Protein 1XEB (pdb70)

Structure (mmCIF, N/CA/C/O backbone):
data_1XEB
#
_entry.id   1XEB
#
_cell.length_a   138.397
_cell.length_b   138.397
_cell.length_c   136.486
_cell.angle_alpha   90.00
_cell.angle_beta   90.00
_cell.angle_gamma   120.00
#
_symmetry.space_group_name_H-M   'P 32 2 1'
#
loop_
_entity.id
_entity.type
_entity.pdbx_description
1 polymer 'hypothetical protein PA0115'
2 water water
#
loop_
_atom_site.group_PDB
_atom_site.id
_atom_site.type_symbol
_atom_site.label_atom_id
_atom_site.label_alt_id
_atom_site.label_comp_id
_atom_site.label_asym_id
_atom_site.label_entity_id
_atom_site.label_seq_id
_atom_site.pdbx_PDB_ins_code
_atom_site.Cartn_x
_atom_site.Cartn_y
_atom_site.Cartn_z
_atom_site.occupancy
_atom_site.B_iso_or_equiv
_atom_site.auth_seq_id
_atom_site.auth_comp_id
_atom_site.auth_asym_id
_atom_site.auth_atom_id
_atom_site.pdbx_PDB_model_num
ATOM 1 N N . SER A 1 2 ? 18.156 99.551 42.979 1.00 46.13 2 SER A N 1
ATOM 2 C CA . SER A 1 2 ? 18.622 98.443 43.876 1.00 48.00 2 SER A CA 1
ATOM 3 C C . SER A 1 2 ? 19.368 97.372 43.081 1.00 47.47 2 SER A C 1
ATOM 4 O O . SER A 1 2 ? 18.814 96.792 42.148 1.00 48.95 2 SER A O 1
ATOM 7 N N . LEU A 1 3 ? 20.612 97.094 43.471 1.00 46.69 3 LEU A N 1
ATOM 8 C CA . LEU A 1 3 ? 21.442 96.109 42.776 1.00 44.08 3 LEU A CA 1
ATOM 9 C C . LEU A 1 3 ? 22.304 95.285 43.729 1.00 43.39 3 LEU A C 1
ATOM 10 O O . LEU A 1 3 ? 22.488 95.643 44.890 1.00 41.93 3 LEU A O 1
ATOM 15 N N . ASP A 1 4 ? 22.844 94.184 43.218 1.00 42.68 4 ASP A N 1
ATOM 16 C CA . ASP A 1 4 ? 23.730 93.337 43.997 1.00 43.42 4 ASP A CA 1
ATOM 17 C C . ASP A 1 4 ? 25.145 93.543 43.482 1.00 42.35 4 ASP A C 1
ATOM 18 O O . ASP A 1 4 ? 25.494 93.099 42.382 1.00 42.78 4 ASP A O 1
ATOM 23 N N . TRP A 1 5 ? 25.954 94.225 44.283 1.00 40.06 5 TRP A N 1
ATOM 24 C CA . TRP A 1 5 ? 27.327 94.499 43.913 1.00 39.23 5 TRP A CA 1
ATOM 25 C C . TRP A 1 5 ? 28.302 93.410 44.322 1.00 39.32 5 TRP A C 1
ATOM 26 O O . TRP A 1 5 ? 28.166 92.779 45.372 1.00 38.05 5 TRP A O 1
ATOM 37 N N . THR A 1 6 ? 29.302 93.202 43.477 1.00 39.44 6 THR A N 1
ATOM 38 C CA . THR A 1 6 ? 30.317 92.199 43.750 1.00 40.20 6 THR A CA 1
ATOM 39 C C . THR A 1 6 ? 31.677 92.606 43.178 1.00 39.08 6 THR A C 1
ATOM 40 O O . THR A 1 6 ? 31.772 93.145 42.070 1.00 39.29 6 THR A O 1
ATOM 44 N N . CYS A 1 7 ? 32.729 92.382 43.955 1.00 37.73 7 CYS A N 1
ATOM 45 C CA . CYS A 1 7 ? 34.079 92.708 43.505 1.00 35.15 7 CYS A CA 1
ATOM 46 C C . CYS A 1 7 ? 34.930 91.475 43.696 1.00 33.90 7 CYS A C 1
ATOM 47 O O . CYS A 1 7 ? 35.366 91.179 44.804 1.00 33.06 7 CYS A O 1
ATOM 50 N N . LYS A 1 8 ? 35.180 90.770 42.605 1.00 32.34 8 LYS A N 1
ATOM 51 C CA . LYS A 1 8 ? 35.932 89.543 42.682 1.00 32.43 8 LYS A CA 1
ATOM 52 C C . LYS A 1 8 ? 37.294 89.555 42.019 1.00 31.60 8 LYS A C 1
ATOM 53 O O . LYS A 1 8 ? 37.548 90.285 41.054 1.00 32.21 8 LYS A O 1
ATOM 59 N N . HIS A 1 9 ? 38.165 88.717 42.559 1.00 30.61 9 HIS A N 1
ATOM 60 C CA . HIS A 1 9 ? 39.500 88.518 42.030 1.00 29.94 9 HIS A CA 1
ATOM 61 C C . HIS A 1 9 ? 39.210 87.686 40.779 1.00 31.09 9 HIS A C 1
ATOM 62 O O . HIS A 1 9 ? 38.268 86.885 40.771 1.00 30.68 9 HIS A O 1
ATOM 69 N N . HIS A 1 10 ? 39.999 87.861 39.727 1.00 31.00 10 HIS A N 1
ATOM 70 C CA . HIS A 1 10 ? 39.756 87.112 38.505 1.00 32.17 10 HIS A CA 1
ATOM 71 C C . HIS A 1 10 ? 39.800 85.594 38.680 1.00 33.25 10 HIS A C 1
ATOM 72 O O . HIS A 1 10 ? 39.107 84.871 37.970 1.00 33.97 10 HIS A O 1
ATOM 79 N N . ALA A 1 11 ? 40.614 85.112 39.613 1.00 33.14 11 ALA A N 1
ATOM 80 C CA . ALA A 1 11 ? 40.738 83.678 39.831 1.00 33.84 11 ALA A CA 1
ATOM 81 C C . ALA A 1 11 ? 39.468 83.054 40.393 1.00 34.88 11 ALA A C 1
ATOM 82 O O . ALA A 1 11 ? 39.340 81.835 40.420 1.00 34.75 11 ALA A O 1
ATOM 84 N N . ASP A 1 12 ? 38.538 83.901 40.831 1.00 35.97 12 ASP A N 1
ATOM 85 C CA . ASP A 1 12 ? 37.275 83.460 41.403 1.00 35.41 12 ASP A CA 1
ATOM 86 C C . ASP A 1 12 ? 36.070 83.677 40.486 1.00 35.19 12 ASP A C 1
ATOM 87 O O . ASP A 1 12 ? 34.928 83.423 40.875 1.00 35.53 12 ASP A O 1
ATOM 92 N N . LEU A 1 13 ? 36.308 84.146 39.269 1.00 32.83 13 LEU A N 1
ATOM 93 C CA . LEU A 1 13 ? 35.201 84.343 38.344 1.00 31.67 13 LEU A CA 1
ATOM 94 C C . LEU A 1 13 ? 34.589 82.993 37.937 1.00 31.70 13 LEU A C 1
ATOM 95 O O . LEU A 1 13 ? 35.270 81.964 37.927 1.00 31.22 13 LEU A O 1
ATOM 100 N N . THR A 1 14 ? 33.300 83.005 37.616 1.00 30.77 14 THR A N 1
ATOM 101 C CA . THR A 1 14 ? 32.624 81.809 37.133 1.00 30.98 14 THR A CA 1
ATOM 102 C C . THR A 1 14 ? 32.545 82.007 35.616 1.00 31.26 14 THR A C 1
ATOM 103 O O . THR A 1 14 ? 32.587 83.154 35.142 1.00 31.03 14 THR A O 1
ATOM 107 N N . LEU A 1 15 ? 32.433 80.916 34.856 1.00 28.58 15 LEU A N 1
ATOM 108 C CA . LEU A 1 15 ? 32.331 81.033 33.402 1.00 28.64 15 LEU A CA 1
ATOM 109 C C . LEU A 1 15 ? 31.212 82.008 33.012 1.00 28.64 15 LEU A C 1
ATOM 110 O O . LEU A 1 15 ? 31.373 82.812 32.097 1.00 28.68 15 LEU A O 1
ATOM 115 N N . LYS A 1 16 ? 30.083 81.943 33.712 1.00 27.95 16 LYS A N 1
ATOM 116 C CA . LYS A 1 16 ? 28.959 82.832 33.404 1.00 31.32 16 LYS A CA 1
ATOM 117 C C . LYS A 1 16 ? 29.340 84.312 33.508 1.00 30.06 16 LYS A C 1
ATOM 118 O O . LYS A 1 16 ? 29.081 85.088 32.592 1.00 28.82 16 LYS A O 1
ATOM 124 N N . GLU A 1 17 ? 29.948 84.681 34.636 1.00 29.49 17 GLU A N 1
ATOM 125 C CA . GLU A 1 17 ? 30.392 86.046 34.923 1.00 29.04 17 GLU A CA 1
ATOM 126 C C . GLU A 1 17 ? 31.384 86.608 33.893 1.00 29.31 17 GLU A C 1
ATOM 127 O O . GLU A 1 17 ? 31.187 87.708 33.367 1.00 28.90 17 GLU A O 1
ATOM 133 N N . LEU A 1 18 ? 32.443 85.849 33.611 1.00 27.38 18 LEU A N 1
ATOM 134 C CA . LEU A 1 18 ? 33.474 86.258 32.652 1.00 27.02 18 LEU A CA 1
ATOM 135 C C . LEU A 1 18 ? 32.800 86.554 31.319 1.00 27.66 18 LEU A C 1
ATOM 136 O O . LEU A 1 18 ? 33.042 87.576 30.660 1.00 27.21 18 LEU A O 1
ATOM 141 N N . TYR A 1 19 ? 31.940 85.630 30.924 1.00 28.94 19 TYR A N 1
ATOM 142 C CA . TYR A 1 19 ? 31.221 85.764 29.681 1.00 27.55 19 TYR A CA 1
ATOM 143 C C . TYR A 1 19 ? 30.395 87.045 29.752 1.00 28.31 19 TYR A C 1
ATOM 144 O O . TYR A 1 19 ? 30.471 87.899 28.867 1.00 30.10 19 TYR A O 1
ATOM 153 N N . ALA A 1 20 ? 29.637 87.201 30.833 1.00 27.98 20 ALA A N 1
ATOM 154 C CA . ALA A 1 20 ? 28.779 88.375 31.007 1.00 26.37 20 ALA A CA 1
ATOM 155 C C . ALA A 1 20 ? 29.522 89.693 30.918 1.00 25.33 20 ALA A C 1
ATOM 156 O O . ALA A 1 20 ? 29.117 90.586 30.176 1.00 25.72 20 ALA A O 1
ATOM 158 N N . LEU A 1 21 ? 30.613 89.816 31.666 1.00 24.42 21 LEU A N 1
ATOM 159 C CA . LEU A 1 21 ? 31.369 91.059 31.657 1.00 23.77 21 LEU A CA 1
ATOM 160 C C . LEU A 1 21 ? 32.030 91.325 30.292 1.00 25.22 21 LEU A C 1
ATOM 161 O O . LEU A 1 21 ? 32.179 92.474 29.892 1.00 25.11 21 LEU A O 1
ATOM 166 N N . LEU A 1 22 ? 32.420 90.282 29.565 1.00 25.84 22 LEU A N 1
ATOM 167 C CA . LEU A 1 22 ? 33.026 90.528 28.264 1.00 25.15 22 LEU A CA 1
ATOM 168 C C . LEU A 1 22 ? 31.925 90.893 27.276 1.00 26.79 22 LEU A C 1
ATOM 169 O O . LEU A 1 22 ? 32.120 91.675 26.336 1.00 26.14 22 LEU A O 1
ATOM 174 N N . GLN A 1 23 ? 30.747 90.337 27.498 1.00 27.29 23 GLN A N 1
ATOM 175 C CA . GLN A 1 23 ? 29.646 90.629 26.606 1.00 26.75 23 GLN A CA 1
ATOM 176 C C . GLN A 1 23 ? 29.149 92.066 26.767 1.00 26.73 23 GLN A C 1
ATOM 177 O O . GLN A 1 23 ? 28.747 92.706 25.788 1.00 26.09 23 GLN A O 1
ATOM 183 N N . LEU A 1 24 ? 29.172 92.575 27.999 1.00 25.61 24 LEU A N 1
ATOM 184 C CA . LEU A 1 24 ? 28.719 93.945 28.245 1.00 24.84 24 LEU A CA 1
ATOM 185 C C . LEU A 1 24 ? 29.743 94.919 27.663 1.00 24.64 24 LEU A C 1
ATOM 186 O O . LEU A 1 24 ? 29.399 95.915 27.009 1.00 24.17 24 LEU A O 1
ATOM 191 N N . ARG A 1 25 ? 31.013 94.602 27.885 1.00 24.21 25 ARG A N 1
ATOM 192 C CA . ARG A 1 25 ? 32.108 95.437 27.404 1.00 21.14 25 ARG A CA 1
ATOM 193 C C . ARG A 1 25 ? 32.124 95.541 25.885 1.00 19.63 25 ARG A C 1
ATOM 194 O O . ARG A 1 25 ? 32.364 96.622 25.320 1.00 18.56 25 ARG A O 1
ATOM 202 N N . THR A 1 26 ? 31.845 94.423 25.227 1.00 18.15 26 THR A N 1
ATOM 203 C CA . THR A 1 26 ? 31.836 94.386 23.776 1.00 19.96 26 THR A CA 1
ATOM 204 C C . THR A 1 26 ? 30.649 95.171 23.249 1.00 21.37 26 THR A C 1
ATOM 205 O O . THR A 1 26 ? 30.756 95.932 22.271 1.00 21.63 26 THR A O 1
ATOM 209 N N . GLU A 1 27 ? 29.510 94.983 23.905 1.00 22.42 27 GLU A N 1
ATOM 210 C CA . GLU A 1 27 ? 28.296 95.662 23.490 1.00 22.39 27 GLU A CA 1
ATOM 211 C C . GLU A 1 27 ? 28.472 97.172 23.485 1.00 22.73 27 GLU A C 1
ATOM 212 O O . GLU A 1 27 ? 28.027 97.844 22.564 1.00 22.62 27 GLU A O 1
ATOM 218 N N . VAL A 1 28 ? 29.132 97.704 24.512 1.00 24.05 28 VAL A N 1
ATOM 219 C CA . VAL A 1 28 ? 29.341 99.141 24.597 1.00 23.03 28 VAL A CA 1
ATOM 220 C C . VAL A 1 28 ? 30.582 99.676 23.884 1.00 23.60 28 VAL A C 1
ATOM 221 O O . VAL A 1 28 ? 30.459 100.550 23.042 1.00 26.15 28 VAL A O 1
ATOM 225 N N . PHE A 1 29 ? 31.766 99.164 24.206 1.00 22.83 29 PHE A N 1
ATOM 226 C CA . PHE A 1 29 ? 32.998 99.650 23.573 1.00 21.46 29 PHE A CA 1
ATOM 227 C C . PHE A 1 29 ? 33.180 99.225 22.122 1.00 20.48 29 PHE A C 1
ATOM 228 O O . PHE A 1 29 ? 33.766 99.968 21.339 1.00 21.85 29 PHE A O 1
ATOM 236 N N . VAL A 1 30 ? 32.689 98.047 21.751 1.00 19.16 30 VAL A N 1
ATOM 237 C CA . VAL A 1 30 ? 32.819 97.615 20.366 1.00 20.39 30 VAL A CA 1
ATOM 238 C C . VAL A 1 30 ? 31.608 97.992 19.515 1.00 21.96 30 VAL A C 1
ATOM 239 O O . VAL A 1 30 ? 31.725 98.742 18.554 1.00 22.48 30 VAL A O 1
ATOM 243 N N . VAL A 1 31 ? 30.433 97.496 19.878 1.00 24.58 31 VAL A N 1
ATOM 244 C CA . VAL A 1 31 ? 29.247 97.765 19.075 1.00 25.51 31 VAL A CA 1
ATOM 245 C C . VAL A 1 31 ? 28.646 99.160 19.090 1.00 28.08 31 VAL A C 1
ATOM 246 O O . VAL A 1 31 ? 28.693 99.871 18.088 1.00 28.97 31 VAL A O 1
ATOM 250 N N . GLU A 1 32 ? 28.067 99.571 20.207 1.00 30.74 32 GLU A N 1
ATOM 251 C CA . GLU A 1 32 ? 27.453 100.884 20.204 1.00 32.56 32 GLU A CA 1
ATOM 252 C C . GLU A 1 32 ? 28.437 102.011 19.927 1.00 33.19 32 GLU A C 1
ATOM 253 O O . GLU A 1 32 ? 28.050 103.062 19.412 1.00 35.08 32 GLU A O 1
ATOM 259 N N . GLN A 1 33 ? 29.714 101.793 20.225 1.00 32.77 33 GLN A N 1
ATOM 260 C CA . GLN A 1 33 ? 30.715 102.821 19.970 1.00 32.61 33 GLN A CA 1
ATOM 261 C C . GLN A 1 33 ? 31.457 102.595 18.647 1.00 32.72 33 GLN A C 1
ATOM 262 O O . GLN A 1 33 ? 32.413 103.300 18.326 1.00 32.17 33 GLN A O 1
ATOM 268 N N . LYS A 1 34 ? 30.994 101.607 17.888 1.00 32.29 34 LYS A N 1
ATOM 269 C CA . LYS A 1 34 ? 31.544 101.270 16.576 1.00 32.39 34 LYS A CA 1
ATOM 270 C C . LYS A 1 34 ? 33.060 101.295 16.536 1.0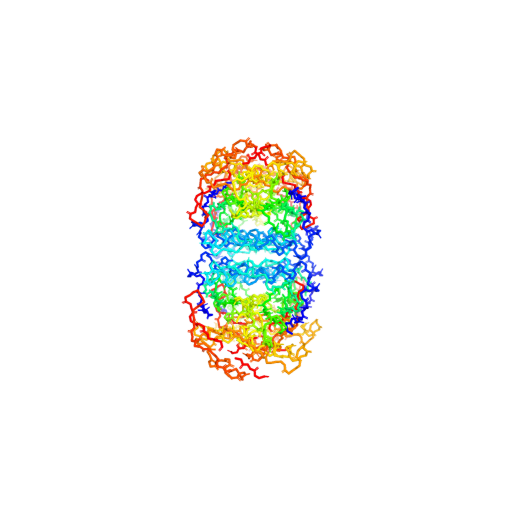0 31.42 34 LYS A C 1
ATOM 271 O O . LYS A 1 34 ? 33.677 101.989 15.717 1.00 31.26 34 LYS A O 1
ATOM 277 N N . CYS A 1 35 ? 33.650 100.500 17.412 1.00 29.77 35 CYS A N 1
ATOM 278 C CA . CYS A 1 35 ? 35.089 100.432 17.539 1.00 29.11 35 CYS A CA 1
ATOM 279 C C . CYS A 1 35 ? 35.556 98.978 17.476 1.00 26.97 35 CYS A C 1
ATOM 280 O O . CYS A 1 35 ? 35.497 98.255 18.457 1.00 26.19 35 CYS A O 1
ATOM 283 N N . PRO A 1 36 ? 36.023 98.535 16.303 1.00 26.70 36 PRO A N 1
ATOM 284 C CA . PRO A 1 36 ? 36.486 97.158 16.149 1.00 25.38 36 PRO A CA 1
ATOM 285 C C . PRO A 1 36 ? 37.895 96.975 16.672 1.00 26.28 36 PRO A C 1
ATOM 286 O O . PRO A 1 36 ? 38.840 96.771 15.890 1.00 25.60 36 PRO A O 1
ATOM 290 N N . TYR A 1 37 ? 38.024 97.053 17.997 1.00 24.71 37 TYR A N 1
ATOM 291 C CA . TYR A 1 37 ? 39.309 96.902 18.653 1.00 22.58 37 TYR A CA 1
ATOM 292 C C . TYR A 1 37 ? 39.282 95.616 19.474 1.00 23.90 37 TYR A C 1
ATOM 293 O O . TYR A 1 37 ? 38.235 94.988 19.613 1.00 20.76 37 TYR A O 1
ATOM 302 N N . GLN A 1 38 ? 40.439 95.238 20.010 1.00 23.89 38 GLN A N 1
ATOM 303 C CA . GLN A 1 38 ? 40.585 94.005 20.774 1.00 24.60 38 GLN A CA 1
ATOM 304 C C . GLN A 1 38 ? 40.161 94.124 22.219 1.00 25.09 38 GLN A C 1
ATOM 305 O O . GLN A 1 38 ? 40.983 94.339 23.104 1.00 26.02 38 GLN A O 1
ATOM 311 N N . GLU A 1 39 ? 38.866 93.951 22.447 1.00 25.69 39 GLU A N 1
ATOM 312 C CA . GLU A 1 39 ? 38.281 94.035 23.772 1.00 23.87 39 GLU A CA 1
ATOM 313 C C . GLU A 1 39 ? 38.889 93.032 24.748 1.00 23.99 39 GLU A C 1
ATOM 314 O O . GLU A 1 39 ? 39.101 93.354 25.915 1.00 24.80 39 GLU A O 1
ATOM 320 N N . VAL A 1 40 ? 39.146 91.813 24.284 1.00 22.32 40 VAL A N 1
ATOM 321 C CA . VAL A 1 40 ? 39.715 90.763 25.134 1.00 21.29 40 VAL A CA 1
ATOM 322 C C . VAL A 1 40 ? 41.218 90.976 25.083 1.00 21.96 40 VAL A C 1
ATOM 323 O O . VAL A 1 40 ? 41.939 90.260 24.390 1.00 18.86 40 VAL A O 1
ATOM 327 N N . ASP A 1 41 ? 41.676 91.964 25.844 1.00 22.50 41 ASP A N 1
ATOM 328 C CA . ASP A 1 41 ? 43.070 92.377 25.836 1.00 22.92 41 ASP A CA 1
ATOM 329 C C . ASP A 1 41 ? 44.107 91.652 26.679 1.00 23.18 41 ASP A C 1
ATOM 330 O O . ASP A 1 41 ? 45.221 92.146 26.815 1.00 25.29 41 ASP A O 1
ATOM 335 N N . GLY A 1 42 ? 43.769 90.505 27.253 1.00 23.98 42 GLY A N 1
ATOM 336 C CA . GLY A 1 42 ? 44.753 89.784 28.051 1.00 21.73 42 GLY A CA 1
ATOM 337 C C . GLY A 1 42 ? 45.060 90.274 29.465 1.00 22.14 42 GLY A C 1
ATOM 338 O O . GLY A 1 42 ? 45.854 89.648 30.174 1.00 22.49 42 GLY A O 1
ATOM 339 N N . LEU A 1 43 ? 44.456 91.373 29.908 1.00 21.40 43 LEU A N 1
ATOM 340 C CA . LEU A 1 43 ? 44.744 91.858 31.263 1.00 20.29 43 LEU A CA 1
ATOM 341 C C . LEU A 1 43 ? 43.671 91.429 32.254 1.00 20.56 43 LEU A C 1
ATOM 342 O O . LEU A 1 43 ? 43.724 91.784 33.446 1.00 19.27 43 LEU A O 1
ATOM 347 N N . ASP A 1 44 ? 42.718 90.641 31.767 1.00 20.78 44 ASP A N 1
ATOM 348 C CA . ASP A 1 44 ? 41.605 90.185 32.584 1.00 21.60 44 ASP A CA 1
ATOM 349 C C . ASP A 1 44 ? 41.874 89.047 33.542 1.00 22.68 44 ASP A C 1
ATOM 350 O O . ASP A 1 44 ? 41.324 89.038 34.638 1.00 23.72 44 ASP A O 1
ATOM 355 N N . LEU A 1 45 ? 42.709 88.089 33.153 1.00 23.85 45 LEU A N 1
ATOM 356 C CA . LEU A 1 45 ? 42.994 86.947 34.034 1.00 24.72 45 LEU A CA 1
ATOM 357 C C . LEU A 1 45 ? 44.462 86.837 34.459 1.00 24.47 45 LEU A C 1
ATOM 358 O O . LEU A 1 45 ? 45.059 85.769 34.355 1.00 26.57 45 LEU A O 1
ATOM 363 N N . VAL A 1 46 ? 45.044 87.931 34.929 1.00 25.15 46 VAL A N 1
ATOM 364 C CA . VAL A 1 46 ? 46.440 87.905 35.361 1.00 24.53 46 VAL A CA 1
ATOM 365 C C . VAL A 1 46 ? 46.616 88.650 36.669 1.00 25.31 46 VAL A C 1
ATOM 366 O O . VAL A 1 46 ? 45.773 89.473 37.026 1.00 24.83 46 VAL A O 1
ATOM 370 N N . GLY A 1 47 ? 47.724 88.363 37.358 1.00 26.10 47 GLY A N 1
ATOM 371 C CA . GLY A 1 47 ? 48.032 88.994 38.630 1.00 25.52 47 GLY A CA 1
ATOM 372 C C . GLY A 1 47 ? 46.832 89.046 39.556 1.00 27.06 47 GLY A C 1
ATOM 373 O O . GLY A 1 47 ? 46.226 88.012 39.864 1.00 27.14 47 GLY A O 1
ATOM 374 N N . ASP A 1 48 ? 46.485 90.249 40.005 1.00 26.14 48 ASP A N 1
ATOM 375 C CA . ASP A 1 48 ? 45.348 90.413 40.890 1.00 27.62 48 ASP A CA 1
ATOM 376 C C . ASP A 1 48 ? 44.244 91.288 40.281 1.00 27.49 48 ASP A C 1
ATOM 377 O O . ASP A 1 48 ? 43.509 91.977 40.995 1.00 27.92 48 ASP A O 1
ATOM 382 N N . THR A 1 49 ? 44.113 91.264 38.965 1.00 24.29 49 THR A N 1
ATOM 383 C CA . THR A 1 49 ? 43.065 92.057 38.359 1.00 25.76 49 THR A CA 1
ATOM 384 C C . THR A 1 49 ? 41.711 91.739 39.010 1.00 26.89 49 THR A C 1
ATOM 385 O O . THR A 1 49 ? 41.316 90.565 39.118 1.00 26.43 49 THR A O 1
ATOM 389 N N . HIS A 1 50 ? 41.001 92.769 39.460 1.00 24.68 50 HIS A N 1
ATOM 390 C CA . HIS A 1 50 ? 39.688 92.528 40.044 1.00 24.64 50 HIS A CA 1
ATOM 391 C C . HIS A 1 50 ? 38.589 92.964 39.089 1.00 24.38 50 HIS A C 1
ATOM 392 O O . HIS A 1 50 ? 38.843 93.693 38.128 1.00 24.35 50 HIS A O 1
ATOM 399 N N . HIS A 1 51 ? 37.372 92.493 39.349 1.00 23.67 51 HIS A N 1
ATOM 400 C CA . HIS A 1 51 ? 36.232 92.828 38.515 1.00 23.23 51 HIS A CA 1
ATOM 401 C C . HIS A 1 51 ? 35.032 93.246 39.373 1.00 25.22 51 HIS A C 1
ATOM 402 O O . HIS A 1 51 ? 34.476 92.441 40.134 1.00 27.16 51 HIS A O 1
ATOM 409 N N . LEU A 1 52 ? 34.649 94.516 39.254 1.00 23.84 52 LEU A N 1
ATOM 410 C CA . LEU A 1 52 ? 33.524 95.055 39.995 1.00 24.70 52 LEU A CA 1
ATOM 411 C C . LEU A 1 52 ? 32.285 94.907 39.130 1.00 25.80 52 LEU A C 1
ATOM 412 O O . LEU A 1 52 ? 32.259 95.341 37.982 1.00 25.85 52 LEU A O 1
ATOM 425 N N . ALA A 1 54 ? 27.782 94.928 39.035 1.00 28.78 54 ALA A N 1
ATOM 426 C CA . ALA A 1 54 ? 26.500 95.271 39.632 1.00 30.47 54 ALA A CA 1
ATOM 427 C C . ALA A 1 54 ? 25.466 94.492 38.820 1.00 31.15 54 ALA A C 1
ATOM 428 O O . ALA A 1 54 ? 25.348 94.671 37.603 1.00 28.98 54 ALA A O 1
ATOM 430 N N . TRP A 1 55 ? 24.743 93.608 39.506 1.00 33.60 55 TRP A N 1
ATOM 431 C CA . TRP A 1 55 ? 23.722 92.767 38.882 1.00 36.84 55 TRP A CA 1
ATOM 432 C C . TRP A 1 55 ? 22.276 93.084 39.289 1.00 39.76 55 TRP A C 1
ATOM 433 O O . TRP A 1 55 ? 22.023 93.612 40.372 1.00 40.88 55 TRP A O 1
ATOM 444 N N . ARG A 1 56 ? 21.335 92.745 38.409 1.00 43.04 56 ARG A N 1
ATOM 445 C CA . ARG A 1 56 ? 19.909 92.930 38.667 1.00 44.90 56 ARG A CA 1
ATOM 446 C C . ARG A 1 56 ? 19.122 91.958 37.795 1.00 46.49 56 ARG A C 1
ATOM 447 O O . ARG A 1 56 ? 19.126 92.066 36.563 1.00 46.26 56 ARG A O 1
ATOM 455 N N . ASP A 1 57 ? 18.465 90.998 38.442 1.00 47.04 57 ASP A N 1
ATOM 456 C CA . ASP A 1 57 ? 17.644 90.007 37.751 1.00 47.55 57 ASP A CA 1
ATOM 457 C C . ASP A 1 57 ? 18.371 89.274 36.621 1.00 45.67 57 ASP A C 1
ATOM 458 O O . ASP A 1 57 ? 17.898 89.255 35.487 1.00 45.69 57 ASP A O 1
ATOM 463 N N . GLY A 1 58 ? 19.517 88.678 36.932 1.00 43.31 58 GLY A N 1
ATOM 464 C CA . GLY A 1 58 ? 20.259 87.943 35.919 1.00 42.08 58 GLY A CA 1
ATOM 465 C C . GLY A 1 58 ? 21.025 88.767 34.890 1.00 39.62 58 GLY A C 1
ATOM 466 O O . GLY A 1 58 ? 21.783 88.216 34.091 1.00 39.35 58 GLY A O 1
ATOM 467 N N . GLN A 1 59 ? 20.842 90.085 34.910 1.00 37.90 59 GLN A N 1
ATOM 468 C CA . GLN A 1 59 ? 21.532 90.975 33.966 1.00 36.27 59 GLN A CA 1
ATOM 469 C C . GLN A 1 59 ? 22.668 91.777 34.627 1.00 35.22 59 GLN A C 1
ATOM 470 O O . GLN A 1 59 ? 22.518 92.279 35.747 1.00 33.78 59 GLN A O 1
ATOM 476 N N . LEU A 1 60 ? 23.793 91.895 33.920 1.00 34.29 60 LEU A N 1
ATOM 477 C CA . LEU A 1 60 ? 24.933 92.675 34.404 1.00 32.75 60 LEU A CA 1
ATOM 478 C C . LEU A 1 60 ? 24.677 94.092 33.880 1.00 31.17 60 LEU A C 1
ATOM 479 O O . LEU A 1 60 ? 24.696 94.323 32.673 1.00 30.94 60 LEU A O 1
ATOM 484 N N . LEU A 1 61 ? 24.432 95.041 34.773 1.00 30.29 61 LEU A N 1
ATOM 485 C CA . LEU A 1 61 ? 24.134 96.398 34.327 1.00 30.02 61 LEU A CA 1
ATOM 486 C C . LEU A 1 61 ? 25.296 97.386 34.380 1.00 30.75 61 LEU A C 1
ATOM 487 O O . LEU A 1 61 ? 25.298 98.395 33.669 1.00 31.26 61 LEU A O 1
ATOM 492 N N . ALA A 1 62 ? 26.285 97.102 35.220 1.00 29.39 62 ALA A N 1
ATOM 493 C CA . ALA A 1 62 ? 27.429 97.988 35.334 1.00 28.56 62 ALA A CA 1
ATOM 494 C C . ALA A 1 62 ? 28.654 97.175 35.668 1.00 27.96 62 ALA A C 1
ATOM 495 O O . ALA A 1 62 ? 28.568 96.168 36.391 1.00 27.13 62 ALA A O 1
ATOM 497 N N . TYR A 1 63 ? 29.792 97.638 35.155 1.00 25.20 63 TYR A N 1
ATOM 498 C CA . TYR A 1 63 ? 31.059 96.969 35.361 1.00 23.91 63 TYR A CA 1
ATOM 499 C C . TYR A 1 63 ? 32.247 97.911 35.266 1.00 22.89 63 TYR A C 1
ATOM 500 O O . TYR A 1 63 ? 32.182 98.962 34.634 1.00 20.48 63 TYR A O 1
ATOM 509 N N . LEU A 1 64 ? 33.322 97.532 35.939 1.00 21.76 64 LEU A N 1
ATOM 510 C CA . LEU A 1 64 ? 34.580 98.247 35.854 1.00 24.06 64 LEU A CA 1
ATOM 511 C C . LEU A 1 64 ? 35.677 97.276 36.307 1.00 24.74 64 LEU A C 1
ATOM 512 O O . LEU A 1 64 ? 35.457 96.382 37.139 1.00 23.27 64 LEU A O 1
ATOM 517 N N . ARG A 1 65 ? 36.851 97.446 35.719 1.00 24.22 65 ARG A N 1
ATOM 518 C CA . ARG A 1 65 ? 37.987 96.596 36.008 1.00 23.10 65 ARG A CA 1
ATOM 519 C C . ARG A 1 65 ? 39.099 97.325 36.765 1.00 22.31 65 ARG A C 1
ATOM 520 O O . ARG A 1 65 ? 39.394 98.499 36.505 1.00 19.32 65 ARG A O 1
ATOM 528 N N . LEU A 1 66 ? 39.707 96.602 37.699 1.00 21.57 66 LEU A N 1
ATOM 529 C CA . LEU A 1 66 ? 40.806 97.111 38.492 1.00 23.61 66 LEU A CA 1
ATOM 530 C C . LEU A 1 66 ? 42.084 96.292 38.221 1.00 24.12 66 LEU A C 1
ATOM 531 O O . LEU A 1 66 ? 42.123 95.086 38.468 1.00 24.93 66 LEU A O 1
ATOM 536 N N . LEU A 1 67 ? 43.123 96.943 37.702 1.00 24.72 67 LEU A N 1
ATOM 537 C CA . LEU A 1 67 ? 44.397 96.263 37.451 1.00 25.40 67 LEU A CA 1
ATOM 538 C C . LEU A 1 67 ? 45.319 96.509 38.659 1.00 25.78 67 LEU A C 1
ATOM 539 O O . LEU A 1 67 ? 45.421 97.647 39.133 1.00 26.44 67 LEU A O 1
ATOM 544 N N . ASP A 1 68 ? 45.979 95.462 39.160 1.00 25.19 68 ASP A N 1
ATOM 545 C CA . ASP A 1 68 ? 46.859 95.605 40.326 1.00 24.90 68 ASP A CA 1
ATOM 546 C C . ASP A 1 68 ? 48.118 96.423 40.061 1.00 26.55 68 ASP A C 1
ATOM 547 O O . ASP A 1 68 ? 48.661 96.427 38.952 1.00 25.02 68 ASP A O 1
ATOM 552 N N . PRO A 1 69 ? 48.611 97.110 41.102 1.00 27.21 69 PRO A N 1
ATOM 553 C CA . PRO A 1 69 ? 49.794 97.965 41.057 1.00 27.89 69 PRO A CA 1
ATOM 554 C C . PRO A 1 69 ? 51.161 97.362 40.739 1.00 28.45 69 PRO A C 1
ATOM 555 O O . PRO A 1 69 ? 51.945 98.004 40.033 1.00 27.81 69 PRO A O 1
ATOM 559 N N . VAL A 1 70 ? 51.480 96.159 41.222 1.00 28.50 70 VAL A N 1
ATOM 560 C CA . VAL A 1 70 ? 52.804 95.630 40.891 1.00 26.56 70 VAL A CA 1
ATOM 561 C C . VAL A 1 70 ? 52.931 95.408 39.380 1.00 26.90 70 VAL A C 1
ATOM 562 O O . VAL A 1 70 ? 54.008 95.565 38.817 1.00 23.77 70 VAL A O 1
ATOM 566 N N . ARG A 1 71 ? 51.824 95.065 38.718 1.00 26.70 71 ARG A N 1
ATOM 567 C CA . ARG A 1 71 ? 51.851 94.861 37.272 1.00 25.58 71 ARG A CA 1
ATOM 568 C C . ARG A 1 71 ? 51.709 96.167 36.495 1.00 25.43 71 ARG A C 1
ATOM 569 O O . ARG A 1 71 ? 51.812 96.186 35.267 1.00 24.87 71 ARG A O 1
ATOM 577 N N . HIS A 1 72 ? 51.501 97.269 37.214 1.00 25.26 72 HIS A N 1
ATOM 578 C CA . HIS A 1 72 ? 51.352 98.565 36.570 1.00 24.69 72 HIS A CA 1
ATOM 579 C C . HIS A 1 72 ? 52.130 99.709 37.227 1.00 25.03 72 HIS A C 1
ATOM 580 O O . HIS A 1 72 ? 51.568 100.693 37.715 1.00 24.16 72 HIS A O 1
ATOM 587 N N . GLU A 1 73 ? 53.447 99.548 37.237 1.00 25.48 73 GLU A N 1
ATOM 588 C CA . GLU A 1 73 ? 54.364 100.543 37.768 1.00 24.20 73 GLU A CA 1
ATOM 589 C C . GLU A 1 73 ? 53.916 101.346 39.000 1.00 25.18 73 GLU A C 1
ATOM 590 O O . GLU A 1 73 ? 54.106 102.565 39.047 1.00 20.10 73 GLU A O 1
ATOM 596 N N . GLY A 1 74 ? 53.328 100.666 39.985 1.00 26.06 74 GLY A N 1
ATOM 597 C CA . GLY A 1 74 ? 52.909 101.332 41.212 1.00 26.93 74 GLY A CA 1
ATOM 598 C C . GLY A 1 74 ? 51.651 102.181 41.246 1.00 26.73 74 GLY A C 1
ATOM 599 O O . GLY A 1 74 ? 51.546 103.096 42.066 1.00 28.11 74 GLY A O 1
ATOM 600 N N . GLN A 1 75 ? 50.695 101.890 40.372 1.00 26.43 75 GLN A N 1
ATOM 601 C CA . GLN A 1 75 ? 49.436 102.626 40.340 1.00 24.20 75 GLN A CA 1
ATOM 602 C C . GLN A 1 75 ? 48.312 101.593 40.139 1.00 24.79 75 GLN A C 1
ATOM 603 O O . GLN A 1 75 ? 48.501 100.631 39.389 1.00 24.84 75 GLN A O 1
ATOM 609 N N . VAL A 1 76 ? 47.174 101.745 40.821 1.00 20.98 76 VAL A N 1
ATOM 610 C CA . VAL A 1 76 ? 46.085 100.807 40.578 1.00 21.80 76 VAL A CA 1
ATOM 611 C C . VAL A 1 76 ? 45.414 101.416 39.351 1.00 20.58 76 VAL A C 1
ATOM 612 O O . VAL A 1 76 ? 45.172 102.615 39.320 1.00 20.07 76 VAL A O 1
ATOM 616 N N . VAL A 1 77 ? 45.154 100.611 38.328 1.00 20.88 77 VAL A N 1
ATOM 617 C CA . VAL A 1 77 ? 44.538 101.131 37.116 1.00 20.81 77 VAL A CA 1
ATOM 618 C C . VAL A 1 77 ? 43.071 100.758 37.006 1.00 22.20 77 VAL A C 1
ATOM 619 O O . VAL A 1 77 ? 42.708 99.581 37.060 1.00 22.92 77 VAL A O 1
ATOM 623 N N . ILE A 1 78 ? 42.234 101.781 36.860 1.00 22.01 78 ILE A N 1
ATOM 624 C CA . ILE A 1 78 ? 40.786 101.616 36.721 1.00 21.22 78 ILE A CA 1
ATOM 625 C C . ILE A 1 78 ? 40.474 101.764 35.233 1.00 20.21 78 ILE A C 1
ATOM 626 O O . ILE A 1 78 ? 40.923 102.706 34.607 1.00 23.35 78 ILE A O 1
ATOM 631 N N . GLY A 1 79 ? 39.711 100.837 34.668 1.00 19.85 79 GLY A N 1
ATOM 632 C CA . GLY A 1 79 ? 39.389 100.920 33.259 1.00 19.34 79 GLY A CA 1
ATOM 633 C C . GLY A 1 79 ? 38.140 100.134 32.913 1.00 20.71 79 GLY A C 1
ATOM 634 O O . GLY A 1 79 ? 37.497 99.561 33.797 1.00 21.59 79 GLY A O 1
ATOM 635 N N . ARG A 1 80 ? 37.811 100.098 31.623 1.00 19.89 80 ARG A N 1
ATOM 636 C CA . ARG A 1 80 ? 36.633 99.401 31.123 1.00 20.86 80 ARG A CA 1
ATOM 637 C C . ARG A 1 80 ? 35.375 99.779 31.920 1.00 21.50 80 ARG A C 1
ATOM 638 O O . ARG A 1 80 ? 34.535 98.927 32.232 1.00 19.11 80 ARG A O 1
ATOM 646 N N . VAL A 1 81 ? 35.268 101.064 32.257 1.00 21.94 81 VAL A N 1
ATOM 647 C CA . VAL A 1 81 ? 34.130 101.576 33.014 1.00 24.38 81 VAL A CA 1
ATOM 648 C C . VAL A 1 81 ? 32.938 101.596 32.067 1.00 24.69 81 VAL A C 1
ATOM 649 O O . VAL A 1 81 ? 32.961 102.274 31.035 1.00 24.83 81 VAL A O 1
ATOM 653 N N . VAL A 1 82 ? 31.901 100.841 32.418 1.00 24.37 82 VAL A N 1
ATOM 654 C CA . VAL A 1 82 ? 30.737 100.728 31.549 1.00 25.84 82 VAL A CA 1
ATOM 655 C C . VAL A 1 82 ? 29.434 100.496 32.308 1.00 27.07 82 VAL A C 1
ATOM 656 O O . VAL A 1 82 ? 29.410 99.937 33.403 1.00 25.91 82 VAL A O 1
ATOM 660 N N . SER A 1 83 ? 28.342 100.929 31.706 1.00 27.48 83 SER A N 1
ATOM 661 C CA . SER A 1 83 ? 27.041 100.744 32.308 1.00 28.15 83 SER A CA 1
ATOM 662 C C . SER A 1 83 ? 26.121 100.458 31.139 1.00 27.92 83 SER A C 1
ATOM 663 O O . SER A 1 83 ? 26.254 101.075 30.088 1.00 26.44 83 SER A O 1
ATOM 666 N N . SER A 1 84 ? 25.202 99.513 31.311 1.00 30.43 84 SER A N 1
ATOM 667 C CA . SER A 1 84 ? 24.266 99.164 30.240 1.00 32.77 84 SER A CA 1
ATOM 668 C C . SER A 1 84 ? 23.429 100.368 29.800 1.00 32.45 84 SER A C 1
ATOM 669 O O . SER A 1 84 ? 22.926 101.137 30.628 1.00 32.22 84 SER A O 1
ATOM 672 N N . SER A 1 85 ? 23.272 100.526 28.493 1.00 33.74 85 SER A N 1
ATOM 673 C CA . SER A 1 85 ? 22.513 101.664 27.969 1.00 35.64 85 SER A CA 1
ATOM 674 C C . SER A 1 85 ? 21.117 101.800 28.568 1.00 35.23 85 SER A C 1
ATOM 675 O O . SER A 1 85 ? 20.625 102.904 28.735 1.00 36.86 85 SER A O 1
ATOM 678 N N . ALA A 1 86 ? 20.490 100.680 28.896 1.00 36.13 86 ALA A N 1
ATOM 679 C CA . ALA A 1 86 ? 19.141 100.697 29.446 1.00 38.31 86 ALA A CA 1
ATOM 680 C C . ALA A 1 86 ? 19.063 101.218 30.876 1.00 39.28 86 ALA A C 1
ATOM 681 O O . ALA A 1 86 ? 18.011 101.696 31.315 1.00 39.72 86 ALA A O 1
ATOM 683 N N . ALA A 1 87 ? 20.177 101.124 31.596 1.00 38.19 87 ALA A N 1
ATOM 684 C CA . ALA A 1 87 ? 20.229 101.572 32.978 1.00 36.66 87 ALA A CA 1
ATOM 685 C C . ALA A 1 87 ? 21.029 102.864 33.150 1.00 36.64 87 ALA A C 1
ATOM 686 O O . ALA A 1 87 ? 21.597 103.114 34.208 1.00 38.06 87 ALA A O 1
ATOM 688 N N . ARG A 1 88 ? 21.065 103.698 32.122 1.00 36.36 88 ARG A N 1
ATOM 689 C CA . ARG A 1 88 ? 21.836 104.931 32.201 1.00 37.81 88 ARG A CA 1
ATOM 690 C C . ARG A 1 88 ? 21.078 106.171 32.633 1.00 38.07 88 ARG A C 1
ATOM 691 O O . ARG A 1 88 ? 19.852 106.224 32.572 1.00 37.24 88 ARG A O 1
ATOM 699 N N . GLY A 1 89 ? 21.837 107.179 33.054 1.00 38.32 89 GLY A N 1
ATOM 700 C CA . GLY A 1 89 ? 21.243 108.419 33.503 1.00 38.23 89 GLY A CA 1
ATOM 701 C C . GLY A 1 89 ? 20.741 108.340 34.932 1.00 38.89 89 GLY A C 1
ATOM 702 O O . GLY A 1 89 ? 20.204 109.319 35.451 1.00 40.83 89 GLY A O 1
ATOM 703 N N . GLN A 1 90 ? 20.920 107.189 35.575 1.00 38.26 90 GLN A N 1
ATOM 704 C CA . GLN A 1 90 ? 20.470 107.008 36.948 1.00 38.08 90 GLN A CA 1
ATOM 705 C C . GLN A 1 90 ? 21.601 107.065 37.974 1.00 37.00 90 GLN A C 1
ATOM 706 O O . GLN A 1 90 ? 21.435 106.628 39.125 1.00 33.65 90 GLN A O 1
ATOM 712 N N . GLY A 1 91 ? 22.745 107.601 37.552 1.00 35.66 91 GLY A N 1
ATOM 713 C CA . GLY A 1 91 ? 23.891 107.710 38.438 1.00 34.41 91 GLY A CA 1
ATOM 714 C C . GLY A 1 91 ? 24.682 106.439 38.724 1.00 33.79 91 GLY A C 1
ATOM 715 O O . GLY A 1 91 ? 25.286 106.326 39.794 1.00 35.52 91 GLY A O 1
ATOM 716 N N . LEU A 1 92 ? 24.688 105.473 37.809 1.00 31.81 92 LEU A N 1
ATOM 717 C CA . LEU A 1 92 ? 25.468 104.261 38.047 1.00 29.92 92 LEU A CA 1
ATOM 718 C C . LEU A 1 92 ? 26.940 104.639 38.029 1.00 28.55 92 LEU A C 1
ATOM 719 O O . LEU A 1 92 ? 27.756 104.051 38.745 1.00 27.84 92 LEU A O 1
ATOM 724 N N . GLY A 1 93 ? 27.272 105.632 37.208 1.00 27.79 93 GLY A N 1
ATOM 725 C CA . GLY A 1 93 ? 28.643 106.095 37.124 1.00 27.74 93 GLY A CA 1
ATOM 726 C C . GLY A 1 93 ? 29.206 106.464 38.490 1.00 29.76 93 GLY A C 1
ATOM 727 O O . GLY A 1 93 ? 30.330 106.069 38.840 1.00 30.24 93 GLY A O 1
ATOM 728 N N . HIS A 1 94 ? 28.440 107.222 39.272 1.00 27.28 94 HIS A N 1
ATOM 729 C CA . HIS A 1 94 ? 28.890 107.622 40.602 1.00 27.92 94 HIS A CA 1
ATOM 730 C C . HIS A 1 94 ? 29.001 106.420 41.557 1.00 28.95 94 HIS A C 1
ATOM 731 O O . HIS A 1 94 ? 29.887 106.376 42.426 1.00 28.69 94 HIS A O 1
ATOM 738 N N . GLN A 1 95 ? 28.113 105.442 41.403 1.00 29.06 95 GLN A N 1
ATOM 739 C CA . GLN A 1 95 ? 28.161 104.258 42.265 1.00 30.68 95 GLN A CA 1
ATOM 740 C C . GLN A 1 95 ? 29.388 103.399 41.939 1.00 30.64 95 GLN A C 1
ATOM 741 O O . GLN A 1 95 ? 30.004 102.800 42.833 1.00 31.73 95 GLN A O 1
ATOM 747 N N . LEU A 1 96 ? 29.748 103.358 40.657 1.00 29.18 96 LEU A N 1
ATOM 748 C CA . LEU A 1 96 ? 30.903 102.595 40.208 1.00 29.42 96 LEU A CA 1
ATOM 749 C C . LEU A 1 96 ? 32.163 103.233 40.779 1.00 30.08 96 LEU A C 1
ATOM 750 O O . LEU A 1 96 ? 32.941 102.587 41.486 1.00 29.87 96 LEU A O 1
ATOM 763 N N . GLU A 1 98 ? 32.531 105.245 43.199 1.00 31.20 98 GLU A N 1
ATOM 764 C CA . GLU A 1 98 ? 32.583 105.181 44.647 1.00 30.44 98 GLU A CA 1
ATOM 765 C C . GLU A 1 98 ? 33.075 103.821 45.119 1.00 30.25 98 GLU A C 1
ATOM 766 O O . GLU A 1 98 ? 33.944 103.739 45.982 1.00 31.07 98 GLU A O 1
ATOM 772 N N . ARG A 1 99 ? 32.516 102.750 44.568 1.00 31.09 99 ARG A N 1
ATOM 773 C CA . ARG A 1 99 ? 32.932 101.414 44.986 1.00 30.20 99 ARG A CA 1
ATOM 774 C C . ARG A 1 99 ? 34.322 101.065 44.493 1.00 29.05 99 ARG A C 1
ATOM 775 O O . ARG A 1 99 ? 35.043 100.322 45.150 1.00 27.74 99 ARG A O 1
ATOM 783 N N . ALA A 1 100 ? 34.703 101.610 43.344 1.00 28.41 100 ALA A N 1
ATOM 784 C CA . ALA A 1 100 ? 36.026 101.337 42.797 1.00 28.92 100 ALA A CA 1
ATOM 785 C C . ALA A 1 100 ? 37.080 101.921 43.727 1.00 29.09 100 ALA A C 1
ATOM 786 O O . ALA A 1 100 ? 38.049 101.256 44.082 1.00 26.86 100 ALA A O 1
ATOM 788 N N . LEU A 1 101 ? 36.884 103.177 44.115 1.00 30.76 101 LEU A N 1
ATOM 789 C CA . LEU A 1 101 ? 37.824 103.842 45.005 1.00 31.90 101 LEU A CA 1
ATOM 790 C C . LEU A 1 101 ? 37.929 103.089 46.330 1.00 32.59 101 LEU A C 1
ATOM 791 O O . LEU A 1 101 ? 39.018 102.951 46.898 1.00 31.01 101 LEU A O 1
ATOM 796 N N . GLN A 1 102 ? 36.793 102.587 46.804 1.00 32.81 102 GLN A N 1
ATOM 797 C CA . GLN A 1 102 ? 36.749 101.841 48.053 1.00 32.48 102 GLN A CA 1
ATOM 798 C C . GLN A 1 102 ? 37.452 100.503 47.922 1.00 31.27 102 GLN A C 1
ATOM 799 O O . GLN A 1 102 ? 38.079 100.024 48.866 1.00 32.51 102 GLN A O 1
ATOM 805 N N . ALA A 1 103 ? 37.329 99.893 46.750 1.00 31.27 103 ALA A N 1
ATOM 806 C CA . ALA A 1 103 ? 37.953 98.596 46.491 1.00 30.07 103 ALA A CA 1
ATOM 807 C C . ALA A 1 103 ? 39.481 98.754 46.425 1.00 29.70 103 ALA A C 1
ATOM 808 O O . ALA A 1 103 ? 40.231 97.957 47.002 1.00 29.05 103 ALA A O 1
ATOM 810 N N . ALA A 1 104 ? 39.925 99.793 45.718 1.00 26.46 104 ALA A N 1
ATOM 811 C CA . ALA A 1 104 ? 41.345 100.093 45.574 1.00 27.56 104 ALA A CA 1
ATOM 812 C C . ALA A 1 104 ? 41.966 100.314 46.959 1.00 28.49 104 ALA A C 1
ATOM 813 O O . ALA A 1 104 ? 43.060 99.823 47.258 1.00 26.70 104 ALA A O 1
ATOM 815 N N . GLU A 1 105 ? 41.240 101.058 47.789 1.00 28.85 105 GLU A N 1
ATOM 816 C CA . GLU A 1 105 ? 41.650 101.380 49.142 1.00 32.62 105 GLU A CA 1
ATOM 817 C C . GLU A 1 105 ? 41.791 100.096 49.966 1.00 32.47 105 GLU A C 1
ATOM 818 O O . GLU A 1 105 ? 42.783 99.889 50.661 1.00 31.47 105 GLU A O 1
ATOM 824 N N . ARG A 1 106 ? 40.786 99.236 49.862 1.00 32.92 106 ARG A N 1
ATOM 825 C CA . ARG A 1 106 ? 40.762 97.967 50.575 1.00 32.40 106 ARG A CA 1
ATOM 826 C C . ARG A 1 106 ? 41.887 97.045 50.111 1.00 31.71 106 ARG A C 1
ATOM 827 O O . ARG A 1 106 ? 42.609 96.485 50.928 1.00 32.34 106 ARG A O 1
ATOM 835 N N . LEU A 1 107 ? 42.045 96.909 48.796 1.00 31.00 107 LEU A N 1
ATOM 836 C CA . LEU A 1 107 ? 43.062 96.018 48.216 1.00 29.26 107 LEU A CA 1
ATOM 837 C C . LEU A 1 107 ? 44.496 96.539 48.196 1.00 29.28 107 LEU A C 1
ATOM 838 O O . LEU A 1 107 ? 45.432 95.818 48.523 1.00 28.59 107 LEU A O 1
ATOM 843 N N . TRP A 1 108 ? 44.671 97.796 47.822 1.00 29.60 108 TRP A N 1
ATOM 844 C CA . TRP A 1 108 ? 46.003 98.363 47.724 1.00 29.92 108 TRP A CA 1
ATOM 845 C C . TRP A 1 108 ? 46.107 99.693 48.466 1.00 31.75 108 TRP A C 1
ATOM 846 O O . TRP A 1 108 ? 46.529 100.711 47.903 1.00 30.51 108 TRP A O 1
ATOM 857 N N . LEU A 1 109 ? 45.715 99.665 49.737 1.00 34.48 109 LEU A N 1
ATOM 858 C CA . LEU A 1 109 ? 45.732 100.843 50.589 1.00 36.38 109 LEU A CA 1
ATOM 859 C C . LEU A 1 109 ? 46.868 101.803 50.257 1.00 37.27 109 LEU A C 1
ATOM 860 O O . LEU A 1 109 ? 48.011 101.388 50.044 1.00 37.19 109 LEU A O 1
ATOM 865 N N . ASP A 1 110 ? 46.533 103.089 50.194 1.00 36.88 110 ASP A N 1
ATOM 866 C CA . ASP A 1 110 ? 47.500 104.142 49.906 1.00 36.79 110 ASP A CA 1
ATOM 867 C C . ASP A 1 110 ? 48.220 104.056 48.570 1.00 36.08 110 ASP A C 1
ATOM 868 O O . ASP A 1 110 ? 49.286 104.654 48.405 1.00 37.04 110 ASP A O 1
ATOM 873 N N . THR A 1 111 ? 47.662 103.311 47.621 1.00 33.30 111 THR A N 1
ATOM 874 C CA . THR A 1 111 ? 48.271 103.228 46.299 1.00 30.26 111 THR A CA 1
ATOM 875 C C . THR A 1 111 ? 47.465 104.163 45.410 1.00 29.56 111 THR A C 1
ATOM 876 O O . THR A 1 111 ? 46.241 104.045 45.330 1.00 29.72 111 THR A O 1
ATOM 880 N N . PRO A 1 112 ? 48.131 105.121 44.746 1.00 27.91 112 PRO A N 1
ATOM 881 C CA . PRO A 1 112 ? 47.393 106.040 43.882 1.00 26.85 112 PRO A CA 1
ATOM 882 C C . PRO A 1 112 ? 46.678 105.313 42.751 1.00 26.09 112 PRO A C 1
ATOM 883 O O . PRO A 1 112 ? 47.146 104.286 42.276 1.00 24.79 112 PRO A O 1
ATOM 887 N N . VAL A 1 113 ? 45.540 105.869 42.336 1.00 25.08 113 VAL A N 1
ATOM 888 C CA . VAL A 1 113 ? 44.717 105.295 41.280 1.00 22.20 113 VAL A CA 1
ATOM 889 C C . VAL A 1 113 ? 44.866 106.039 39.949 1.00 21.74 113 VAL A C 1
ATOM 890 O O . VAL A 1 113 ? 44.866 107.279 39.906 1.00 19.83 113 VAL A O 1
ATOM 894 N N . TYR A 1 114 ? 44.980 105.279 38.862 1.00 20.54 114 TYR A N 1
ATOM 895 C CA . TYR A 1 114 ? 45.141 105.877 37.544 1.00 20.63 114 TYR A CA 1
ATOM 896 C C . TYR A 1 114 ? 44.084 105.410 36.551 1.00 21.41 114 TYR A C 1
ATOM 897 O O . TYR A 1 114 ? 43.666 104.256 36.560 1.00 20.74 114 TYR A O 1
ATOM 906 N N . LEU A 1 115 ? 43.646 106.330 35.699 1.00 22.70 115 LEU A N 1
ATOM 907 C CA . LEU A 1 115 ? 42.668 105.993 34.678 1.00 23.87 115 LEU A CA 1
ATOM 908 C C . LEU A 1 115 ? 42.914 106.848 33.461 1.00 23.83 115 LEU A C 1
ATOM 909 O O . LEU A 1 115 ? 43.524 107.922 33.545 1.00 23.51 115 LEU A O 1
ATOM 914 N N . SER A 1 116 ? 42.454 106.332 32.328 1.00 24.33 116 SER A N 1
ATOM 915 C CA . SER A 1 116 ? 42.565 106.989 31.042 1.00 24.89 116 SER A CA 1
ATOM 916 C C . SER A 1 116 ? 41.163 107.502 30.783 1.00 26.51 116 SER A C 1
ATOM 917 O O . SER A 1 116 ? 40.257 106.730 30.452 1.00 27.86 116 SER A O 1
ATOM 920 N N . ALA A 1 117 ? 40.993 108.809 30.952 1.00 27.19 117 ALA A N 1
ATOM 921 C CA . ALA A 1 117 ? 39.697 109.466 30.792 1.00 27.68 117 ALA A CA 1
ATOM 922 C C . ALA A 1 117 ? 39.508 110.132 29.445 1.00 27.64 117 ALA A C 1
ATOM 923 O O . ALA A 1 117 ? 40.461 110.622 28.849 1.00 25.96 117 ALA A O 1
ATOM 925 N N . GLN A 1 118 ? 38.271 110.162 28.965 1.00 29.57 118 GLN A N 1
ATOM 926 C CA . GLN A 1 118 ? 38.019 110.835 27.709 1.00 32.87 118 GLN A CA 1
ATOM 927 C C . GLN A 1 118 ? 38.333 112.321 27.931 1.00 33.76 118 GLN A C 1
ATOM 928 O O . GLN A 1 118 ? 37.925 112.924 28.922 1.00 32.25 118 GLN A O 1
ATOM 934 N N . ALA A 1 119 ? 39.090 112.893 27.009 1.00 36.77 119 ALA A N 1
ATOM 935 C CA . ALA A 1 119 ? 39.495 114.285 27.080 1.00 39.29 119 ALA A CA 1
ATOM 936 C C . ALA A 1 119 ? 38.457 115.219 27.689 1.00 41.99 119 ALA A C 1
ATOM 937 O O . ALA A 1 119 ? 38.791 116.015 28.568 1.00 42.54 119 ALA A O 1
ATOM 939 N N . HIS A 1 120 ? 37.204 115.118 27.245 1.00 43.78 120 HIS A N 1
ATOM 940 C CA . HIS A 1 120 ? 36.165 116.011 27.749 1.00 45.90 120 HIS A CA 1
ATOM 941 C C . HIS A 1 120 ? 35.687 115.813 29.194 1.00 46.88 120 HIS A C 1
ATOM 942 O O . HIS A 1 120 ? 35.670 116.776 29.967 1.00 49.70 120 HIS A O 1
ATOM 949 N N . LEU A 1 121 ? 35.296 114.605 29.584 1.00 45.77 121 LEU A N 1
ATOM 950 C CA . LEU A 1 121 ? 34.837 114.431 30.960 1.00 45.25 121 LEU A CA 1
ATOM 951 C C . LEU A 1 121 ? 35.999 114.492 31.938 1.00 43.23 121 LEU A C 1
ATOM 952 O O . LEU A 1 121 ? 36.080 113.716 32.889 1.00 42.92 121 LEU A O 1
ATOM 957 N N . GLN A 1 122 ? 36.887 115.452 31.699 1.00 41.00 122 GLN A N 1
ATOM 958 C CA . GLN A 1 122 ? 38.075 115.650 32.523 1.00 39.70 122 GLN A CA 1
ATOM 959 C C . GLN A 1 122 ? 37.730 116.307 33.870 1.00 39.23 122 GLN A C 1
ATOM 960 O O . GLN A 1 122 ? 38.383 116.036 34.880 1.00 38.80 122 GLN A O 1
ATOM 966 N N . ALA A 1 123 ? 36.695 117.148 33.891 1.00 37.61 123 ALA A N 1
ATOM 967 C CA . ALA A 1 123 ? 36.280 117.807 35.130 1.00 36.95 123 ALA A CA 1
ATOM 968 C C . ALA A 1 123 ? 35.568 116.805 36.032 1.00 36.18 123 ALA A C 1
ATOM 969 O O . ALA A 1 123 ? 35.739 116.807 37.253 1.00 37.86 123 ALA A O 1
ATOM 971 N N . TYR A 1 124 ? 34.765 115.952 35.415 1.00 33.18 124 TYR A N 1
ATOM 972 C CA . TYR A 1 124 ? 34.013 114.932 36.127 1.00 33.77 124 TYR A CA 1
ATOM 973 C C . TYR A 1 124 ? 34.883 114.136 37.096 1.00 33.84 124 TYR A C 1
ATOM 974 O O . TYR A 1 124 ? 34.480 113.853 38.217 1.00 33.04 124 TYR A O 1
ATOM 983 N N . TYR A 1 125 ? 36.079 113.772 36.651 1.00 34.87 125 TYR A N 1
ATOM 984 C CA . TYR A 1 125 ? 37.002 113.003 37.479 1.00 33.01 125 TYR A CA 1
ATOM 985 C C . TYR A 1 125 ? 37.761 113.907 38.433 1.00 32.49 125 TYR A C 1
ATOM 986 O O . TYR A 1 125 ? 38.100 113.505 39.540 1.00 34.34 125 TYR A O 1
ATOM 995 N N . GLY A 1 126 ? 38.033 115.129 37.996 1.00 31.47 126 GLY A N 1
ATOM 996 C CA . GLY A 1 126 ? 38.750 116.051 38.848 1.00 30.90 126 GLY A CA 1
ATOM 997 C C . GLY A 1 126 ? 38.020 116.207 40.163 1.00 33.03 126 GLY A C 1
ATOM 998 O O . GLY A 1 126 ? 38.631 116.505 41.188 1.00 32.33 126 GLY A O 1
ATOM 999 N N . ARG A 1 127 ? 36.705 116.003 40.136 1.00 33.47 127 ARG A N 1
ATOM 1000 C CA . ARG A 1 127 ? 35.900 116.119 41.348 1.00 34.12 127 ARG A CA 1
ATOM 1001 C C . ARG A 1 127 ? 36.099 114.913 42.247 1.00 32.83 127 ARG A C 1
ATOM 1002 O O . ARG A 1 127 ? 35.757 114.941 43.431 1.00 31.95 127 ARG A O 1
ATOM 1010 N N . TYR A 1 128 ? 36.648 113.847 41.683 1.00 30.32 128 TYR A N 1
ATOM 1011 C CA . TYR A 1 128 ? 36.914 112.655 42.475 1.00 29.44 128 TYR A CA 1
ATOM 1012 C C . TYR A 1 128 ? 38.362 112.734 42.924 1.00 27.75 128 TYR A C 1
ATOM 1013 O O . TYR A 1 128 ? 38.913 111.799 43.495 1.00 25.49 128 TYR A O 1
ATOM 1022 N N . GLY A 1 129 ? 38.976 113.873 42.646 1.00 27.33 129 GLY A N 1
ATOM 1023 C CA . GLY A 1 129 ? 40.347 114.066 43.053 1.00 29.82 129 GLY A CA 1
ATOM 1024 C C . GLY A 1 129 ? 41.391 113.698 42.031 1.00 30.19 129 GLY A C 1
ATOM 1025 O O . GLY A 1 129 ? 42.582 113.691 42.344 1.00 31.58 129 GLY A O 1
ATOM 1026 N N . PHE A 1 130 ? 40.970 113.387 40.814 1.00 30.51 130 PHE A N 1
ATOM 1027 C CA . PHE A 1 130 ? 41.937 113.039 39.781 1.00 31.49 130 PHE A CA 1
ATOM 1028 C C . PHE A 1 130 ? 42.503 114.310 39.152 1.00 31.01 130 PHE A C 1
ATOM 1029 O O . PHE A 1 130 ? 41.802 115.308 39.031 1.00 29.15 130 PHE A O 1
ATOM 1037 N N . VAL A 1 131 ? 43.781 114.271 38.773 1.00 31.46 131 VAL A N 1
ATOM 1038 C CA . VAL A 1 131 ? 44.437 115.408 38.131 1.00 30.43 131 VAL A CA 1
ATOM 1039 C C . VAL A 1 131 ? 45.136 114.909 36.872 1.00 29.49 131 VAL A C 1
ATOM 1040 O O . VAL A 1 131 ? 45.621 113.782 36.836 1.00 29.86 131 VAL A O 1
ATOM 1044 N N . ALA A 1 132 ? 45.188 115.748 35.845 1.00 27.94 132 ALA A N 1
ATOM 1045 C CA . ALA A 1 132 ? 45.823 115.381 34.577 1.00 28.56 132 ALA A CA 1
ATOM 1046 C C . ALA A 1 132 ? 47.307 115.036 34.718 1.00 28.89 132 ALA A C 1
ATOM 1047 O O . ALA A 1 132 ? 48.050 115.748 35.401 1.00 29.51 132 ALA A O 1
ATOM 1049 N N . VAL A 1 133 ? 47.742 113.947 34.085 1.00 28.64 133 VAL A N 1
ATOM 1050 C CA . VAL A 1 133 ? 49.162 113.565 34.152 1.00 28.76 133 VAL A CA 1
ATOM 1051 C C . VAL A 1 133 ? 49.822 113.302 32.802 1.00 27.59 133 VAL A C 1
ATOM 1052 O O . VAL A 1 133 ? 50.990 112.952 32.745 1.00 28.23 133 VAL A O 1
ATOM 1056 N N . THR A 1 134 ? 49.076 113.456 31.718 1.00 28.04 134 THR A N 1
ATOM 1057 C CA . THR A 1 134 ? 49.635 113.250 30.389 1.00 28.72 134 THR A CA 1
ATOM 1058 C C . THR A 1 134 ? 49.069 114.316 29.470 1.00 31.68 134 THR A C 1
ATOM 1059 O O . THR A 1 134 ? 48.171 115.055 29.854 1.00 30.79 134 THR A O 1
ATOM 1063 N N . GLU A 1 135 ? 49.614 114.411 28.264 1.00 34.78 135 GLU A N 1
ATOM 1064 C CA . GLU A 1 135 ? 49.106 115.367 27.292 1.00 37.53 135 GLU A CA 1
ATOM 1065 C C . GLU A 1 135 ? 47.960 114.567 26.666 1.00 38.12 135 GLU A C 1
ATOM 1066 O O . GLU A 1 135 ? 47.872 113.354 26.895 1.00 37.94 135 GLU A O 1
ATOM 1072 N N . VAL A 1 136 ? 47.073 115.206 25.906 1.00 36.80 136 VAL A N 1
ATOM 1073 C CA . VAL A 1 136 ? 45.975 114.443 25.318 1.00 37.09 136 VAL A CA 1
ATOM 1074 C C . VAL A 1 136 ? 46.492 113.539 24.201 1.00 35.88 136 VAL A C 1
ATOM 1075 O O . VAL A 1 136 ? 47.396 113.910 23.457 1.00 37.23 136 VAL A O 1
ATOM 1079 N N . TYR A 1 137 ? 45.942 112.331 24.128 1.00 34.22 137 TYR A N 1
ATOM 1080 C CA . TYR A 1 137 ? 46.324 111.350 23.117 1.00 33.66 137 TYR A CA 1
ATOM 1081 C C . TYR A 1 137 ? 45.073 110.712 22.531 1.00 34.23 137 TYR A C 1
ATOM 1082 O O . TYR A 1 137 ? 43.982 110.882 23.063 1.00 33.99 137 TYR A O 1
ATOM 1091 N N . LEU A 1 138 ? 45.222 109.978 21.438 1.00 36.39 138 LEU A N 1
ATOM 1092 C CA . LEU A 1 138 ? 44.059 109.365 20.808 1.00 39.74 138 LEU A CA 1
ATOM 1093 C C . LEU A 1 138 ? 43.808 107.896 21.113 1.00 40.61 138 LEU A C 1
ATOM 1094 O O . LEU A 1 138 ? 44.728 107.102 21.277 1.00 39.02 138 LEU A O 1
ATOM 1099 N N . GLU A 1 139 ? 42.525 107.567 21.183 1.00 43.05 139 GLU A N 1
ATOM 1100 C CA . GLU A 1 139 ? 42.026 106.215 21.413 1.00 45.07 139 GLU A CA 1
ATOM 1101 C C . GLU A 1 139 ? 40.825 106.147 20.456 1.00 45.94 139 GLU A C 1
ATOM 1102 O O . GLU A 1 139 ? 39.858 106.884 20.629 1.00 46.43 139 GLU A O 1
ATOM 1108 N N . ASP A 1 140 ? 40.899 105.287 19.441 1.00 47.74 140 ASP A N 1
ATOM 1109 C CA . ASP A 1 140 ? 39.831 105.173 18.442 1.00 48.25 140 ASP A CA 1
ATOM 1110 C C . ASP A 1 140 ? 39.498 106.584 17.978 1.00 49.07 140 ASP A C 1
ATOM 1111 O O . ASP A 1 140 ? 38.334 106.947 17.818 1.00 50.69 140 ASP A O 1
ATOM 1116 N N . ASP A 1 141 ? 40.535 107.385 17.781 1.00 48.92 141 ASP A N 1
ATOM 1117 C CA . ASP A 1 141 ? 40.362 108.760 17.337 1.00 49.66 141 ASP A CA 1
ATOM 1118 C C . ASP A 1 141 ? 39.561 109.623 18.318 1.00 48.63 141 ASP A C 1
ATOM 1119 O O . ASP A 1 141 ? 39.073 110.696 17.949 1.00 49.90 141 ASP A O 1
ATOM 1124 N N . ILE A 1 142 ? 39.423 109.158 19.558 1.00 44.99 142 ILE A N 1
ATOM 1125 C CA . ILE A 1 142 ? 38.714 109.919 20.581 1.00 41.45 142 ILE A CA 1
ATOM 1126 C C . ILE A 1 142 ? 39.760 110.459 21.544 1.00 39.06 142 ILE A C 1
ATOM 1127 O O . ILE A 1 142 ? 40.562 109.704 22.089 1.00 36.90 142 ILE A O 1
ATOM 1132 N N . PRO A 1 143 ? 39.766 111.776 21.773 1.00 38.07 143 PRO A N 1
ATOM 1133 C CA . PRO A 1 143 ? 40.770 112.309 22.700 1.00 36.35 143 PRO A CA 1
ATOM 1134 C C . PRO A 1 143 ? 40.600 111.868 24.151 1.00 35.68 143 PRO A C 1
ATOM 1135 O O . PRO A 1 143 ? 39.517 111.957 24.723 1.00 34.24 143 PRO A O 1
ATOM 1139 N N . HIS A 1 144 ? 41.699 111.380 24.723 1.00 34.12 144 HIS A N 1
ATOM 1140 C CA . HIS A 1 144 ? 41.756 110.895 26.095 1.00 32.37 144 HIS A CA 1
ATOM 1141 C C . HIS A 1 144 ? 42.901 111.590 26.802 1.00 30.83 144 HIS A C 1
ATOM 1142 O O . HIS A 1 144 ? 43.738 112.222 26.173 1.00 31.19 144 HIS A O 1
ATOM 1149 N N . ILE A 1 145 ? 42.949 111.441 28.114 1.00 28.29 145 ILE A N 1
ATOM 1150 C CA . ILE A 1 145 ? 43.981 112.071 28.900 1.00 26.04 145 ILE A CA 1
ATOM 1151 C C . ILE A 1 145 ? 44.130 111.249 30.171 1.00 24.88 145 ILE A C 1
ATOM 1152 O O . ILE A 1 145 ? 43.153 110.903 30.810 1.00 23.88 145 ILE A O 1
ATOM 1157 N N . GLY A 1 146 ? 45.360 110.909 30.518 1.00 24.10 146 GLY A N 1
ATOM 1158 C CA . GLY A 1 146 ? 45.573 110.123 31.710 1.00 23.67 146 GLY A CA 1
ATOM 1159 C C . GLY A 1 146 ? 45.518 110.983 32.949 1.00 23.92 146 GLY A C 1
ATOM 1160 O O . GLY A 1 146 ? 46.121 112.052 33.006 1.00 24.18 146 GLY A O 1
ATOM 1169 N N . ARG A 1 148 ? 45.513 110.806 37.434 1.00 28.17 148 ARG A N 1
ATOM 1170 C CA . ARG A 1 148 ? 45.764 109.991 38.612 1.00 30.22 148 ARG A CA 1
ATOM 1171 C C . ARG A 1 148 ? 45.257 110.706 39.849 1.00 30.86 148 ARG A C 1
ATOM 1172 O O . ARG A 1 148 ? 45.243 111.932 39.915 1.00 30.52 148 ARG A O 1
ATOM 1180 N N . ARG A 1 149 ? 44.841 109.914 40.827 1.00 32.15 149 ARG A N 1
ATOM 1181 C CA . ARG A 1 149 ? 44.299 110.426 42.060 1.00 34.34 149 ARG A CA 1
ATOM 1182 C C . ARG A 1 149 ? 45.186 110.121 43.254 1.00 36.94 149 ARG A C 1
ATOM 1183 O O . ARG A 1 149 ? 45.535 108.970 43.490 1.00 37.08 149 ARG A O 1
ATOM 1191 N N . ALA A 1 150 ? 45.534 111.175 43.994 1.00 41.34 150 ALA A N 1
ATOM 1192 C CA . ALA A 1 150 ? 46.348 111.108 45.212 1.00 44.31 150 ALA A CA 1
ATOM 1193 C C . ALA A 1 150 ? 47.526 110.146 45.154 1.00 47.28 150 ALA A C 1
ATOM 1194 O O . ALA A 1 150 ? 47.500 109.155 45.928 1.00 47.30 150 ALA A O 1
ATOM 1197 N N . SER B 1 2 ? 51.928 83.098 -0.809 1.00 52.73 2 SER B N 1
ATOM 1198 C CA . SER B 1 2 ? 51.495 82.630 0.543 1.00 52.84 2 SER B CA 1
ATOM 1199 C C . SER B 1 2 ? 52.248 83.413 1.613 1.00 52.22 2 SER B C 1
ATOM 1200 O O . SER B 1 2 ? 51.648 84.113 2.436 1.00 52.90 2 SER B O 1
ATOM 1203 N N . LEU B 1 3 ? 53.573 83.296 1.573 1.00 50.23 3 LEU B N 1
ATOM 1204 C CA . LEU B 1 3 ? 54.459 83.952 2.526 1.00 46.92 3 LEU B CA 1
ATOM 1205 C C . LEU B 1 3 ? 55.409 84.904 1.779 1.00 45.10 3 LEU B C 1
ATOM 1206 O O . LEU B 1 3 ? 55.762 84.654 0.631 1.00 44.05 3 LEU B O 1
ATOM 1211 N N . ASP B 1 4 ? 55.811 86.002 2.413 1.00 43.67 4 ASP B N 1
ATOM 1212 C CA . ASP B 1 4 ? 56.716 86.956 1.753 1.00 43.36 4 ASP B CA 1
ATOM 1213 C C . ASP B 1 4 ? 58.200 86.726 2.090 1.00 40.85 4 ASP B C 1
ATOM 1214 O O . ASP B 1 4 ? 58.627 86.913 3.234 1.00 40.35 4 ASP B O 1
ATOM 1219 N N . TRP B 1 5 ? 58.982 86.341 1.084 1.00 37.96 5 TRP B N 1
ATOM 1220 C CA . TRP B 1 5 ? 60.400 86.061 1.281 1.00 34.85 5 TRP B CA 1
ATOM 1221 C C . TRP B 1 5 ? 61.299 87.155 0.752 1.00 34.26 5 TRP B C 1
ATOM 1222 O O . TRP B 1 5 ? 61.024 87.766 -0.275 1.00 32.86 5 TRP B O 1
ATOM 1233 N N . THR B 1 6 ? 62.400 87.372 1.463 1.00 33.77 6 THR B N 1
ATOM 1234 C CA . THR B 1 6 ? 63.372 88.381 1.093 1.00 33.77 6 THR B CA 1
ATOM 1235 C C . THR B 1 6 ? 64.719 87.956 1.695 1.00 32.84 6 THR B C 1
ATOM 1236 O O . THR B 1 6 ? 64.762 87.480 2.825 1.00 33.47 6 THR B O 1
ATOM 1240 N N . CYS B 1 7 ? 65.807 88.095 0.935 1.00 31.72 7 CYS B N 1
ATOM 1241 C CA . CYS B 1 7 ? 67.149 87.729 1.414 1.00 29.84 7 CYS B CA 1
ATOM 1242 C C . CYS B 1 7 ? 68.012 88.982 1.375 1.00 29.66 7 CYS B C 1
ATOM 1243 O O . CYS B 1 7 ? 68.382 89.463 0.303 1.00 31.02 7 CYS B O 1
ATOM 1246 N N . LYS B 1 8 ? 68.353 89.506 2.541 1.00 28.12 8 LYS B N 1
ATOM 1247 C CA . LYS B 1 8 ? 69.117 90.742 2.593 1.00 28.61 8 LYS B CA 1
ATOM 1248 C C . LYS B 1 8 ? 70.543 90.676 3.107 1.00 29.22 8 LYS B C 1
ATOM 1249 O O . LYS B 1 8 ? 70.848 89.972 4.076 1.00 30.23 8 LYS B O 1
ATOM 1255 N N . HIS B 1 9 ? 71.416 91.432 2.451 1.00 28.40 9 HIS B N 1
ATOM 1256 C CA . HIS B 1 9 ? 72.802 91.538 2.882 1.00 25.88 9 HIS B CA 1
ATOM 1257 C C . HIS B 1 9 ? 72.604 92.374 4.156 1.00 25.49 9 HIS B C 1
ATOM 1258 O O . HIS B 1 9 ? 71.754 93.273 4.169 1.00 26.12 9 HIS B O 1
ATOM 1265 N N . HIS B 1 10 ? 73.347 92.066 5.218 1.00 22.61 10 HIS B N 1
ATOM 1266 C CA . HIS B 1 10 ? 73.198 92.759 6.491 1.00 20.26 10 HIS B CA 1
ATOM 1267 C C . HIS B 1 10 ? 73.211 94.271 6.389 1.00 22.08 10 HIS B C 1
ATOM 1268 O O . HIS B 1 10 ? 72.534 94.953 7.153 1.00 20.80 10 HIS B O 1
ATOM 1275 N N . ALA B 1 11 ? 73.967 94.795 5.432 1.00 23.23 11 ALA B N 1
ATOM 1276 C CA . ALA B 1 11 ? 74.057 96.241 5.230 1.00 26.84 11 ALA B CA 1
ATOM 1277 C C . ALA B 1 11 ? 72.725 96.881 4.814 1.00 27.77 11 ALA B C 1
ATOM 1278 O O . ALA B 1 11 ? 72.502 98.068 5.026 1.00 29.96 11 ALA B O 1
ATOM 1280 N N . ASP B 1 12 ? 71.832 96.097 4.231 1.00 28.18 12 ASP B N 1
ATOM 1281 C CA . ASP B 1 12 ? 70.544 96.626 3.799 1.00 28.68 12 ASP B CA 1
ATOM 1282 C C . ASP B 1 12 ? 69.372 96.426 4.776 1.00 28.79 12 ASP B C 1
ATOM 1283 O O . ASP B 1 12 ? 68.216 96.719 4.432 1.00 29.90 12 ASP B O 1
ATOM 1288 N N . LEU B 1 13 ? 69.655 95.933 5.981 1.00 26.38 13 LEU B N 1
ATOM 1289 C CA . LEU B 1 13 ? 68.599 95.694 6.965 1.00 25.89 13 LEU B CA 1
ATOM 1290 C C . LEU B 1 13 ? 68.071 97.006 7.547 1.00 26.51 13 LEU B C 1
ATOM 1291 O O . LEU B 1 13 ? 68.822 97.969 7.674 1.00 26.36 13 LEU B O 1
ATOM 1296 N N . THR B 1 14 ? 66.782 97.054 7.884 1.00 26.14 14 THR B N 1
ATOM 1297 C CA . THR B 1 14 ? 66.232 98.248 8.535 1.00 26.48 14 THR B CA 1
ATOM 1298 C C . THR B 1 14 ? 66.295 97.891 10.009 1.00 25.84 14 THR B C 1
ATOM 1299 O O . THR B 1 14 ? 66.552 96.737 10.353 1.00 24.46 14 THR B O 1
ATOM 1303 N N . LEU B 1 15 ? 66.062 98.869 10.877 1.00 26.31 15 LEU B N 1
ATOM 1304 C CA . LEU B 1 15 ? 66.073 98.606 12.306 1.00 25.44 15 LEU B CA 1
ATOM 1305 C C . LEU B 1 15 ? 65.011 97.550 12.619 1.00 25.57 15 LEU B C 1
ATOM 1306 O O . LEU B 1 15 ? 65.297 96.531 13.266 1.00 24.78 15 LEU B O 1
ATOM 1311 N N . LYS B 1 16 ? 63.790 97.798 12.147 1.00 25.65 16 LYS B N 1
ATOM 1312 C CA . LYS B 1 16 ? 62.669 96.886 12.379 1.00 27.83 16 LYS B CA 1
ATOM 1313 C C . LYS B 1 16 ? 62.997 95.438 12.028 1.00 25.16 16 LYS B C 1
ATOM 1314 O O . LYS B 1 16 ? 62.676 94.536 12.786 1.00 25.94 16 LYS B O 1
ATOM 1320 N N . GLU B 1 17 ? 63.632 95.214 10.882 1.00 25.05 17 GLU B N 1
ATOM 1321 C CA . GLU B 1 17 ? 64.005 93.850 10.478 1.00 25.10 17 GLU B CA 1
ATOM 1322 C C . GLU B 1 17 ? 65.043 93.247 11.425 1.00 23.62 17 GLU B C 1
ATOM 1323 O O . GLU B 1 17 ? 64.917 92.096 11.831 1.00 25.01 17 GLU B O 1
ATOM 1329 N N . LEU B 1 18 ? 66.068 94.021 11.769 1.00 22.47 18 LEU B N 1
ATOM 1330 C CA . LEU B 1 18 ? 67.117 93.546 12.666 1.00 22.06 18 LEU B CA 1
ATOM 1331 C C . LEU B 1 18 ? 66.443 93.105 13.948 1.00 22.08 18 LEU B C 1
ATOM 1332 O O . LEU B 1 18 ? 66.639 91.987 14.444 1.00 22.53 18 LEU B O 1
ATOM 1337 N N . TYR B 1 19 ? 65.633 94.016 14.467 1.00 20.92 19 TYR B N 1
ATOM 1338 C CA . TYR B 1 19 ? 64.901 93.804 15.693 1.00 20.25 19 TYR B CA 1
ATOM 1339 C C . TYR B 1 19 ? 64.009 92.588 15.559 1.00 20.18 19 TYR B C 1
ATOM 1340 O O . TYR B 1 19 ? 64.039 91.696 16.400 1.00 22.39 19 TYR B O 1
ATOM 1349 N N . ALA B 1 20 ? 63.231 92.535 14.486 1.00 18.32 20 ALA B N 1
ATOM 1350 C CA . ALA B 1 20 ? 62.328 91.414 14.289 1.00 19.22 20 ALA B CA 1
ATOM 1351 C C . ALA B 1 20 ? 63.063 90.075 14.303 1.00 17.77 20 ALA B C 1
ATOM 1352 O O . ALA B 1 20 ? 62.694 89.167 15.038 1.00 19.05 20 ALA B O 1
ATOM 1354 N N . LEU B 1 21 ? 64.127 89.957 13.520 1.00 19.43 21 LEU B N 1
ATOM 1355 C CA . LEU B 1 21 ? 64.868 88.705 13.483 1.00 18.28 21 LEU B CA 1
ATOM 1356 C C . LEU B 1 21 ? 65.569 88.415 14.829 1.00 18.46 21 LEU B C 1
ATOM 1357 O O . LEU B 1 21 ? 65.680 87.256 15.234 1.00 18.53 21 LEU B O 1
ATOM 1362 N N . LEU B 1 22 ? 66.025 89.441 15.544 1.00 16.52 22 LEU B N 1
ATOM 1363 C CA . LEU B 1 22 ? 66.648 89.142 16.824 1.00 18.40 22 LEU B CA 1
ATOM 1364 C C . LEU B 1 22 ? 65.548 88.771 17.834 1.00 19.60 22 LEU B C 1
ATOM 1365 O O . LEU B 1 22 ? 65.764 88.020 18.792 1.00 20.09 22 LEU B O 1
ATOM 1370 N N . GLN B 1 23 ? 64.354 89.285 17.593 1.00 23.19 23 GLN B N 1
ATOM 1371 C CA . GLN B 1 23 ? 63.215 89.011 18.465 1.00 24.87 23 GLN B CA 1
ATOM 1372 C C . GLN B 1 23 ? 62.777 87.558 18.287 1.00 24.03 23 GLN B C 1
ATOM 1373 O O . GLN B 1 23 ? 62.611 86.830 19.256 1.00 23.73 23 GLN B O 1
ATOM 1379 N N . LEU B 1 24 ? 62.599 87.140 17.044 1.00 24.36 24 LEU B N 1
ATOM 1380 C CA . LEU B 1 24 ? 62.194 85.773 16.771 1.00 24.18 24 LEU B CA 1
ATOM 1381 C C . LEU B 1 24 ? 63.228 84.751 17.243 1.00 23.75 24 LEU B C 1
ATOM 1382 O O . LEU B 1 24 ? 62.873 83.718 17.796 1.00 22.49 24 LEU B O 1
ATOM 1387 N N . ARG B 1 25 ? 64.508 85.031 17.012 1.00 24.01 25 ARG B N 1
ATOM 1388 C CA . ARG B 1 25 ? 65.572 84.107 17.427 1.00 22.78 25 ARG B CA 1
ATOM 1389 C C . ARG B 1 25 ? 65.635 83.963 18.952 1.00 22.12 25 ARG B C 1
ATOM 1390 O O . ARG B 1 25 ? 65.811 82.872 19.478 1.00 23.27 25 ARG B O 1
ATOM 1398 N N . THR B 1 26 ? 65.479 85.063 19.666 1.00 21.10 26 THR B N 1
ATOM 1399 C CA . THR B 1 26 ? 65.521 84.999 21.120 1.00 22.93 26 THR B CA 1
ATOM 1400 C C . THR B 1 26 ? 64.308 84.257 21.667 1.00 25.02 26 THR B C 1
ATOM 1401 O O . THR B 1 26 ? 64.411 83.479 22.636 1.00 25.31 26 THR B O 1
ATOM 1405 N N . GLU B 1 27 ? 63.165 84.503 21.035 1.00 23.81 27 GLU B N 1
ATOM 1406 C CA . GLU B 1 27 ? 61.915 83.875 21.418 1.00 25.47 27 GLU B CA 1
ATOM 1407 C C . GLU B 1 27 ? 62.037 82.357 21.368 1.00 26.73 27 GLU B C 1
ATOM 1408 O O . GLU B 1 27 ? 61.590 81.662 22.281 1.00 26.12 27 GLU B O 1
ATOM 1414 N N . VAL B 1 28 ? 62.661 81.843 20.309 1.00 27.59 28 VAL B N 1
ATOM 1415 C CA . VAL B 1 28 ? 62.810 80.402 20.176 1.00 27.83 28 VAL B CA 1
ATOM 1416 C C . VAL B 1 28 ? 64.075 79.845 20.800 1.00 28.71 28 VAL B C 1
ATOM 1417 O O . VAL B 1 28 ? 64.004 79.020 21.705 1.00 31.13 28 VAL B O 1
ATOM 1421 N N . PHE B 1 29 ? 65.227 80.298 20.323 1.00 28.45 29 PHE B N 1
ATOM 1422 C CA . PHE B 1 29 ? 66.508 79.813 20.825 1.00 27.39 29 PHE B CA 1
ATOM 1423 C C . PHE B 1 29 ? 66.802 80.047 22.291 1.00 27.55 29 PHE B C 1
ATOM 1424 O O . PHE B 1 29 ? 67.484 79.234 22.917 1.00 30.98 29 PHE B O 1
ATOM 1432 N N . VAL B 1 30 ? 66.292 81.137 22.851 1.00 27.47 30 VAL B N 1
ATOM 1433 C CA . VAL B 1 30 ? 66.517 81.440 24.263 1.00 25.19 30 VAL B CA 1
ATOM 1434 C C . VAL B 1 30 ? 65.323 81.096 25.159 1.00 27.39 30 VAL B C 1
ATOM 1435 O O . VAL B 1 30 ? 65.461 80.365 26.138 1.00 28.99 30 VAL B O 1
ATOM 1439 N N . VAL B 1 31 ? 64.149 81.617 24.837 1.00 27.36 31 VAL B N 1
ATOM 1440 C CA . VAL B 1 31 ? 63.016 81.363 25.705 1.00 29.63 31 VAL B CA 1
ATOM 1441 C C . VAL B 1 31 ? 62.401 79.980 25.632 1.00 31.19 31 VAL B C 1
ATOM 1442 O O . VAL B 1 31 ? 62.475 79.237 26.600 1.00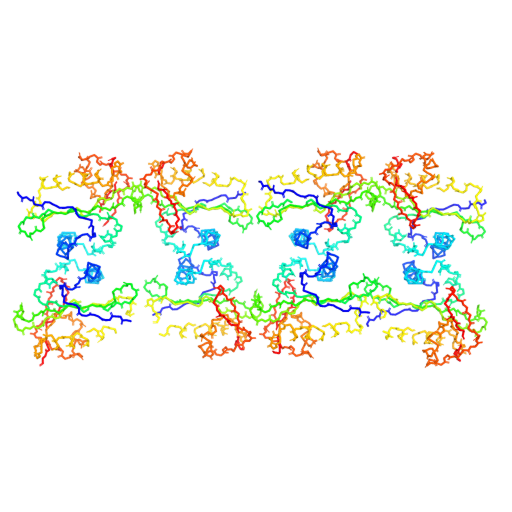 29.71 31 VAL B O 1
ATOM 1446 N N . GLU B 1 32 ? 61.797 79.613 24.507 1.00 32.88 32 GLU B N 1
ATOM 1447 C CA . GLU B 1 32 ? 61.188 78.295 24.486 1.00 35.08 32 GLU B CA 1
ATOM 1448 C C . GLU B 1 32 ? 62.184 77.153 24.646 1.00 34.01 32 GLU B C 1
ATOM 1449 O O . GLU B 1 32 ? 61.837 76.109 25.178 1.00 35.04 32 GLU B O 1
ATOM 1455 N N . GLN B 1 33 ? 63.427 77.331 24.218 1.00 34.16 33 GLN B N 1
ATOM 1456 C CA . GLN B 1 33 ? 64.385 76.245 24.394 1.00 33.03 33 GLN B CA 1
ATOM 1457 C C . GLN B 1 33 ? 65.118 76.388 25.731 1.00 32.20 33 GLN B C 1
ATOM 1458 O O . GLN B 1 33 ? 65.988 75.590 26.064 1.00 32.31 33 GLN B O 1
ATOM 1464 N N . LYS B 1 34 ? 64.730 77.398 26.506 1.00 33.15 34 LYS B N 1
ATOM 1465 C CA . LYS B 1 34 ? 65.330 77.661 27.816 1.00 33.08 34 LYS B CA 1
ATOM 1466 C C . LYS B 1 34 ? 66.845 77.542 27.755 1.00 31.80 34 LYS B C 1
ATOM 1467 O O . LYS B 1 34 ? 67.440 76.692 28.411 1.00 31.15 34 LYS B O 1
ATOM 1473 N N . CYS B 1 35 ? 67.469 78.394 26.957 1.00 31.94 35 CYS B N 1
ATOM 1474 C CA . CYS B 1 35 ? 68.918 78.364 26.818 1.00 30.87 35 CYS B CA 1
ATOM 1475 C C . CYS B 1 35 ? 69.480 79.782 26.882 1.00 28.07 35 CYS B C 1
ATOM 1476 O O . CYS B 1 35 ? 69.498 80.510 25.884 1.00 25.95 35 CYS B O 1
ATOM 1479 N N . PRO B 1 36 ? 69.934 80.194 28.073 1.00 28.06 36 PRO B N 1
ATOM 1480 C CA . PRO B 1 36 ? 70.507 81.530 28.309 1.00 27.11 36 PRO B CA 1
ATOM 1481 C C . PRO B 1 36 ? 71.907 81.703 27.730 1.00 26.17 36 PRO B C 1
ATOM 1482 O O . PRO B 1 36 ? 72.875 81.858 28.474 1.00 28.07 36 PRO B O 1
ATOM 1486 N N . TYR B 1 37 ? 72.006 81.678 26.404 1.00 24.03 37 TYR B N 1
ATOM 1487 C CA . TYR B 1 37 ? 73.289 81.835 25.732 1.00 24.04 37 TYR B CA 1
ATOM 1488 C C . TYR B 1 37 ? 73.264 83.147 24.963 1.00 25.01 37 TYR B C 1
ATOM 1489 O O . TYR B 1 37 ? 72.218 83.790 24.864 1.00 24.11 37 TYR B O 1
ATOM 1498 N N . GLN B 1 38 ? 74.416 83.533 24.425 1.00 22.60 38 GLN B N 1
ATOM 1499 C CA . GLN B 1 38 ? 74.550 84.771 23.678 1.00 24.29 38 GLN B CA 1
ATOM 1500 C C . GLN B 1 38 ? 73.990 84.706 22.248 1.00 24.05 38 GLN B C 1
ATOM 1501 O O . GLN B 1 38 ? 74.730 84.514 21.281 1.00 24.84 38 GLN B O 1
ATOM 1507 N N . GLU B 1 39 ? 72.680 84.876 22.125 1.00 22.07 39 GLU B N 1
ATOM 1508 C CA . GLU B 1 39 ? 72.022 84.848 20.826 1.00 20.99 39 GLU B CA 1
ATOM 1509 C C . GLU B 1 39 ? 72.596 85.891 19.879 1.00 19.45 39 GLU B C 1
ATOM 1510 O O . GLU B 1 39 ? 72.648 85.678 18.671 1.00 18.25 39 GLU B O 1
ATOM 1516 N N . VAL B 1 40 ? 72.999 87.034 20.425 1.00 17.52 40 VAL B N 1
ATOM 1517 C CA . VAL B 1 40 ? 73.555 88.100 19.611 1.00 17.55 40 VAL B CA 1
ATOM 1518 C C . VAL B 1 40 ? 75.044 87.819 19.594 1.00 19.71 40 VAL B C 1
ATOM 1519 O O . VAL B 1 40 ? 75.817 88.425 20.343 1.00 20.35 40 VAL B O 1
ATOM 1523 N N . ASP B 1 41 ? 75.430 86.893 18.719 1.00 20.42 41 ASP B N 1
ATOM 1524 C CA . ASP B 1 41 ? 76.805 86.420 18.616 1.00 21.02 41 ASP B CA 1
ATOM 1525 C C . ASP B 1 41 ? 77.833 87.266 17.848 1.00 21.33 41 ASP B C 1
ATOM 1526 O O . ASP B 1 41 ? 78.997 86.868 17.742 1.00 21.71 41 ASP B O 1
ATOM 1531 N N . GLY B 1 42 ? 77.414 88.415 17.325 1.00 20.04 42 GLY B N 1
ATOM 1532 C CA . GLY B 1 42 ? 78.333 89.277 16.603 1.00 21.20 42 GLY B CA 1
ATOM 1533 C C . GLY B 1 42 ? 78.660 88.871 15.169 1.00 24.57 42 GLY B C 1
ATOM 1534 O O . GLY B 1 42 ? 79.495 89.505 14.523 1.00 23.14 42 GLY B O 1
ATOM 1535 N N . LEU B 1 43 ? 78.019 87.824 14.660 1.00 23.00 43 LEU B N 1
ATOM 1536 C CA . LEU B 1 43 ? 78.285 87.386 13.295 1.00 23.24 43 LEU B CA 1
ATOM 1537 C C . LEU B 1 43 ? 77.205 87.923 12.360 1.00 24.09 43 LEU B C 1
ATOM 1538 O O . LEU B 1 43 ? 77.233 87.690 11.155 1.00 25.07 43 LEU B O 1
ATOM 1543 N N . ASP B 1 44 ? 76.270 88.676 12.924 1.00 22.96 44 ASP B N 1
ATOM 1544 C CA . ASP B 1 44 ? 75.146 89.189 12.159 1.00 21.29 44 ASP B CA 1
ATOM 1545 C C . ASP B 1 44 ? 75.382 90.335 11.220 1.00 20.56 44 ASP B C 1
ATOM 1546 O O . ASP B 1 44 ? 74.802 90.382 10.137 1.00 20.48 44 ASP B O 1
ATOM 1551 N N . LEU B 1 45 ? 76.225 91.267 11.627 1.00 21.26 45 LEU B N 1
ATOM 1552 C CA . LEU B 1 45 ? 76.479 92.437 10.803 1.00 22.45 45 LEU B CA 1
ATOM 1553 C C . LEU B 1 45 ? 77.906 92.539 10.331 1.00 21.03 45 LEU B C 1
ATOM 1554 O O . LEU B 1 45 ? 78.472 93.620 10.375 1.00 21.50 45 LEU B O 1
ATOM 1559 N N . VAL B 1 46 ? 78.502 91.436 9.897 1.00 22.62 46 VAL B N 1
ATOM 1560 C CA . VAL B 1 46 ? 79.888 91.490 9.407 1.00 22.52 46 VAL B CA 1
ATOM 1561 C C . VAL B 1 46 ? 80.035 90.906 8.003 1.00 22.35 46 VAL B C 1
ATOM 1562 O O . VAL B 1 46 ? 79.190 90.131 7.562 1.00 18.01 46 VAL B O 1
ATOM 1566 N N . GLY B 1 47 ? 81.110 91.303 7.312 1.00 23.02 47 GLY B N 1
ATOM 1567 C CA . GLY B 1 47 ? 81.398 90.815 5.973 1.00 21.00 47 GLY B CA 1
ATOM 1568 C C . GLY B 1 47 ? 80.194 90.817 5.067 1.00 22.29 47 GLY B C 1
ATOM 1569 O O . GLY B 1 47 ? 79.607 91.870 4.806 1.00 21.42 47 GLY B O 1
ATOM 1570 N N . ASP B 1 48 ? 79.815 89.635 4.590 1.00 23.87 48 ASP B N 1
ATOM 1571 C CA . ASP B 1 48 ? 78.662 89.527 3.716 1.00 26.19 48 ASP B CA 1
ATOM 1572 C C . ASP B 1 48 ? 77.612 88.562 4.240 1.00 27.84 48 ASP B C 1
ATOM 1573 O O . ASP B 1 48 ? 76.987 87.847 3.444 1.00 30.75 48 ASP B O 1
ATOM 1578 N N . THR B 1 49 ? 77.393 88.498 5.547 1.00 26.17 49 THR B N 1
ATOM 1579 C CA . THR B 1 49 ? 76.368 87.559 5.978 1.00 27.35 49 THR B CA 1
ATOM 1580 C C . THR B 1 49 ? 75.014 88.084 5.488 1.00 25.43 49 THR B C 1
ATOM 1581 O O . THR B 1 49 ? 74.763 89.288 5.507 1.00 24.85 49 THR B O 1
ATOM 1585 N N . HIS B 1 50 ? 74.172 87.187 4.985 1.00 23.69 50 HIS B N 1
ATOM 1586 C CA . HIS B 1 50 ? 72.834 87.573 4.527 1.00 22.61 50 HIS B CA 1
ATOM 1587 C C . HIS B 1 50 ? 71.809 86.984 5.482 1.00 20.65 50 HIS B C 1
ATOM 1588 O O . HIS B 1 50 ? 72.106 86.009 6.179 1.00 19.55 50 HIS B O 1
ATOM 1595 N N . HIS B 1 51 ? 70.616 87.580 5.497 1.00 18.88 51 HIS B N 1
ATOM 1596 C CA . HIS B 1 51 ? 69.522 87.163 6.355 1.00 20.09 51 HIS B CA 1
ATOM 1597 C C . HIS B 1 51 ? 68.289 86.852 5.497 1.00 22.28 51 HIS B C 1
ATOM 1598 O O . HIS B 1 51 ? 67.792 87.710 4.769 1.00 19.57 51 HIS B O 1
ATOM 1605 N N . LEU B 1 52 ? 67.806 85.615 5.597 1.00 24.46 52 LEU B N 1
ATOM 1606 C CA . LEU B 1 52 ? 66.635 85.146 4.844 1.00 25.17 52 LEU B CA 1
ATOM 1607 C C . LEU B 1 52 ? 65.396 85.218 5.744 1.00 26.83 52 LEU B C 1
ATOM 1608 O O . LEU B 1 52 ? 65.355 84.589 6.800 1.00 26.21 52 LEU B O 1
ATOM 1621 N N . ALA B 1 54 ? 60.911 85.328 6.126 1.00 27.31 54 ALA B N 1
ATOM 1622 C CA . ALA B 1 54 ? 59.590 85.016 5.596 1.00 27.73 54 ALA B CA 1
ATOM 1623 C C . ALA B 1 54 ? 58.557 85.791 6.405 1.00 29.43 54 ALA B C 1
ATOM 1624 O O . ALA B 1 54 ? 58.323 85.474 7.578 1.00 27.31 54 ALA B O 1
ATOM 1626 N N . TRP B 1 55 ? 57.943 86.795 5.771 1.00 30.37 55 TRP B N 1
ATOM 1627 C CA . TRP B 1 55 ? 56.945 87.655 6.422 1.00 34.18 55 TRP B CA 1
ATOM 1628 C C . TRP B 1 55 ? 55.464 87.469 6.026 1.00 35.86 55 TRP B C 1
ATOM 1629 O O . TRP B 1 55 ? 55.143 87.202 4.865 1.00 36.90 55 TRP B O 1
ATOM 1640 N N . ARG B 1 56 ? 54.578 87.630 7.010 1.00 38.30 56 ARG B N 1
ATOM 1641 C CA . ARG B 1 56 ? 53.125 87.554 6.822 1.00 39.52 56 ARG B CA 1
ATOM 1642 C C . ARG B 1 56 ? 52.426 88.535 7.761 1.00 41.48 56 ARG B C 1
ATOM 1643 O O . ARG B 1 56 ? 52.742 88.604 8.947 1.00 40.22 56 ARG B O 1
ATOM 1651 N N . ASP B 1 57 ? 51.457 89.274 7.231 1.00 43.50 57 ASP B N 1
ATOM 1652 C CA . ASP B 1 57 ? 50.709 90.237 8.025 1.00 44.98 57 ASP B CA 1
ATOM 1653 C C . ASP B 1 57 ? 51.560 90.959 9.078 1.00 45.23 57 ASP B C 1
ATOM 1654 O O . ASP B 1 57 ? 51.174 91.033 10.258 1.00 44.11 57 ASP B O 1
ATOM 1659 N N . GLY B 1 58 ? 52.715 91.476 8.649 1.00 43.55 58 GLY B N 1
ATOM 1660 C CA . GLY B 1 58 ? 53.598 92.210 9.543 1.00 42.19 58 GLY B CA 1
ATOM 1661 C C . GLY B 1 58 ? 54.349 91.415 10.601 1.00 41.17 58 GLY B C 1
ATOM 1662 O O . GLY B 1 58 ? 54.956 92.004 11.504 1.00 41.54 58 GLY B O 1
ATOM 1663 N N . GLN B 1 59 ? 54.302 90.086 10.508 1.00 39.66 59 GLN B N 1
ATOM 1664 C CA . GLN B 1 59 ? 55.013 89.222 11.451 1.00 39.52 59 GLN B CA 1
ATOM 1665 C C . GLN B 1 59 ? 56.129 88.468 10.746 1.00 39.19 59 GLN B C 1
ATOM 1666 O O . GLN B 1 59 ? 56.006 88.085 9.576 1.00 39.33 59 GLN B O 1
ATOM 1672 N N . LEU B 1 60 ? 57.228 88.273 11.468 1.00 37.41 60 LEU B N 1
ATOM 1673 C CA . LEU B 1 60 ? 58.358 87.546 10.932 1.00 34.68 60 LEU B CA 1
ATOM 1674 C C . LEU B 1 60 ? 58.101 86.118 11.386 1.00 32.28 60 LEU B C 1
ATOM 1675 O O . LEU B 1 60 ? 58.167 85.832 12.576 1.00 32.25 60 LEU B O 1
ATOM 1680 N N . LEU B 1 61 ? 57.795 85.231 10.444 1.00 31.05 61 LEU B N 1
ATOM 1681 C CA . LEU B 1 61 ? 57.473 83.841 10.781 1.00 29.90 61 LEU B CA 1
ATOM 1682 C C . LEU B 1 61 ? 58.596 82.813 10.676 1.00 29.17 61 LEU B C 1
ATOM 1683 O O . LEU B 1 61 ? 58.611 81.831 11.424 1.00 30.53 61 LEU B O 1
ATOM 1688 N N . ALA B 1 62 ? 59.519 83.013 9.743 1.00 27.18 62 ALA B N 1
ATOM 1689 C CA . ALA B 1 62 ? 60.636 82.084 9.577 1.00 26.95 62 ALA B CA 1
ATOM 1690 C C . ALA B 1 62 ? 61.875 82.871 9.168 1.00 26.94 62 ALA B C 1
ATOM 1691 O O . ALA B 1 62 ? 61.770 83.923 8.535 1.00 25.75 62 ALA B O 1
ATOM 1693 N N . TYR B 1 63 ? 63.046 82.350 9.524 1.00 25.71 63 TYR B N 1
ATOM 1694 C CA . TYR B 1 63 ? 64.296 83.031 9.232 1.00 26.57 63 TYR B CA 1
ATOM 1695 C C . TYR B 1 63 ? 65.467 82.090 9.332 1.00 27.57 63 TYR B C 1
ATOM 1696 O O . TYR B 1 63 ? 65.386 81.044 9.987 1.00 27.83 63 TYR B O 1
ATOM 1705 N N . LEU B 1 64 ? 66.554 82.473 8.673 1.00 27.79 64 LEU B N 1
ATOM 1706 C CA . LEU B 1 64 ? 67.795 81.727 8.743 1.00 28.80 64 LEU B CA 1
ATOM 1707 C C . LEU B 1 64 ? 68.906 82.668 8.324 1.00 29.24 64 LEU B C 1
ATOM 1708 O O . LEU B 1 64 ? 68.673 83.678 7.658 1.00 29.79 64 LEU B O 1
ATOM 1713 N N . ARG B 1 65 ? 70.125 82.340 8.725 1.00 29.42 65 ARG B N 1
ATOM 1714 C CA . ARG B 1 65 ? 71.261 83.191 8.425 1.00 27.20 65 ARG B CA 1
ATOM 1715 C C . ARG B 1 65 ? 72.337 82.479 7.597 1.00 25.93 65 ARG B C 1
ATOM 1716 O O . ARG B 1 65 ? 72.617 81.303 7.812 1.00 23.65 65 ARG B O 1
ATOM 1724 N N . LEU B 1 66 ? 72.910 83.189 6.627 1.00 26.83 66 LEU B N 1
ATOM 1725 C CA . LEU B 1 66 ? 73.989 82.617 5.811 1.00 26.82 66 LEU B CA 1
ATOM 1726 C C . LEU B 1 66 ? 75.268 83.393 6.091 1.00 25.09 66 LEU B C 1
ATOM 1727 O O . LEU B 1 66 ? 75.324 84.601 5.889 1.00 25.90 66 LEU B O 1
ATOM 1732 N N . LEU B 1 67 ? 76.285 82.701 6.591 1.00 24.82 67 LEU B N 1
ATOM 1733 C CA . LEU B 1 67 ? 77.574 83.325 6.894 1.00 23.07 67 LEU B CA 1
ATOM 1734 C C . LEU B 1 67 ? 78.468 83.169 5.659 1.00 21.15 67 LEU B C 1
ATOM 1735 O O . LEU B 1 67 ? 78.564 82.064 5.112 1.00 20.22 67 LEU B O 1
ATOM 1740 N N . ASP B 1 68 ? 79.107 84.260 5.218 1.00 21.42 68 ASP B N 1
ATOM 1741 C CA . ASP B 1 68 ? 79.956 84.241 4.018 1.00 20.75 68 ASP B CA 1
ATOM 1742 C C . ASP B 1 68 ? 81.229 83.400 4.161 1.00 20.29 68 ASP B C 1
ATOM 1743 O O . ASP B 1 68 ? 81.769 83.246 5.250 1.00 17.00 68 ASP B O 1
ATOM 1748 N N . PRO B 1 69 ? 81.721 82.853 3.043 1.00 19.63 69 PRO B N 1
ATOM 1749 C CA . PRO B 1 69 ? 82.914 82.008 3.023 1.00 20.45 69 PRO B CA 1
ATOM 1750 C C . PRO B 1 69 ? 84.320 82.563 3.245 1.00 21.74 69 PRO B C 1
ATOM 1751 O O . PRO B 1 69 ? 85.189 81.802 3.677 1.00 21.67 69 PRO B O 1
ATOM 1755 N N . VAL B 1 70 ? 84.602 83.837 2.977 1.00 21.95 70 VAL B N 1
ATOM 1756 C CA . VAL B 1 70 ? 85.975 84.247 3.255 1.00 23.35 70 VAL B CA 1
ATOM 1757 C C . VAL B 1 70 ? 86.168 84.358 4.774 1.00 23.90 70 VAL B C 1
ATOM 1758 O O . VAL B 1 70 ? 87.292 84.340 5.267 1.00 23.92 70 VAL B O 1
ATOM 1762 N N . ARG B 1 71 ? 85.068 84.453 5.521 1.00 24.19 71 ARG B N 1
ATOM 1763 C CA . ARG B 1 71 ? 85.165 84.529 6.978 1.00 24.66 71 ARG B CA 1
ATOM 1764 C C . ARG B 1 71 ? 84.964 83.148 7.593 1.00 24.43 71 ARG B C 1
ATOM 1765 O O . ARG B 1 71 ? 85.075 82.966 8.796 1.00 24.50 71 ARG B O 1
ATOM 1773 N N . HIS B 1 72 ? 84.679 82.154 6.766 1.00 23.44 72 HIS B N 1
ATOM 1774 C CA . HIS B 1 72 ? 84.493 80.827 7.313 1.00 23.54 72 HIS B CA 1
ATOM 1775 C C . HIS B 1 72 ? 85.153 79.709 6.527 1.00 24.32 72 HIS B C 1
ATOM 1776 O O . HIS B 1 72 ? 84.508 78.747 6.109 1.00 24.99 72 HIS B O 1
ATOM 1783 N N . GLU B 1 73 ? 86.455 79.877 6.322 1.00 23.32 73 GLU B N 1
ATOM 1784 C CA . GLU B 1 73 ? 87.309 78.905 5.655 1.00 24.19 73 GLU B CA 1
ATOM 1785 C C . GLU B 1 73 ? 86.789 78.197 4.395 1.00 24.30 73 GLU B C 1
ATOM 1786 O O . GLU B 1 73 ? 86.896 76.983 4.270 1.00 24.63 73 GLU B O 1
ATOM 1792 N N . GLY B 1 74 ? 86.249 78.962 3.455 1.00 26.06 74 GLY B N 1
ATOM 1793 C CA . GLY B 1 74 ? 85.765 78.386 2.208 1.00 25.73 74 GLY B CA 1
ATOM 1794 C C . GLY B 1 74 ? 84.422 77.681 2.247 1.00 25.00 74 GLY B C 1
ATOM 1795 O O . GLY B 1 74 ? 84.090 76.917 1.347 1.00 23.64 74 GLY B O 1
ATOM 1796 N N . GLN B 1 75 ? 83.641 77.938 3.286 1.00 24.82 75 GLN B N 1
ATOM 1797 C CA . GLN B 1 75 ? 82.335 77.317 3.408 1.00 23.53 75 GLN B CA 1
ATOM 1798 C C . GLN B 1 75 ? 81.283 78.359 3.770 1.00 22.75 75 GLN B C 1
ATOM 1799 O O . GLN B 1 75 ? 81.517 79.196 4.646 1.00 22.05 75 GLN B O 1
ATOM 1805 N N . VAL B 1 76 ? 80.135 78.357 3.097 1.00 22.42 76 VAL B N 1
ATOM 1806 C CA . VAL B 1 76 ? 79.116 79.313 3.512 1.00 23.96 76 VAL B CA 1
ATOM 1807 C C . VAL B 1 76 ? 78.436 78.562 4.647 1.00 24.71 76 VAL B C 1
ATOM 1808 O O . VAL B 1 76 ? 78.156 77.370 4.524 1.00 25.72 76 VAL B O 1
ATOM 1812 N N . VAL B 1 77 ? 78.225 79.229 5.774 1.00 24.21 77 VAL B N 1
ATOM 1813 C CA . VAL B 1 77 ? 77.588 78.560 6.897 1.00 24.44 77 VAL B CA 1
ATOM 1814 C C . VAL B 1 77 ? 76.116 78.903 7.021 1.00 24.36 77 VAL B C 1
ATOM 1815 O O . VAL B 1 77 ? 75.737 80.067 6.926 1.00 26.24 77 VAL B O 1
ATOM 1819 N N . ILE B 1 78 ? 75.286 77.888 7.213 1.00 23.97 78 ILE B N 1
ATOM 1820 C CA . ILE B 1 78 ? 73.862 78.119 7.416 1.00 24.16 78 ILE B CA 1
ATOM 1821 C C . ILE B 1 78 ? 73.599 77.900 8.906 1.00 23.12 78 ILE B C 1
ATOM 1822 O O . ILE B 1 78 ? 73.960 76.852 9.453 1.00 22.94 78 ILE B O 1
ATOM 1827 N N . GLY B 1 79 ? 72.987 78.891 9.556 1.00 22.47 79 GLY B N 1
ATOM 1828 C CA . GLY B 1 79 ? 72.690 78.791 10.981 1.00 20.29 79 GLY B CA 1
ATOM 1829 C C . GLY B 1 79 ? 71.438 79.554 11.379 1.00 20.93 79 GLY B C 1
ATOM 1830 O O . GLY B 1 79 ? 70.842 80.260 10.557 1.00 17.95 79 GLY B O 1
ATOM 1831 N N . ARG B 1 80 ? 71.053 79.403 12.649 1.00 21.28 80 ARG B N 1
ATOM 1832 C CA . ARG B 1 80 ? 69.879 80.054 13.227 1.00 19.77 80 ARG B CA 1
ATOM 1833 C C . ARG B 1 80 ? 68.613 79.800 12.407 1.00 21.16 80 ARG B C 1
ATOM 1834 O O . ARG B 1 80 ? 67.803 80.729 12.178 1.00 20.89 80 ARG B O 1
ATOM 1842 N N . VAL B 1 81 ? 68.458 78.565 11.927 1.00 17.59 81 VAL B N 1
ATOM 1843 C CA . VAL B 1 81 ? 67.273 78.216 11.149 1.00 17.69 81 VAL B CA 1
ATOM 1844 C C . VAL B 1 81 ? 66.145 78.220 12.175 1.00 18.85 81 VAL B C 1
ATOM 1845 O O . VAL B 1 81 ? 66.203 77.510 13.190 1.00 19.35 81 VAL B O 1
ATOM 1849 N N . VAL B 1 82 ? 65.120 79.023 11.937 1.00 19.18 82 VAL B N 1
ATOM 1850 C CA . VAL B 1 82 ? 64.045 79.102 12.917 1.00 21.55 82 VAL B CA 1
ATOM 1851 C C . VAL B 1 82 ? 62.709 79.517 12.331 1.00 21.26 82 VAL B C 1
ATOM 1852 O O . VAL B 1 82 ? 62.639 80.133 11.270 1.00 18.62 82 VAL B O 1
ATOM 1856 N N . SER B 1 83 ? 61.647 79.160 13.039 1.00 23.10 83 SER B N 1
ATOM 1857 C CA . SER B 1 83 ? 60.310 79.524 12.621 1.00 24.07 83 SER B CA 1
ATOM 1858 C C . SER B 1 83 ? 59.453 79.698 13.855 1.00 25.39 83 SER B C 1
ATOM 1859 O O . SER B 1 83 ? 59.707 79.092 14.900 1.00 22.90 83 SER B O 1
ATOM 1862 N N . SER B 1 84 ? 58.450 80.561 13.730 1.00 28.46 84 SER B N 1
ATOM 1863 C CA . SER B 1 84 ? 57.536 80.861 14.825 1.00 31.48 84 SER B CA 1
ATOM 1864 C C . SER B 1 84 ? 56.766 79.622 15.250 1.00 31.49 84 SER B C 1
ATOM 1865 O O . SER B 1 84 ? 56.347 78.811 14.426 1.00 32.25 84 SER B O 1
ATOM 1868 N N . SER B 1 85 ? 56.603 79.485 16.554 1.00 32.68 85 SER B N 1
ATOM 1869 C CA . SER B 1 85 ? 55.887 78.368 17.141 1.00 35.32 85 SER B CA 1
ATOM 1870 C C . SER B 1 85 ? 54.556 78.114 16.415 1.00 36.45 85 SER B C 1
ATOM 1871 O O . SER B 1 85 ? 54.212 76.976 16.101 1.00 36.35 85 SER B O 1
ATOM 1874 N N . ALA B 1 86 ? 53.821 79.185 16.140 1.00 36.57 86 ALA B N 1
ATOM 1875 C CA . ALA B 1 86 ? 52.535 79.064 15.472 1.00 38.41 86 ALA B CA 1
ATOM 1876 C C . ALA B 1 86 ? 52.653 78.553 14.040 1.00 39.23 86 ALA B C 1
ATOM 1877 O O . ALA B 1 86 ? 51.771 77.843 13.559 1.00 37.05 86 ALA B O 1
ATOM 1879 N N . ALA B 1 87 ? 53.744 78.903 13.358 1.00 40.09 87 ALA B N 1
ATOM 1880 C CA . ALA B 1 87 ? 53.908 78.502 11.959 1.00 39.39 87 ALA B CA 1
ATOM 1881 C C . ALA B 1 87 ? 54.868 77.348 11.721 1.00 39.17 87 ALA B C 1
ATOM 1882 O O . ALA B 1 87 ? 55.190 77.028 10.582 1.00 41.84 87 ALA B O 1
ATOM 1884 N N . ARG B 1 88 ? 55.293 76.695 12.790 1.00 37.71 88 ARG B N 1
ATOM 1885 C CA . ARG B 1 88 ? 56.261 75.598 12.689 1.00 37.20 88 ARG B CA 1
ATOM 1886 C C . ARG B 1 88 ? 55.732 74.304 12.073 1.00 37.17 88 ARG B C 1
ATOM 1887 O O . ARG B 1 88 ? 54.515 74.161 11.877 1.00 37.62 88 ARG B O 1
ATOM 1895 N N . GLN B 1 90 ? 55.556 71.704 8.583 1.00 48.59 90 GLN B N 1
ATOM 1896 C CA . GLN B 1 90 ? 56.910 71.211 8.347 1.00 48.37 90 GLN B CA 1
ATOM 1897 C C . GLN B 1 90 ? 57.365 71.504 6.919 1.00 46.22 90 GLN B C 1
ATOM 1898 O O . GLN B 1 90 ? 58.531 71.296 6.560 1.00 45.56 90 GLN B O 1
ATOM 1904 N N . GLY B 1 91 ? 56.434 71.992 6.109 1.00 42.93 91 GLY B N 1
ATOM 1905 C CA . GLY B 1 91 ? 56.778 72.346 4.751 1.00 41.20 91 GLY B CA 1
ATOM 1906 C C . GLY B 1 91 ? 57.619 73.603 4.860 1.00 40.14 91 GLY B C 1
ATOM 1907 O O . GLY B 1 91 ? 58.420 73.909 3.975 1.00 39.53 91 GLY B O 1
ATOM 1908 N N . LEU B 1 92 ? 57.440 74.319 5.971 1.00 37.94 92 LEU B N 1
ATOM 1909 C CA . LEU B 1 92 ? 58.174 75.549 6.220 1.00 38.06 92 LEU B CA 1
ATOM 1910 C C . LEU B 1 92 ? 59.660 75.240 6.317 1.00 36.65 92 LEU B C 1
ATOM 1911 O O . LEU B 1 92 ? 60.489 75.967 5.774 1.00 36.20 92 LEU B O 1
ATOM 1916 N N . GLY B 1 93 ? 59.988 74.155 7.011 1.00 36.27 93 GLY B N 1
ATOM 1917 C CA . GLY B 1 93 ? 61.377 73.757 7.145 1.00 34.34 93 GLY B CA 1
ATOM 1918 C C . GLY B 1 93 ? 61.944 73.478 5.768 1.00 33.76 93 GLY B C 1
ATOM 1919 O O . GLY B 1 93 ? 63.078 73.850 5.470 1.00 33.64 93 GLY B O 1
ATOM 1920 N N . HIS B 1 94 ? 61.147 72.828 4.921 1.00 31.40 94 HIS B N 1
ATOM 1921 C CA . HIS B 1 94 ? 61.583 72.520 3.566 1.00 32.20 94 HIS B CA 1
ATOM 1922 C C . HIS B 1 94 ? 61.644 73.811 2.752 1.00 32.63 94 HIS B C 1
ATOM 1923 O O . HIS B 1 94 ? 62.540 73.993 1.919 1.00 30.71 94 HIS B O 1
ATOM 1930 N N . GLN B 1 95 ? 60.687 74.705 2.996 1.00 33.87 95 GLN B N 1
ATOM 1931 C CA . GLN B 1 95 ? 60.642 75.992 2.302 1.00 37.19 95 GLN B CA 1
ATOM 1932 C C . GLN B 1 95 ? 61.931 76.743 2.649 1.00 36.81 95 GLN B C 1
ATOM 1933 O O . GLN B 1 95 ? 62.593 77.304 1.782 1.00 36.97 95 GLN B O 1
ATOM 1939 N N . LEU B 1 96 ? 62.268 76.741 3.936 1.00 36.46 96 LEU B N 1
ATOM 1940 C CA . LEU B 1 96 ? 63.471 77.385 4.431 1.00 36.66 96 LEU B CA 1
ATOM 1941 C C . LEU B 1 96 ? 64.747 76.801 3.825 1.00 38.03 96 LEU B C 1
ATOM 1942 O O . LEU B 1 96 ? 65.602 77.540 3.338 1.00 39.96 96 LEU B O 1
ATOM 1955 N N . GLU B 1 98 ? 65.204 74.969 1.054 1.00 37.06 98 GLU B N 1
ATOM 1956 C CA . GLU B 1 98 ? 65.369 75.162 -0.381 1.00 35.34 98 GLU B CA 1
ATOM 1957 C C . GLU B 1 98 ? 65.851 76.562 -0.700 1.00 34.12 98 GLU B C 1
ATOM 1958 O O . GLU B 1 98 ? 66.730 76.748 -1.540 1.00 33.17 98 GLU B O 1
ATOM 1964 N N . ARG B 1 99 ? 65.272 77.552 -0.029 1.00 31.45 99 ARG B N 1
ATOM 1965 C CA . ARG B 1 99 ? 65.661 78.926 -0.281 1.00 30.57 99 ARG B CA 1
ATOM 1966 C C . ARG B 1 99 ? 67.083 79.227 0.163 1.00 30.84 99 ARG B C 1
ATOM 1967 O O . ARG B 1 99 ? 67.769 80.045 -0.452 1.00 31.62 99 ARG B O 1
ATOM 1975 N N . ALA B 1 100 ? 67.529 78.550 1.215 1.00 30.80 100 ALA B N 1
ATOM 1976 C CA . ALA B 1 100 ? 68.891 78.726 1.716 1.00 31.57 100 ALA B CA 1
ATOM 1977 C C . ALA B 1 100 ? 69.887 78.215 0.673 1.00 31.36 100 ALA B C 1
ATOM 1978 O O . ALA B 1 100 ? 70.872 78.887 0.356 1.00 30.53 100 ALA B O 1
ATOM 1980 N N . LEU B 1 101 ? 69.627 77.018 0.148 1.00 32.42 101 LEU B N 1
ATOM 1981 C CA . LEU B 1 101 ? 70.491 76.435 -0.872 1.00 32.86 101 LEU B CA 1
ATOM 1982 C C . LEU B 1 101 ? 70.496 77.328 -2.121 1.00 32.08 101 LEU B C 1
ATOM 1983 O O . LEU B 1 101 ? 71.540 77.573 -2.721 1.00 31.95 101 LEU B O 1
ATOM 1988 N N . GLN B 1 102 ? 69.330 77.836 -2.496 1.00 32.32 102 GLN B N 1
ATOM 1989 C CA . GLN B 1 102 ? 69.229 78.706 -3.657 1.00 33.79 102 GLN B CA 1
ATOM 1990 C C . GLN B 1 102 ? 70.043 79.986 -3.440 1.00 33.00 102 GLN B C 1
ATOM 1991 O O . GLN B 1 102 ? 70.832 80.384 -4.297 1.00 32.83 102 GLN B O 1
ATOM 1997 N N . ALA B 1 103 ? 69.865 80.623 -2.288 1.00 30.70 103 ALA B N 1
ATOM 1998 C CA . ALA B 1 103 ? 70.600 81.842 -1.993 1.00 30.07 103 ALA B CA 1
ATOM 1999 C C . ALA B 1 103 ? 72.101 81.568 -2.008 1.00 29.81 103 ALA B C 1
ATOM 2000 O O . ALA B 1 103 ? 72.884 82.327 -2.589 1.00 30.83 103 ALA B O 1
ATOM 2002 N N . ALA B 1 104 ? 72.501 80.474 -1.368 1.00 29.73 104 ALA B N 1
ATOM 2003 C CA . ALA B 1 104 ? 73.907 80.095 -1.306 1.00 29.51 104 ALA B CA 1
ATOM 2004 C C . ALA B 1 104 ? 74.493 79.986 -2.707 1.00 29.86 104 ALA B C 1
ATOM 2005 O O . ALA B 1 104 ? 75.571 80.501 -2.989 1.00 28.36 104 ALA B O 1
ATOM 2007 N N . GLU B 1 105 ? 73.777 79.315 -3.595 1.00 31.44 105 GLU B N 1
ATOM 2008 C CA . GLU B 1 105 ? 74.261 79.166 -4.956 1.00 32.87 105 GLU B CA 1
ATOM 2009 C C . GLU B 1 105 ? 74.379 80.507 -5.690 1.00 31.98 105 GLU B C 1
ATOM 2010 O O . GLU B 1 105 ? 75.387 80.762 -6.354 1.00 30.74 105 GLU B O 1
ATOM 2016 N N . ARG B 1 106 ? 73.374 81.376 -5.577 1.00 31.07 106 ARG B N 1
ATOM 2017 C CA . ARG B 1 106 ? 73.468 82.640 -6.297 1.00 31.28 106 ARG B CA 1
ATOM 2018 C C . ARG B 1 106 ? 74.486 83.594 -5.685 1.00 31.65 106 ARG B C 1
ATOM 2019 O O . ARG B 1 106 ? 75.112 84.377 -6.398 1.00 31.53 106 ARG B O 1
ATOM 2027 N N . LEU B 1 107 ? 74.680 83.510 -4.373 1.00 31.20 107 LEU B N 1
ATOM 2028 C CA . LEU B 1 107 ? 75.633 84.390 -3.702 1.00 30.79 107 LEU B CA 1
ATOM 2029 C C . LEU B 1 107 ? 77.087 83.918 -3.721 1.00 31.30 107 LEU B C 1
ATOM 2030 O O . LEU B 1 107 ? 78.007 84.742 -3.753 1.00 33.03 107 LEU B O 1
ATOM 2035 N N . TRP B 1 108 ? 77.298 82.603 -3.700 1.00 29.37 108 TRP B N 1
ATOM 2036 C CA . TRP B 1 108 ? 78.647 82.039 -3.682 1.00 27.19 108 TRP B CA 1
ATOM 2037 C C . TRP B 1 108 ? 78.759 80.770 -4.536 1.00 28.05 108 TRP B C 1
ATOM 2038 O O . TRP B 1 108 ? 79.220 79.724 -4.061 1.00 27.16 108 TRP B O 1
ATOM 2049 N N . LEU B 1 109 ? 78.356 80.889 -5.797 1.00 27.51 109 LEU B N 1
ATOM 2050 C CA . LEU B 1 109 ? 78.385 79.793 -6.754 1.00 27.67 109 LEU B CA 1
ATOM 2051 C C . LEU B 1 109 ? 79.527 78.787 -6.545 1.00 27.74 109 LEU B C 1
ATOM 2052 O O . LEU B 1 109 ? 80.690 79.159 -6.528 1.00 27.78 109 LEU B O 1
ATOM 2057 N N . ASP B 1 110 ? 79.179 77.513 -6.391 1.00 28.10 110 ASP B N 1
ATOM 2058 C CA . ASP B 1 110 ? 80.165 76.437 -6.205 1.00 30.65 110 ASP B CA 1
ATOM 2059 C C . ASP B 1 110 ? 80.871 76.355 -4.850 1.00 30.45 110 ASP B C 1
ATOM 2060 O O . ASP B 1 110 ? 81.774 75.538 -4.677 1.00 31.72 110 ASP B O 1
ATOM 2065 N N . THR B 1 111 ? 80.490 77.194 -3.894 1.00 28.64 111 THR B N 1
ATOM 2066 C CA . THR B 1 111 ? 81.106 77.117 -2.578 1.00 26.55 111 THR B CA 1
ATOM 2067 C C . THR B 1 111 ? 80.313 76.092 -1.754 1.00 26.28 111 THR B C 1
ATOM 2068 O O . THR B 1 111 ? 79.079 76.128 -1.708 1.00 27.33 111 THR B O 1
ATOM 2072 N N . PRO B 1 112 ? 81.004 75.140 -1.127 1.00 22.51 112 PRO B N 1
ATOM 2073 C CA . PRO B 1 112 ? 80.228 74.186 -0.344 1.00 22.30 112 PRO B CA 1
ATOM 2074 C C . PRO B 1 112 ? 79.488 74.880 0.812 1.00 23.64 112 PRO B C 1
ATOM 2075 O O . PRO B 1 112 ? 79.861 75.981 1.228 1.00 24.57 112 PRO B O 1
ATOM 2079 N N . VAL B 1 113 ? 78.435 74.240 1.315 1.00 21.34 113 VAL B N 1
ATOM 2080 C CA . VAL B 1 113 ? 77.634 74.783 2.399 1.00 20.03 113 VAL B CA 1
ATOM 2081 C C . VAL B 1 113 ? 77.805 73.907 3.636 1.00 21.91 113 VAL B C 1
ATOM 2082 O O . VAL B 1 113 ? 77.791 72.672 3.535 1.00 22.02 113 VAL B O 1
ATOM 2086 N N . TYR B 1 114 ? 77.982 74.552 4.791 1.00 21.54 114 TYR B N 1
ATOM 2087 C CA . TYR B 1 114 ? 78.154 73.872 6.069 1.00 21.40 114 TYR B CA 1
ATOM 2088 C C . TYR B 1 114 ? 77.089 74.255 7.103 1.00 23.74 114 TYR B C 1
ATOM 2089 O O . TYR B 1 114 ? 76.586 75.391 7.116 1.00 21.07 114 TYR B O 1
ATOM 2098 N N . LEU B 1 115 ? 76.755 73.302 7.976 1.00 25.73 115 LEU B N 1
ATOM 2099 C CA . LEU B 1 115 ? 75.776 73.550 9.038 1.00 28.39 115 LEU B CA 1
ATOM 2100 C C . LEU B 1 115 ? 76.038 72.657 10.263 1.00 29.15 115 LEU B C 1
ATOM 2101 O O . LEU B 1 115 ? 76.634 71.584 10.149 1.00 30.24 115 LEU B O 1
ATOM 2106 N N . SER B 1 116 ? 75.632 73.146 11.434 1.00 29.60 116 SER B N 1
ATOM 2107 C CA . SER B 1 116 ? 75.769 72.454 12.720 1.00 28.57 116 SER B CA 1
ATOM 2108 C C . SER B 1 116 ? 74.368 71.943 13.024 1.00 30.68 116 SER B C 1
ATOM 2109 O O . SER B 1 116 ? 73.475 72.701 13.420 1.00 30.93 116 SER B O 1
ATOM 2112 N N . ALA B 1 117 ? 74.179 70.651 12.814 1.00 31.88 117 ALA B N 1
ATOM 2113 C CA . ALA B 1 117 ? 72.890 70.014 13.004 1.00 31.96 117 ALA B CA 1
ATOM 2114 C C . ALA B 1 117 ? 72.732 69.296 14.331 1.00 33.03 117 ALA B C 1
ATOM 2115 O O . ALA B 1 117 ? 73.707 68.807 14.917 1.00 31.57 117 ALA B O 1
ATOM 2117 N N . GLN B 1 118 ? 71.491 69.246 14.803 1.00 33.98 118 GLN B N 1
ATOM 2118 C CA . GLN B 1 118 ? 71.193 68.520 16.024 1.00 34.62 118 GLN B CA 1
ATOM 2119 C C . GLN B 1 118 ? 71.350 67.089 15.548 1.00 34.67 118 GLN B C 1
ATOM 2120 O O . GLN B 1 118 ? 70.774 66.701 14.522 1.00 32.32 118 GLN B O 1
ATOM 2126 N N . ALA B 1 119 ? 72.156 66.321 16.270 1.00 35.25 119 ALA B N 1
ATOM 2127 C CA . ALA B 1 119 ? 72.438 64.942 15.898 1.00 38.29 119 ALA B CA 1
ATOM 2128 C C . ALA B 1 119 ? 71.208 64.078 15.640 1.00 40.59 119 ALA B C 1
ATOM 2129 O O . ALA B 1 119 ? 71.220 63.233 14.740 1.00 39.61 119 ALA B O 1
ATOM 2131 N N . HIS B 1 120 ? 70.148 64.285 16.422 1.00 43.65 120 HIS B N 1
ATOM 2132 C CA . HIS B 1 120 ? 68.938 63.475 16.268 1.00 46.65 120 HIS B CA 1
ATOM 2133 C C . HIS B 1 120 ? 68.277 63.633 14.901 1.00 47.01 120 HIS B C 1
ATOM 2134 O O . HIS B 1 120 ? 67.528 62.754 14.470 1.00 49.11 120 HIS B O 1
ATOM 2141 N N . LEU B 1 121 ? 68.536 64.743 14.217 1.00 46.83 121 LEU B N 1
ATOM 2142 C CA . LEU B 1 121 ? 67.960 64.918 12.893 1.00 46.32 121 LEU B CA 1
ATOM 2143 C C . LEU B 1 121 ? 69.051 64.998 11.816 1.00 44.56 121 LEU B C 1
ATOM 2144 O O . LEU B 1 121 ? 69.038 65.852 10.931 1.00 45.36 121 LEU B O 1
ATOM 2149 N N . GLN B 1 122 ? 69.991 64.067 11.897 1.00 41.81 122 GLN B N 1
ATOM 2150 C CA . GLN B 1 122 ? 71.087 63.994 10.946 1.00 40.91 122 GLN B CA 1
ATOM 2151 C C . GLN B 1 122 ? 70.615 63.408 9.609 1.00 40.45 122 GLN B C 1
ATOM 2152 O O . GLN B 1 122 ? 71.130 63.771 8.549 1.00 41.26 122 GLN B O 1
ATOM 2158 N N . ALA B 1 123 ? 69.631 62.513 9.666 1.00 37.75 123 ALA B N 1
ATOM 2159 C CA . ALA B 1 123 ? 69.076 61.875 8.470 1.00 36.32 123 ALA B CA 1
ATOM 2160 C C . ALA B 1 123 ? 68.249 62.863 7.654 1.00 35.05 123 ALA B C 1
ATOM 2161 O O . ALA B 1 123 ? 68.094 62.712 6.444 1.00 34.59 123 ALA B O 1
ATOM 2163 N N . TYR B 1 124 ? 67.703 63.864 8.334 1.00 34.84 124 TYR B N 1
ATOM 2164 C CA . TYR B 1 124 ? 66.905 64.889 7.680 1.00 33.62 124 TYR B CA 1
ATOM 2165 C C . TYR B 1 124 ? 67.809 65.737 6.789 1.00 33.47 124 TYR B C 1
ATOM 2166 O O . TYR B 1 124 ? 67.448 66.067 5.667 1.00 34.68 124 TYR B O 1
ATOM 2175 N N . TYR B 1 125 ? 69.001 66.073 7.273 1.00 33.83 125 TYR B N 1
ATOM 2176 C CA . TYR B 1 125 ? 69.931 66.868 6.466 1.00 34.70 125 TYR B CA 1
ATOM 2177 C C . TYR B 1 125 ? 70.641 66.027 5.400 1.00 34.53 125 TYR B C 1
ATOM 2178 O O . TYR B 1 125 ? 71.039 66.545 4.362 1.00 36.26 125 TYR B O 1
ATOM 2187 N N . GLY B 1 126 ? 70.786 64.728 5.650 1.00 35.60 126 GLY B N 1
ATOM 2188 C CA . GLY B 1 126 ? 71.429 63.854 4.684 1.00 35.51 126 GLY B CA 1
ATOM 2189 C C . GLY B 1 126 ? 70.655 63.859 3.380 1.00 35.43 126 GLY B C 1
ATOM 2190 O O . GLY B 1 126 ? 71.233 63.868 2.295 1.00 35.80 126 GLY B O 1
ATOM 2191 N N . ARG B 1 127 ? 69.333 63.876 3.495 1.00 35.24 127 ARG B N 1
ATOM 2192 C CA . ARG B 1 127 ? 68.441 63.890 2.337 1.00 35.07 127 ARG B CA 1
ATOM 2193 C C . ARG B 1 127 ? 68.632 65.117 1.435 1.00 33.24 127 ARG B C 1
ATOM 2194 O O . ARG B 1 127 ? 68.212 65.117 0.275 1.00 31.60 127 ARG B O 1
ATOM 2202 N N . TYR B 1 128 ? 69.258 66.159 1.975 1.00 32.34 128 TYR B N 1
ATOM 2203 C CA . TYR B 1 128 ? 69.515 67.377 1.216 1.00 32.01 128 TYR B CA 1
ATOM 2204 C C . TYR B 1 128 ? 70.945 67.356 0.675 1.00 31.53 128 TYR B C 1
ATOM 2205 O O . TYR B 1 128 ? 71.430 68.340 0.112 1.00 31.12 128 TYR B O 1
ATOM 2214 N N . GLY B 1 129 ? 71.615 66.221 0.854 1.00 30.61 129 GLY B N 1
ATOM 2215 C CA . GLY B 1 129 ? 72.971 66.072 0.365 1.00 28.97 129 GLY B CA 1
ATOM 2216 C C . GLY B 1 129 ? 74.055 66.339 1.388 1.00 29.93 129 GLY B C 1
ATOM 2217 O O . GLY B 1 129 ? 75.237 66.302 1.062 1.00 30.30 129 GLY B O 1
ATOM 2218 N N . PHE B 1 130 ? 73.673 66.602 2.630 1.00 29.68 130 PHE B N 1
ATOM 2219 C CA . PHE B 1 130 ? 74.670 66.883 3.647 1.00 27.84 130 PHE B CA 1
ATOM 2220 C C . PHE B 1 130 ? 75.286 65.597 4.173 1.00 28.66 130 PHE B C 1
ATOM 2221 O O . PHE B 1 130 ? 74.628 64.557 4.232 1.00 31.17 130 PHE B O 1
ATOM 2229 N N . VAL B 1 131 ? 76.559 65.681 4.539 1.00 27.77 131 VAL B N 1
ATOM 2230 C CA . VAL B 1 131 ? 77.307 64.549 5.070 1.00 27.95 131 VAL B CA 1
ATOM 2231 C C . VAL B 1 131 ? 78.085 64.951 6.320 1.00 28.78 131 VAL B C 1
ATOM 2232 O O . VAL B 1 131 ? 78.757 65.990 6.347 1.00 30.83 131 VAL B O 1
ATOM 2236 N N . ALA B 1 132 ? 77.995 64.128 7.354 1.00 25.48 132 ALA B N 1
ATOM 2237 C CA . ALA B 1 132 ? 78.718 64.412 8.578 1.00 25.39 132 ALA B CA 1
ATOM 2238 C C . ALA B 1 132 ? 80.205 64.583 8.242 1.00 25.15 132 ALA B C 1
ATOM 2239 O O . ALA B 1 132 ? 80.726 63.889 7.365 1.00 24.34 132 ALA B O 1
ATOM 2241 N N . VAL B 1 133 ? 80.871 65.510 8.935 1.00 24.89 133 VAL B N 1
ATOM 2242 C CA . VAL B 1 133 ? 82.299 65.757 8.737 1.00 24.99 133 VAL B CA 1
ATOM 2243 C C . VAL B 1 133 ? 83.004 65.919 10.064 1.00 24.66 133 VAL B C 1
ATOM 2244 O O . VAL B 1 133 ? 84.192 66.230 10.108 1.00 24.39 133 VAL B O 1
ATOM 2248 N N . THR B 1 134 ? 82.263 65.729 11.148 1.00 25.42 134 THR B N 1
ATOM 2249 C CA . THR B 1 134 ? 82.845 65.811 12.481 1.00 27.73 134 THR B CA 1
ATOM 2250 C C . THR B 1 134 ? 82.176 64.788 13.394 1.00 30.09 134 THR B C 1
ATOM 2251 O O . THR B 1 134 ? 81.162 64.180 13.040 1.00 28.87 134 THR B O 1
ATOM 2255 N N . GLU B 1 135 ? 82.765 64.592 14.565 1.00 32.26 135 GLU B N 1
ATOM 2256 C CA . GLU B 1 135 ? 82.198 63.685 15.545 1.00 35.94 135 GLU B CA 1
ATOM 2257 C C . GLU B 1 135 ? 81.106 64.522 16.219 1.00 36.16 135 GLU B C 1
ATOM 2258 O O . GLU B 1 135 ? 81.024 65.745 16.011 1.00 33.86 135 GLU B O 1
ATOM 2264 N N . VAL B 1 136 ? 80.249 63.878 16.995 1.00 34.56 136 VAL B N 1
ATOM 2265 C CA . VAL B 1 136 ? 79.202 64.622 17.665 1.00 36.69 136 VAL B CA 1
ATOM 2266 C C . VAL B 1 136 ? 79.829 65.395 18.831 1.00 36.41 136 VAL B C 1
ATOM 2267 O O . VAL B 1 136 ? 80.746 64.910 19.486 1.00 37.06 136 VAL B O 1
ATOM 2271 N N . TYR B 1 137 ? 79.361 66.617 19.051 1.00 36.82 137 TYR B N 1
ATOM 2272 C CA . TYR B 1 137 ? 79.858 67.447 20.136 1.00 37.29 137 TYR B CA 1
ATOM 2273 C C . TYR B 1 137 ? 78.633 68.069 20.780 1.00 39.56 137 TYR B C 1
ATOM 2274 O O . TYR B 1 137 ? 77.523 67.928 20.267 1.00 39.39 137 TYR B O 1
ATOM 2283 N N . LEU B 1 138 ? 78.814 68.749 21.903 1.00 42.11 138 LEU B N 1
ATOM 2284 C CA . LEU B 1 138 ? 77.671 69.341 22.585 1.00 45.67 138 LEU B CA 1
ATOM 2285 C C . LEU B 1 138 ? 77.567 70.852 22.412 1.00 47.61 138 LEU B C 1
ATOM 2286 O O . LEU B 1 138 ? 78.572 71.562 22.348 1.00 48.79 138 LEU B O 1
ATOM 2291 N N . GLU B 1 139 ? 76.334 71.333 22.312 1.00 48.89 139 GLU B N 1
ATOM 2292 C CA . GLU B 1 139 ? 76.068 72.753 22.152 1.00 51.61 139 GLU B CA 1
ATOM 2293 C C . GLU B 1 139 ? 74.973 73.042 23.161 1.00 53.36 139 GLU B C 1
ATOM 2294 O O . GLU B 1 139 ? 73.786 73.045 22.833 1.00 53.45 139 GLU B O 1
ATOM 2300 N N . ASP B 1 140 ? 75.407 73.257 24.402 1.00 55.06 140 ASP B N 1
ATOM 2301 C CA . ASP B 1 140 ? 74.536 73.524 25.544 1.00 54.02 140 ASP B CA 1
ATOM 2302 C C . ASP B 1 140 ? 73.807 72.255 25.959 1.00 52.15 140 ASP B C 1
ATOM 2303 O O . ASP B 1 140 ? 72.602 72.245 26.210 1.00 50.33 140 ASP B O 1
ATOM 2308 N N . ASP B 1 141 ? 74.594 71.184 26.015 1.00 51.00 141 ASP B N 1
ATOM 2309 C CA . ASP B 1 141 ? 74.154 69.858 26.408 1.00 49.60 141 ASP B CA 1
ATOM 2310 C C . ASP B 1 141 ? 73.182 69.162 25.483 1.00 47.60 141 ASP B C 1
ATOM 2311 O O . ASP B 1 141 ? 72.469 68.251 25.893 1.00 48.95 141 ASP B O 1
ATOM 2316 N N . ILE B 1 142 ? 73.142 69.597 24.235 1.00 45.90 142 ILE B N 1
ATOM 2317 C CA . ILE B 1 142 ? 72.294 68.962 23.236 1.00 44.38 142 ILE B CA 1
ATOM 2318 C C . ILE B 1 142 ? 73.284 68.559 22.132 1.00 41.29 142 ILE B C 1
ATOM 2319 O O . ILE B 1 142 ? 73.940 69.398 21.523 1.00 40.25 142 ILE B O 1
ATOM 2324 N N . PRO B 1 143 ? 73.432 67.252 21.897 1.00 40.23 143 PRO B N 1
ATOM 2325 C CA . PRO B 1 143 ? 74.351 66.719 20.885 1.00 38.95 143 PRO B CA 1
ATOM 2326 C C . PRO B 1 143 ? 74.167 67.150 19.428 1.00 38.48 143 PRO B C 1
ATOM 2327 O O . PRO B 1 143 ? 73.141 66.878 18.813 1.00 39.06 143 PRO B O 1
ATOM 2331 N N . HIS B 1 144 ? 75.186 67.818 18.886 1.00 38.26 144 HIS B N 1
ATOM 2332 C CA . HIS B 1 144 ? 75.189 68.280 17.495 1.00 37.57 144 HIS B CA 1
ATOM 2333 C C . HIS B 1 144 ? 76.255 67.567 16.676 1.00 36.70 144 HIS B C 1
ATOM 2334 O O . HIS B 1 144 ? 77.125 66.864 17.214 1.00 36.65 144 HIS B O 1
ATOM 2341 N N . ILE B 1 145 ? 76.186 67.762 15.365 1.00 34.43 145 ILE B N 1
ATOM 2342 C CA . ILE B 1 145 ? 77.160 67.169 14.471 1.00 31.50 145 ILE B CA 1
ATOM 2343 C C . ILE B 1 145 ? 77.361 68.109 13.287 1.00 30.48 145 ILE B C 1
ATOM 2344 O O . ILE B 1 145 ? 76.404 68.716 12.795 1.00 28.93 145 ILE B O 1
ATOM 2349 N N . GLY B 1 146 ? 78.607 68.249 12.844 1.00 27.44 146 GLY B N 1
ATOM 2350 C CA . GLY B 1 146 ? 78.875 69.132 11.730 1.00 26.48 146 GLY B CA 1
ATOM 2351 C C . GLY B 1 146 ? 78.613 68.402 10.437 1.00 26.19 146 GLY B C 1
ATOM 2352 O O . GLY B 1 146 ? 78.952 67.227 10.320 1.00 25.74 146 GLY B O 1
ATOM 2361 N N . ARG B 1 148 ? 78.495 68.944 5.903 1.00 29.46 148 ARG B N 1
ATOM 2362 C CA . ARG B 1 148 ? 78.741 69.776 4.727 1.00 30.54 148 ARG B CA 1
ATOM 2363 C C . ARG B 1 148 ? 78.167 69.191 3.438 1.00 30.42 148 ARG B C 1
ATOM 2364 O O . ARG B 1 148 ? 78.150 67.981 3.227 1.00 31.71 148 ARG B O 1
ATOM 2372 N N . ARG B 1 149 ? 77.704 70.089 2.581 1.00 31.89 149 ARG B N 1
ATOM 2373 C CA . ARG B 1 149 ? 77.108 69.752 1.300 1.00 31.02 149 ARG B CA 1
ATOM 2374 C C . ARG B 1 149 ? 77.962 70.346 0.187 1.00 31.69 149 ARG B C 1
ATOM 2375 O O . ARG B 1 149 ? 78.292 71.535 0.219 1.00 29.82 149 ARG B O 1
ATOM 2383 N N . ALA B 1 150 ? 78.316 69.518 -0.794 1.00 33.05 150 ALA B N 1
ATOM 2384 C CA . ALA B 1 150 ? 79.130 69.954 -1.927 1.00 34.93 150 ALA B CA 1
ATOM 2385 C C . ALA B 1 150 ? 78.553 71.210 -2.586 1.00 38.03 150 ALA B C 1
ATOM 2386 O O . ALA B 1 150 ? 79.316 71.930 -3.280 1.00 41.02 150 ALA B O 1
ATOM 2389 N N . SER C 1 2 ? 87.562 110.455 27.132 1.00 54.06 2 SER C N 1
ATOM 2390 C CA . SER C 1 2 ? 87.719 108.986 27.340 1.00 53.27 2 SER C CA 1
ATOM 2391 C C . SER C 1 2 ? 86.394 108.272 27.050 1.00 52.31 2 SER C C 1
ATOM 2392 O O . SER C 1 2 ? 86.315 107.430 26.146 1.00 52.13 2 SER C O 1
ATOM 2395 N N . LEU C 1 3 ? 85.354 108.612 27.812 1.00 51.08 3 LEU C N 1
ATOM 2396 C CA . LEU C 1 3 ? 84.038 107.999 27.621 1.00 48.39 3 LEU C CA 1
ATOM 2397 C C . LEU C 1 3 ? 83.103 108.886 26.806 1.00 46.64 3 LEU C C 1
ATOM 2398 O O . LEU C 1 3 ? 82.861 110.037 27.163 1.00 46.66 3 LEU C O 1
ATOM 2403 N N . ASP C 1 4 ? 82.588 108.348 25.707 1.00 44.02 4 ASP C N 1
ATOM 2404 C CA . ASP C 1 4 ? 81.676 109.095 24.858 1.00 43.03 4 ASP C CA 1
ATOM 2405 C C . ASP C 1 4 ? 80.242 108.722 25.222 1.00 41.96 4 ASP C C 1
ATOM 2406 O O . ASP C 1 4 ? 79.839 107.557 25.120 1.00 40.33 4 ASP C O 1
ATOM 2411 N N . TRP C 1 5 ? 79.477 109.710 25.674 1.00 41.19 5 TRP C N 1
ATOM 2412 C CA . TRP C 1 5 ? 78.094 109.468 26.047 1.00 39.00 5 TRP C CA 1
ATOM 2413 C C . TRP C 1 5 ? 77.170 109.988 24.982 1.00 39.02 5 TRP C C 1
ATOM 2414 O O . TRP C 1 5 ? 77.468 110.974 24.320 1.00 40.32 5 TRP C O 1
ATOM 2425 N N . THR C 1 6 ? 76.042 109.315 24.822 1.00 37.96 6 THR C N 1
ATOM 2426 C CA . THR C 1 6 ? 75.062 109.720 23.842 1.00 37.37 6 THR C CA 1
ATOM 2427 C C . THR C 1 6 ? 73.679 109.205 24.252 1.00 36.60 6 THR C C 1
ATOM 2428 O O . THR C 1 6 ? 73.540 108.143 24.859 1.00 36.42 6 THR C O 1
ATOM 2432 N N . CYS C 1 7 ? 72.660 109.990 23.950 1.00 35.48 7 CYS C N 1
ATOM 2433 C CA . CYS C 1 7 ? 71.294 109.624 24.273 1.00 34.91 7 CYS C CA 1
ATOM 2434 C C . CYS C 1 7 ? 70.486 109.860 23.008 1.00 34.51 7 CYS C C 1
ATOM 2435 O O . CYS C 1 7 ? 70.202 111.006 22.669 1.00 33.50 7 CYS C O 1
ATOM 2438 N N . LYS C 1 8 ? 70.110 108.784 22.322 1.00 32.92 8 LYS C N 1
ATOM 2439 C CA . LYS C 1 8 ? 69.379 108.913 21.072 1.00 33.45 8 LYS C CA 1
ATOM 2440 C C . LYS C 1 8 ? 67.954 108.382 21.073 1.00 33.97 8 LYS C C 1
ATOM 2441 O O . LYS C 1 8 ? 67.621 107.411 21.766 1.00 32.22 8 LYS C O 1
ATOM 2447 N N . HIS C 1 9 ? 67.121 109.042 20.274 1.00 33.38 9 HIS C N 1
ATOM 2448 C CA . HIS C 1 9 ? 65.737 108.656 20.083 1.00 30.92 9 HIS C CA 1
ATOM 2449 C C . HIS C 1 9 ? 65.894 107.409 19.224 1.00 30.70 9 HIS C C 1
ATOM 2450 O O . HIS C 1 9 ? 66.760 107.374 18.342 1.00 32.22 9 HIS C O 1
ATOM 2457 N N . HIS C 1 10 ? 65.083 106.389 19.481 1.00 27.70 10 HIS C N 1
ATOM 2458 C CA . HIS C 1 10 ? 65.188 105.131 18.758 1.00 27.97 10 HIS C CA 1
ATOM 2459 C C . HIS C 1 10 ? 65.249 105.246 17.245 1.00 28.83 10 HIS C C 1
ATOM 2460 O O . HIS C 1 10 ? 65.849 104.403 16.579 1.00 27.44 10 HIS C O 1
ATOM 2467 N N . ALA C 1 11 ? 64.644 106.291 16.699 1.00 28.69 11 ALA C N 1
ATOM 2468 C CA . ALA C 1 11 ? 64.635 106.462 15.258 1.00 29.84 11 ALA C CA 1
ATOM 2469 C C . ALA C 1 11 ? 65.994 106.856 14.680 1.00 30.39 11 ALA C C 1
ATOM 2470 O O . ALA C 1 11 ? 66.231 106.690 13.484 1.00 31.12 11 ALA C O 1
ATOM 2472 N N . ASP C 1 12 ? 66.890 107.369 15.520 1.00 30.80 12 ASP C N 1
ATOM 2473 C CA . ASP C 1 12 ? 68.216 107.763 15.046 1.00 29.88 12 ASP C CA 1
ATOM 2474 C C . ASP C 1 12 ? 69.277 106.680 15.225 1.00 29.68 12 ASP C C 1
ATOM 2475 O O . ASP C 1 12 ? 70.446 106.888 14.882 1.00 28.67 12 ASP C O 1
ATOM 2480 N N . LEU C 1 13 ? 68.881 105.531 15.761 1.00 28.28 13 LEU C N 1
ATOM 2481 C CA . LEU C 1 13 ? 69.831 104.452 15.986 1.00 27.27 13 LEU C CA 1
ATOM 2482 C C . LEU C 1 13 ? 70.392 103.877 14.699 1.00 27.76 13 LEU C C 1
ATOM 2483 O O . LEU C 1 13 ? 69.703 103.781 13.682 1.00 29.01 13 LEU C O 1
ATOM 2488 N N . THR C 1 14 ? 71.655 103.485 14.747 1.00 27.51 14 THR C N 1
ATOM 2489 C CA . THR C 1 14 ? 72.274 102.853 13.597 1.00 27.41 14 THR C CA 1
ATOM 2490 C C . THR C 1 14 ? 72.087 101.366 13.854 1.00 26.77 14 THR C C 1
ATOM 2491 O O . THR C 1 14 ? 71.861 100.961 14.997 1.00 25.51 14 THR C O 1
ATOM 2495 N N . LEU C 1 15 ? 72.166 100.559 12.804 1.00 25.18 15 LEU C N 1
ATOM 2496 C CA . LEU C 1 15 ? 72.035 99.127 12.973 1.00 23.79 15 LEU C CA 1
ATOM 2497 C C . LEU C 1 15 ? 73.073 98.728 14.013 1.00 23.70 15 LEU C C 1
ATOM 2498 O O . LEU C 1 15 ? 72.767 98.069 14.999 1.00 23.45 15 LEU C O 1
ATOM 2503 N N . LYS C 1 16 ? 74.303 99.164 13.792 1.00 22.88 16 LYS C N 1
ATOM 2504 C CA . LYS C 1 16 ? 75.396 98.846 14.693 1.00 24.82 16 LYS C CA 1
ATOM 2505 C C . LYS C 1 16 ? 75.057 99.175 16.159 1.00 23.69 16 LYS C C 1
ATOM 2506 O O . LYS C 1 16 ? 75.320 98.369 17.048 1.00 22.99 16 LYS C O 1
ATOM 2512 N N . GLU C 1 17 ? 74.476 100.350 16.407 1.00 23.15 17 GLU C N 1
ATOM 2513 C CA . GLU C 1 17 ? 74.096 100.753 17.762 1.00 22.92 17 GLU C CA 1
ATOM 2514 C C . GLU C 1 17 ? 73.006 99.858 18.358 1.00 21.71 17 GLU C C 1
ATOM 2515 O O . GLU C 1 17 ? 73.142 99.413 19.487 1.00 20.93 17 GLU C O 1
ATOM 2521 N N . LEU C 1 18 ? 71.935 99.601 17.605 1.00 18.86 18 LEU C N 1
ATOM 2522 C CA . LEU C 1 18 ? 70.835 98.757 18.090 1.00 19.41 18 LEU C CA 1
ATOM 2523 C C . LEU C 1 18 ? 71.386 97.365 18.454 1.00 20.35 18 LEU C C 1
ATOM 2524 O O . LEU C 1 18 ? 71.115 96.824 19.535 1.00 21.60 18 LEU C O 1
ATOM 2529 N N . TYR C 1 19 ? 72.178 96.806 17.548 1.00 18.54 19 TYR C N 1
ATOM 2530 C CA . TYR C 1 19 ? 72.769 95.498 17.754 1.00 20.44 19 TYR C CA 1
ATOM 2531 C C . TYR C 1 19 ? 73.637 95.492 18.991 1.00 20.20 19 TYR C C 1
ATOM 2532 O O . TYR C 1 19 ? 73.514 94.603 19.823 1.00 21.52 19 TYR C O 1
ATOM 2541 N N . ALA C 1 20 ? 74.493 96.500 19.133 1.00 20.54 20 ALA C N 1
ATOM 2542 C CA . ALA C 1 20 ? 75.383 96.563 20.291 1.00 19.90 20 ALA C CA 1
ATOM 2543 C C . ALA C 1 20 ? 74.636 96.655 21.629 1.00 19.18 20 ALA C C 1
ATOM 2544 O O . ALA C 1 20 ? 75.026 96.019 22.613 1.00 20.58 20 ALA C O 1
ATOM 2546 N N . LEU C 1 21 ? 73.555 97.418 21.677 1.00 18.63 21 LEU C N 1
ATOM 2547 C CA . LEU C 1 21 ? 72.824 97.528 22.927 1.00 17.88 21 LEU C CA 1
ATOM 2548 C C . LEU C 1 21 ? 72.089 96.223 23.247 1.00 19.67 21 LEU C C 1
ATOM 2549 O O . LEU C 1 21 ? 71.979 95.832 24.409 1.00 20.25 21 LEU C O 1
ATOM 2554 N N . LEU C 1 22 ? 71.610 95.522 22.225 1.00 19.70 22 LEU C N 1
ATOM 2555 C CA . LEU C 1 22 ? 70.945 94.248 22.479 1.00 19.25 22 LEU C CA 1
ATOM 2556 C C . LEU C 1 22 ? 72.008 93.220 22.875 1.00 20.15 22 LEU C C 1
ATOM 2557 O O . LEU C 1 22 ? 71.767 92.348 23.725 1.00 18.95 22 LEU C O 1
ATOM 2562 N N . GLN C 1 23 ? 73.186 93.330 22.262 1.00 20.63 23 GLN C N 1
ATOM 2563 C CA . GLN C 1 23 ? 74.292 92.427 22.564 1.00 21.50 23 GLN C CA 1
ATOM 2564 C C . GLN C 1 23 ? 74.686 92.612 24.031 1.00 21.08 23 GLN C C 1
ATOM 2565 O O . GLN C 1 23 ? 74.789 91.650 24.782 1.00 21.37 23 GLN C O 1
ATOM 2571 N N . LEU C 1 24 ? 74.873 93.857 24.448 1.00 19.37 24 LEU C N 1
ATOM 2572 C CA . LEU C 1 24 ? 75.240 94.116 25.825 1.00 18.30 24 LEU C CA 1
ATOM 2573 C C . LEU C 1 24 ? 74.136 93.643 26.783 1.00 19.06 24 LEU C C 1
ATOM 2574 O O . LEU C 1 24 ? 74.415 92.973 27.782 1.00 16.83 24 LEU C O 1
ATOM 2579 N N . ARG C 1 25 ? 72.888 93.999 26.484 1.00 16.58 25 ARG C N 1
ATOM 2580 C CA . ARG C 1 25 ? 71.779 93.606 27.343 1.00 17.89 25 ARG C CA 1
ATOM 2581 C C . ARG C 1 25 ? 71.703 92.084 27.472 1.00 18.40 25 ARG C C 1
ATOM 2582 O O . ARG C 1 25 ? 71.596 91.555 28.571 1.00 18.13 25 ARG C O 1
ATOM 2590 N N . THR C 1 26 ? 71.765 91.383 26.345 1.00 19.87 26 THR C N 1
ATOM 2591 C CA . THR C 1 26 ? 71.706 89.927 26.367 1.00 21.92 26 THR C CA 1
ATOM 2592 C C . THR C 1 26 ? 72.839 89.319 27.175 1.00 22.55 26 THR C C 1
ATOM 2593 O O . THR C 1 26 ? 72.618 88.428 27.988 1.00 24.57 26 THR C O 1
ATOM 2597 N N . GLU C 1 27 ? 74.048 89.814 26.945 1.00 23.51 27 GLU C N 1
ATOM 2598 C CA . GLU C 1 27 ? 75.240 89.329 27.621 1.00 25.73 27 GLU C CA 1
ATOM 2599 C C . GLU C 1 27 ? 75.111 89.330 29.131 1.00 25.28 27 GLU C C 1
ATOM 2600 O O . GLU C 1 27 ? 75.595 88.417 29.794 1.00 27.08 27 GLU C O 1
ATOM 2606 N N . VAL C 1 28 ? 74.452 90.347 29.672 1.00 24.49 28 VAL C N 1
ATOM 2607 C CA . VAL C 1 28 ? 74.298 90.474 31.115 1.00 22.06 28 VAL C CA 1
ATOM 2608 C C . VAL C 1 28 ? 73.001 89.943 31.727 1.00 22.46 28 VAL C C 1
ATOM 2609 O O . VAL C 1 28 ? 73.038 89.128 32.644 1.00 23.15 28 VAL C O 1
ATOM 2613 N N . PHE C 1 29 ? 71.858 90.405 31.233 1.00 22.21 29 PHE C N 1
ATOM 2614 C CA . PHE C 1 29 ? 70.573 89.983 31.773 1.00 21.38 29 PHE C CA 1
ATOM 2615 C C . PHE C 1 29 ? 70.220 88.550 31.413 1.00 22.78 29 PHE C C 1
ATOM 2616 O O . PHE C 1 29 ? 69.537 87.872 32.172 1.00 25.57 29 PHE C O 1
ATOM 2624 N N . VAL C 1 30 ? 70.670 88.088 30.252 1.00 21.31 30 VAL C N 1
ATOM 2625 C CA . VAL C 1 30 ? 70.378 86.732 29.850 1.00 22.38 30 VAL C CA 1
ATOM 2626 C C . VAL C 1 30 ? 71.474 85.737 30.182 1.00 24.04 30 VAL C C 1
ATOM 2627 O O . VAL C 1 30 ? 71.225 84.731 30.855 1.00 23.42 30 VAL C O 1
ATOM 2631 N N . VAL C 1 31 ? 72.687 86.011 29.715 1.00 24.33 31 VAL C N 1
ATOM 2632 C CA . VAL C 1 31 ? 73.767 85.060 29.918 1.00 24.97 31 VAL C CA 1
ATOM 2633 C C . VAL C 1 31 ? 74.392 85.005 31.293 1.00 27.23 31 VAL C C 1
ATOM 2634 O O . VAL C 1 31 ? 74.352 83.949 31.942 1.00 26.20 31 VAL C O 1
ATOM 2638 N N . GLU C 1 32 ? 74.963 86.112 31.757 1.00 27.30 32 GLU C N 1
ATOM 2639 C CA . GLU C 1 32 ? 75.609 86.046 33.051 1.00 30.21 32 GLU C CA 1
ATOM 2640 C C . GLU C 1 32 ? 74.648 85.888 34.214 1.00 29.36 32 GLU C C 1
ATOM 2641 O O . GLU C 1 32 ? 74.994 85.269 35.212 1.00 30.33 32 GLU C O 1
ATOM 2647 N N . GLN C 1 33 ? 73.433 86.406 34.085 1.00 29.04 33 GLN C N 1
ATOM 2648 C CA . GLN C 1 33 ? 72.448 86.248 35.153 1.00 28.43 33 GLN C CA 1
ATOM 2649 C C . GLN C 1 33 ? 71.656 84.951 34.953 1.00 29.87 33 GLN C C 1
ATOM 2650 O O . GLN C 1 33 ? 70.726 84.642 35.705 1.00 30.30 33 GLN C O 1
ATOM 2656 N N . LYS C 1 34 ? 72.051 84.197 33.930 1.00 29.43 34 LYS C N 1
ATOM 2657 C CA . LYS C 1 34 ? 71.434 82.924 33.586 1.00 30.70 34 LYS C CA 1
ATOM 2658 C C . LYS C 1 34 ? 69.906 82.965 33.637 1.00 30.54 34 LYS C C 1
ATOM 2659 O O . LYS C 1 34 ? 69.282 82.210 34.379 1.00 33.05 34 LYS C O 1
ATOM 2665 N N . CYS C 1 35 ? 69.311 83.834 32.829 1.00 29.36 35 CYS C N 1
ATOM 2666 C CA . CYS C 1 35 ? 67.863 83.984 32.775 1.00 28.63 35 CYS C CA 1
ATOM 2667 C C . CYS C 1 35 ? 67.356 83.997 31.325 1.00 27.87 35 CYS C C 1
ATOM 2668 O O . CYS C 1 35 ? 67.436 85.014 30.625 1.00 29.07 35 CYS C O 1
ATOM 2671 N N . PRO C 1 36 ? 66.827 82.863 30.854 1.00 26.08 36 PRO C N 1
ATOM 2672 C CA . PRO C 1 36 ? 66.317 82.767 29.488 1.00 24.68 36 PRO C CA 1
ATOM 2673 C C . PRO C 1 36 ? 65.012 83.499 29.233 1.00 24.62 36 PRO C C 1
ATOM 2674 O O . PRO C 1 36 ? 64.001 82.863 28.965 1.00 26.06 36 PRO C O 1
ATOM 2678 N N . TYR C 1 37 ? 65.019 84.825 29.303 1.00 23.28 37 TYR C N 1
ATOM 2679 C CA . TYR C 1 37 ? 63.793 85.565 29.063 1.00 22.50 37 TYR C CA 1
ATOM 2680 C C . TYR C 1 37 ? 63.888 86.293 27.729 1.00 23.68 37 TYR C C 1
ATOM 2681 O O . TYR C 1 37 ? 64.975 86.348 27.128 1.00 23.68 37 TYR C O 1
ATOM 2690 N N . GLN C 1 38 ? 62.756 86.836 27.265 1.00 21.11 38 GLN C N 1
ATOM 2691 C CA . GLN C 1 38 ? 62.696 87.564 25.995 1.00 21.59 38 GLN C CA 1
ATOM 2692 C C . GLN C 1 38 ? 63.249 88.966 26.150 1.00 21.40 38 GLN C C 1
ATOM 2693 O O . GLN C 1 38 ? 62.523 89.928 26.402 1.00 27.25 38 GLN C O 1
ATOM 2699 N N . GLU C 1 39 ? 64.556 89.063 26.006 1.00 21.69 39 GLU C N 1
ATOM 2700 C CA . GLU C 1 39 ? 65.269 90.321 26.105 1.00 20.21 39 GLU C CA 1
ATOM 2701 C C . GLU C 1 39 ? 64.734 91.368 25.149 1.00 17.89 39 GLU C C 1
ATOM 2702 O O . GLU C 1 39 ? 64.673 92.546 25.497 1.00 18.03 39 GLU C O 1
ATOM 2708 N N . VAL C 1 40 ? 64.383 90.939 23.938 1.00 14.02 40 VAL C N 1
ATOM 2709 C CA . VAL C 1 40 ? 63.897 91.851 22.916 1.00 16.02 40 VAL C CA 1
ATOM 2710 C C . VAL C 1 40 ? 62.403 91.995 23.134 1.00 16.72 40 VAL C C 1
ATOM 2711 O O . VAL C 1 40 ? 61.601 91.356 22.467 1.00 20.04 40 VAL C O 1
ATOM 2715 N N . ASP C 1 41 ? 62.043 92.864 24.072 1.00 17.56 41 ASP C N 1
ATOM 2716 C CA . ASP C 1 41 ? 60.655 93.042 24.495 1.00 18.59 41 ASP C CA 1
ATOM 2717 C C . ASP C 1 41 ? 59.687 93.878 23.668 1.00 20.64 41 ASP C C 1
ATOM 2718 O O . ASP C 1 41 ? 58.526 93.981 24.024 1.00 22.91 41 ASP C O 1
ATOM 2723 N N . GLY C 1 42 ? 60.142 94.485 22.585 1.00 21.16 42 GLY C N 1
ATOM 2724 C CA . GLY C 1 42 ? 59.220 95.261 21.784 1.00 19.94 42 GLY C CA 1
ATOM 2725 C C . GLY C 1 42 ? 59.039 96.699 22.220 1.00 20.07 42 GLY C C 1
ATOM 2726 O O . GLY C 1 42 ? 58.235 97.406 21.632 1.00 22.77 42 GLY C O 1
ATOM 2727 N N . LEU C 1 43 ? 59.773 97.146 23.232 1.00 20.09 43 LEU C N 1
ATOM 2728 C CA . LEU C 1 43 ? 59.642 98.534 23.687 1.00 21.10 43 LEU C CA 1
ATOM 2729 C C . LEU C 1 43 ? 60.802 99.415 23.214 1.00 22.92 43 LEU C C 1
ATOM 2730 O O . LEU C 1 43 ? 60.852 100.602 23.532 1.00 22.40 43 LEU C O 1
ATOM 2735 N N . ASP C 1 44 ? 61.723 98.832 22.442 1.00 21.52 44 ASP C N 1
ATOM 2736 C CA . ASP C 1 44 ? 62.886 99.556 21.977 1.00 20.31 44 ASP C CA 1
ATOM 2737 C C . ASP C 1 44 ? 62.704 100.495 20.794 1.00 20.11 44 ASP C C 1
ATOM 2738 O O . ASP C 1 44 ? 63.347 101.541 20.734 1.00 20.38 44 ASP C O 1
ATOM 2743 N N . LEU C 1 45 ? 61.820 100.141 19.868 1.00 17.77 45 LEU C N 1
ATOM 2744 C CA . LEU C 1 45 ? 61.608 100.958 18.696 1.00 16.30 45 LEU C CA 1
ATOM 2745 C C . LEU C 1 45 ? 60.212 101.552 18.621 1.00 18.26 45 LEU C C 1
ATOM 2746 O O . LEU C 1 45 ? 59.593 101.556 17.566 1.00 18.50 45 LEU C O 1
ATOM 2751 N N . VAL C 1 46 ? 59.702 102.067 19.731 1.00 20.19 46 VAL C N 1
ATOM 2752 C CA . VAL C 1 46 ? 58.373 102.647 19.684 1.00 21.88 46 VAL C CA 1
ATOM 2753 C C . VAL C 1 46 ? 58.272 104.044 20.265 1.00 25.62 46 VAL C C 1
ATOM 2754 O O . VAL C 1 46 ? 59.110 104.474 21.071 1.00 26.15 46 VAL C O 1
ATOM 2758 N N . GLY C 1 47 ? 57.232 104.748 19.823 1.00 25.88 47 GLY C N 1
ATOM 2759 C CA . GLY C 1 47 ? 56.973 106.099 20.266 1.00 25.50 47 GLY C CA 1
ATOM 2760 C C . GLY C 1 47 ? 58.211 106.953 20.397 1.00 27.68 47 GLY C C 1
ATOM 2761 O O . GLY C 1 47 ? 58.893 107.255 19.410 1.00 27.68 47 GLY C O 1
ATOM 2762 N N . ASP C 1 48 ? 58.506 107.346 21.629 1.00 27.43 48 ASP C N 1
ATOM 2763 C CA . ASP C 1 48 ? 59.659 108.182 21.874 1.00 27.13 48 ASP C CA 1
ATOM 2764 C C . ASP C 1 48 ? 60.686 107.577 22.808 1.00 26.70 48 ASP C C 1
ATOM 2765 O O . ASP C 1 48 ? 61.395 108.332 23.482 1.00 27.18 48 ASP C O 1
ATOM 2770 N N . THR C 1 49 ? 60.805 106.246 22.860 1.00 23.46 49 THR C N 1
ATOM 2771 C CA . THR C 1 49 ? 61.799 105.703 23.782 1.00 23.74 49 THR C CA 1
ATOM 2772 C C . THR C 1 49 ? 63.201 106.145 23.410 1.00 22.57 49 THR C C 1
ATOM 2773 O O . THR C 1 49 ? 63.524 106.342 22.243 1.00 20.90 49 THR C O 1
ATOM 2777 N N . HIS C 1 50 ? 64.022 106.344 24.428 1.00 21.49 50 HIS C N 1
ATOM 2778 C CA . HIS C 1 50 ? 65.380 106.776 24.208 1.00 20.71 50 HIS C CA 1
ATOM 2779 C C . HIS C 1 50 ? 66.336 105.741 24.752 1.00 20.26 50 HIS C C 1
ATOM 2780 O O . HIS C 1 50 ? 65.983 104.947 25.617 1.00 19.78 50 HIS C O 1
ATOM 2787 N N . HIS C 1 51 ? 67.551 105.767 24.225 1.00 20.51 51 HIS C N 1
ATOM 2788 C CA . HIS C 1 51 ? 68.605 104.865 24.623 1.00 20.85 51 HIS C CA 1
ATOM 2789 C C . HIS C 1 51 ? 69.796 105.720 24.972 1.00 22.24 51 HIS C C 1
ATOM 2790 O O . HIS C 1 51 ? 70.182 106.599 24.195 1.00 22.08 51 HIS C O 1
ATOM 2797 N N . LEU C 1 52 ? 70.354 105.462 26.153 1.00 24.85 52 LEU C N 1
ATOM 2798 C CA . LEU C 1 52 ? 71.523 106.171 26.671 1.00 24.18 52 LEU C CA 1
ATOM 2799 C C . LEU C 1 52 ? 72.708 105.219 26.511 1.00 26.20 52 LEU C C 1
ATOM 2800 O O . LEU C 1 52 ? 72.642 104.055 26.928 1.00 25.23 52 LEU C O 1
ATOM 2813 N N . ALA C 1 54 ? 77.155 104.614 26.613 1.00 27.77 54 ALA C N 1
ATOM 2814 C CA . ALA C 1 54 ? 78.507 105.042 26.922 1.00 26.79 54 ALA C CA 1
ATOM 2815 C C . ALA C 1 54 ? 79.432 104.147 26.101 1.00 28.27 54 ALA C C 1
ATOM 2816 O O . ALA C 1 54 ? 79.397 102.919 26.249 1.00 26.01 54 ALA C O 1
ATOM 2818 N N . TRP C 1 55 ? 80.243 104.764 25.232 1.00 29.60 55 TRP C N 1
ATOM 2819 C CA . TRP C 1 55 ? 81.184 104.032 24.364 1.00 30.41 55 TRP C CA 1
ATOM 2820 C C . TRP C 1 55 ? 82.671 104.330 24.598 1.00 32.27 55 TRP C C 1
ATOM 2821 O O . TRP C 1 55 ? 83.042 105.362 25.149 1.00 32.89 55 TRP C O 1
ATOM 2832 N N . ARG C 1 56 ? 83.514 103.408 24.151 1.00 33.33 56 ARG C N 1
ATOM 2833 C CA . ARG C 1 56 ? 84.960 103.568 24.238 1.00 34.23 56 ARG C CA 1
ATOM 2834 C C . ARG C 1 56 ? 85.637 102.453 23.469 1.00 34.51 56 ARG C C 1
ATOM 2835 O O . ARG C 1 56 ? 85.273 101.287 23.600 1.00 33.28 56 ARG C O 1
ATOM 2843 N N . ASP C 1 57 ? 86.616 102.827 22.652 1.00 35.88 57 ASP C N 1
ATOM 2844 C CA . ASP C 1 57 ? 87.353 101.857 21.869 1.00 35.82 57 ASP C CA 1
ATOM 2845 C C . ASP C 1 57 ? 86.368 100.936 21.133 1.00 35.94 57 ASP C C 1
ATOM 2846 O O . ASP C 1 57 ? 86.509 99.707 21.153 1.00 35.38 57 ASP C O 1
ATOM 2851 N N . GLY C 1 58 ? 85.356 101.530 20.500 1.00 35.63 58 GLY C N 1
ATOM 2852 C CA . GLY C 1 58 ? 84.380 100.745 19.753 1.00 34.39 58 GLY C CA 1
ATOM 2853 C C . GLY C 1 58 ? 83.551 99.721 20.521 1.00 34.26 58 GLY C C 1
ATOM 2854 O O . GLY C 1 58 ? 83.012 98.770 19.933 1.00 33.41 58 GLY C O 1
ATOM 2855 N N . GLN C 1 59 ? 83.445 99.902 21.834 1.00 34.23 59 GLN C N 1
ATOM 2856 C CA . GLN C 1 59 ? 82.652 98.994 22.670 1.00 35.56 59 GLN C CA 1
ATOM 2857 C C . GLN C 1 59 ? 81.598 99.755 23.492 1.00 33.56 59 GLN C C 1
ATOM 2858 O O . GLN C 1 59 ? 81.824 100.888 23.929 1.00 33.33 59 GLN C O 1
ATOM 2864 N N . LEU C 1 60 ? 80.457 99.107 23.708 1.00 31.65 60 LEU C N 1
ATOM 2865 C CA . LEU C 1 60 ? 79.366 99.683 24.486 1.00 29.10 60 LEU C CA 1
ATOM 2866 C C . LEU C 1 60 ? 79.642 99.254 25.919 1.00 27.91 60 LEU C C 1
ATOM 2867 O O . LEU C 1 60 ? 79.596 98.064 26.230 1.00 26.34 60 LEU C O 1
ATOM 2872 N N . LEU C 1 61 ? 79.929 100.203 26.801 1.00 25.98 61 LEU C N 1
ATOM 2873 C CA . LEU C 1 61 ? 80.231 99.823 28.173 1.00 24.17 61 LEU C CA 1
ATOM 2874 C C . LEU C 1 61 ? 79.091 100.019 29.150 1.00 23.54 61 LEU C C 1
ATOM 2875 O O . LEU C 1 61 ? 78.976 99.287 30.129 1.00 23.67 61 LEU C O 1
ATOM 2880 N N . ALA C 1 62 ? 78.248 101.004 28.887 1.00 22.18 62 ALA C N 1
ATOM 2881 C CA . ALA C 1 62 ? 77.125 101.278 29.773 1.00 24.46 62 ALA C CA 1
ATOM 2882 C C . ALA C 1 62 ? 75.872 101.640 28.974 1.00 24.54 62 ALA C C 1
ATOM 2883 O O . ALA C 1 62 ? 75.956 102.240 27.897 1.00 25.57 62 ALA C O 1
ATOM 2885 N N . TYR C 1 63 ? 74.712 101.279 29.507 1.00 23.87 63 TYR C N 1
ATOM 2886 C CA . TYR C 1 63 ? 73.447 101.529 28.817 1.00 22.50 63 TYR C CA 1
ATOM 2887 C C . TYR C 1 63 ? 72.243 101.481 29.723 1.00 22.85 63 TYR C C 1
ATOM 2888 O O . TYR C 1 63 ? 72.243 100.782 30.736 1.00 21.16 63 TYR C O 1
ATOM 2897 N N . LEU C 1 64 ? 71.216 102.233 29.338 1.00 23.32 64 LEU C N 1
ATOM 2898 C CA . LEU C 1 64 ? 69.938 102.216 30.028 1.00 23.23 64 LEU C CA 1
ATOM 2899 C C . LEU C 1 64 ? 68.874 102.734 29.070 1.00 23.92 64 LEU C C 1
ATOM 2900 O O . LEU C 1 64 ? 69.176 103.467 28.114 1.00 23.10 64 LEU C O 1
ATOM 2905 N N . ARG C 1 65 ? 67.630 102.340 29.316 1.00 22.27 65 ARG C N 1
ATOM 2906 C CA . ARG C 1 65 ? 66.537 102.744 28.455 1.00 20.97 65 ARG C CA 1
ATOM 2907 C C . ARG C 1 65 ? 65.520 103.647 29.149 1.00 21.08 65 ARG C C 1
ATOM 2908 O O . ARG C 1 65 ? 65.304 103.547 30.361 1.00 20.86 65 ARG C O 1
ATOM 2916 N N . LEU C 1 66 ? 64.900 104.526 28.356 1.00 22.91 66 LEU C N 1
ATOM 2917 C CA . LEU C 1 66 ? 63.875 105.462 28.827 1.00 23.47 66 LEU C CA 1
ATOM 2918 C C . LEU C 1 66 ? 62.606 105.333 27.983 1.00 23.27 66 LEU C C 1
ATOM 2919 O O . LEU C 1 66 ? 62.642 105.472 26.756 1.00 25.11 66 LEU C O 1
ATOM 2924 N N . LEU C 1 67 ? 61.486 105.064 28.646 1.00 22.40 67 LEU C N 1
ATOM 2925 C CA . LEU C 1 67 ? 60.194 104.946 27.981 1.00 22.02 67 LEU C CA 1
ATOM 2926 C C . LEU C 1 67 ? 59.450 106.284 28.151 1.00 21.73 67 LEU C C 1
ATOM 2927 O O . LEU C 1 67 ? 59.487 106.866 29.238 1.00 23.90 67 LEU C O 1
ATOM 2932 N N . ASP C 1 68 ? 58.802 106.790 27.098 1.00 21.60 68 ASP C N 1
ATOM 2933 C CA . ASP C 1 68 ? 58.073 108.060 27.213 1.00 23.38 68 ASP C CA 1
ATOM 2934 C C . ASP C 1 68 ? 56.756 107.893 28.003 1.00 22.97 68 ASP C C 1
ATOM 2935 O O . ASP C 1 68 ? 56.040 106.919 27.808 1.00 24.37 68 ASP C O 1
ATOM 2940 N N . PRO C 1 69 ? 56.419 108.864 28.882 1.00 22.95 69 PRO C N 1
ATOM 2941 C CA . PRO C 1 69 ? 55.229 108.897 29.746 1.00 20.65 69 PRO C CA 1
ATOM 2942 C C . PRO C 1 69 ? 53.826 108.737 29.173 1.00 21.74 69 PRO C C 1
ATOM 2943 O O . PRO C 1 69 ? 52.958 108.144 29.829 1.00 23.27 69 PRO C O 1
ATOM 2947 N N . VAL C 1 70 ? 53.562 109.239 27.976 1.00 22.84 70 VAL C N 1
ATOM 2948 C CA . VAL C 1 70 ? 52.215 109.058 27.453 1.00 24.80 70 VAL C CA 1
ATOM 2949 C C . VAL C 1 70 ? 51.896 107.563 27.316 1.00 25.96 70 VAL C C 1
ATOM 2950 O O . VAL C 1 70 ? 50.734 107.148 27.454 1.00 25.61 70 VAL C O 1
ATOM 2954 N N . ARG C 1 71 ? 52.934 106.758 27.073 1.00 22.92 71 ARG C N 1
ATOM 2955 C CA . ARG C 1 71 ? 52.766 105.318 26.897 1.00 20.63 71 ARG C CA 1
ATOM 2956 C C . ARG C 1 71 ? 52.884 104.546 28.202 1.00 20.05 71 ARG C C 1
ATOM 2957 O O . ARG C 1 71 ? 52.717 103.328 28.236 1.00 16.20 71 ARG C O 1
ATOM 2965 N N . HIS C 1 72 ? 53.148 105.258 29.289 1.00 20.08 72 HIS C N 1
ATOM 2966 C CA . HIS C 1 72 ? 53.295 104.591 30.573 1.00 21.65 72 HIS C CA 1
ATOM 2967 C C . HIS C 1 72 ? 52.625 105.325 31.714 1.00 21.62 72 HIS C C 1
ATOM 2968 O O . HIS C 1 72 ? 53.217 105.593 32.764 1.00 21.54 72 HIS C O 1
ATOM 2975 N N . GLU C 1 73 ? 51.362 105.638 31.471 1.00 22.38 73 GLU C N 1
ATOM 2976 C CA . GLU C 1 73 ? 50.498 106.281 32.436 1.00 22.76 73 GLU C CA 1
ATOM 2977 C C . GLU C 1 73 ? 51.091 107.478 33.182 1.00 23.05 73 GLU C C 1
ATOM 2978 O O . GLU C 1 73 ? 50.988 107.575 34.409 1.00 23.89 73 GLU C O 1
ATOM 2984 N N . GLY C 1 74 ? 51.698 108.392 32.434 1.00 23.15 74 GLY C N 1
ATOM 2985 C CA . GLY C 1 74 ? 52.255 109.582 33.043 1.00 22.35 74 GLY C CA 1
ATOM 2986 C C . GLY C 1 74 ? 53.593 109.443 33.746 1.00 23.81 74 GLY C C 1
ATOM 2987 O O . GLY C 1 74 ? 53.976 110.345 34.491 1.00 25.67 74 GLY C O 1
ATOM 2988 N N . GLN C 1 75 ? 54.300 108.334 33.544 1.00 20.72 75 GLN C N 1
ATOM 2989 C CA . GLN C 1 75 ? 55.610 108.169 34.173 1.00 22.78 75 GLN C CA 1
ATOM 2990 C C . GLN C 1 75 ? 56.690 107.803 33.128 1.00 22.38 75 GLN C C 1
ATOM 2991 O O . GLN C 1 75 ? 56.466 106.954 32.270 1.00 22.38 75 GLN C O 1
ATOM 2997 N N . VAL C 1 76 ? 57.838 108.466 33.159 1.00 21.11 76 VAL C N 1
ATOM 2998 C CA . VAL C 1 76 ? 58.894 108.090 32.232 1.00 22.05 76 VAL C CA 1
ATOM 2999 C C . VAL C 1 76 ? 59.524 106.900 32.944 1.00 22.63 76 VAL C C 1
ATOM 3000 O O . VAL C 1 76 ? 59.866 106.998 34.123 1.00 25.36 76 VAL C O 1
ATOM 3004 N N . VAL C 1 77 ? 59.656 105.776 32.247 1.00 21.72 77 VAL C N 1
ATOM 3005 C CA . VAL C 1 77 ? 60.228 104.583 32.854 1.00 22.32 77 VAL C CA 1
ATOM 3006 C C . VAL C 1 77 ? 61.705 104.352 32.532 1.00 22.66 77 VAL C C 1
ATOM 3007 O O . VAL C 1 77 ? 62.143 104.451 31.390 1.00 22.50 77 VAL C O 1
ATOM 3011 N N . ILE C 1 78 ? 62.471 104.052 33.567 1.00 23.17 78 ILE C N 1
ATOM 3012 C CA . ILE C 1 78 ? 63.883 103.764 33.412 1.00 23.83 78 ILE C CA 1
ATOM 3013 C C . ILE C 1 78 ? 64.028 102.260 33.541 1.00 23.30 78 ILE C C 1
ATOM 3014 O O . ILE C 1 78 ? 63.415 101.655 34.413 1.00 21.68 78 ILE C O 1
ATOM 3019 N N . GLY C 1 79 ? 64.835 101.654 32.676 1.00 23.63 79 GLY C N 1
ATOM 3020 C CA . GLY C 1 79 ? 65.004 100.214 32.743 1.00 21.61 79 GLY C CA 1
ATOM 3021 C C . GLY C 1 79 ? 66.168 99.708 31.919 1.00 22.54 79 GLY C C 1
ATOM 3022 O O . GLY C 1 79 ? 66.841 100.478 31.226 1.00 21.25 79 GLY C O 1
ATOM 3023 N N . ARG C 1 80 ? 66.404 98.404 32.002 1.00 21.83 80 ARG C N 1
ATOM 3024 C CA . ARG C 1 80 ? 67.492 97.769 31.279 1.00 24.97 80 ARG C CA 1
ATOM 3025 C C . ARG C 1 80 ? 68.848 98.436 31.548 1.00 26.70 80 ARG C C 1
ATOM 3026 O O . ARG C 1 80 ? 69.687 98.552 30.639 1.00 27.94 80 ARG C O 1
ATOM 3034 N N . VAL C 1 81 ? 69.055 98.861 32.795 1.00 25.03 81 VAL C N 1
ATOM 3035 C CA . VAL C 1 81 ? 70.296 99.517 33.205 1.00 25.55 81 VAL C CA 1
ATOM 3036 C C . VAL C 1 81 ? 71.403 98.470 33.279 1.00 25.81 81 VAL C C 1
ATOM 3037 O O . VAL C 1 81 ? 71.370 97.585 34.131 1.00 25.95 81 VAL C O 1
ATOM 3041 N N . VAL C 1 82 ? 72.386 98.584 32.394 1.00 26.22 82 VAL C N 1
ATOM 3042 C CA . VAL C 1 82 ? 73.472 97.618 32.345 1.00 26.59 82 VAL C CA 1
ATOM 3043 C C . VAL C 1 82 ? 74.838 98.244 32.117 1.00 27.02 82 VAL C C 1
ATOM 3044 O O . VAL C 1 82 ? 74.957 99.329 31.551 1.00 25.90 82 VAL C O 1
ATOM 3048 N N . SER C 1 83 ? 75.867 97.540 32.573 1.00 28.44 83 SER C N 1
ATOM 3049 C CA . SER C 1 83 ? 77.254 97.964 32.406 1.00 29.09 83 SER C CA 1
ATOM 3050 C C . SER C 1 83 ? 78.057 96.716 32.104 1.00 28.32 83 SER C C 1
ATOM 3051 O O . SER C 1 83 ? 77.819 95.649 32.683 1.00 25.20 83 SER C O 1
ATOM 3054 N N . SER C 1 84 ? 79.018 96.857 31.204 1.00 29.49 84 SER C N 1
ATOM 3055 C CA . SER C 1 84 ? 79.871 95.738 30.840 1.00 32.03 84 SER C CA 1
ATOM 3056 C C . SER C 1 84 ? 80.643 95.255 32.062 1.00 32.54 84 SER C C 1
ATOM 3057 O O . SER C 1 84 ? 81.149 96.056 32.839 1.00 32.77 84 SER C O 1
ATOM 3060 N N . SER C 1 85 ? 80.735 93.941 32.215 1.00 34.06 85 SER C N 1
ATOM 3061 C CA . SER C 1 85 ? 81.421 93.318 33.346 1.00 36.36 85 SER C CA 1
ATOM 3062 C C . SER C 1 85 ? 82.787 93.911 33.708 1.00 37.05 85 SER C C 1
ATOM 3063 O O . SER C 1 85 ? 83.096 94.124 34.882 1.00 37.28 85 SER C O 1
ATOM 3066 N N . ALA C 1 86 ? 83.608 94.165 32.698 1.00 38.81 86 ALA C N 1
ATOM 3067 C CA . ALA C 1 86 ? 84.936 94.719 32.919 1.00 38.39 86 ALA C CA 1
ATOM 3068 C C . ALA C 1 86 ? 84.861 96.174 33.348 1.00 39.68 86 ALA C C 1
ATOM 3069 O O . ALA C 1 86 ? 85.689 96.643 34.130 1.00 40.87 86 ALA C O 1
ATOM 3071 N N . ALA C 1 87 ? 83.863 96.885 32.834 1.00 39.66 87 ALA C N 1
ATOM 3072 C CA . ALA C 1 87 ? 83.696 98.297 33.134 1.00 40.13 87 ALA C CA 1
ATOM 3073 C C . ALA C 1 87 ? 83.071 98.608 34.486 1.00 41.51 87 ALA C C 1
ATOM 3074 O O . ALA C 1 87 ? 82.989 99.771 34.871 1.00 40.46 87 ALA C O 1
ATOM 3076 N N . ARG C 1 88 ? 82.627 97.587 35.212 1.00 44.19 88 ARG C N 1
ATOM 3077 C CA . ARG C 1 88 ? 82.010 97.832 36.512 1.00 47.58 88 ARG C CA 1
ATOM 3078 C C . ARG C 1 88 ? 83.041 98.222 37.547 1.00 49.19 88 ARG C C 1
ATOM 3079 O O . ARG C 1 88 ? 84.205 97.827 37.461 1.00 51.27 88 ARG C O 1
ATOM 3087 N N . GLY C 1 89 ? 82.608 99.014 38.520 1.00 51.57 89 GLY C N 1
ATOM 3088 C CA . GLY C 1 89 ? 83.507 99.435 39.577 1.00 53.95 89 GLY C CA 1
ATOM 3089 C C . GLY C 1 89 ? 84.120 100.811 39.407 1.00 54.53 89 GLY C C 1
ATOM 3090 O O . GLY C 1 89 ? 84.614 101.391 40.373 1.00 54.60 89 GLY C O 1
ATOM 3091 N N . GLN C 1 90 ? 84.098 101.340 38.189 1.00 55.85 90 GLN C N 1
ATOM 3092 C CA . GLN C 1 90 ? 84.667 102.663 37.943 1.00 57.12 90 GLN C CA 1
ATOM 3093 C C . GLN C 1 90 ? 83.588 103.733 38.121 1.00 56.13 90 GLN C C 1
ATOM 3094 O O . GLN C 1 90 ? 83.753 104.881 37.697 1.00 55.12 90 GLN C O 1
ATOM 3100 N N . GLY C 1 91 ? 82.479 103.337 38.747 1.00 54.22 91 GLY C N 1
ATOM 3101 C CA . GLY C 1 91 ? 81.384 104.258 39.005 1.00 51.71 91 GLY C CA 1
ATOM 3102 C C . GLY C 1 91 ? 80.443 104.576 37.857 1.00 50.15 91 GLY C C 1
ATOM 3103 O O . GLY C 1 91 ? 79.798 105.630 37.856 1.00 50.01 91 GLY C O 1
ATOM 3104 N N . LEU C 1 92 ? 80.357 103.683 36.876 1.00 48.42 92 LEU C N 1
ATOM 3105 C CA . LEU C 1 92 ? 79.464 103.903 35.745 1.00 46.43 92 LEU C CA 1
ATOM 3106 C C . LEU C 1 92 ? 78.018 103.937 36.238 1.00 44.51 92 LEU C C 1
ATOM 3107 O O . LEU C 1 92 ? 77.166 104.617 35.662 1.00 43.63 92 LEU C O 1
ATOM 3112 N N . GLY C 1 93 ? 77.755 103.198 37.310 1.00 42.40 93 GLY C N 1
ATOM 3113 C CA . GLY C 1 93 ? 76.416 103.156 37.875 1.00 41.32 93 GLY C CA 1
ATOM 3114 C C . GLY C 1 93 ? 75.855 104.537 38.179 1.00 39.99 93 GLY C C 1
ATOM 3115 O O . GLY C 1 93 ? 74.735 104.869 37.777 1.00 39.10 93 GLY C O 1
ATOM 3116 N N . HIS C 1 94 ? 76.633 105.349 38.889 1.00 38.13 94 HIS C N 1
ATOM 3117 C CA . HIS C 1 94 ? 76.201 106.699 39.230 1.00 36.33 94 HIS C CA 1
ATOM 3118 C C . HIS C 1 94 ? 75.963 107.548 37.972 1.00 35.44 94 HIS C C 1
ATOM 3119 O O . HIS C 1 94 ? 74.931 108.220 37.858 1.00 31.89 94 HIS C O 1
ATOM 3126 N N . GLN C 1 95 ? 76.909 107.507 37.032 1.00 35.12 95 GLN C N 1
ATOM 3127 C CA . GLN C 1 95 ? 76.785 108.292 35.808 1.00 36.45 95 GLN C CA 1
ATOM 3128 C C . GLN C 1 95 ? 75.552 107.931 34.985 1.00 36.44 95 GLN C C 1
ATOM 3129 O O . GLN C 1 95 ? 74.923 108.809 34.379 1.00 37.01 95 GLN C O 1
ATOM 3135 N N . LEU C 1 96 ? 75.204 106.647 34.962 1.00 33.57 96 LEU C N 1
ATOM 3136 C CA . LEU C 1 96 ? 74.034 106.203 34.224 1.00 32.68 96 LEU C CA 1
ATOM 3137 C C . LEU C 1 96 ? 72.796 106.831 34.828 1.00 33.83 96 LEU C C 1
ATOM 3138 O O . LEU C 1 96 ? 72.028 107.510 34.156 1.00 32.91 96 LEU C O 1
ATOM 3151 N N . GLU C 1 98 ? 72.513 109.283 36.896 1.00 38.39 98 GLU C N 1
ATOM 3152 C CA . GLU C 1 98 ? 72.596 110.738 36.811 1.00 37.45 98 GLU C CA 1
ATOM 3153 C C . GLU C 1 98 ? 72.260 111.266 35.431 1.00 35.18 98 GLU C C 1
ATOM 3154 O O . GLU C 1 98 ? 71.464 112.197 35.291 1.00 33.50 98 GLU C O 1
ATOM 3160 N N . ARG C 1 99 ? 72.865 110.677 34.406 1.00 33.65 99 ARG C N 1
ATOM 3161 C CA . ARG C 1 99 ? 72.601 111.119 33.044 1.00 33.01 99 ARG C CA 1
ATOM 3162 C C . ARG C 1 99 ? 71.183 110.786 32.600 1.00 33.14 99 ARG C C 1
ATOM 3163 O O . ARG C 1 99 ? 70.593 111.534 31.829 1.00 33.96 99 ARG C O 1
ATOM 3171 N N . ALA C 1 100 ? 70.629 109.678 33.087 1.00 31.74 100 ALA C N 1
ATOM 3172 C CA . ALA C 1 100 ? 69.266 109.307 32.717 1.00 31.63 100 ALA C CA 1
ATOM 3173 C C . ALA C 1 100 ? 68.294 110.349 33.267 1.00 31.89 100 ALA C C 1
ATOM 3174 O O . ALA C 1 100 ? 67.339 110.748 32.597 1.00 29.60 100 ALA C O 1
ATOM 3176 N N . LEU C 1 101 ? 68.552 110.785 34.498 1.00 31.76 101 LEU C N 1
ATOM 3177 C CA . LEU C 1 101 ? 67.722 111.786 35.150 1.00 31.84 101 LEU C CA 1
ATOM 3178 C C . LEU C 1 101 ? 67.902 113.126 34.431 1.00 33.83 101 LEU C C 1
ATOM 3179 O O . LEU C 1 101 ? 66.953 113.885 34.202 1.00 33.27 101 LEU C O 1
ATOM 3184 N N . GLN C 1 102 ? 69.142 113.402 34.065 1.00 35.45 102 GLN C N 1
ATOM 3185 C CA . GLN C 1 102 ? 69.473 114.618 33.353 1.00 35.98 102 GLN C CA 1
ATOM 3186 C C . GLN C 1 102 ? 68.717 114.566 32.016 1.00 35.18 102 GLN C C 1
ATOM 3187 O O . GLN C 1 102 ? 68.236 115.578 31.521 1.00 36.16 102 GLN C O 1
ATOM 3193 N N . ALA C 1 103 ? 68.585 113.368 31.454 1.00 34.46 103 ALA C N 1
ATOM 3194 C CA . ALA C 1 103 ? 67.872 113.183 30.189 1.00 34.01 103 ALA C CA 1
ATOM 3195 C C . ALA C 1 103 ? 66.345 113.227 30.374 1.00 32.40 103 ALA C C 1
ATOM 3196 O O . ALA C 1 103 ? 65.629 113.761 29.540 1.00 31.70 103 ALA C O 1
ATOM 3198 N N . ALA C 1 104 ? 65.847 112.670 31.467 1.00 31.37 104 ALA C N 1
ATOM 3199 C CA . ALA C 1 104 ? 64.405 112.682 31.712 1.00 32.18 104 ALA C CA 1
ATOM 3200 C C . ALA C 1 104 ? 63.857 114.109 31.822 1.00 33.63 104 ALA C C 1
ATOM 3201 O O . ALA C 1 104 ? 62.772 114.409 31.320 1.00 32.32 104 ALA C O 1
ATOM 3203 N N . GLU C 1 105 ? 64.606 114.990 32.478 1.00 35.91 105 GLU C N 1
ATOM 3204 C CA . GLU C 1 105 ? 64.156 116.362 32.654 1.00 37.29 105 GLU C CA 1
ATOM 3205 C C . GLU C 1 105 ? 64.139 117.177 31.365 1.00 37.19 105 GLU C C 1
ATOM 3206 O O . GLU C 1 105 ? 63.236 117.988 31.166 1.00 37.94 105 GLU C O 1
ATOM 3212 N N . ARG C 1 106 ? 65.114 116.972 30.482 1.00 34.88 106 ARG C N 1
ATOM 3213 C CA . ARG C 1 106 ? 65.117 117.728 29.238 1.00 34.56 106 ARG C CA 1
ATOM 3214 C C . ARG C 1 106 ? 64.086 117.232 28.226 1.00 32.53 106 ARG C C 1
ATOM 3215 O O . ARG C 1 106 ? 63.571 118.012 27.436 1.00 32.11 106 ARG C O 1
ATOM 3223 N N . LEU C 1 107 ? 63.783 115.937 28.250 1.00 32.36 107 LEU C N 1
ATOM 3224 C CA . LEU C 1 107 ? 62.814 115.352 27.320 1.00 30.75 107 LEU C CA 1
ATOM 3225 C C . LEU C 1 107 ? 61.379 115.450 27.829 1.00 29.32 107 LEU C C 1
ATOM 3226 O O . LEU C 1 107 ? 60.451 115.699 27.069 1.00 27.78 107 LEU C O 1
ATOM 3231 N N . TRP C 1 108 ? 61.211 115.280 29.130 1.00 29.65 108 TRP C N 1
ATOM 3232 C CA . TRP C 1 108 ? 59.882 115.283 29.739 1.00 30.44 108 TRP C CA 1
ATOM 3233 C C . TRP C 1 108 ? 59.886 116.024 31.081 1.00 30.79 108 TRP C C 1
ATOM 3234 O O . TRP C 1 108 ? 59.495 115.479 32.116 1.00 30.51 108 TRP C O 1
ATOM 3245 N N . LEU C 1 109 ? 60.334 117.276 31.040 1.00 33.03 109 LEU C N 1
ATOM 3246 C CA . LEU C 1 109 ? 60.418 118.145 32.218 1.00 33.99 109 LEU C CA 1
ATOM 3247 C C . LEU C 1 109 ? 59.256 118.035 33.195 1.00 34.59 109 LEU C C 1
ATOM 3248 O O . LEU C 1 109 ? 58.086 118.074 32.790 1.00 34.51 109 LEU C O 1
ATOM 3253 N N . ASP C 1 110 ? 59.590 117.915 34.480 1.00 34.55 110 ASP C N 1
ATOM 3254 C CA . ASP C 1 110 ? 58.595 117.835 35.549 1.00 35.39 110 ASP C CA 1
ATOM 3255 C C . ASP C 1 110 ? 57.767 116.545 35.567 1.00 34.70 110 ASP C C 1
ATOM 3256 O O . ASP C 1 110 ? 56.776 116.450 36.284 1.00 33.93 110 ASP C O 1
ATOM 3261 N N . THR C 1 111 ? 58.160 115.547 34.789 1.00 33.51 111 THR C N 1
ATOM 3262 C CA . THR C 1 111 ? 57.409 114.300 34.789 1.00 31.94 111 THR C CA 1
ATOM 3263 C C . THR C 1 111 ? 58.088 113.319 35.738 1.00 29.84 111 THR C C 1
ATOM 3264 O O . THR C 1 111 ? 59.312 113.205 35.762 1.00 31.09 111 THR C O 1
ATOM 3268 N N . PRO C 1 112 ? 57.305 112.614 36.559 1.00 27.38 112 PRO C N 1
ATOM 3269 C CA . PRO C 1 112 ? 57.959 111.676 37.475 1.00 26.46 112 PRO C CA 1
ATOM 3270 C C . PRO C 1 112 ? 58.597 110.496 36.751 1.00 25.92 112 PRO C C 1
ATOM 3271 O O . PRO C 1 112 ? 58.195 110.164 35.628 1.00 23.72 112 PRO C O 1
ATOM 3275 N N . VAL C 1 113 ? 59.610 109.898 37.392 1.00 23.32 113 VAL C N 1
ATOM 3276 C CA . VAL C 1 113 ? 60.331 108.765 36.834 1.00 20.68 113 VAL C CA 1
ATOM 3277 C C . VAL C 1 113 ? 60.125 107.495 37.670 1.00 20.93 113 VAL C C 1
ATOM 3278 O O . VAL C 1 113 ? 60.057 107.545 38.907 1.00 16.50 113 VAL C O 1
ATOM 3282 N N . TYR C 1 114 ? 60.033 106.356 36.980 1.00 20.77 114 TYR C N 1
ATOM 3283 C CA . TYR C 1 114 ? 59.818 105.066 37.635 1.00 21.78 114 TYR C CA 1
ATOM 3284 C C . TYR C 1 114 ? 60.746 103.964 37.129 1.00 21.38 114 TYR C C 1
ATOM 3285 O O . TYR C 1 114 ? 61.113 103.923 35.954 1.00 20.93 114 TYR C O 1
ATOM 3294 N N . LEU C 1 115 ? 61.109 103.066 38.031 1.00 21.01 115 LEU C N 1
ATOM 3295 C CA . LEU C 1 115 ? 61.969 101.957 37.689 1.00 20.73 115 LEU C CA 1
ATOM 3296 C C . LEU C 1 115 ? 61.659 100.802 38.620 1.00 21.86 115 LEU C C 1
ATOM 3297 O O . LEU C 1 115 ? 61.172 101.012 39.722 1.00 23.84 115 LEU C O 1
ATOM 3302 N N . SER C 1 116 ? 61.892 99.581 38.148 1.00 20.47 116 SER C N 1
ATOM 3303 C CA . SER C 1 116 ? 61.680 98.393 38.951 1.00 20.00 116 SER C CA 1
ATOM 3304 C C . SER C 1 116 ? 63.059 98.137 39.543 1.00 23.39 116 SER C C 1
ATOM 3305 O O . SER C 1 116 ? 64.033 97.975 38.802 1.00 22.93 116 SER C O 1
ATOM 3308 N N . ALA C 1 117 ? 63.153 98.106 40.870 1.00 24.77 117 ALA C N 1
ATOM 3309 C CA . ALA C 1 117 ? 64.448 97.910 41.516 1.00 25.02 117 ALA C CA 1
ATOM 3310 C C . ALA C 1 117 ? 64.562 96.599 42.275 1.00 25.95 117 ALA C C 1
ATOM 3311 O O . ALA C 1 117 ? 63.582 96.116 42.854 1.00 25.15 117 ALA C O 1
ATOM 3313 N N . GLN C 1 118 ? 65.761 96.026 42.269 1.00 25.92 118 GLN C N 1
ATOM 3314 C CA . GLN C 1 118 ? 66.000 94.809 43.023 1.00 28.66 118 GLN C CA 1
ATOM 3315 C C . GLN C 1 118 ? 65.697 95.251 44.449 1.00 30.20 118 GLN C C 1
ATOM 3316 O O . GLN C 1 118 ? 66.197 96.280 44.912 1.00 29.90 118 GLN C O 1
ATOM 3322 N N . ALA C 1 119 ? 64.849 94.494 45.130 1.00 31.20 119 ALA C N 1
ATOM 3323 C CA . ALA C 1 119 ? 64.422 94.848 46.477 1.00 33.07 119 ALA C CA 1
ATOM 3324 C C . ALA C 1 119 ? 65.514 95.094 47.519 1.00 34.41 119 ALA C C 1
ATOM 3325 O O . ALA C 1 119 ? 65.249 95.726 48.547 1.00 33.89 119 ALA C O 1
ATOM 3327 N N . HIS C 1 120 ? 66.730 94.614 47.263 1.00 33.68 120 HIS C N 1
ATOM 3328 C CA . HIS C 1 120 ? 67.804 94.798 48.226 1.00 34.65 120 HIS C CA 1
ATOM 3329 C C . HIS C 1 120 ? 68.641 96.072 48.047 1.00 35.20 120 HIS C C 1
ATOM 3330 O O . HIS C 1 120 ? 69.283 96.529 48.989 1.00 34.78 120 HIS C O 1
ATOM 3337 N N . LEU C 1 121 ? 68.627 96.662 46.855 1.00 37.10 121 LEU C N 1
ATOM 3338 C CA . LEU C 1 121 ? 69.403 97.878 46.624 1.00 37.96 121 LEU C CA 1
ATOM 3339 C C . LEU C 1 121 ? 68.495 99.104 46.637 1.00 37.63 121 LEU C C 1
ATOM 3340 O O . LEU C 1 121 ? 68.763 100.131 46.013 1.00 37.97 121 LEU C O 1
ATOM 3345 N N . GLN C 1 122 ? 67.430 98.968 47.411 1.00 36.71 122 GLN C N 1
ATOM 3346 C CA . GLN C 1 122 ? 66.413 99.981 47.588 1.00 36.87 122 GLN C CA 1
ATOM 3347 C C . GLN C 1 122 ? 66.999 101.306 48.083 1.00 37.35 122 GLN C C 1
ATOM 3348 O O . GLN C 1 122 ? 66.578 102.380 47.645 1.00 35.76 122 GLN C O 1
ATOM 3354 N N . ALA C 1 123 ? 67.978 101.236 48.980 1.00 37.79 123 ALA C N 1
ATOM 3355 C CA . ALA C 1 123 ? 68.584 102.451 49.513 1.00 38.18 123 ALA C CA 1
ATOM 3356 C C . ALA C 1 123 ? 69.380 103.188 48.451 1.00 38.86 123 ALA C C 1
ATOM 3357 O O . ALA C 1 123 ? 69.354 104.414 48.387 1.00 39.02 123 ALA C O 1
ATOM 3359 N N . TYR C 1 124 ? 70.099 102.437 47.627 1.00 38.43 124 TYR C N 1
ATOM 3360 C CA . TYR C 1 124 ? 70.903 103.034 46.572 1.00 38.24 124 TYR C CA 1
ATOM 3361 C C . TYR C 1 124 ? 70.072 103.956 45.691 1.00 38.60 124 TYR C C 1
ATOM 3362 O O . TYR C 1 124 ? 70.550 104.985 45.208 1.00 39.38 124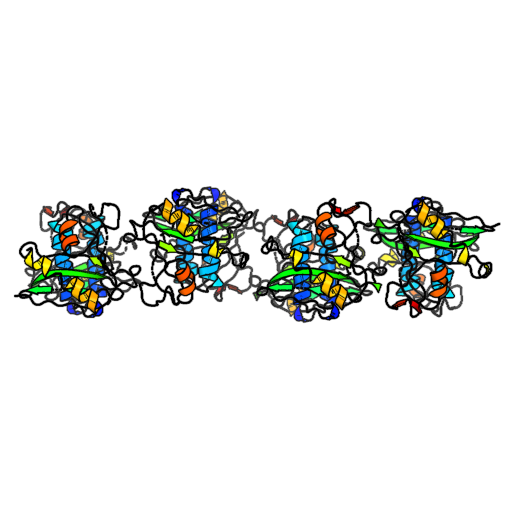 TYR C O 1
ATOM 3371 N N . TYR C 1 125 ? 68.822 103.576 45.473 1.00 38.52 125 TYR C N 1
ATOM 3372 C CA . TYR C 1 125 ? 67.938 104.372 44.637 1.00 37.12 125 TYR C CA 1
ATOM 3373 C C . TYR C 1 125 ? 67.354 105.545 45.402 1.00 35.95 125 TYR C C 1
ATOM 3374 O O . TYR C 1 125 ? 66.943 106.543 44.810 1.00 36.75 125 TYR C O 1
ATOM 3383 N N . GLY C 1 126 ? 67.332 105.427 46.720 1.00 34.05 126 GLY C N 1
ATOM 3384 C CA . GLY C 1 126 ? 66.835 106.516 47.520 1.00 35.77 126 GLY C CA 1
ATOM 3385 C C . GLY C 1 126 ? 67.708 107.732 47.257 1.00 36.14 126 GLY C C 1
ATOM 3386 O O . GLY C 1 126 ? 67.194 108.842 47.119 1.00 36.42 126 GLY C O 1
ATOM 3387 N N . ARG C 1 127 ? 69.021 107.515 47.174 1.00 35.88 127 ARG C N 1
ATOM 3388 C CA . ARG C 1 127 ? 69.978 108.594 46.926 1.00 37.58 127 ARG C CA 1
ATOM 3389 C C . ARG C 1 127 ? 69.510 109.522 45.816 1.00 37.16 127 ARG C C 1
ATOM 3390 O O . ARG C 1 127 ? 69.783 110.719 45.844 1.00 37.07 127 ARG C O 1
ATOM 3398 N N . TYR C 1 128 ? 68.812 108.970 44.832 1.00 36.66 128 TYR C N 1
ATOM 3399 C CA . TYR C 1 128 ? 68.370 109.772 43.700 1.00 35.65 128 TYR C CA 1
ATOM 3400 C C . TYR C 1 128 ? 66.939 110.285 43.818 1.00 34.36 128 TYR C C 1
ATOM 3401 O O . TYR C 1 128 ? 66.397 110.869 42.881 1.00 34.60 128 TYR C O 1
ATOM 3410 N N . GLY C 1 129 ? 66.344 110.079 44.986 1.00 33.02 129 GLY C N 1
ATOM 3411 C CA . GLY C 1 129 ? 64.998 110.550 45.226 1.00 31.58 129 GLY C CA 1
ATOM 3412 C C . GLY C 1 129 ? 63.898 109.532 44.968 1.00 32.45 129 GLY C C 1
ATOM 3413 O O . GLY C 1 129 ? 62.713 109.897 44.954 1.00 30.77 129 GLY C O 1
ATOM 3414 N N . PHE C 1 130 ? 64.268 108.269 44.764 1.00 28.89 130 PHE C N 1
ATOM 3415 C CA . PHE C 1 130 ? 63.263 107.243 44.516 1.00 29.55 130 PHE C CA 1
ATOM 3416 C C . PHE C 1 130 ? 62.646 106.711 45.796 1.00 29.79 130 PHE C C 1
ATOM 3417 O O . PHE C 1 130 ? 63.325 106.541 46.810 1.00 30.95 130 PHE C O 1
ATOM 3425 N N . VAL C 1 131 ? 61.345 106.459 45.732 1.00 29.54 131 VAL C N 1
ATOM 3426 C CA . VAL C 1 131 ? 60.590 105.953 46.865 1.00 29.29 131 VAL C CA 1
ATOM 3427 C C . VAL C 1 131 ? 59.812 104.716 46.438 1.00 29.31 131 VAL C C 1
ATOM 3428 O O . VAL C 1 131 ? 59.292 104.653 45.322 1.00 30.15 131 VAL C O 1
ATOM 3432 N N . ALA C 1 132 ? 59.738 103.735 47.326 1.00 26.91 132 ALA C N 1
ATOM 3433 C CA . ALA C 1 132 ? 59.026 102.507 47.038 1.00 27.33 132 ALA C CA 1
ATOM 3434 C C . ALA C 1 132 ? 57.533 102.782 46.892 1.00 27.71 132 ALA C C 1
ATOM 3435 O O . ALA C 1 132 ? 56.947 103.472 47.723 1.00 30.43 132 ALA C O 1
ATOM 3437 N N . VAL C 1 133 ? 56.921 102.240 45.841 1.00 26.94 133 VAL C N 1
ATOM 3438 C CA . VAL C 1 133 ? 55.495 102.431 45.603 1.00 25.17 133 VAL C CA 1
ATOM 3439 C C . VAL C 1 133 ? 54.772 101.121 45.357 1.00 26.40 133 VAL C C 1
ATOM 3440 O O . VAL C 1 133 ? 53.638 101.111 44.897 1.00 27.35 133 VAL C O 1
ATOM 3444 N N . THR C 1 134 ? 55.432 100.008 45.630 1.00 27.20 134 THR C N 1
ATOM 3445 C CA . THR C 1 134 ? 54.776 98.726 45.451 1.00 30.25 134 THR C CA 1
ATOM 3446 C C . THR C 1 134 ? 55.238 97.767 46.515 1.00 30.87 134 THR C C 1
ATOM 3447 O O . THR C 1 134 ? 56.221 98.023 47.213 1.00 28.92 134 THR C O 1
ATOM 3451 N N . GLU C 1 135 ? 54.496 96.672 46.631 1.00 32.90 135 GLU C N 1
ATOM 3452 C CA . GLU C 1 135 ? 54.794 95.593 47.557 1.00 35.85 135 GLU C CA 1
ATOM 3453 C C . GLU C 1 135 ? 55.964 94.895 46.848 1.00 35.70 135 GLU C C 1
ATOM 3454 O O . GLU C 1 135 ? 56.251 95.205 45.684 1.00 35.33 135 GLU C O 1
ATOM 3460 N N . VAL C 1 136 ? 56.655 93.975 47.515 1.00 34.80 136 VAL C N 1
ATOM 3461 C CA . VAL C 1 136 ? 57.766 93.281 46.846 1.00 32.65 136 VAL C CA 1
ATOM 3462 C C . VAL C 1 136 ? 57.220 92.200 45.903 1.00 32.80 136 VAL C C 1
ATOM 3463 O O . VAL C 1 136 ? 56.190 91.574 46.184 1.00 32.45 136 VAL C O 1
ATOM 3467 N N . TYR C 1 137 ? 57.891 92.007 44.771 1.00 32.73 137 TYR C N 1
ATOM 3468 C CA . TYR C 1 137 ? 57.484 90.999 43.793 1.00 33.44 137 TYR C CA 1
ATOM 3469 C C . TYR C 1 137 ? 58.711 90.340 43.201 1.00 35.04 137 TYR C C 1
ATOM 3470 O O . TYR C 1 137 ? 59.822 90.844 43.347 1.00 36.12 137 TYR C O 1
ATOM 3479 N N . LEU C 1 138 ? 58.511 89.217 42.525 1.00 37.26 138 LEU C N 1
ATOM 3480 C CA . LEU C 1 138 ? 59.619 88.476 41.948 1.00 40.73 138 LEU C CA 1
ATOM 3481 C C . LEU C 1 138 ? 59.838 88.705 40.462 1.00 42.49 138 LEU C C 1
ATOM 3482 O O . LEU C 1 138 ? 58.904 89.002 39.727 1.00 43.48 138 LEU C O 1
ATOM 3487 N N . GLU C 1 139 ? 61.092 88.576 40.037 1.00 44.69 139 GLU C N 1
ATOM 3488 C CA . GLU C 1 139 ? 61.494 88.696 38.629 1.00 46.50 139 GLU C CA 1
ATOM 3489 C C . GLU C 1 139 ? 62.580 87.634 38.452 1.00 47.79 139 GLU C C 1
ATOM 3490 O O . GLU C 1 139 ? 63.699 87.807 38.925 1.00 47.65 139 GLU C O 1
ATOM 3496 N N . ASP C 1 140 ? 62.242 86.532 37.783 1.00 49.23 140 ASP C N 1
ATOM 3497 C CA . ASP C 1 140 ? 63.177 85.417 37.607 1.00 49.87 140 ASP C CA 1
ATOM 3498 C C . ASP C 1 140 ? 63.786 85.121 38.967 1.00 50.12 140 ASP C C 1
ATOM 3499 O O . ASP C 1 140 ? 64.997 85.192 39.166 1.00 50.23 140 ASP C O 1
ATOM 3504 N N . ASP C 1 141 ? 62.913 84.813 39.911 1.00 51.00 141 ASP C N 1
ATOM 3505 C CA . ASP C 1 141 ? 63.307 84.498 41.275 1.00 50.94 141 ASP C CA 1
ATOM 3506 C C . ASP C 1 141 ? 64.167 85.520 42.020 1.00 49.94 141 ASP C C 1
ATOM 3507 O O . ASP C 1 141 ? 64.780 85.186 43.041 1.00 50.98 141 ASP C O 1
ATOM 3512 N N . ILE C 1 142 ? 64.243 86.751 41.521 1.00 46.76 142 ILE C N 1
ATOM 3513 C CA . ILE C 1 142 ? 64.968 87.770 42.271 1.00 45.01 142 ILE C CA 1
ATOM 3514 C C . ILE C 1 142 ? 63.939 88.820 42.682 1.00 41.33 142 ILE C C 1
ATOM 3515 O O . ILE C 1 142 ? 63.272 89.423 41.847 1.00 41.28 142 ILE C O 1
ATOM 3520 N N . PRO C 1 143 ? 63.764 89.017 43.993 1.00 37.93 143 PRO C N 1
ATOM 3521 C CA . PRO C 1 143 ? 62.792 89.996 44.472 1.00 35.87 143 PRO C CA 1
ATOM 3522 C C . PRO C 1 143 ? 63.083 91.453 44.104 1.00 33.43 143 PRO C C 1
ATOM 3523 O O . PRO C 1 143 ? 64.202 91.937 44.231 1.00 31.82 143 PRO C O 1
ATOM 3527 N N . HIS C 1 144 ? 62.041 92.129 43.628 1.00 32.75 144 HIS C N 1
ATOM 3528 C CA . HIS C 1 144 ? 62.115 93.526 43.199 1.00 31.05 144 HIS C CA 1
ATOM 3529 C C . HIS C 1 144 ? 61.036 94.347 43.864 1.00 30.92 144 HIS C C 1
ATOM 3530 O O . HIS C 1 144 ? 60.190 93.817 44.586 1.00 31.19 144 HIS C O 1
ATOM 3537 N N . ILE C 1 145 ? 61.041 95.642 43.571 1.00 28.59 145 ILE C N 1
ATOM 3538 C CA . ILE C 1 145 ? 60.061 96.551 44.125 1.00 25.88 145 ILE C CA 1
ATOM 3539 C C . ILE C 1 145 ? 59.977 97.793 43.227 1.00 25.00 145 ILE C C 1
ATOM 3540 O O . ILE C 1 145 ? 60.986 98.277 42.734 1.00 23.62 145 ILE C O 1
ATOM 3545 N N . GLY C 1 146 ? 58.763 98.276 42.986 1.00 23.95 146 GLY C N 1
ATOM 3546 C CA . GLY C 1 146 ? 58.592 99.446 42.149 1.00 25.03 146 GLY C CA 1
ATOM 3547 C C . GLY C 1 146 ? 58.899 100.711 42.919 1.00 24.96 146 GLY C C 1
ATOM 3548 O O . GLY C 1 146 ? 58.497 100.843 44.075 1.00 25.85 146 GLY C O 1
ATOM 3557 N N . ARG C 1 148 ? 59.257 105.191 42.516 1.00 27.60 148 ARG C N 1
ATOM 3558 C CA . ARG C 1 148 ? 59.108 106.386 41.687 1.00 28.33 148 ARG C CA 1
ATOM 3559 C C . ARG C 1 148 ? 59.825 107.589 42.299 1.00 28.36 148 ARG C C 1
ATOM 3560 O O . ARG C 1 148 ? 60.009 107.681 43.510 1.00 27.94 148 ARG C O 1
ATOM 3568 N N . ARG C 1 149 ? 60.246 108.497 41.433 1.00 28.21 149 ARG C N 1
ATOM 3569 C CA . ARG C 1 149 ? 60.933 109.713 41.826 1.00 27.61 149 ARG C CA 1
ATOM 3570 C C . ARG C 1 149 ? 59.995 110.804 41.318 1.00 28.41 149 ARG C C 1
ATOM 3571 O O . ARG C 1 149 ? 59.788 110.934 40.112 1.00 25.21 149 ARG C O 1
ATOM 3579 N N . ALA C 1 150 ? 59.417 111.572 42.236 1.00 29.72 150 ALA C N 1
ATOM 3580 C CA . ALA C 1 150 ? 58.469 112.616 41.848 1.00 34.48 150 ALA C CA 1
ATOM 3581 C C . ALA C 1 150 ? 59.104 113.744 41.047 1.00 35.41 150 ALA C C 1
ATOM 3582 O O . ALA C 1 150 ? 60.289 114.044 41.288 1.00 38.14 150 ALA C O 1
ATOM 3585 N N . LEU D 1 3 ? 50.662 69.705 18.490 1.00 46.80 3 LEU D N 1
ATOM 3586 C CA . LEU D 1 3 ? 49.338 70.272 18.098 1.00 47.03 3 LEU D CA 1
ATOM 3587 C C . LEU D 1 3 ? 48.210 69.487 18.757 1.00 47.16 3 LEU D C 1
ATOM 3588 O O . LEU D 1 3 ? 47.748 68.496 18.210 1.00 47.51 3 LEU D O 1
ATOM 3593 N N . ASP D 1 4 ? 47.765 69.930 19.926 1.00 47.51 4 ASP D N 1
ATOM 3594 C CA . ASP D 1 4 ? 46.698 69.238 20.642 1.00 46.93 4 ASP D CA 1
ATOM 3595 C C . ASP D 1 4 ? 45.313 69.705 20.250 1.00 45.67 4 ASP D C 1
ATOM 3596 O O . ASP D 1 4 ? 45.053 70.905 20.156 1.00 44.72 4 ASP D O 1
ATOM 3601 N N . TRP D 1 5 ? 44.422 68.749 20.019 1.00 43.71 5 TRP D N 1
ATOM 3602 C CA . TRP D 1 5 ? 43.047 69.077 19.682 1.00 43.17 5 TRP D CA 1
ATOM 3603 C C . TRP D 1 5 ? 42.161 68.679 20.858 1.00 43.06 5 TRP D C 1
ATOM 3604 O O . TRP D 1 5 ? 42.535 67.835 21.665 1.00 43.82 5 TRP D O 1
ATOM 3615 N N . THR D 1 6 ? 41.002 69.315 20.964 1.00 43.10 6 THR D N 1
ATOM 3616 C CA . THR D 1 6 ? 40.051 69.043 22.029 1.00 42.66 6 THR D CA 1
ATOM 3617 C C . THR D 1 6 ? 38.716 69.643 21.637 1.00 43.98 6 THR D C 1
ATOM 3618 O O . THR D 1 6 ? 38.636 70.799 21.214 1.00 45.41 6 THR D O 1
ATOM 3622 N N . CYS D 1 7 ? 37.662 68.852 21.758 1.00 43.64 7 CYS D N 1
ATOM 3623 C CA . CYS D 1 7 ? 36.331 69.333 21.430 1.00 42.95 7 CYS D CA 1
ATOM 3624 C C . CYS D 1 7 ? 35.576 69.314 22.745 1.00 41.84 7 CYS D C 1
ATOM 3625 O O . CYS D 1 7 ? 35.023 68.290 23.135 1.00 43.29 7 CYS D O 1
ATOM 3628 N N . LYS D 1 8 ? 35.564 70.443 23.438 1.00 40.61 8 LYS D N 1
ATOM 3629 C CA . LYS D 1 8 ? 34.902 70.510 24.735 1.00 38.63 8 LYS D CA 1
ATOM 3630 C C . LYS D 1 8 ? 33.494 71.088 24.784 1.00 36.90 8 LYS D C 1
ATOM 3631 O O . LYS D 1 8 ? 33.133 71.984 24.025 1.00 36.66 8 LYS D O 1
ATOM 3637 N N . HIS D 1 9 ? 32.722 70.553 25.722 1.00 35.81 9 HIS D N 1
ATOM 3638 C CA . HIS D 1 9 ? 31.361 70.969 25.995 1.00 34.10 9 HIS D CA 1
ATOM 3639 C C . HIS D 1 9 ? 31.550 72.228 26.831 1.00 35.41 9 HIS D C 1
ATOM 3640 O O . HIS D 1 9 ? 32.341 72.229 27.778 1.00 33.68 9 HIS D O 1
ATOM 3647 N N . HIS D 1 10 ? 30.836 73.295 26.486 1.00 35.41 10 HIS D N 1
ATOM 3648 C CA . HIS D 1 10 ? 30.962 74.555 27.206 1.00 37.01 10 HIS D CA 1
ATOM 3649 C C . HIS D 1 10 ? 31.000 74.436 28.729 1.00 37.75 10 HIS D C 1
ATOM 3650 O O . HIS D 1 10 ? 31.576 75.286 29.406 1.00 36.64 10 HIS D O 1
ATOM 3657 N N . ALA D 1 11 ? 30.397 73.388 29.277 1.00 37.64 11 ALA D N 1
ATOM 3658 C CA . ALA D 1 11 ? 30.409 73.233 30.726 1.00 39.18 11 ALA D CA 1
ATOM 3659 C C . ALA D 1 11 ? 31.778 72.822 31.275 1.00 39.66 11 ALA D C 1
ATOM 3660 O O . ALA D 1 11 ? 32.041 73.009 32.461 1.00 39.86 11 ALA D O 1
ATOM 3662 N N . ASP D 1 12 ? 32.644 72.272 30.420 1.00 39.97 12 ASP D N 1
ATOM 3663 C CA . ASP D 1 12 ? 33.969 71.807 30.850 1.00 40.57 12 ASP D CA 1
ATOM 3664 C C . ASP D 1 12 ? 35.104 72.790 30.601 1.00 40.46 12 ASP D C 1
ATOM 3665 O O . ASP D 1 12 ? 36.257 72.524 30.966 1.00 41.29 12 ASP D O 1
ATOM 3670 N N . LEU D 1 13 ? 34.789 73.907 29.958 1.00 38.06 13 LEU D N 1
ATOM 3671 C CA . LEU D 1 13 ? 35.798 74.917 29.664 1.00 36.97 13 LEU D CA 1
ATOM 3672 C C . LEU D 1 13 ? 36.356 75.527 30.943 1.00 36.22 13 LEU D C 1
ATOM 3673 O O . LEU D 1 13 ? 35.681 75.593 31.978 1.00 35.40 13 LEU D O 1
ATOM 3678 N N . THR D 1 14 ? 37.597 75.983 30.854 1.00 35.14 14 THR D N 1
ATOM 3679 C CA . THR D 1 14 ? 38.236 76.670 31.965 1.00 33.95 14 THR D CA 1
ATOM 3680 C C . THR D 1 14 ? 38.120 78.163 31.642 1.00 33.09 14 THR D C 1
ATOM 3681 O O . THR D 1 14 ? 37.814 78.534 30.507 1.00 31.32 14 THR D O 1
ATOM 3685 N N . LEU D 1 15 ? 38.343 79.017 32.632 1.00 32.23 15 LEU D N 1
ATOM 3686 C CA . LEU D 1 15 ? 38.275 80.444 32.390 1.00 32.87 15 LEU D CA 1
ATOM 3687 C C . LEU D 1 15 ? 39.268 80.797 31.276 1.00 34.36 15 LEU D C 1
ATOM 3688 O O . LEU D 1 15 ? 38.940 81.541 30.347 1.00 33.66 15 LEU D O 1
ATOM 3693 N N . LYS D 1 16 ? 40.476 80.244 31.343 1.00 33.88 16 LYS D N 1
ATOM 3694 C CA . LYS D 1 16 ? 41.441 80.570 30.313 1.00 35.27 16 LYS D CA 1
ATOM 3695 C C . LYS D 1 16 ? 41.027 80.100 28.927 1.00 32.75 16 LYS D C 1
ATOM 3696 O O . LYS D 1 16 ? 41.218 80.812 27.951 1.00 34.82 16 LYS D O 1
ATOM 3702 N N . GLU D 1 17 ? 40.457 78.913 28.817 1.00 33.03 17 GLU D N 1
ATOM 3703 C CA . GLU D 1 17 ? 40.047 78.438 27.498 1.00 31.41 17 GLU D CA 1
ATOM 3704 C C . GLU D 1 17 ? 38.996 79.377 26.899 1.00 28.95 17 GLU D C 1
ATOM 3705 O O . GLU D 1 17 ? 39.124 79.859 25.771 1.00 28.18 17 GLU D O 1
ATOM 3711 N N . LEU D 1 18 ? 37.963 79.643 27.682 1.00 26.94 18 LEU D N 1
ATOM 3712 C CA . LEU D 1 18 ? 36.883 80.518 27.258 1.00 25.46 18 LEU D CA 1
ATOM 3713 C C . LEU D 1 18 ? 37.486 81.867 26.867 1.00 23.28 18 LEU D C 1
ATOM 3714 O O . LEU D 1 18 ? 37.173 82.429 25.813 1.00 20.34 18 LEU D O 1
ATOM 3719 N N . TYR D 1 19 ? 38.377 82.366 27.719 1.00 23.01 19 TYR D N 1
ATOM 3720 C CA . TYR D 1 19 ? 39.006 83.648 27.476 1.00 23.67 19 TYR D CA 1
ATOM 3721 C C . TYR D 1 19 ? 39.779 83.656 26.169 1.00 23.77 19 TYR D C 1
ATOM 3722 O O . TYR D 1 19 ? 39.587 84.548 25.323 1.00 22.25 19 TYR D O 1
ATOM 3731 N N . ALA D 1 20 ? 40.624 82.638 26.002 1.00 23.40 20 ALA D N 1
ATOM 3732 C CA . ALA D 1 20 ? 41.459 82.482 24.813 1.00 23.95 20 ALA D CA 1
ATOM 3733 C C . ALA D 1 20 ? 40.652 82.423 23.532 1.00 23.97 20 ALA D C 1
ATOM 3734 O O . ALA D 1 20 ? 41.016 83.045 22.534 1.00 25.88 20 ALA D O 1
ATOM 3736 N N . LEU D 1 21 ? 39.550 81.681 23.557 1.00 23.57 21 LEU D N 1
ATOM 3737 C CA . LEU D 1 21 ? 38.724 81.552 22.368 1.00 23.07 21 LEU D CA 1
ATOM 3738 C C . LEU D 1 21 ? 38.024 82.857 22.001 1.00 23.89 21 LEU D C 1
ATOM 3739 O O . LEU D 1 21 ? 38.001 83.230 20.829 1.00 23.17 21 LEU D O 1
ATOM 3744 N N . LEU D 1 22 ? 37.467 83.563 22.988 1.00 24.85 22 LEU D N 1
ATOM 3745 C CA . LEU D 1 22 ? 36.813 84.854 22.705 1.00 25.54 22 LEU D CA 1
ATOM 3746 C C . LEU D 1 22 ? 37.883 85.864 22.240 1.00 25.99 22 LEU D C 1
ATOM 3747 O O . LEU D 1 22 ? 37.607 86.763 21.444 1.00 24.31 22 LEU D O 1
ATOM 3752 N N . GLN D 1 23 ? 39.109 85.700 22.732 1.00 27.97 23 GLN D N 1
ATOM 3753 C CA . GLN D 1 23 ? 40.189 86.590 22.333 1.00 30.20 23 GLN D CA 1
ATOM 3754 C C . GLN D 1 23 ? 40.528 86.319 20.870 1.00 29.90 23 GLN D C 1
ATOM 3755 O O . GLN D 1 23 ? 40.715 87.250 20.078 1.00 30.82 23 GLN D O 1
ATOM 3761 N N . LEU D 1 24 ? 40.578 85.041 20.506 1.00 27.25 24 LEU D N 1
ATOM 3762 C CA . LEU D 1 24 ? 40.889 84.682 19.136 1.00 24.81 24 LEU D CA 1
ATOM 3763 C C . LEU D 1 24 ? 39.851 85.190 18.151 1.00 23.26 24 LEU D C 1
ATOM 3764 O O . LEU D 1 24 ? 40.186 85.750 17.104 1.00 22.25 24 LEU D O 1
ATOM 3769 N N . ARG D 1 25 ? 38.586 84.991 18.492 1.00 22.99 25 ARG D N 1
ATOM 3770 C CA . ARG D 1 25 ? 37.485 85.405 17.631 1.00 21.80 25 ARG D CA 1
ATOM 3771 C C . ARG D 1 25 ? 37.443 86.912 17.398 1.00 22.04 25 ARG D C 1
ATOM 3772 O O . ARG D 1 25 ? 37.232 87.367 16.275 1.00 24.98 25 ARG D O 1
ATOM 3780 N N . THR D 1 26 ? 37.677 87.679 18.452 1.00 22.38 26 THR D N 1
ATOM 3781 C CA . THR D 1 26 ? 37.676 89.134 18.369 1.00 22.75 26 THR D CA 1
ATOM 3782 C C . THR D 1 26 ? 38.853 89.619 17.512 1.00 24.47 26 THR D C 1
ATOM 3783 O O . THR D 1 26 ? 38.714 90.529 16.691 1.00 24.74 26 THR D O 1
ATOM 3787 N N . GLU D 1 27 ? 40.013 89.001 17.724 1.00 25.64 27 GLU D N 1
ATOM 3788 C CA . GLU D 1 27 ? 41.230 89.347 17.007 1.00 26.05 27 GLU D CA 1
ATOM 3789 C C . GLU D 1 27 ? 41.007 89.251 15.507 1.00 25.07 27 GLU D C 1
ATOM 3790 O O . GLU D 1 27 ? 41.400 90.136 14.757 1.00 24.78 27 GLU D O 1
ATOM 3796 N N . VAL D 1 28 ? 40.340 88.179 15.091 1.00 25.84 28 VAL D N 1
ATOM 3797 C CA . VAL D 1 28 ? 40.052 87.915 13.680 1.00 24.83 28 VAL D CA 1
ATOM 3798 C C . VAL D 1 28 ? 38.714 88.491 13.191 1.00 25.39 28 VAL D C 1
ATOM 3799 O O . VAL D 1 28 ? 38.698 89.318 12.273 1.00 26.48 28 VAL D O 1
ATOM 3803 N N . PHE D 1 29 ? 37.598 88.072 13.786 1.00 24.29 29 PHE D N 1
ATOM 3804 C CA . PHE D 1 29 ? 36.292 88.571 13.322 1.00 25.45 29 PHE D CA 1
ATOM 3805 C C . PHE D 1 29 ? 36.028 90.030 13.622 1.00 25.09 29 PHE D C 1
ATOM 3806 O O . PHE D 1 29 ? 35.363 90.712 12.846 1.00 25.02 29 PHE D O 1
ATOM 3814 N N . VAL D 1 30 ? 36.524 90.520 14.750 1.00 26.44 30 VAL D N 1
ATOM 3815 C CA . VAL D 1 30 ? 36.307 91.922 15.055 1.00 26.49 30 VAL D CA 1
ATOM 3816 C C . VAL D 1 30 ? 37.440 92.768 14.495 1.00 27.20 30 VAL D C 1
ATOM 3817 O O . VAL D 1 30 ? 37.239 93.565 13.583 1.00 26.93 30 VAL D O 1
ATOM 3821 N N . VAL D 1 31 ? 38.637 92.577 15.030 1.00 27.57 31 VAL D N 1
ATOM 3822 C CA . VAL D 1 31 ? 39.778 93.374 14.606 1.00 28.70 31 VAL D CA 1
ATOM 3823 C C . VAL D 1 31 ? 40.206 93.255 13.154 1.00 30.30 31 VAL D C 1
ATOM 3824 O O . VAL D 1 31 ? 39.874 94.108 12.324 1.00 31.44 31 VAL D O 1
ATOM 3828 N N . GLU D 1 32 ? 40.937 92.202 12.820 1.00 31.97 32 GLU D N 1
ATOM 3829 C CA . GLU D 1 32 ? 41.419 92.113 11.457 1.00 33.21 32 GLU D CA 1
ATOM 3830 C C . GLU D 1 32 ? 40.360 92.185 10.353 1.00 33.36 32 GLU D C 1
ATOM 3831 O O . GLU D 1 32 ? 40.686 92.512 9.218 1.00 33.69 32 GLU D O 1
ATOM 3837 N N . GLN D 1 33 ? 39.100 91.912 10.674 1.00 34.06 33 GLN D N 1
ATOM 3838 C CA . GLN D 1 33 ? 38.052 91.992 9.665 1.00 33.27 33 GLN D CA 1
ATOM 3839 C C . GLN D 1 33 ? 37.269 93.281 9.790 1.00 32.81 33 GLN D C 1
ATOM 3840 O O . GLN D 1 33 ? 36.354 93.552 9.015 1.00 32.67 33 GLN D O 1
ATOM 3846 N N . LYS D 1 34 ? 37.653 94.087 10.768 1.00 31.47 34 LYS D N 1
ATOM 3847 C CA . LYS D 1 34 ? 37.023 95.383 10.970 1.00 31.58 34 LYS D CA 1
ATOM 3848 C C . LYS D 1 34 ? 35.501 95.326 11.004 1.00 30.23 34 LYS D C 1
ATOM 3849 O O . LYS D 1 34 ? 34.826 96.031 10.261 1.00 29.26 34 LYS D O 1
ATOM 3855 N N . CYS D 1 35 ? 34.969 94.492 11.889 1.00 29.86 35 CYS D N 1
ATOM 3856 C CA . CYS D 1 35 ? 33.530 94.328 12.013 1.00 28.98 35 CYS D CA 1
ATOM 3857 C C . CYS D 1 35 ? 33.134 94.554 13.454 1.00 26.47 35 CYS D C 1
ATOM 3858 O O . CYS D 1 35 ? 33.121 93.625 14.256 1.00 25.42 35 CYS D O 1
ATOM 3861 N N . PRO D 1 36 ? 32.802 95.802 13.800 1.00 24.84 36 PRO D N 1
ATOM 3862 C CA . PRO D 1 36 ? 32.408 96.134 15.174 1.00 26.12 36 PRO D CA 1
ATOM 3863 C C . PRO D 1 36 ? 31.055 95.544 15.530 1.00 25.74 36 PRO D C 1
ATOM 3864 O O . PRO D 1 36 ? 30.095 96.285 15.706 1.00 27.04 36 PRO D O 1
ATOM 3868 N N . TYR D 1 37 ? 30.987 94.216 15.639 1.00 23.90 37 TYR D N 1
ATOM 3869 C CA . TYR D 1 37 ? 29.732 93.529 15.966 1.00 23.26 37 TYR D CA 1
ATOM 3870 C C . TYR D 1 37 ? 29.840 92.789 17.298 1.00 22.47 37 TYR D C 1
ATOM 3871 O O . TYR D 1 37 ? 30.921 92.699 17.878 1.00 22.26 37 TYR D O 1
ATOM 3880 N N . GLN D 1 38 ? 28.726 92.258 17.790 1.00 23.43 38 GLN D N 1
ATOM 3881 C CA . GLN D 1 38 ? 28.725 91.555 19.072 1.00 23.30 38 GLN D CA 1
ATOM 3882 C C . GLN D 1 38 ? 29.281 90.136 18.996 1.00 23.09 38 GLN D C 1
ATOM 3883 O O . GLN D 1 38 ? 28.538 89.179 18.845 1.00 24.14 38 GLN D O 1
ATOM 3889 N N . GLU D 1 39 ? 30.599 90.009 19.120 1.00 25.59 39 GLU D N 1
ATOM 3890 C CA . GLU D 1 39 ? 31.273 88.713 19.061 1.00 25.68 39 GLU D CA 1
ATOM 3891 C C . GLU D 1 39 ? 30.748 87.780 20.124 1.00 25.59 39 GLU D C 1
ATOM 3892 O O . GLU D 1 39 ? 30.619 86.589 19.886 1.00 27.81 39 GLU D O 1
ATOM 3898 N N . VAL D 1 40 ? 30.462 88.324 21.302 1.00 24.83 40 VAL D N 1
ATOM 3899 C CA . VAL D 1 40 ? 29.931 87.542 22.415 1.00 26.37 40 VAL D CA 1
ATOM 3900 C C . VAL D 1 40 ? 28.413 87.480 22.227 1.00 26.66 40 VAL D C 1
ATOM 3901 O O . VAL D 1 40 ? 27.686 88.277 22.812 1.00 26.01 40 VAL D O 1
ATOM 3905 N N . ASP D 1 41 ? 27.935 86.530 21.430 1.00 26.21 41 ASP D N 1
ATOM 3906 C CA . ASP D 1 41 ? 26.499 86.443 21.139 1.00 29.20 41 ASP D CA 1
ATOM 3907 C C . ASP D 1 41 ? 25.591 85.685 22.091 1.00 29.47 41 ASP D C 1
ATOM 3908 O O . ASP D 1 41 ? 24.379 85.670 21.892 1.00 32.25 41 ASP D O 1
ATOM 3913 N N . GLY D 1 42 ? 26.151 85.061 23.117 1.00 30.04 42 GLY D N 1
ATOM 3914 C CA . GLY D 1 42 ? 25.320 84.320 24.052 1.00 29.60 42 GLY D CA 1
ATOM 3915 C C . GLY D 1 42 ? 25.038 82.886 23.616 1.00 30.08 42 GLY D C 1
ATOM 3916 O O . GLY D 1 42 ? 24.342 82.140 24.306 1.00 31.70 42 GLY D O 1
ATOM 3917 N N . LEU D 1 43 ? 25.578 82.483 22.476 1.00 27.61 43 LEU D N 1
ATOM 3918 C CA . LEU D 1 43 ? 25.348 81.127 21.997 1.00 27.29 43 LEU D CA 1
ATOM 3919 C C . LEU D 1 43 ? 26.443 80.205 22.475 1.00 28.41 43 LEU D C 1
ATOM 3920 O O . LEU D 1 43 ? 26.476 79.031 22.114 1.00 28.31 43 LEU D O 1
ATOM 3925 N N . ASP D 1 44 ? 27.321 80.740 23.319 1.00 29.44 44 ASP D N 1
ATOM 3926 C CA . ASP D 1 44 ? 28.473 80.003 23.815 1.00 27.90 44 ASP D CA 1
ATOM 3927 C C . ASP D 1 44 ? 28.345 79.081 25.016 1.00 28.66 44 ASP D C 1
ATOM 3928 O O . ASP D 1 44 ? 28.934 78.005 25.026 1.00 28.17 44 ASP D O 1
ATOM 3933 N N . LEU D 1 45 ? 27.598 79.495 26.031 1.00 29.14 45 LEU D N 1
ATOM 3934 C CA . LEU D 1 45 ? 27.460 78.681 27.232 1.00 29.49 45 LEU D CA 1
ATOM 3935 C C . LEU D 1 45 ? 26.013 78.229 27.463 1.00 31.68 45 LEU D C 1
ATOM 3936 O O . LEU D 1 45 ? 25.484 78.354 28.568 1.00 31.50 45 LEU D O 1
ATOM 3941 N N . VAL D 1 46 ? 25.382 77.721 26.406 1.00 33.12 46 VAL D N 1
ATOM 3942 C CA . VAL D 1 46 ? 24.008 77.230 26.471 1.00 34.70 46 VAL D CA 1
ATOM 3943 C C . VAL D 1 46 ? 23.891 75.868 25.793 1.00 35.00 46 VAL D C 1
ATOM 3944 O O . VAL D 1 46 ? 24.799 75.440 25.070 1.00 33.98 46 VAL D O 1
ATOM 3948 N N . GLY D 1 47 ? 22.763 75.200 26.034 1.00 35.68 47 GLY D N 1
ATOM 3949 C CA . GLY D 1 47 ? 22.510 73.892 25.454 1.00 35.17 47 GLY D CA 1
ATOM 3950 C C . GLY D 1 47 ? 23.670 72.922 25.573 1.00 34.94 47 GLY D C 1
ATOM 3951 O O . GLY D 1 47 ? 24.146 72.631 26.668 1.00 34.55 47 GLY D O 1
ATOM 3952 N N . ASP D 1 48 ? 24.112 72.407 24.433 1.00 34.49 48 ASP D N 1
ATOM 3953 C CA . ASP D 1 48 ? 25.231 71.482 24.389 1.00 34.83 48 ASP D CA 1
ATOM 3954 C C . ASP D 1 48 ? 26.262 71.961 23.365 1.00 34.08 48 ASP D C 1
ATOM 3955 O O . ASP D 1 48 ? 26.988 71.159 22.775 1.00 32.70 48 ASP D O 1
ATOM 3960 N N . THR D 1 49 ? 26.322 73.272 23.154 1.00 33.77 49 THR D N 1
ATOM 3961 C CA . THR D 1 49 ? 27.270 73.815 22.195 1.00 34.22 49 THR D CA 1
ATOM 3962 C C . THR D 1 49 ? 28.653 73.340 22.612 1.00 31.22 49 THR D C 1
ATOM 3963 O O . THR D 1 49 ? 28.987 73.331 23.793 1.00 30.08 49 THR D O 1
ATOM 3967 N N . HIS D 1 50 ? 29.443 72.921 21.636 1.00 30.18 50 HIS D N 1
ATOM 3968 C CA . HIS D 1 50 ? 30.785 72.435 21.904 1.00 29.65 50 HIS D CA 1
ATOM 3969 C C . HIS D 1 50 ? 31.810 73.382 21.300 1.00 29.20 50 HIS D C 1
ATOM 3970 O O . HIS D 1 50 ? 31.500 74.180 20.417 1.00 29.28 50 HIS D O 1
ATOM 3977 N N . HIS D 1 51 ? 33.039 73.282 21.781 1.00 29.29 51 HIS D N 1
ATOM 3978 C CA . HIS D 1 51 ? 34.111 74.141 21.313 1.00 28.23 51 HIS D CA 1
ATOM 3979 C C . HIS D 1 51 ? 35.315 73.338 20.842 1.00 29.30 51 HIS D C 1
ATOM 3980 O O . HIS D 1 51 ? 35.991 72.697 21.634 1.00 29.78 51 HIS D O 1
ATOM 3987 N N . LEU D 1 52 ? 35.571 73.377 19.542 1.00 30.62 52 LEU D N 1
ATOM 3988 C CA . LEU D 1 52 ? 36.698 72.673 18.964 1.00 31.91 52 LEU D CA 1
ATOM 3989 C C . LEU D 1 52 ? 37.921 73.605 19.007 1.00 33.31 52 LEU D C 1
ATOM 3990 O O . LEU D 1 52 ? 37.915 74.669 18.388 1.00 31.66 52 LEU D O 1
ATOM 4003 N N . ALA D 1 54 ? 42.444 73.874 19.002 1.00 34.45 54 ALA D N 1
ATOM 4004 C CA . ALA D 1 54 ? 43.758 73.288 18.705 1.00 34.68 54 ALA D CA 1
ATOM 4005 C C . ALA D 1 54 ? 44.826 74.197 19.334 1.00 36.01 54 ALA D C 1
ATOM 4006 O O . ALA D 1 54 ? 44.921 75.389 18.994 1.00 35.57 54 ALA D O 1
ATOM 4008 N N . TRP D 1 55 ? 45.618 73.636 20.248 1.00 36.91 55 TRP D N 1
ATOM 4009 C CA . TRP D 1 55 ? 46.667 74.382 20.952 1.00 37.72 55 TRP D CA 1
ATOM 4010 C C . TRP D 1 55 ? 48.089 73.909 20.636 1.00 38.57 55 TRP D C 1
ATOM 4011 O O . TRP D 1 55 ? 48.297 72.763 20.246 1.00 37.54 55 TRP D O 1
ATOM 4022 N N . ARG D 1 56 ? 49.054 74.811 20.832 1.00 40.98 56 ARG D N 1
ATOM 4023 C CA . ARG D 1 56 ? 50.485 74.550 20.624 1.00 41.92 56 ARG D CA 1
ATOM 4024 C C . ARG D 1 56 ? 51.313 75.682 21.232 1.00 42.67 56 ARG D C 1
ATOM 4025 O O . ARG D 1 56 ? 51.142 76.843 20.873 1.00 43.64 56 ARG D O 1
ATOM 4033 N N . ASP D 1 57 ? 52.216 75.342 22.147 1.00 44.38 57 ASP D N 1
ATOM 4034 C CA . ASP D 1 57 ? 53.075 76.337 22.792 1.00 44.41 57 ASP D CA 1
ATOM 4035 C C . ASP D 1 57 ? 52.229 77.275 23.651 1.00 43.60 57 ASP D C 1
ATOM 4036 O O . ASP D 1 57 ? 52.571 78.438 23.849 1.00 44.16 57 ASP D O 1
ATOM 4041 N N . GLY D 1 58 ? 51.120 76.758 24.168 1.00 42.83 58 GLY D N 1
ATOM 4042 C CA . GLY D 1 58 ? 50.260 77.574 25.003 1.00 40.37 58 GLY D CA 1
ATOM 4043 C C . GLY D 1 58 ? 49.471 78.602 24.215 1.00 38.23 58 GLY D C 1
ATOM 4044 O O . GLY D 1 58 ? 49.011 79.600 24.765 1.00 38.78 58 GLY D O 1
ATOM 4045 N N . GLN D 1 59 ? 49.323 78.368 22.917 1.00 36.61 59 GLN D N 1
ATOM 4046 C CA . GLN D 1 59 ? 48.562 79.280 22.074 1.00 36.26 59 GLN D CA 1
ATOM 4047 C C . GLN D 1 59 ? 47.423 78.572 21.379 1.00 34.59 59 GLN D C 1
ATOM 4048 O O . GLN D 1 59 ? 47.570 77.426 20.943 1.00 35.47 59 GLN D O 1
ATOM 4054 N N . LEU D 1 60 ? 46.292 79.272 21.276 1.00 33.15 60 LEU D N 1
ATOM 4055 C CA . LEU D 1 60 ? 45.116 78.757 20.595 1.00 29.36 60 LEU D CA 1
ATOM 4056 C C . LEU D 1 60 ? 45.343 79.125 19.129 1.00 28.25 60 LEU D C 1
ATOM 4057 O O . LEU D 1 60 ? 45.314 80.303 18.776 1.00 28.10 60 LEU D O 1
ATOM 4062 N N . LEU D 1 61 ? 45.568 78.125 18.282 1.00 27.44 61 LEU D N 1
ATOM 4063 C CA . LEU D 1 61 ? 45.823 78.370 16.865 1.00 26.84 61 LEU D CA 1
ATOM 4064 C C . LEU D 1 61 ? 44.629 78.223 15.940 1.00 25.64 61 LEU D C 1
ATOM 4065 O O . LEU D 1 61 ? 44.567 78.869 14.903 1.00 25.63 61 LEU D O 1
ATOM 4070 N N . ALA D 1 62 ? 43.696 77.351 16.295 1.00 25.72 62 ALA D N 1
ATOM 4071 C CA . ALA D 1 62 ? 42.523 77.136 15.469 1.00 25.07 62 ALA D CA 1
ATOM 4072 C C . ALA D 1 62 ? 41.337 76.837 16.373 1.00 25.70 62 ALA D C 1
ATOM 4073 O O . ALA D 1 62 ? 41.492 76.238 17.442 1.00 25.73 62 ALA D O 1
ATOM 4075 N N . TYR D 1 63 ? 40.152 77.255 15.939 1.00 25.72 63 TYR D N 1
ATOM 4076 C CA . TYR D 1 63 ? 38.931 77.063 16.723 1.00 26.50 63 TYR D CA 1
ATOM 4077 C C . TYR D 1 63 ? 37.699 77.097 15.838 1.00 25.64 63 TYR D C 1
ATOM 4078 O O . TYR D 1 63 ? 37.719 77.685 14.751 1.00 24.15 63 TYR D O 1
ATOM 4087 N N . LEU D 1 64 ? 36.639 76.455 16.318 1.00 26.83 64 LEU D N 1
ATOM 4088 C CA . LEU D 1 64 ? 35.344 76.457 15.650 1.00 28.01 64 LEU D CA 1
ATOM 4089 C C . LEU D 1 64 ? 34.300 76.069 16.689 1.00 27.83 64 LEU D C 1
ATOM 4090 O O . LEU D 1 64 ? 34.623 75.432 17.685 1.00 26.64 64 LEU D O 1
ATOM 4095 N N . ARG D 1 65 ? 33.057 76.492 16.471 1.00 28.19 65 ARG D N 1
ATOM 4096 C CA . ARG D 1 65 ? 31.979 76.227 17.410 1.00 28.33 65 ARG D CA 1
ATOM 4097 C C . ARG D 1 65 ? 30.846 75.378 16.831 1.00 30.05 65 ARG D C 1
ATOM 4098 O O . ARG D 1 65 ? 30.403 75.605 15.705 1.00 29.84 65 ARG D O 1
ATOM 4106 N N . LEU D 1 66 ? 30.375 74.418 17.626 1.00 31.22 66 LEU D N 1
ATOM 4107 C CA . LEU D 1 66 ? 29.278 73.538 17.223 1.00 32.12 66 LEU D CA 1
ATOM 4108 C C . LEU D 1 66 ? 28.064 73.763 18.107 1.00 31.56 66 LEU D C 1
ATOM 4109 O O . LEU D 1 66 ? 28.117 73.531 19.310 1.00 32.95 66 LEU D O 1
ATOM 4114 N N . LEU D 1 67 ? 26.979 74.234 17.503 1.00 32.74 67 LEU D N 1
ATOM 4115 C CA . LEU D 1 67 ? 25.720 74.493 18.206 1.00 32.00 67 LEU D CA 1
ATOM 4116 C C . LEU D 1 67 ? 24.837 73.267 18.034 1.00 33.67 67 LEU D C 1
ATOM 4117 O O . LEU D 1 67 ? 24.669 72.770 16.909 1.00 34.59 67 LEU D O 1
ATOM 4122 N N . ASP D 1 68 ? 24.269 72.785 19.139 1.00 34.00 68 ASP D N 1
ATOM 4123 C CA . ASP D 1 68 ? 23.417 71.596 19.107 1.00 35.15 68 ASP D CA 1
ATOM 4124 C C . ASP D 1 68 ? 22.074 71.816 18.412 1.00 36.05 68 ASP D C 1
ATOM 4125 O O . ASP D 1 68 ? 21.545 72.928 18.377 1.00 36.56 68 ASP D O 1
ATOM 4130 N N . PRO D 1 69 ? 21.500 70.740 17.858 1.00 35.88 69 PRO D N 1
ATOM 4131 C CA . PRO D 1 69 ? 20.221 70.760 17.147 1.00 36.08 69 PRO D CA 1
ATOM 4132 C C . PRO D 1 69 ? 18.936 71.052 17.910 1.00 35.44 69 PRO D C 1
ATOM 4133 O O . PRO D 1 69 ? 17.999 71.570 17.320 1.00 36.56 69 PRO D O 1
ATOM 4137 N N . VAL D 1 70 ? 18.854 70.750 19.198 1.00 36.39 70 VAL D N 1
ATOM 4138 C CA . VAL D 1 70 ? 17.601 71.044 19.883 1.00 39.01 70 VAL D CA 1
ATOM 4139 C C . VAL D 1 70 ? 17.331 72.542 20.069 1.00 40.19 70 VAL D C 1
ATOM 4140 O O . VAL D 1 70 ? 16.178 72.941 20.190 1.00 39.74 70 VAL D O 1
ATOM 4144 N N . ARG D 1 71 ? 18.381 73.370 20.074 1.00 41.82 71 ARG D N 1
ATOM 4145 C CA . ARG D 1 71 ? 18.234 74.828 20.232 1.00 42.01 71 ARG D CA 1
ATOM 4146 C C . ARG D 1 71 ? 18.349 75.578 18.911 1.00 43.49 71 ARG D C 1
ATOM 4147 O O . ARG D 1 71 ? 18.267 76.811 18.872 1.00 44.95 71 ARG D O 1
ATOM 4155 N N . HIS D 1 72 ? 18.559 74.852 17.825 1.00 43.53 72 HIS D N 1
ATOM 4156 C CA . HIS D 1 72 ? 18.684 75.514 16.537 1.00 44.81 72 HIS D CA 1
ATOM 4157 C C . HIS D 1 72 ? 17.978 74.779 15.418 1.00 43.57 72 HIS D C 1
ATOM 4158 O O . HIS D 1 72 ? 18.609 74.314 14.467 1.00 43.82 72 HIS D O 1
ATOM 4165 N N . GLU D 1 73 ? 16.658 74.689 15.545 1.00 42.66 73 GLU D N 1
ATOM 4166 C CA . GLU D 1 73 ? 15.822 74.031 14.553 1.00 41.95 73 GLU D CA 1
ATOM 4167 C C . GLU D 1 73 ? 16.367 72.695 14.070 1.00 40.14 73 GLU D C 1
ATOM 4168 O O . GLU D 1 73 ? 16.568 72.490 12.877 1.00 38.70 73 GLU D O 1
ATOM 4174 N N . GLY D 1 74 ? 16.595 71.787 15.012 1.00 39.88 74 GLY D N 1
ATOM 4175 C CA . GLY D 1 74 ? 17.099 70.469 14.674 1.00 39.49 74 GLY D CA 1
ATOM 4176 C C . GLY D 1 74 ? 18.106 70.486 13.546 1.00 39.96 74 GLY D C 1
ATOM 4177 O O . GLY D 1 74 ? 17.837 70.006 12.443 1.00 39.05 74 GLY D O 1
ATOM 4178 N N . GLN D 1 75 ? 19.275 71.040 13.841 1.00 39.91 75 GLN D N 1
ATOM 4179 C CA . GLN D 1 75 ? 20.364 71.150 12.881 1.00 38.97 75 GLN D CA 1
ATOM 4180 C C . GLN D 1 75 ? 21.648 71.401 13.654 1.00 37.27 75 GLN D C 1
ATOM 4181 O O . GLN D 1 75 ? 21.642 72.136 14.633 1.00 36.58 75 GLN D O 1
ATOM 4187 N N . VAL D 1 76 ? 22.747 70.785 13.247 1.00 36.36 76 VAL D N 1
ATOM 4188 C CA . VAL D 1 76 ? 23.993 71.080 13.921 1.00 35.75 76 VAL D CA 1
ATOM 4189 C C . VAL D 1 76 ? 24.439 72.342 13.191 1.00 35.01 76 VAL D C 1
ATOM 4190 O O . VAL D 1 76 ? 24.396 72.393 11.958 1.00 33.11 76 VAL D O 1
ATOM 4194 N N . VAL D 1 77 ? 24.830 73.366 13.946 1.00 34.76 77 VAL D N 1
ATOM 4195 C CA . VAL D 1 77 ? 25.280 74.623 13.348 1.00 34.13 77 VAL D CA 1
ATOM 4196 C C . VAL D 1 77 ? 26.759 74.858 13.599 1.00 34.04 77 VAL D C 1
ATOM 4197 O O . VAL D 1 77 ? 27.170 75.108 14.735 1.00 34.73 77 VAL D O 1
ATOM 4201 N N . ILE D 1 78 ? 27.558 74.760 12.547 1.00 32.16 78 ILE D N 1
ATOM 4202 C CA . ILE D 1 78 ? 28.985 75.019 12.658 1.00 31.25 78 ILE D CA 1
ATOM 4203 C C . ILE D 1 78 ? 29.195 76.516 12.474 1.00 30.07 78 ILE D C 1
ATOM 4204 O O . ILE D 1 78 ? 28.562 77.131 11.605 1.00 27.83 78 ILE D O 1
ATOM 4209 N N . GLY D 1 79 ? 30.077 77.102 13.284 1.00 28.07 79 GLY D N 1
ATOM 4210 C CA . GLY D 1 79 ? 30.333 78.530 13.170 1.00 25.28 79 GLY D CA 1
ATOM 4211 C C . GLY D 1 79 ? 31.597 79.021 13.863 1.00 25.20 79 GLY D C 1
ATOM 4212 O O . GLY D 1 79 ? 32.291 78.259 14.553 1.00 21.94 79 GLY D O 1
ATOM 4213 N N . ARG D 1 80 ? 31.884 80.311 13.676 1.00 25.21 80 ARG D N 1
ATOM 4214 C CA . ARG D 1 80 ? 33.058 80.950 14.255 1.00 25.56 80 ARG D CA 1
ATOM 4215 C C . ARG D 1 80 ? 34.330 80.202 13.872 1.00 27.25 80 ARG D C 1
ATOM 4216 O O . ARG D 1 80 ? 35.282 80.144 14.649 1.00 29.23 80 ARG D O 1
ATOM 4224 N N . VAL D 1 81 ? 34.335 79.616 12.681 1.00 28.24 81 VAL D N 1
ATOM 4225 C CA . VAL D 1 81 ? 35.485 78.870 12.206 1.00 29.48 81 VAL D CA 1
ATOM 4226 C C . VAL D 1 81 ? 36.645 79.840 12.027 1.00 31.19 81 VAL D C 1
ATOM 4227 O O . VAL D 1 81 ? 36.515 80.841 11.330 1.00 32.77 81 VAL D O 1
ATOM 4231 N N . VAL D 1 82 ? 37.789 79.541 12.634 1.00 32.47 82 VAL D N 1
ATOM 4232 C CA . VAL D 1 82 ? 38.905 80.471 12.561 1.00 31.90 82 VAL D CA 1
ATOM 4233 C C . VAL D 1 82 ? 40.271 79.903 12.927 1.00 33.25 82 VAL D C 1
ATOM 4234 O O . VAL D 1 82 ? 40.384 78.961 13.706 1.00 34.42 82 VAL D O 1
ATOM 4238 N N . SER D 1 83 ? 41.318 80.514 12.386 1.00 33.71 83 SER D N 1
ATOM 4239 C CA . SER D 1 83 ? 42.670 80.099 12.718 1.00 33.91 83 SER D CA 1
ATOM 4240 C C . SER D 1 83 ? 43.553 81.334 12.864 1.00 32.64 83 SER D C 1
ATOM 4241 O O . SER D 1 83 ? 43.417 82.308 12.125 1.00 33.13 83 SER D O 1
ATOM 4244 N N . SER D 1 84 ? 44.442 81.294 13.845 1.00 32.50 84 SER D N 1
ATOM 4245 C CA . SER D 1 84 ? 45.359 82.391 14.097 1.00 32.90 84 SER D CA 1
ATOM 4246 C C . SER D 1 84 ? 46.086 82.740 12.803 1.00 32.47 84 SER D C 1
ATOM 4247 O O . SER D 1 84 ? 46.382 81.863 11.988 1.00 31.85 84 SER D O 1
ATOM 4250 N N . SER D 1 85 ? 46.368 84.023 12.615 1.00 32.66 85 SER D N 1
ATOM 4251 C CA . SER D 1 85 ? 47.037 84.485 11.406 1.00 33.84 85 SER D CA 1
ATOM 4252 C C . SER D 1 85 ? 48.334 83.739 11.055 1.00 34.28 85 SER D C 1
ATOM 4253 O O . SER D 1 85 ? 48.502 83.274 9.930 1.00 34.71 85 SER D O 1
ATOM 4256 N N . ALA D 1 86 ? 49.234 83.604 12.022 1.00 34.12 86 ALA D N 1
ATOM 4257 C CA . ALA D 1 86 ? 50.520 82.956 11.787 1.00 33.83 86 ALA D CA 1
ATOM 4258 C C . ALA D 1 86 ? 50.424 81.468 11.494 1.00 34.32 86 ALA D C 1
ATOM 4259 O O . ALA D 1 86 ? 51.307 80.893 10.860 1.00 31.60 86 ALA D O 1
ATOM 4261 N N . ALA D 1 87 ? 49.343 80.848 11.951 1.00 36.25 87 ALA D N 1
ATOM 4262 C CA . ALA D 1 87 ? 49.146 79.418 11.742 1.00 37.17 87 ALA D CA 1
ATOM 4263 C C . ALA D 1 87 ? 48.477 79.046 10.416 1.00 37.62 87 ALA D C 1
ATOM 4264 O O . ALA D 1 87 ? 48.388 77.870 10.071 1.00 38.51 87 ALA D O 1
ATOM 4266 N N . ARG D 1 88 ? 48.028 80.034 9.659 1.00 37.88 88 ARG D N 1
ATOM 4267 C CA . ARG D 1 88 ? 47.354 79.734 8.399 1.00 40.95 88 ARG D CA 1
ATOM 4268 C C . ARG D 1 88 ? 48.253 79.196 7.289 1.00 41.95 88 ARG D C 1
ATOM 4269 O O . ARG D 1 88 ? 49.467 79.387 7.306 1.00 40.84 88 ARG D O 1
ATOM 4277 N N . GLY D 1 89 ? 47.631 78.513 6.330 1.00 43.54 89 GLY D N 1
ATOM 4278 C CA . GLY D 1 89 ? 48.350 77.957 5.199 1.00 47.02 89 GLY D CA 1
ATOM 4279 C C . GLY D 1 89 ? 48.920 76.571 5.412 1.00 49.61 89 GLY D C 1
ATOM 4280 O O . GLY D 1 89 ? 49.321 75.908 4.456 1.00 51.03 89 GLY D O 1
ATOM 4281 N N . GLN D 1 90 ? 48.959 76.136 6.666 1.00 51.98 90 GLN D N 1
ATOM 4282 C CA . GLN D 1 90 ? 49.493 74.827 7.019 1.00 54.01 90 GLN D CA 1
ATOM 4283 C C . GLN D 1 90 ? 48.498 73.717 6.725 1.00 54.08 90 GLN D C 1
ATOM 4284 O O . GLN D 1 90 ? 48.886 72.597 6.405 1.00 56.25 90 GLN D O 1
ATOM 4290 N N . GLY D 1 91 ? 47.213 74.031 6.846 1.00 53.00 91 GLY D N 1
ATOM 4291 C CA . GLY D 1 91 ? 46.186 73.041 6.608 1.00 49.27 91 GLY D CA 1
ATOM 4292 C C . GLY D 1 91 ? 45.300 72.888 7.828 1.00 49.12 91 GLY D C 1
ATOM 4293 O O . GLY D 1 91 ? 44.512 71.940 7.914 1.00 48.64 91 GLY D O 1
ATOM 4294 N N . LEU D 1 92 ? 45.429 73.813 8.782 1.00 47.96 92 LEU D N 1
ATOM 4295 C CA . LEU D 1 92 ? 44.610 73.763 9.992 1.00 46.80 92 LEU D CA 1
ATOM 4296 C C . LEU D 1 92 ? 43.152 73.969 9.632 1.00 45.40 92 LEU D C 1
ATOM 4297 O O . LEU D 1 92 ? 42.267 73.430 10.289 1.00 45.08 92 LEU D O 1
ATOM 4302 N N . GLY D 1 93 ? 42.908 74.750 8.585 1.00 44.40 93 GLY D N 1
ATOM 4303 C CA . GLY D 1 93 ? 41.542 74.984 8.158 1.00 45.47 93 GLY D CA 1
ATOM 4304 C C . GLY D 1 93 ? 40.906 73.650 7.813 1.00 45.75 93 GLY D C 1
ATOM 4305 O O . GLY D 1 93 ? 39.848 73.287 8.342 1.00 45.24 93 GLY D O 1
ATOM 4306 N N . HIS D 1 94 ? 41.580 72.917 6.930 1.00 44.64 94 HIS D N 1
ATOM 4307 C CA . HIS D 1 94 ? 41.146 71.600 6.486 1.00 43.25 94 HIS D CA 1
ATOM 4308 C C . HIS D 1 94 ? 41.024 70.623 7.661 1.00 42.99 94 HIS D C 1
ATOM 4309 O O . HIS D 1 94 ? 40.047 69.873 7.764 1.00 41.82 94 HIS D O 1
ATOM 4316 N N . GLN D 1 95 ? 42.020 70.635 8.541 1.00 42.96 95 GLN D N 1
ATOM 4317 C CA . GLN D 1 95 ? 42.034 69.756 9.711 1.00 43.89 95 GLN D CA 1
ATOM 4318 C C . GLN D 1 95 ? 40.905 70.102 10.686 1.00 43.66 95 GLN D C 1
ATOM 4319 O O . GLN D 1 95 ? 40.448 69.253 11.449 1.00 42.78 95 GLN D O 1
ATOM 4325 N N . LEU D 1 96 ? 40.468 71.358 10.655 1.00 43.76 96 LEU D N 1
ATOM 4326 C CA . LEU D 1 96 ? 39.396 71.829 11.523 1.00 44.02 96 LEU D CA 1
ATOM 4327 C C . LEU D 1 96 ? 38.069 71.305 11.008 1.00 43.83 96 LEU D C 1
ATOM 4328 O O . LEU D 1 96 ? 37.312 70.672 11.731 1.00 43.75 96 LEU D O 1
ATOM 4341 N N . GLU D 1 98 ? 37.356 68.872 8.924 1.00 45.42 98 GLU D N 1
ATOM 4342 C CA . GLU D 1 98 ? 37.274 67.424 9.018 1.00 43.77 98 GLU D CA 1
ATOM 4343 C C . GLU D 1 98 ? 37.002 66.944 10.433 1.00 42.72 98 GLU D C 1
ATOM 4344 O O . GLU D 1 98 ? 36.186 66.049 10.644 1.00 43.23 98 GLU D O 1
ATOM 4350 N N . ARG D 1 99 ? 37.688 67.539 11.402 1.00 42.74 99 ARG D N 1
ATOM 4351 C CA . ARG D 1 99 ? 37.521 67.167 12.806 1.00 42.39 99 ARG D CA 1
ATOM 4352 C C . ARG D 1 99 ? 36.175 67.619 13.368 1.00 41.11 99 ARG D C 1
ATOM 4353 O O . ARG D 1 99 ? 35.643 67.012 14.298 1.00 40.73 99 ARG D O 1
ATOM 4361 N N . ALA D 1 100 ? 35.639 68.697 12.811 1.00 39.45 100 ALA D N 1
ATOM 4362 C CA . ALA D 1 100 ? 34.356 69.220 13.252 1.00 39.76 100 ALA D CA 1
ATOM 4363 C C . ALA D 1 100 ? 33.244 68.295 12.780 1.00 39.04 100 ALA D C 1
ATOM 4364 O O . ALA D 1 100 ? 32.359 67.939 13.555 1.00 37.79 100 ALA D O 1
ATOM 4366 N N . LEU D 1 101 ? 33.285 67.917 11.502 1.00 39.83 101 LEU D N 1
ATOM 4367 C CA . LEU D 1 101 ? 32.276 67.020 10.954 1.00 38.38 101 LEU D CA 1
ATOM 4368 C C . LEU D 1 101 ? 32.328 65.742 11.770 1.00 39.99 101 LEU D C 1
ATOM 4369 O O . LEU D 1 101 ? 31.292 65.184 12.136 1.00 40.42 101 LEU D O 1
ATOM 4374 N N . GLN D 1 102 ? 33.535 65.276 12.064 1.00 40.78 102 GLN D N 1
ATOM 4375 C CA . GLN D 1 102 ? 33.666 64.063 12.853 1.00 43.42 102 GLN D CA 1
ATOM 4376 C C . GLN D 1 102 ? 33.012 64.286 14.216 1.00 42.83 102 GLN D C 1
ATOM 4377 O O . GLN D 1 102 ? 32.258 63.438 14.701 1.00 42.65 102 GLN D O 1
ATOM 4383 N N . ALA D 1 103 ? 33.297 65.433 14.824 1.00 42.21 103 ALA D N 1
ATOM 4384 C CA . ALA D 1 103 ? 32.734 65.761 16.127 1.00 41.50 103 ALA D CA 1
ATOM 4385 C C . ALA D 1 103 ? 31.216 65.762 16.065 1.00 41.13 103 ALA D C 1
ATOM 4386 O O . ALA D 1 103 ? 30.548 65.279 16.982 1.00 40.53 103 ALA D O 1
ATOM 4388 N N . ALA D 1 104 ? 30.683 66.302 14.974 1.00 39.62 104 ALA D N 1
ATOM 4389 C CA . ALA D 1 104 ? 29.246 66.385 14.767 1.00 42.25 104 ALA D CA 1
ATOM 4390 C C . ALA D 1 104 ? 28.633 64.999 14.646 1.00 44.19 104 ALA D C 1
ATOM 4391 O O . ALA D 1 104 ? 27.604 64.692 15.255 1.00 43.96 104 ALA D O 1
ATOM 4393 N N . GLU D 1 105 ? 29.276 64.162 13.846 1.00 45.74 105 GLU D N 1
ATOM 4394 C CA . GLU D 1 105 ? 28.788 62.821 13.633 1.00 47.36 105 GLU D CA 1
ATOM 4395 C C . GLU D 1 105 ? 28.637 62.035 14.933 1.00 46.28 105 GLU D C 1
ATOM 4396 O O . GLU D 1 105 ? 27.613 61.385 15.144 1.00 46.71 105 GLU D O 1
ATOM 4402 N N . ARG D 1 106 ? 29.631 62.095 15.814 1.00 44.89 106 ARG D N 1
ATOM 4403 C CA . ARG D 1 106 ? 29.531 61.329 17.045 1.00 44.63 106 ARG D CA 1
ATOM 4404 C C . ARG D 1 106 ? 28.642 61.956 18.109 1.00 42.42 106 ARG D C 1
ATOM 4405 O O . ARG D 1 106 ? 28.144 61.253 18.979 1.00 41.76 106 ARG D O 1
ATOM 4413 N N . LEU D 1 107 ? 28.436 63.268 18.042 1.00 40.67 107 LEU D N 1
ATOM 4414 C CA . LEU D 1 107 ? 27.596 63.958 19.024 1.00 38.52 107 LEU D CA 1
ATOM 4415 C C . LEU D 1 107 ? 26.125 64.008 18.605 1.00 38.11 107 LEU D C 1
ATOM 4416 O O . LEU D 1 107 ? 25.231 64.021 19.446 1.00 37.05 107 LEU D O 1
ATOM 4421 N N . TRP D 1 108 ? 25.881 64.052 17.301 1.00 38.25 108 TRP D N 1
ATOM 4422 C CA . TRP D 1 108 ? 24.518 64.119 16.776 1.00 39.64 108 TRP D CA 1
ATOM 4423 C C . TRP D 1 108 ? 24.429 63.312 15.479 1.00 39.59 108 TRP D C 1
ATOM 4424 O O . TRP D 1 108 ? 24.117 63.856 14.416 1.00 40.10 108 TRP D O 1
ATOM 4435 N N . LEU D 1 109 ? 24.712 62.014 15.571 1.00 39.93 109 LEU D N 1
ATOM 4436 C CA . LEU D 1 109 ? 24.689 61.137 14.398 1.00 38.98 109 LEU D CA 1
ATOM 4437 C C . LEU D 1 109 ? 23.483 61.354 13.496 1.00 38.31 109 LEU D C 1
ATOM 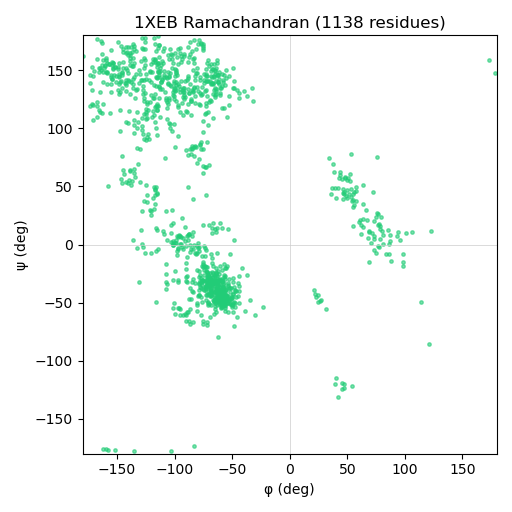4438 O O . LEU D 1 109 ? 22.341 61.403 13.954 1.00 37.30 109 LEU D O 1
ATOM 4443 N N . ASP D 1 110 ? 23.768 61.501 12.206 1.00 39.46 110 ASP D N 1
ATOM 4444 C CA . ASP D 1 110 ? 22.754 61.702 11.172 1.00 40.79 110 ASP D CA 1
ATOM 4445 C C . ASP D 1 110 ? 21.993 63.029 11.202 1.00 40.12 110 ASP D C 1
ATOM 4446 O O . ASP D 1 110 ? 21.062 63.238 10.431 1.00 39.94 110 ASP D O 1
ATOM 4451 N N . THR D 1 111 ? 22.381 63.937 12.083 1.00 38.85 111 THR D N 1
ATOM 4452 C CA . THR D 1 111 ? 21.715 65.223 12.110 1.00 37.13 111 THR D CA 1
ATOM 4453 C C . THR D 1 111 ? 22.392 66.125 11.075 1.00 37.31 111 THR D C 1
ATOM 4454 O O . THR D 1 111 ? 23.603 66.330 11.117 1.00 36.99 111 THR D O 1
ATOM 4458 N N . PRO D 1 112 ? 21.625 66.661 10.116 1.00 37.17 112 PRO D N 1
ATOM 4459 C CA . PRO D 1 112 ? 22.268 67.526 9.126 1.00 37.57 112 PRO D CA 1
ATOM 4460 C C . PRO D 1 112 ? 23.018 68.675 9.791 1.00 38.29 112 PRO D C 1
ATOM 4461 O O . PRO D 1 112 ? 22.644 69.139 10.874 1.00 38.26 112 PRO D O 1
ATOM 4465 N N . VAL D 1 113 ? 24.085 69.123 9.139 1.00 37.70 113 VAL D N 1
ATOM 4466 C CA . VAL D 1 113 ? 24.908 70.200 9.674 1.00 36.80 113 VAL D CA 1
ATOM 4467 C C . VAL D 1 113 ? 24.756 71.460 8.836 1.00 36.52 113 VAL D C 1
ATOM 4468 O O . VAL D 1 113 ? 24.803 71.413 7.604 1.00 36.43 113 VAL D O 1
ATOM 4472 N N . TYR D 1 114 ? 24.570 72.594 9.501 1.00 35.20 114 TYR D N 1
ATOM 4473 C CA . TYR D 1 114 ? 24.408 73.845 8.779 1.00 33.36 114 TYR D CA 1
ATOM 4474 C C . TYR D 1 114 ? 25.450 74.875 9.150 1.00 32.88 114 TYR D C 1
ATOM 4475 O O . TYR D 1 114 ? 25.956 74.891 10.273 1.00 32.72 114 TYR D O 1
ATOM 4484 N N . LEU D 1 115 ? 25.787 75.731 8.197 1.00 32.15 115 LEU D N 1
ATOM 4485 C CA . LEU D 1 115 ? 26.739 76.779 8.488 1.00 30.49 115 LEU D CA 1
ATOM 4486 C C . LEU D 1 115 ? 26.505 77.961 7.579 1.00 30.48 115 LEU D C 1
ATOM 4487 O O . LEU D 1 115 ? 25.985 77.820 6.470 1.00 28.38 115 LEU D O 1
ATOM 4492 N N . SER D 1 116 ? 26.845 79.141 8.079 1.00 29.88 116 SER D N 1
ATOM 4493 C CA . SER D 1 116 ? 26.685 80.361 7.309 1.00 31.94 116 SER D CA 1
ATOM 4494 C C . SER D 1 116 ? 28.070 80.735 6.791 1.00 34.60 116 SER D C 1
ATOM 4495 O O . SER D 1 116 ? 28.881 81.341 7.491 1.00 35.63 116 SER D O 1
ATOM 4498 N N . ALA D 1 117 ? 28.334 80.357 5.551 1.00 36.30 117 ALA D N 1
ATOM 4499 C CA . ALA D 1 117 ? 29.616 80.621 4.934 1.00 37.91 117 ALA D CA 1
ATOM 4500 C C . ALA D 1 117 ? 29.761 82.028 4.368 1.00 38.98 117 ALA D C 1
ATOM 4501 O O . ALA D 1 117 ? 28.787 82.634 3.908 1.00 38.81 117 ALA D O 1
ATOM 4503 N N . GLN D 1 118 ? 30.987 82.546 4.417 1.00 39.56 118 GLN D N 1
ATOM 4504 C CA . GLN D 1 118 ? 31.278 83.863 3.865 1.00 40.83 118 GLN D CA 1
ATOM 4505 C C . GLN D 1 118 ? 31.237 83.687 2.349 1.00 40.42 118 GLN D C 1
ATOM 4506 O O . GLN D 1 118 ? 31.969 82.876 1.792 1.00 39.35 118 GLN D O 1
ATOM 4512 N N . ALA D 1 119 ? 30.366 84.440 1.692 1.00 40.90 119 ALA D N 1
ATOM 4513 C CA . ALA D 1 119 ? 30.189 84.337 0.249 1.00 42.66 119 ALA D CA 1
ATOM 4514 C C . ALA D 1 119 ? 31.431 83.924 -0.542 1.00 44.37 119 ALA D C 1
ATOM 4515 O O . ALA D 1 119 ? 31.435 82.891 -1.214 1.00 43.78 119 ALA D O 1
ATOM 4517 N N . HIS D 1 120 ? 32.479 84.736 -0.447 1.00 45.33 120 HIS D N 1
ATOM 4518 C CA . HIS D 1 120 ? 33.721 84.505 -1.176 1.00 48.28 120 HIS D CA 1
ATOM 4519 C C . HIS D 1 120 ? 34.370 83.142 -0.996 1.00 48.80 120 HIS D C 1
ATOM 4520 O O . HIS D 1 120 ? 35.523 82.948 -1.372 1.00 50.55 120 HIS D O 1
ATOM 4527 N N . LEU D 1 121 ? 33.649 82.193 -0.422 1.00 49.10 121 LEU D N 1
ATOM 4528 C CA . LEU D 1 121 ? 34.224 80.875 -0.272 1.00 49.36 121 LEU D CA 1
ATOM 4529 C C . LEU D 1 121 ? 33.246 79.717 -0.109 1.00 48.19 121 LEU D C 1
ATOM 4530 O O . LEU D 1 121 ? 33.377 78.900 0.801 1.00 48.63 121 LEU D O 1
ATOM 4535 N N . GLN D 1 122 ? 32.269 79.642 -1.006 1.00 47.29 122 GLN D N 1
ATOM 4536 C CA . GLN D 1 122 ? 31.317 78.542 -0.978 1.00 47.81 122 GLN D CA 1
ATOM 4537 C C . GLN D 1 122 ? 32.146 77.335 -1.366 1.00 48.61 122 GLN D C 1
ATOM 4538 O O . GLN D 1 122 ? 32.147 76.302 -0.693 1.00 48.76 122 GLN D O 1
ATOM 4544 N N . ALA D 1 123 ? 32.845 77.492 -2.486 1.00 48.84 123 ALA D N 1
ATOM 4545 C CA . ALA D 1 123 ? 33.696 76.450 -3.024 1.00 49.39 123 ALA D CA 1
ATOM 4546 C C . ALA D 1 123 ? 34.417 75.722 -1.896 1.00 50.19 123 ALA D C 1
ATOM 4547 O O . ALA D 1 123 ? 34.275 74.506 -1.752 1.00 50.78 123 ALA D O 1
ATOM 4549 N N . TYR D 1 124 ? 35.172 76.459 -1.084 1.00 50.19 124 TYR D N 1
ATOM 4550 C CA . TYR D 1 124 ? 35.906 75.840 0.023 1.00 50.28 124 TYR D CA 1
ATOM 4551 C C . TYR D 1 124 ? 35.056 74.845 0.829 1.00 49.55 124 TYR D C 1
ATOM 4552 O O . TYR D 1 124 ? 35.379 73.657 0.883 1.00 49.89 124 TYR D O 1
ATOM 4561 N N . TYR D 1 125 ? 33.980 75.322 1.452 1.00 48.16 125 TYR D N 1
ATOM 4562 C C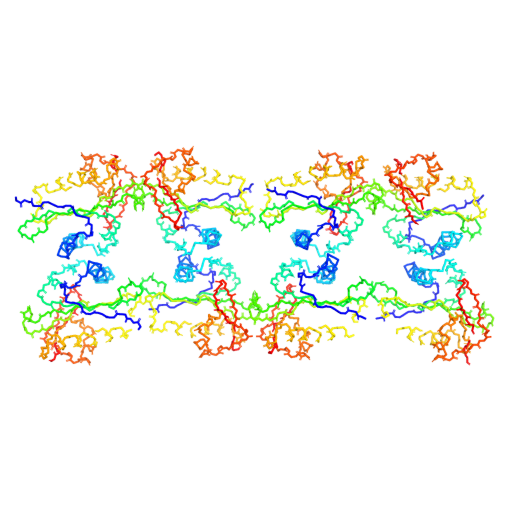A . TYR D 1 125 ? 33.121 74.442 2.248 1.00 48.21 125 TYR D CA 1
ATOM 4563 C C . TYR D 1 125 ? 32.398 73.413 1.382 1.00 48.61 125 TYR D C 1
ATOM 4564 O O . TYR D 1 125 ? 32.009 72.341 1.862 1.00 48.18 125 TYR D O 1
ATOM 4573 N N . GLY D 1 126 ? 32.216 73.739 0.108 1.00 48.89 126 GLY D N 1
ATOM 4574 C CA . GLY D 1 126 ? 31.546 72.813 -0.786 1.00 50.38 126 GLY D CA 1
ATOM 4575 C C . GLY D 1 126 ? 32.159 71.419 -0.779 1.00 50.41 126 GLY D C 1
ATOM 4576 O O . GLY D 1 126 ? 31.455 70.419 -0.654 1.00 49.39 126 GLY D O 1
ATOM 4577 N N . ARG D 1 127 ? 33.478 71.344 -0.891 1.00 51.66 127 ARG D N 1
ATOM 4578 C CA . ARG D 1 127 ? 34.136 70.049 -0.917 1.00 53.23 127 ARG D CA 1
ATOM 4579 C C . ARG D 1 127 ? 34.105 69.234 0.351 1.00 51.14 127 ARG D C 1
ATOM 4580 O O . ARG D 1 127 ? 34.788 68.221 0.452 1.00 51.11 127 ARG D O 1
ATOM 4588 N N . TYR D 1 128 ? 33.310 69.674 1.315 1.00 48.92 128 TYR D N 1
ATOM 4589 C CA . TYR D 1 128 ? 33.153 68.934 2.553 1.00 47.24 128 TYR D CA 1
ATOM 4590 C C . TYR D 1 128 ? 31.702 68.503 2.562 1.00 46.45 128 TYR D C 1
ATOM 4591 O O . TYR D 1 128 ? 31.171 68.058 3.573 1.00 45.98 128 TYR D O 1
ATOM 4600 N N . GLY D 1 129 ? 31.066 68.658 1.405 1.00 46.05 129 GLY D N 1
ATOM 4601 C CA . GLY D 1 129 ? 29.682 68.254 1.251 1.00 45.87 129 GLY D CA 1
ATOM 4602 C C . GLY D 1 129 ? 28.623 69.330 1.376 1.00 45.76 129 GLY D C 1
ATOM 4603 O O . GLY D 1 129 ? 27.455 69.065 1.113 1.00 47.43 129 GLY D O 1
ATOM 4604 N N . PHE D 1 130 ? 29.009 70.535 1.777 1.00 43.81 130 PHE D N 1
ATOM 4605 C CA . PHE D 1 130 ? 28.039 71.611 1.932 1.00 42.10 130 PHE D CA 1
ATOM 4606 C C . PHE D 1 130 ? 27.534 72.136 0.599 1.00 42.00 130 PHE D C 1
ATOM 4607 O O . PHE D 1 130 ? 28.275 72.183 -0.390 1.00 42.96 130 PHE D O 1
ATOM 4615 N N . VAL D 1 131 ? 26.261 72.523 0.589 1.00 40.39 131 VAL D N 1
ATOM 4616 C CA . VAL D 1 131 ? 25.611 73.043 -0.597 1.00 38.36 131 VAL D CA 1
ATOM 4617 C C . VAL D 1 131 ? 24.795 74.286 -0.248 1.00 37.67 131 VAL D C 1
ATOM 4618 O O . VAL D 1 131 ? 24.205 74.371 0.828 1.00 38.08 131 VAL D O 1
ATOM 4622 N N . ALA D 1 132 ? 24.769 75.251 -1.161 1.00 37.29 132 ALA D N 1
ATOM 4623 C CA . ALA D 1 132 ? 24.032 76.497 -0.955 1.00 35.96 132 ALA D CA 1
ATOM 4624 C C . ALA D 1 132 ? 22.509 76.288 -0.955 1.00 35.36 132 ALA D C 1
ATOM 4625 O O . ALA D 1 132 ? 21.950 75.751 -1.914 1.00 35.41 132 ALA D O 1
ATOM 4627 N N . VAL D 1 133 ? 21.848 76.707 0.125 1.00 34.48 133 VAL D N 1
ATOM 4628 C CA . VAL D 1 133 ? 20.401 76.583 0.242 1.00 32.77 133 VAL D CA 1
ATOM 4629 C C . VAL D 1 133 ? 19.742 77.952 0.331 1.00 33.28 133 VAL D C 1
ATOM 4630 O O . VAL D 1 133 ? 18.521 78.061 0.348 1.00 34.54 133 VAL D O 1
ATOM 4634 N N . THR D 1 134 ? 20.549 79.003 0.399 1.00 31.71 134 THR D N 1
ATOM 4635 C CA . THR D 1 134 ? 20.004 80.353 0.449 1.00 30.68 134 THR D CA 1
ATOM 4636 C C . THR D 1 134 ? 20.641 81.151 -0.679 1.00 30.47 134 THR D C 1
ATOM 4637 O O . THR D 1 134 ? 21.478 80.646 -1.432 1.00 29.53 134 THR D O 1
ATOM 4641 N N . GLU D 1 135 ? 20.222 82.396 -0.802 1.00 31.53 135 GLU D N 1
ATOM 4642 C CA . GLU D 1 135 ? 20.789 83.278 -1.796 1.00 33.89 135 GLU D CA 1
ATOM 4643 C C . GLU D 1 135 ? 21.826 84.066 -1.012 1.00 32.61 135 GLU D C 1
ATOM 4644 O O . GLU D 1 135 ? 21.863 83.992 0.215 1.00 31.54 135 GLU D O 1
ATOM 4650 N N . VAL D 1 136 ? 22.682 84.800 -1.705 1.00 33.15 136 VAL D N 1
ATOM 4651 C CA . VAL D 1 136 ? 23.691 85.594 -1.015 1.00 33.61 136 VAL D CA 1
ATOM 4652 C C . VAL D 1 136 ? 23.018 86.706 -0.214 1.00 32.94 136 VAL D C 1
ATOM 4653 O O . VAL D 1 136 ? 22.080 87.339 -0.695 1.00 32.14 136 VAL D O 1
ATOM 4657 N N . TYR D 1 137 ? 23.500 86.941 1.006 1.00 32.93 137 TYR D N 1
ATOM 4658 C CA . TYR D 1 137 ? 22.930 87.985 1.857 1.00 32.83 137 TYR D CA 1
ATOM 4659 C C . TYR D 1 137 ? 23.983 88.671 2.719 1.00 31.73 137 TYR D C 1
ATOM 4660 O O . TYR D 1 137 ? 25.039 88.106 3.005 1.00 29.90 137 TYR D O 1
ATOM 4669 N N . LEU D 1 138 ? 23.674 89.892 3.138 1.00 33.24 138 LEU D N 1
ATOM 4670 C CA . LEU D 1 138 ? 24.590 90.686 3.942 1.00 34.86 138 LEU D CA 1
ATOM 4671 C C . LEU D 1 138 ? 24.390 90.536 5.448 1.00 37.20 138 LEU D C 1
ATOM 4672 O O . LEU D 1 138 ? 23.283 90.693 5.968 1.00 37.70 138 LEU D O 1
ATOM 4677 N N . GLU D 1 139 ? 25.476 90.217 6.140 1.00 37.89 139 GLU D N 1
ATOM 4678 C CA . GLU D 1 139 ? 25.456 90.054 7.587 1.00 40.63 139 GLU D CA 1
ATOM 4679 C C . GLU D 1 139 ? 26.531 91.005 8.112 1.00 40.58 139 GLU D C 1
ATOM 4680 O O . GLU D 1 139 ? 27.718 90.798 7.870 1.00 43.22 139 GLU D O 1
ATOM 4686 N N . ASP D 1 140 ? 26.114 92.046 8.822 1.00 40.78 140 ASP D N 1
ATOM 4687 C CA . ASP D 1 140 ? 27.034 93.047 9.346 1.00 41.72 140 ASP D CA 1
ATOM 4688 C C . ASP D 1 140 ? 27.834 93.606 8.168 1.00 41.89 140 ASP D C 1
ATOM 4689 O O . ASP D 1 140 ? 29.060 93.739 8.236 1.00 42.12 140 ASP D O 1
ATOM 4694 N N . ASP D 1 141 ? 27.129 93.911 7.084 1.00 41.90 141 ASP D N 1
ATOM 4695 C CA . ASP D 1 141 ? 27.745 94.448 5.874 1.00 43.58 141 ASP D CA 1
ATOM 4696 C C . ASP D 1 141 ? 28.735 93.519 5.166 1.00 41.68 141 ASP D C 1
ATOM 4697 O O . ASP D 1 141 ? 29.504 93.966 4.315 1.00 42.16 141 ASP D O 1
ATOM 4702 N N . ILE D 1 142 ? 28.714 92.235 5.509 1.00 38.99 142 ILE D N 1
ATOM 4703 C CA . ILE D 1 142 ? 29.601 91.252 4.885 1.00 36.79 142 ILE D CA 1
ATOM 4704 C C . ILE D 1 142 ? 28.802 90.158 4.148 1.00 35.06 142 ILE D C 1
ATOM 4705 O O . ILE D 1 142 ? 27.925 89.519 4.728 1.00 33.54 142 ILE D O 1
ATOM 4710 N N . PRO D 1 143 ? 29.094 89.936 2.854 1.00 34.01 143 PRO D N 1
ATOM 4711 C CA . PRO D 1 143 ? 28.363 88.906 2.104 1.00 33.40 143 PRO D CA 1
ATOM 4712 C C . PRO D 1 143 ? 28.508 87.482 2.663 1.00 31.66 143 PRO D C 1
ATOM 4713 O O . PRO D 1 143 ? 29.606 87.016 2.949 1.00 29.90 143 PRO D O 1
ATOM 4717 N N . HIS D 1 144 ? 27.373 86.812 2.831 1.00 30.39 144 HIS D N 1
ATOM 4718 C CA . HIS D 1 144 ? 27.334 85.457 3.365 1.00 31.06 144 HIS D CA 1
ATOM 4719 C C . HIS D 1 144 ? 26.331 84.593 2.600 1.00 31.06 144 HIS D C 1
ATOM 4720 O O . HIS D 1 144 ? 25.459 85.106 1.891 1.00 29.88 144 HIS D O 1
ATOM 4727 N N . ILE D 1 145 ? 26.448 83.278 2.757 1.00 30.34 145 ILE D N 1
ATOM 4728 C CA . ILE D 1 145 ? 25.501 82.373 2.131 1.00 29.62 145 ILE D CA 1
ATOM 4729 C C . ILE D 1 145 ? 25.325 81.116 2.997 1.00 28.97 145 ILE D C 1
ATOM 4730 O O . ILE D 1 145 ? 26.302 80.500 3.428 1.00 26.64 145 ILE D O 1
ATOM 4735 N N . GLY D 1 146 ? 24.065 80.772 3.278 1.00 29.15 146 GLY D N 1
ATOM 4736 C CA . GLY D 1 146 ? 23.751 79.616 4.099 1.00 28.12 146 GLY D CA 1
ATOM 4737 C C . GLY D 1 146 ? 23.949 78.318 3.346 1.00 30.20 146 GLY D C 1
ATOM 4738 O O . GLY D 1 146 ? 23.616 78.233 2.166 1.00 29.22 146 GLY D O 1
ATOM 4747 N N . ARG D 1 148 ? 24.232 73.694 3.892 1.00 38.85 148 ARG D N 1
ATOM 4748 C CA . ARG D 1 148 ? 24.058 72.525 4.752 1.00 42.51 148 ARG D CA 1
ATOM 4749 C C . ARG D 1 148 ? 24.445 71.245 4.029 1.00 43.66 148 ARG D C 1
ATOM 4750 O O . ARG D 1 148 ? 24.532 71.210 2.801 1.00 44.04 148 ARG D O 1
ATOM 4758 N N . ARG D 1 149 ? 24.683 70.197 4.806 1.00 45.68 149 ARG D N 1
ATOM 4759 C CA . ARG D 1 149 ? 25.054 68.911 4.257 1.00 48.28 149 ARG D CA 1
ATOM 4760 C C . ARG D 1 149 ? 24.685 67.773 5.213 1.00 49.55 149 ARG D C 1
ATOM 4761 O O . ARG D 1 149 ? 24.351 68.009 6.376 1.00 49.43 149 ARG D O 1
ATOM 4769 N N . ALA D 1 150 ? 24.746 66.544 4.700 1.00 51.93 150 ALA D N 1
ATOM 4770 C CA . ALA D 1 150 ? 24.447 65.326 5.457 1.00 53.23 150 ALA D CA 1
ATOM 4771 C C . ALA D 1 150 ? 22.987 65.280 5.861 1.00 53.79 150 ALA D C 1
ATOM 4772 O O . ALA D 1 150 ? 22.694 64.758 6.962 1.00 54.89 150 ALA D O 1
ATOM 4775 N N . SER E 1 2 ? -52.782 94.151 42.499 1.00 59.79 2 SER E N 1
ATOM 4776 C CA . SER E 1 2 ? -52.320 92.775 42.866 1.00 61.51 2 SER E CA 1
ATOM 4777 C C . SER E 1 2 ? -51.232 92.298 41.907 1.00 60.99 2 SER E C 1
ATOM 4778 O O . SER E 1 2 ? -51.512 92.035 40.732 1.00 62.10 2 SER E O 1
ATOM 4781 N N . LEU E 1 3 ? -50.002 92.184 42.411 1.00 59.28 3 LEU E N 1
ATOM 4782 C CA . LEU E 1 3 ? -48.864 91.745 41.603 1.00 56.76 3 LEU E CA 1
ATOM 4783 C C . LEU E 1 3 ? -47.901 90.854 42.370 1.00 55.84 3 LEU E C 1
ATOM 4784 O O . LEU E 1 3 ? -47.603 91.108 43.534 1.00 57.25 3 LEU E O 1
ATOM 4789 N N . ASP E 1 4 ? -47.417 89.805 41.714 1.00 54.88 4 ASP E N 1
ATOM 4790 C CA . ASP E 1 4 ? -46.462 88.896 42.332 1.00 54.68 4 ASP E CA 1
ATOM 4791 C C . ASP E 1 4 ? -45.066 89.184 41.782 1.00 54.40 4 ASP E C 1
ATOM 4792 O O . ASP E 1 4 ? -44.716 88.777 40.670 1.00 55.13 4 ASP E O 1
ATOM 4797 N N . TRP E 1 5 ? -44.272 89.906 42.559 1.00 52.62 5 TRP E N 1
ATOM 4798 C CA . TRP E 1 5 ? -42.923 90.230 42.137 1.00 50.76 5 TRP E CA 1
ATOM 4799 C C . TRP E 1 5 ? -41.974 89.102 42.459 1.00 50.51 5 TRP E C 1
ATOM 4800 O O . 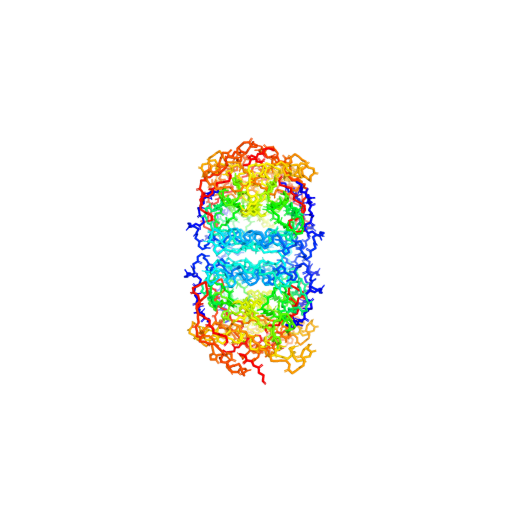TRP E 1 5 ? -42.252 88.255 43.310 1.00 50.62 5 TRP E O 1
ATOM 4811 N N . THR E 1 6 ? -40.850 89.102 41.761 1.00 50.09 6 THR E N 1
ATOM 4812 C CA . THR E 1 6 ? -39.824 88.099 41.941 1.00 50.63 6 THR E CA 1
ATOM 4813 C C . THR E 1 6 ? -38.549 88.706 41.399 1.00 51.05 6 THR E C 1
ATOM 4814 O O . THR E 1 6 ? -38.584 89.523 40.478 1.00 51.81 6 THR E O 1
ATOM 4818 N N . CYS E 1 7 ? -37.424 88.338 41.995 1.00 50.83 7 CYS E N 1
ATOM 4819 C CA . CYS E 1 7 ? -36.141 88.859 41.561 1.00 50.46 7 CYS E CA 1
ATOM 4820 C C . CYS E 1 7 ? -35.206 87.673 41.506 1.00 49.97 7 CYS E C 1
ATOM 4821 O O . CYS E 1 7 ? -34.804 87.151 42.540 1.00 50.97 7 CYS E O 1
ATOM 4824 N N . LYS E 1 8 ? -34.865 87.235 40.301 1.00 48.64 8 LYS E N 1
ATOM 4825 C CA . LYS E 1 8 ? -34.004 86.073 40.173 1.00 47.33 8 LYS E CA 1
ATOM 4826 C C . LYS E 1 8 ? -32.616 86.272 39.606 1.00 45.16 8 LYS E C 1
ATOM 4827 O O . LYS E 1 8 ? -32.360 87.159 38.784 1.00 44.31 8 LYS E O 1
ATOM 4833 N N . HIS E 1 9 ? -31.716 85.426 40.080 1.00 42.48 9 HIS E N 1
ATOM 4834 C CA . HIS E 1 9 ? -30.364 85.426 39.595 1.00 40.67 9 HIS E CA 1
ATOM 4835 C C . HIS E 1 9 ? -30.607 84.698 38.279 1.00 39.99 9 HIS E C 1
ATOM 4836 O O . HIS E 1 9 ? -31.251 83.649 38.256 1.00 38.74 9 HIS E O 1
ATOM 4843 N N . HIS E 1 10 ? -30.130 85.275 37.184 1.00 39.06 10 HIS E N 1
ATOM 4844 C CA . HIS E 1 10 ? -30.317 84.689 35.865 1.00 38.82 10 HIS E CA 1
ATOM 4845 C C . HIS E 1 10 ? -30.125 83.179 35.903 1.00 38.59 10 HIS E C 1
ATOM 4846 O O . HIS E 1 10 ? -30.590 82.451 35.028 1.00 37.32 10 HIS E O 1
ATOM 4853 N N . ALA E 1 11 ? -29.435 82.710 36.932 1.00 39.46 11 ALA E N 1
ATOM 4854 C CA . ALA E 1 11 ? -29.171 81.290 37.066 1.00 40.75 11 ALA E CA 1
ATOM 4855 C C . ALA E 1 11 ? -30.416 80.455 37.387 1.00 41.00 11 ALA E C 1
ATOM 4856 O O . ALA E 1 11 ? -30.538 79.334 36.904 1.00 41.48 11 ALA E O 1
ATOM 4858 N N . ASP E 1 12 ? -31.337 80.996 38.183 1.00 40.11 12 ASP E N 1
ATOM 4859 C CA . ASP E 1 12 ? -32.542 80.254 38.570 1.00 42.42 12 ASP E CA 1
ATOM 4860 C C . ASP E 1 12 ? -33.755 80.398 37.648 1.00 41.81 12 ASP E C 1
ATOM 4861 O O . ASP E 1 12 ? -34.734 79.660 37.792 1.00 42.08 12 ASP E O 1
ATOM 4866 N N . LEU E 1 13 ? -33.688 81.344 36.714 1.00 39.20 13 LEU E N 1
ATOM 4867 C CA . LEU E 1 13 ? -34.773 81.592 35.770 1.00 37.34 13 LEU E CA 1
ATOM 4868 C C . LEU E 1 13 ? -35.255 80.314 35.098 1.00 36.26 13 LEU E C 1
ATOM 4869 O O . LEU E 1 13 ? -34.488 79.365 34.950 1.00 36.80 13 LEU E O 1
ATOM 4874 N N . THR E 1 14 ? -36.527 80.291 34.702 1.00 36.62 14 THR E N 1
ATOM 4875 C CA . THR E 1 14 ? -37.095 79.139 33.982 1.00 36.71 14 THR E CA 1
ATOM 4876 C C . THR E 1 14 ? -37.218 79.564 32.525 1.00 34.79 14 THR E C 1
ATOM 4877 O O . THR E 1 14 ? -37.253 80.754 32.222 1.00 33.92 14 THR E O 1
ATOM 4881 N N . LEU E 1 15 ? -37.300 78.591 31.629 1.00 34.46 15 LEU E N 1
ATOM 4882 C CA . LEU E 1 15 ? -37.438 78.902 30.220 1.00 35.23 15 LEU E CA 1
ATOM 4883 C C . LEU E 1 15 ? -38.593 79.885 30.059 1.00 35.76 15 LEU E C 1
ATOM 4884 O O . LEU E 1 15 ? -38.451 80.901 29.377 1.00 36.18 15 LEU E O 1
ATOM 4889 N N . LYS E 1 16 ? -39.723 79.597 30.706 1.00 36.45 16 LYS E N 1
ATOM 4890 C CA . LYS E 1 16 ? -40.888 80.474 30.621 1.00 37.95 16 LYS E CA 1
ATOM 4891 C C . LYS E 1 16 ? -40.508 81.888 31.002 1.00 36.63 16 LYS E C 1
ATOM 4892 O O . LYS E 1 16 ? -40.914 82.855 30.354 1.00 35.04 16 LYS E O 1
ATOM 4898 N N . GLU E 1 17 ? -39.735 81.994 32.075 1.00 36.80 17 GLU E N 1
ATOM 4899 C CA . GLU E 1 17 ? -39.299 83.283 32.588 1.00 36.54 17 GLU E CA 1
ATOM 4900 C C . GLU E 1 17 ? -38.416 84.036 31.612 1.00 35.54 17 GLU E C 1
ATOM 4901 O O . GLU E 1 17 ? -38.674 85.194 31.293 1.00 35.46 17 GLU E O 1
ATOM 4907 N N . LEU E 1 18 ? -37.375 83.377 31.130 1.00 34.41 18 LEU E N 1
ATOM 4908 C CA . LEU E 1 18 ? -36.476 84.019 30.193 1.00 32.61 18 LEU E CA 1
ATOM 4909 C C . LEU E 1 18 ? -37.278 84.447 28.953 1.00 31.86 18 LEU E C 1
ATOM 4910 O O . LEU E 1 18 ? -37.131 85.570 28.456 1.00 31.37 18 LEU E O 1
ATOM 4915 N N . TYR E 1 19 ? -38.129 83.546 28.466 1.00 28.29 19 TYR E N 1
ATOM 4916 C CA . TYR E 1 19 ? -38.933 83.824 27.285 1.00 27.26 19 TYR E CA 1
ATOM 4917 C C . TYR E 1 19 ? -39.861 85.005 27.518 1.00 26.66 19 TYR E C 1
ATOM 4918 O O . TYR E 1 19 ? -39.984 85.881 26.669 1.00 27.88 19 TYR E O 1
ATOM 4927 N N . ALA E 1 20 ? -40.498 85.040 28.683 1.00 26.02 20 ALA E N 1
ATOM 4928 C CA . ALA E 1 20 ? -41.403 86.130 29.010 1.00 25.90 20 ALA E CA 1
ATOM 4929 C C . ALA E 1 20 ? -40.734 87.507 28.997 1.00 24.87 20 ALA E C 1
ATOM 4930 O O . ALA E 1 20 ? -41.202 88.434 28.324 1.00 24.50 20 ALA E O 1
ATOM 4932 N N . LEU E 1 21 ? -39.642 87.644 29.738 1.00 24.85 21 LEU E N 1
ATOM 4933 C CA . LEU E 1 21 ? -38.966 88.928 29.821 1.00 24.40 21 LEU E CA 1
ATOM 4934 C C . LEU E 1 21 ? -38.440 89.384 28.470 1.00 24.08 21 LEU E C 1
ATOM 4935 O O . LEU E 1 21 ? -38.439 90.583 28.170 1.00 22.70 21 LEU E O 1
ATOM 4940 N N . LEU E 1 22 ? -38.020 88.439 27.639 1.00 23.77 22 LEU E N 1
ATOM 4941 C CA . LEU E 1 22 ? -37.524 88.814 26.323 1.00 25.10 22 LEU E CA 1
ATOM 4942 C C . LEU E 1 22 ? -38.694 89.236 25.421 1.00 26.77 22 LEU E C 1
ATOM 4943 O O . LEU E 1 22 ? -38.558 90.161 24.615 1.00 26.15 22 LEU E O 1
ATOM 4948 N N . GLN E 1 23 ? -39.834 88.554 25.564 1.00 28.06 23 GLN E N 1
ATOM 4949 C CA . GLN E 1 23 ? -41.041 88.865 24.784 1.00 28.83 23 GLN E CA 1
ATOM 4950 C C . GLN E 1 23 ? -41.442 90.309 25.082 1.00 25.51 23 GLN E C 1
ATOM 4951 O O . GLN E 1 23 ? -41.575 91.136 24.179 1.00 25.82 23 GLN E O 1
ATOM 4957 N N . LEU E 1 24 ? -41.615 90.614 26.361 1.00 24.58 24 LEU E N 1
ATOM 4958 C CA . LEU E 1 24 ? -42.007 91.960 26.765 1.00 22.80 24 LEU E CA 1
ATOM 4959 C C . LEU E 1 24 ? -40.995 92.995 26.290 1.00 23.50 24 LEU E C 1
ATOM 4960 O O . LEU E 1 24 ? -41.370 94.059 25.801 1.00 24.51 24 LEU E O 1
ATOM 4965 N N . ARG E 1 25 ? -39.710 92.682 26.432 1.00 23.71 25 ARG E N 1
ATOM 4966 C CA . ARG E 1 25 ? -38.653 93.596 25.990 1.00 24.44 25 ARG E CA 1
ATOM 4967 C C . ARG E 1 25 ? -38.729 93.895 24.498 1.00 23.58 25 ARG E C 1
ATOM 4968 O O . ARG E 1 25 ? -38.590 95.046 24.083 1.00 24.41 25 ARG E O 1
ATOM 4976 N N . THR E 1 26 ? -38.944 92.868 23.690 1.00 21.65 26 THR E N 1
ATOM 4977 C CA . THR E 1 26 ? -39.033 93.079 22.257 1.00 23.21 26 THR E CA 1
ATOM 4978 C C . THR E 1 26 ? -40.287 93.900 21.934 1.00 24.09 26 THR E C 1
ATOM 4979 O O . THR E 1 26 ? -40.230 94.882 21.200 1.00 22.69 26 THR E O 1
ATOM 4983 N N . GLU E 1 27 ? -41.408 93.489 22.514 1.00 24.98 27 GLU E N 1
ATOM 4984 C CA . GLU E 1 27 ? -42.694 94.143 22.319 1.00 26.26 27 GLU E CA 1
ATOM 4985 C C . GLU E 1 27 ? -42.617 95.655 22.469 1.00 25.71 27 GLU E C 1
ATOM 4986 O O . GLU E 1 27 ? -43.228 96.375 21.692 1.00 26.99 27 GLU E O 1
ATOM 4992 N N . VAL E 1 28 ? -41.849 96.140 23.442 1.00 24.83 28 VAL E N 1
ATOM 4993 C CA . VAL E 1 28 ? -41.734 97.580 23.655 1.00 23.62 28 VAL E CA 1
ATOM 4994 C C . VAL E 1 28 ? -40.549 98.272 22.990 1.00 27.09 28 VAL E C 1
ATOM 4995 O O . VAL E 1 28 ? -40.729 99.172 22.170 1.00 28.82 28 VAL E O 1
ATOM 4999 N N . PHE E 1 29 ? -39.336 97.868 23.354 1.00 27.12 29 PHE E N 1
ATOM 5000 C CA . PHE E 1 29 ? -38.136 98.484 22.806 1.00 28.56 29 PHE E CA 1
ATOM 5001 C C . PHE E 1 29 ? -38.003 98.342 21.297 1.00 29.15 29 PHE E C 1
ATOM 5002 O O . PHE E 1 29 ? -37.621 99.287 20.618 1.00 32.84 29 PHE E O 1
ATOM 5010 N N . VAL E 1 30 ? -38.325 97.166 20.776 1.00 28.98 30 VAL E N 1
ATOM 5011 C CA . VAL E 1 30 ? -38.232 96.915 19.344 1.00 28.14 30 VAL E CA 1
ATOM 5012 C C . VAL E 1 30 ? -39.491 97.258 18.533 1.00 28.03 30 VAL E C 1
ATOM 5013 O O . VAL E 1 30 ? -39.425 98.051 17.596 1.00 28.87 30 VAL E O 1
ATOM 5017 N N . VAL E 1 31 ? -40.628 96.654 18.877 1.00 26.37 31 VAL E N 1
ATOM 5018 C CA . VAL E 1 31 ? -41.854 96.901 18.126 1.00 27.27 31 VAL E CA 1
ATOM 5019 C C . VAL E 1 31 ? -42.498 98.253 18.403 1.00 28.98 31 VAL E C 1
ATOM 5020 O O . VAL E 1 31 ? -42.529 99.119 17.531 1.00 30.23 31 VAL E O 1
ATOM 5024 N N . GLU E 1 32 ? -43.014 98.430 19.614 1.00 31.70 32 GLU E N 1
ATOM 5025 C CA . GLU E 1 32 ? -43.668 99.680 19.992 1.00 33.24 32 GLU E CA 1
ATOM 5026 C C . GLU E 1 32 ? -42.823 100.891 19.656 1.00 33.64 32 GLU E C 1
ATOM 5027 O O . GLU E 1 32 ? -43.335 101.890 19.151 1.00 34.76 32 GLU E O 1
ATOM 5033 N N . GLN E 1 33 ? -41.525 100.794 19.935 1.00 33.62 33 GLN E N 1
ATOM 5034 C CA . GLN E 1 33 ? -40.595 101.887 19.690 1.00 32.37 33 GLN E CA 1
ATOM 5035 C C . GLN E 1 33 ? -40.021 101.912 18.282 1.00 31.32 33 GLN E C 1
ATOM 5036 O O . GLN E 1 33 ? -39.218 102.790 17.956 1.00 30.17 33 GLN E O 1
ATOM 5042 N N . LYS E 1 34 ? -40.417 100.944 17.460 1.00 30.26 34 LYS E N 1
ATOM 5043 C CA . LYS E 1 34 ? -39.955 100.865 16.071 1.00 31.28 34 LYS E CA 1
ATOM 5044 C C . LYS E 1 34 ? -38.444 101.018 15.972 1.00 30.62 34 LYS E C 1
ATOM 5045 O O . LYS E 1 34 ? -37.948 101.901 15.271 1.00 29.85 34 LYS E O 1
ATOM 5051 N N . CYS E 1 35 ? -37.722 100.140 16.667 1.00 30.38 35 CYS E N 1
ATOM 5052 C CA . CYS E 1 35 ? -36.263 100.168 16.699 1.00 28.91 35 CYS E CA 1
ATOM 5053 C C . CYS E 1 35 ? -35.663 98.773 16.526 1.00 27.25 35 CYS E C 1
ATOM 5054 O O . CYS E 1 35 ? -35.641 97.986 17.465 1.00 26.64 35 CYS E O 1
ATOM 5057 N N . PRO E 1 36 ? -35.156 98.457 15.323 1.00 26.27 36 PRO E N 1
ATOM 5058 C CA . PRO E 1 36 ? -34.569 97.131 15.088 1.00 26.07 36 PRO E CA 1
ATOM 5059 C C . PRO E 1 36 ? -33.116 96.984 15.540 1.00 25.68 36 PRO E C 1
ATOM 5060 O O . PRO E 1 36 ? -32.186 96.996 14.727 1.00 26.31 36 PRO E O 1
ATOM 5064 N N . TYR E 1 37 ? -32.941 96.846 16.852 1.00 25.30 37 TYR E N 1
ATOM 5065 C CA . TYR E 1 37 ? -31.627 96.686 17.456 1.00 26.81 37 TYR E CA 1
ATOM 5066 C C . TYR E 1 37 ? -31.565 95.305 18.105 1.00 28.06 37 TYR E C 1
ATOM 5067 O O . TYR E 1 37 ? -32.592 94.636 18.262 1.00 28.04 37 TYR E O 1
ATOM 5076 N N . GLN E 1 38 ? -30.363 94.875 18.469 1.00 29.70 38 GLN E N 1
ATOM 5077 C CA . GLN E 1 38 ? -30.166 93.559 19.070 1.00 30.29 38 GLN E CA 1
ATOM 5078 C C . GLN E 1 38 ? -30.577 93.531 20.536 1.00 30.89 38 GLN E C 1
ATOM 5079 O O . GLN E 1 38 ? -29.761 93.749 21.436 1.00 31.77 38 GLN E O 1
ATOM 5085 N N . GLU E 1 39 ? -31.860 93.249 20.752 1.00 30.35 39 GLU E N 1
ATOM 5086 C CA . GLU E 1 39 ? -32.461 93.179 22.080 1.00 29.64 39 GLU E CA 1
ATOM 5087 C C . GLU E 1 39 ? -31.746 92.199 23.007 1.00 28.24 39 GLU E C 1
ATOM 5088 O O . GLU E 1 39 ? -31.521 92.491 24.186 1.00 26.10 39 GLU E O 1
ATOM 5094 N N . VAL E 1 40 ? -31.423 91.033 22.459 1.00 26.90 40 VAL E N 1
ATOM 5095 C CA . VAL E 1 40 ? -30.742 89.973 23.184 1.00 29.01 40 VAL E CA 1
ATOM 5096 C C . VAL E 1 40 ? -29.249 90.340 23.115 1.00 29.49 40 VAL E C 1
ATOM 5097 O O . VAL E 1 40 ? -28.504 89.848 22.262 1.00 28.81 40 VAL E O 1
ATOM 5101 N N . ASP E 1 41 ? -28.829 91.208 24.028 1.00 28.36 41 ASP E N 1
ATOM 5102 C CA . ASP E 1 41 ? -27.467 91.723 24.047 1.00 29.42 41 ASP E CA 1
ATOM 5103 C C . ASP E 1 41 ? -26.361 90.856 24.664 1.00 30.02 41 ASP E C 1
ATOM 5104 O O . ASP E 1 41 ? -25.173 91.197 24.578 1.00 30.15 41 ASP E O 1
ATOM 5109 N N . GLY E 1 42 ? -26.736 89.746 25.286 1.00 29.73 42 GLY E N 1
ATOM 5110 C CA . GLY E 1 42 ? -25.730 88.879 25.863 1.00 29.20 42 GLY E CA 1
ATOM 5111 C C . GLY E 1 42 ? -25.328 89.236 27.275 1.00 29.56 42 GLY E C 1
ATOM 5112 O O . GLY E 1 42 ? -24.380 88.662 27.816 1.00 31.26 42 GLY E O 1
ATOM 5113 N N . LEU E 1 43 ? -26.045 90.177 27.877 1.00 27.82 43 LEU E N 1
ATOM 5114 C CA . LEU E 1 43 ? -25.768 90.591 29.248 1.00 27.26 43 LEU E CA 1
ATOM 5115 C C . LEU E 1 43 ? -26.774 89.944 30.199 1.00 27.95 43 LEU E C 1
ATOM 5116 O O . LEU E 1 43 ? -26.753 90.186 31.399 1.00 28.74 43 LEU E O 1
ATOM 5121 N N . ASP E 1 44 ? -27.643 89.098 29.662 1.00 29.01 44 ASP E N 1
ATOM 5122 C CA . ASP E 1 44 ? -28.671 88.466 30.483 1.00 30.04 44 ASP E CA 1
ATOM 5123 C C . ASP E 1 44 ? -28.324 87.207 31.255 1.00 30.62 44 ASP E C 1
ATOM 5124 O O . ASP E 1 44 ? -28.910 86.955 32.307 1.00 31.03 44 ASP E O 1
ATOM 5129 N N . LEU E 1 45 ? -27.398 86.409 30.741 1.00 31.31 45 LEU E N 1
ATOM 5130 C CA . LEU E 1 45 ? -27.048 85.168 31.415 1.00 32.45 45 LEU E CA 1
ATOM 5131 C C . LEU E 1 45 ? -25.586 85.125 31.841 1.00 33.79 45 LEU E C 1
ATOM 5132 O O . LEU E 1 45 ? -24.921 84.093 31.756 1.00 35.11 45 LEU E O 1
ATOM 5137 N N . VAL E 1 46 ? -25.088 86.250 32.328 1.00 33.73 46 VAL E N 1
ATOM 5138 C CA . VAL E 1 46 ? -23.707 86.303 32.754 1.00 33.30 46 VAL E CA 1
ATOM 5139 C C . VAL E 1 46 ? -23.522 86.806 34.175 1.00 32.86 46 VAL E C 1
ATOM 5140 O O . VAL E 1 46 ? -24.409 87.453 34.746 1.00 31.18 46 VAL E O 1
ATOM 5144 N N . GLY E 1 47 ? -22.352 86.493 34.732 1.00 31.83 47 GLY E N 1
ATOM 5145 C CA . GLY E 1 47 ? -22.018 86.918 36.077 1.00 31.74 47 GLY E CA 1
ATOM 5146 C C . GLY E 1 47 ? -23.192 86.769 37.005 1.00 32.17 47 GLY E C 1
ATOM 5147 O O . GLY E 1 47 ? -23.831 85.715 37.030 1.00 32.43 47 GLY E O 1
ATOM 5148 N N . ASP E 1 48 ? -23.487 87.819 37.765 1.00 31.80 48 ASP E N 1
ATOM 5149 C CA . ASP E 1 48 ? -24.614 87.763 38.681 1.00 33.31 48 ASP E CA 1
ATOM 5150 C C . ASP E 1 48 ? -25.690 88.762 38.286 1.00 33.37 48 ASP E C 1
ATOM 5151 O O . ASP E 1 48 ? -26.230 89.470 39.140 1.00 33.86 48 ASP E O 1
ATOM 5156 N N . THR E 1 49 ? -26.004 88.836 36.998 1.00 32.27 49 THR E N 1
ATOM 5157 C CA . THR E 1 49 ? -27.047 89.759 36.582 1.00 32.56 49 THR E CA 1
ATOM 5158 C C . THR E 1 49 ? -28.364 89.228 37.154 1.00 32.86 49 THR E C 1
ATOM 5159 O O . THR E 1 49 ? -28.600 88.016 37.161 1.00 32.04 49 THR E O 1
ATOM 5163 N N . HIS E 1 50 ? -29.204 90.134 37.649 1.00 32.48 50 HIS E N 1
ATOM 5164 C CA . HIS E 1 50 ? -30.493 89.769 38.217 1.00 33.39 50 HIS E CA 1
ATOM 5165 C C . HIS E 1 50 ? -31.656 90.333 37.404 1.00 34.86 50 HIS E C 1
ATOM 5166 O O . HIS E 1 50 ? -31.539 91.375 36.749 1.00 33.58 50 HIS E O 1
ATOM 5173 N N . HIS E 1 51 ? -32.787 89.641 37.476 1.00 36.93 51 HIS E N 1
ATOM 5174 C CA . HIS E 1 51 ? -33.987 90.035 36.748 1.00 37.71 51 HIS E CA 1
ATOM 5175 C C . HIS E 1 51 ? -35.172 90.291 37.686 1.00 39.26 51 HIS E C 1
ATOM 5176 O O . HIS E 1 51 ? -35.575 89.412 38.449 1.00 40.11 51 HIS E O 1
ATOM 5183 N N . LEU E 1 52 ? -35.716 91.501 37.613 1.00 39.85 52 LEU E N 1
ATOM 5184 C CA . LEU E 1 52 ? -36.865 91.924 38.412 1.00 41.39 52 LEU E CA 1
ATOM 5185 C C . LEU E 1 52 ? -38.130 91.715 37.559 1.00 42.64 52 LEU E C 1
ATOM 5186 O O . LEU E 1 52 ? -38.221 92.234 36.446 1.00 41.41 52 LEU E O 1
ATOM 5199 N N . ALA E 1 54 ? -42.611 91.446 37.481 1.00 46.85 54 ALA E N 1
ATOM 5200 C CA . ALA E 1 54 ? -43.923 91.652 38.085 1.00 46.38 54 ALA E CA 1
ATOM 5201 C C . ALA E 1 54 ? -44.908 90.839 37.258 1.00 47.03 54 ALA E C 1
ATOM 5202 O O . ALA E 1 54 ? -45.106 91.123 36.077 1.00 47.67 54 ALA E O 1
ATOM 5204 N N . TRP E 1 55 ? -45.522 89.834 37.874 1.00 47.23 55 TRP E N 1
ATOM 5205 C CA . TRP E 1 55 ? -46.478 88.982 37.169 1.00 46.55 55 TRP E CA 1
ATOM 5206 C C . TRP E 1 55 ? -47.908 89.125 37.660 1.00 47.00 55 TRP E C 1
ATOM 5207 O O . TRP E 1 55 ? -48.163 89.115 38.862 1.00 47.21 55 TRP E O 1
ATOM 5218 N N . ARG E 1 56 ? -48.842 89.253 36.728 1.00 47.43 56 ARG E N 1
ATOM 5219 C CA . ARG E 1 56 ? -50.248 89.328 37.087 1.00 48.62 56 ARG E CA 1
ATOM 5220 C C . ARG E 1 56 ? -50.981 88.291 36.260 1.00 48.87 56 ARG E C 1
ATOM 5221 O O . ARG E 1 56 ? -51.117 88.432 35.048 1.00 47.42 56 ARG E O 1
ATOM 5229 N N . ASP E 1 57 ? -51.423 87.235 36.929 1.00 50.61 57 ASP E N 1
ATOM 5230 C CA . ASP E 1 57 ? -52.157 86.151 36.289 1.00 52.19 57 ASP E CA 1
ATOM 5231 C C . ASP E 1 57 ? -51.515 85.553 35.032 1.00 51.35 57 ASP E C 1
ATOM 5232 O O . ASP E 1 57 ? -52.122 85.531 33.959 1.00 51.86 57 ASP E O 1
ATOM 5237 N N . GLY E 1 58 ? -50.289 85.061 35.167 1.00 50.39 58 GLY E N 1
ATOM 5238 C CA . GLY E 1 58 ? -49.624 84.446 34.032 1.00 49.24 58 GLY E CA 1
ATOM 5239 C C . GLY E 1 58 ? -49.047 85.350 32.956 1.00 47.68 58 GLY E C 1
ATOM 5240 O O . GLY E 1 58 ? -48.470 84.846 31.993 1.00 48.28 58 GLY E O 1
ATOM 5241 N N . GLN E 1 59 ? -49.203 86.667 33.098 1.00 45.57 59 GLN E N 1
ATOM 5242 C CA . GLN E 1 59 ? -48.654 87.615 32.121 1.00 43.94 59 GLN E CA 1
ATOM 5243 C C . GLN E 1 59 ? -47.586 88.494 32.805 1.00 42.66 59 GLN E C 1
ATOM 5244 O O . GLN E 1 59 ? -47.789 88.956 33.928 1.00 42.59 59 GLN E O 1
ATOM 5250 N N . LEU E 1 60 ? -46.460 88.710 32.128 1.00 40.72 60 LEU E N 1
ATOM 5251 C CA . LEU E 1 60 ? -45.402 89.564 32.656 1.00 38.50 60 LEU E CA 1
ATOM 5252 C C . LEU E 1 60 ? -45.833 90.985 32.323 1.00 36.77 60 LEU E C 1
ATOM 5253 O O . LEU E 1 60 ? -46.044 91.312 31.159 1.00 37.45 60 LEU E O 1
ATOM 5258 N N . LEU E 1 61 ? -45.971 91.828 33.343 1.00 36.97 61 LEU E N 1
ATOM 5259 C CA . LEU E 1 61 ? -46.409 93.202 33.138 1.00 35.33 61 LEU E CA 1
ATOM 5260 C C . LEU E 1 61 ? -45.332 94.257 33.317 1.00 34.76 61 LEU E C 1
ATOM 5261 O O . LEU E 1 61 ? -45.448 95.345 32.760 1.00 35.71 61 LEU E O 1
ATOM 5266 N N . ALA E 1 62 ? -44.304 93.963 34.107 1.00 34.14 62 ALA E N 1
ATOM 5267 C CA . ALA E 1 62 ? -43.222 94.926 34.320 1.00 34.31 62 ALA E CA 1
ATOM 5268 C C . ALA E 1 62 ? -41.878 94.229 34.541 1.00 34.33 62 ALA E C 1
ATOM 5269 O O . ALA E 1 62 ? -41.798 93.164 35.155 1.00 33.30 62 ALA E O 1
ATOM 5271 N N . TYR E 1 63 ? -40.817 94.845 34.036 1.00 34.40 63 TYR E N 1
ATOM 5272 C CA . TYR E 1 63 ? -39.495 94.255 34.135 1.00 33.38 63 TYR E CA 1
ATOM 5273 C C . TYR E 1 63 ? -38.362 95.273 34.116 1.00 33.13 63 TYR E C 1
ATOM 5274 O O . TYR E 1 63 ? -38.516 96.392 33.628 1.00 33.87 63 TYR E O 1
ATOM 5283 N N . LEU E 1 64 ? -37.229 94.868 34.680 1.00 32.39 64 LEU E N 1
ATOM 5284 C CA . LEU E 1 64 ? -36.017 95.669 34.665 1.00 31.43 64 LEU E CA 1
ATOM 5285 C C . LEU E 1 64 ? -34.850 94.724 34.944 1.00 32.17 64 LEU E C 1
ATOM 5286 O O . LEU E 1 64 ? -35.022 93.668 35.565 1.00 31.59 64 LEU E O 1
ATOM 5291 N N . ARG E 1 65 ? -33.666 95.082 34.469 1.00 31.31 65 ARG E N 1
ATOM 5292 C CA . ARG E 1 65 ? -32.505 94.224 34.668 1.00 30.10 65 ARG E CA 1
ATOM 5293 C C . ARG E 1 65 ? -31.440 94.891 35.546 1.00 29.47 65 ARG E C 1
ATOM 5294 O O . ARG E 1 65 ? -31.242 96.111 35.489 1.00 27.82 65 ARG E O 1
ATOM 5302 N N . LEU E 1 66 ? -30.776 94.081 36.366 1.00 30.13 66 LEU E N 1
ATOM 5303 C CA . LEU E 1 66 ? -29.696 94.559 37.236 1.00 31.94 66 LEU E CA 1
ATOM 5304 C C . LEU E 1 66 ? -28.371 93.872 36.872 1.00 31.84 66 LEU E C 1
ATOM 5305 O O . LEU E 1 66 ? -28.217 92.667 37.075 1.00 32.26 66 LEU E O 1
ATOM 5310 N N . LEU E 1 67 ? -27.419 94.622 36.323 1.00 32.87 67 LEU E N 1
ATOM 5311 C CA . LEU E 1 67 ? -26.102 94.053 35.986 1.00 33.47 67 LEU E CA 1
ATOM 5312 C C . LEU E 1 67 ? -25.160 94.260 37.187 1.00 33.57 67 LEU E C 1
ATOM 5313 O O . LEU E 1 67 ? -25.069 95.373 37.726 1.00 30.60 67 LEU E O 1
ATOM 5318 N N . ASP E 1 68 ? -24.468 93.194 37.604 1.00 33.86 68 ASP E N 1
ATOM 5319 C CA . ASP E 1 68 ? -23.575 93.264 38.768 1.00 34.38 68 ASP E CA 1
ATOM 5320 C C . ASP E 1 68 ? -22.312 94.138 38.660 1.00 33.99 68 ASP E C 1
ATOM 5321 O O . ASP E 1 68 ? -21.613 94.141 37.644 1.00 32.48 68 ASP E O 1
ATOM 5326 N N . PRO E 1 69 ? -22.000 94.873 39.745 1.00 34.01 69 PRO E N 1
ATOM 5327 C CA . PRO E 1 69 ? -20.873 95.800 39.936 1.00 34.34 69 PRO E CA 1
ATOM 5328 C C . PRO E 1 69 ? -19.451 95.371 39.530 1.00 34.80 69 PRO E C 1
ATOM 5329 O O . PRO E 1 69 ? -18.699 96.184 38.990 1.00 35.03 69 PRO E O 1
ATOM 5333 N N . VAL E 1 70 ? -19.062 94.125 39.785 1.00 34.11 70 VAL E N 1
ATOM 5334 C CA . VAL E 1 70 ? -17.721 93.701 39.374 1.00 35.35 70 VAL E CA 1
ATOM 5335 C C . VAL E 1 70 ? -17.528 93.807 37.863 1.00 35.14 70 VAL E C 1
ATOM 5336 O O . VAL E 1 70 ? -16.440 94.147 37.390 1.00 35.49 70 VAL E O 1
ATOM 5340 N N . ARG E 1 71 ? -18.584 93.508 37.109 1.00 35.76 71 ARG E N 1
ATOM 5341 C CA . ARG E 1 71 ? -18.525 93.539 35.648 1.00 34.87 71 ARG E CA 1
ATOM 5342 C C . ARG E 1 71 ? -18.825 94.903 35.050 1.00 33.27 71 ARG E C 1
ATOM 5343 O O . ARG E 1 71 ? -18.954 95.043 33.831 1.00 30.74 71 ARG E O 1
ATOM 5351 N N . HIS E 1 72 ? -18.921 95.912 35.908 1.00 32.99 72 HIS E N 1
ATOM 5352 C CA . HIS E 1 72 ? -19.205 97.251 35.432 1.00 33.46 72 HIS E CA 1
ATOM 5353 C C . HIS E 1 72 ? -18.531 98.348 36.217 1.00 34.26 72 HIS E C 1
ATOM 5354 O O . HIS E 1 72 ? -19.176 99.288 36.680 1.00 37.46 72 HIS E O 1
ATOM 5361 N N . GLU E 1 73 ? -17.218 98.211 36.364 1.00 33.67 73 GLU E N 1
ATOM 5362 C CA . GLU E 1 73 ? -16.401 99.208 37.035 1.00 32.54 73 GLU E CA 1
ATOM 5363 C C . GLU E 1 73 ? -16.913 99.766 38.371 1.00 31.36 73 GLU E C 1
ATOM 5364 O O . GLU E 1 73 ? -16.866 100.970 38.602 1.00 31.91 73 GLU E O 1
ATOM 5370 N N . GLY E 1 74 ? -17.394 98.902 39.251 1.00 30.04 74 GLY E N 1
ATOM 5371 C CA . GLY E 1 74 ? -17.859 99.373 40.541 1.00 31.59 74 GLY E CA 1
ATOM 5372 C C . GLY E 1 74 ? -19.227 100.018 40.562 1.00 33.25 74 GLY E C 1
ATOM 5373 O O . GLY E 1 74 ? -19.592 100.690 41.520 1.00 33.25 74 GLY E O 1
ATOM 5374 N N . GLN E 1 75 ? -19.997 99.811 39.506 1.00 34.68 75 GLN E N 1
ATOM 5375 C CA . GLN E 1 75 ? -21.324 100.386 39.441 1.00 35.59 75 GLN E CA 1
ATOM 5376 C C . GLN E 1 75 ? -22.336 99.304 39.127 1.00 35.07 75 GLN E C 1
ATOM 5377 O O . GLN E 1 75 ? -22.096 98.430 38.290 1.00 35.49 75 GLN E O 1
ATOM 5383 N N . VAL E 1 76 ? -23.456 99.328 39.831 1.00 33.68 76 VAL E N 1
ATOM 5384 C CA . VAL E 1 76 ? -24.498 98.371 39.540 1.00 35.17 76 VAL E CA 1
ATOM 5385 C C . VAL E 1 76 ? -25.299 99.074 38.431 1.00 33.62 76 VAL E C 1
ATOM 5386 O O . VAL E 1 76 ? -25.640 100.253 38.530 1.00 32.73 76 VAL E O 1
ATOM 5390 N N . VAL E 1 77 ? -25.552 98.356 37.350 1.00 33.59 77 VAL E N 1
ATOM 5391 C CA . VAL E 1 77 ? -26.261 98.929 36.221 1.00 33.70 77 VAL E CA 1
ATOM 5392 C C . VAL E 1 77 ? -27.704 98.468 36.072 1.00 33.33 77 VAL E C 1
ATOM 5393 O O . VAL E 1 77 ? -27.988 97.278 35.935 1.00 33.29 77 VAL E O 1
ATOM 5397 N N . ILE E 1 78 ? -28.613 99.436 36.103 1.00 32.07 78 ILE E N 1
ATOM 5398 C CA . ILE E 1 78 ? -30.027 99.163 35.926 1.00 28.73 78 ILE E CA 1
ATOM 5399 C C . ILE E 1 78 ? -30.344 99.524 34.482 1.00 28.18 78 ILE E C 1
ATOM 5400 O O . ILE E 1 78 ? -29.918 100.570 33.991 1.00 27.91 78 ILE E O 1
ATOM 5405 N N . GLY E 1 79 ? -31.089 98.657 33.804 1.00 27.43 79 GLY E N 1
ATOM 5406 C CA . GLY E 1 79 ? -31.459 98.913 32.423 1.00 23.60 79 GLY E CA 1
ATOM 5407 C C . GLY E 1 79 ? -32.624 98.043 32.005 1.00 22.25 79 GLY E C 1
ATOM 5408 O O . GLY E 1 79 ? -33.148 97.278 32.819 1.00 20.76 79 GLY E O 1
ATOM 5409 N N . ARG E 1 80 ? -33.003 98.137 30.731 1.00 22.48 80 ARG E N 1
ATOM 5410 C CA . ARG E 1 80 ? -34.127 97.374 30.191 1.00 24.43 80 ARG E CA 1
ATOM 5411 C C . ARG E 1 80 ? -35.367 97.573 31.080 1.00 24.58 80 ARG E C 1
ATOM 5412 O O . ARG E 1 80 ? -36.077 96.628 31.425 1.00 24.86 80 ARG E O 1
ATOM 5420 N N . VAL E 1 81 ? -35.592 98.819 31.466 1.00 25.07 81 VAL E N 1
ATOM 5421 C CA . VAL E 1 81 ? -36.714 99.188 32.312 1.00 27.51 81 VAL E CA 1
ATOM 5422 C C . VAL E 1 81 ? -37.944 99.253 31.417 1.00 27.84 81 VAL E C 1
ATOM 5423 O O . VAL E 1 81 ? -37.984 100.012 30.460 1.00 28.44 81 VAL E O 1
ATOM 5427 N N . VAL E 1 82 ? -38.954 98.456 31.721 1.00 28.64 82 VAL E N 1
ATOM 5428 C CA . VAL E 1 82 ? -40.108 98.462 30.862 1.00 28.46 82 VAL E CA 1
ATOM 5429 C C . VAL E 1 82 ? -41.367 97.915 31.512 1.00 29.54 82 VAL E C 1
ATOM 5430 O O . VAL E 1 82 ? -41.329 97.212 32.526 1.00 30.18 82 VAL E O 1
ATOM 5434 N N . SER E 1 83 ? -42.498 98.261 30.921 1.00 30.69 83 SER E N 1
ATOM 5435 C CA . SER E 1 83 ? -43.770 97.746 31.388 1.00 31.96 83 SER E CA 1
ATOM 5436 C C . SER E 1 83 ? -44.714 97.689 30.196 1.00 32.71 83 SER E C 1
ATOM 5437 O O . SER E 1 83 ? -44.614 98.503 29.264 1.00 30.81 83 SER E O 1
ATOM 5440 N N . SER E 1 84 ? -45.572 96.672 30.198 1.00 33.60 84 SER E N 1
ATOM 5441 C CA . SER E 1 84 ? -46.573 96.505 29.159 1.00 34.54 84 SER E CA 1
ATOM 5442 C C . SER E 1 84 ? -47.248 97.867 29.004 1.00 34.65 84 SER E C 1
ATOM 5443 O O . SER E 1 84 ? -47.476 98.553 30.001 1.00 34.21 84 SER E O 1
ATOM 5446 N N . SER E 1 85 ? -47.549 98.271 27.771 1.00 34.57 85 SER E N 1
ATOM 5447 C CA . SER E 1 85 ? -48.188 99.572 27.528 1.00 36.19 85 SER E CA 1
ATOM 5448 C C . SER E 1 85 ? -49.546 99.756 28.220 1.00 37.61 85 SER E C 1
ATOM 5449 O O . SER E 1 85 ? -49.937 100.876 28.571 1.00 37.55 85 SER E O 1
ATOM 5452 N N . ALA E 1 86 ? -50.264 98.659 28.413 1.00 38.01 86 ALA E N 1
ATOM 5453 C CA . ALA E 1 86 ? -51.560 98.730 29.052 1.00 39.30 86 ALA E CA 1
ATOM 5454 C C . ALA E 1 86 ? -51.398 99.004 30.542 1.00 40.12 86 ALA E C 1
ATOM 5455 O O . ALA E 1 86 ? -52.114 99.839 31.113 1.00 40.82 86 ALA E O 1
ATOM 5457 N N . ALA E 1 87 ? -50.446 98.311 31.163 1.00 39.50 87 ALA E N 1
ATOM 5458 C CA . ALA E 1 87 ? -50.208 98.443 32.601 1.00 40.47 87 ALA E CA 1
ATOM 5459 C C . ALA E 1 87 ? -49.364 99.651 32.960 1.00 40.57 87 ALA E C 1
ATOM 5460 O O . ALA E 1 87 ? -49.211 99.979 34.139 1.00 41.75 87 ALA E O 1
ATOM 5462 N N . ARG E 1 88 ? -48.835 100.311 31.936 1.00 40.80 88 ARG E N 1
ATOM 5463 C CA . ARG E 1 88 ? -47.973 101.464 32.113 1.00 40.57 88 ARG E CA 1
ATOM 5464 C C . ARG E 1 88 ? -48.605 102.549 32.960 1.00 43.12 88 ARG E C 1
ATOM 5465 O O . ARG E 1 88 ? -49.542 103.225 32.533 1.00 43.88 88 ARG E O 1
ATOM 5473 N N . GLY E 1 89 ? -48.077 102.707 34.167 1.00 44.53 89 GLY E N 1
ATOM 5474 C CA . GLY E 1 89 ? -48.585 103.709 35.078 1.00 46.18 89 GLY E CA 1
ATOM 5475 C C . GLY E 1 89 ? -47.547 104.190 36.082 1.00 47.35 89 GLY E C 1
ATOM 5476 O O . GLY E 1 89 ? -46.628 103.459 36.464 1.00 46.74 89 GLY E O 1
ATOM 5477 N N . GLN E 1 90 ? -47.723 105.435 36.513 1.00 47.68 90 GLN E N 1
ATOM 5478 C CA . GLN E 1 90 ? -46.849 106.104 37.474 1.00 47.52 90 GLN E CA 1
ATOM 5479 C C . GLN E 1 90 ? -46.644 105.294 38.753 1.00 45.36 90 GLN E C 1
ATOM 5480 O O . GLN E 1 90 ? -45.601 105.384 39.392 1.00 43.60 90 GLN E O 1
ATOM 5486 N N . GLY E 1 91 ? -47.649 104.503 39.114 1.00 45.22 91 GLY E N 1
ATOM 5487 C CA . GLY E 1 91 ? -47.570 103.689 40.314 1.00 43.95 91 GLY E CA 1
ATOM 5488 C C . GLY E 1 91 ? -46.747 102.425 40.139 1.00 43.48 91 GLY E C 1
ATOM 5489 O O . GLY E 1 91 ? -46.167 101.913 41.103 1.00 43.00 91 GLY E O 1
ATOM 5490 N N . LEU E 1 92 ? -46.699 101.912 38.911 1.00 43.22 92 LEU E N 1
ATOM 5491 C CA . LEU E 1 92 ? -45.931 100.705 38.611 1.00 40.54 92 LEU E CA 1
ATOM 5492 C C . LEU E 1 92 ? -44.477 101.117 38.478 1.00 39.90 92 LEU E C 1
ATOM 5493 O O . LEU E 1 92 ? -43.588 100.447 38.999 1.00 38.93 92 LEU E O 1
ATOM 5498 N N . GLY E 1 93 ? -44.245 102.220 37.767 1.00 39.07 93 GLY E N 1
ATOM 5499 C CA . GLY E 1 93 ? -42.895 102.720 37.599 1.00 38.67 93 GLY E CA 1
ATOM 5500 C C . GLY E 1 93 ? -42.265 102.842 38.976 1.00 40.16 93 GLY E C 1
ATOM 5501 O O . GLY E 1 93 ? -41.133 102.383 39.201 1.00 38.69 93 GLY E O 1
ATOM 5502 N N . HIS E 1 94 ? -43.010 103.437 39.911 1.00 39.94 94 HIS E N 1
ATOM 5503 C CA . HIS E 1 94 ? -42.515 103.600 41.272 1.00 40.64 94 HIS E CA 1
ATOM 5504 C C . HIS E 1 94 ? -42.129 102.251 41.867 1.00 40.88 94 HIS E C 1
ATOM 5505 O O . HIS E 1 94 ? -40.983 102.065 42.274 1.00 41.26 94 HIS E O 1
ATOM 5512 N N . GLN E 1 95 ? -43.076 101.312 41.914 1.00 41.17 95 GLN E N 1
ATOM 5513 C CA . GLN E 1 95 ? -42.794 99.979 42.456 1.00 41.23 95 GLN E CA 1
ATOM 5514 C C . GLN E 1 95 ? -41.548 99.367 41.800 1.00 42.01 95 GLN E C 1
ATOM 5515 O O . GLN E 1 95 ? -40.633 98.908 42.485 1.00 43.47 95 GLN E O 1
ATOM 5521 N N . LEU E 1 96 ? -41.527 99.361 40.471 1.00 41.52 96 LEU E N 1
ATOM 5522 C CA . LEU E 1 96 ? -40.407 98.830 39.703 1.00 40.11 96 LEU E CA 1
ATOM 5523 C C . LEU E 1 96 ? -39.096 99.389 40.227 1.00 41.19 96 LEU E C 1
ATOM 5524 O O . LEU E 1 96 ? -38.192 98.642 40.621 1.00 39.96 96 LEU E O 1
ATOM 5537 N N . GLU E 1 98 ? -38.337 101.518 43.004 1.00 39.90 98 GLU E N 1
ATOM 5538 C CA . GLU E 1 98 ? -38.059 101.289 44.407 1.00 41.58 98 GLU E CA 1
ATOM 5539 C C . GLU E 1 98 ? -37.508 99.890 44.658 1.00 41.32 98 GLU E C 1
ATOM 5540 O O . GLU E 1 98 ? -36.481 99.747 45.321 1.00 41.06 98 GLU E O 1
ATOM 5546 N N . ARG E 1 99 ? -38.179 98.865 44.126 1.00 40.78 99 ARG E N 1
ATOM 5547 C CA . ARG E 1 99 ? -37.732 97.481 44.313 1.00 41.32 99 ARG E CA 1
ATOM 5548 C C . ARG E 1 99 ? -36.361 97.226 43.698 1.00 41.16 99 ARG E C 1
ATOM 5549 O O . ARG E 1 99 ? -35.627 96.343 44.145 1.00 40.85 99 ARG E O 1
ATOM 5557 N N . ALA E 1 100 ? -36.021 97.989 42.665 1.00 42.06 100 ALA E N 1
ATOM 5558 C CA . ALA E 1 100 ? -34.726 97.833 42.004 1.00 42.68 100 ALA E CA 1
ATOM 5559 C C . ALA E 1 100 ? -33.631 98.325 42.938 1.00 41.79 100 ALA E C 1
ATOM 5560 O O . ALA E 1 100 ? -32.654 97.612 43.171 1.00 40.63 100 ALA E O 1
ATOM 5562 N N . LEU E 1 101 ? -33.790 99.539 43.464 1.00 41.68 101 LEU E N 1
ATOM 5563 C CA . LEU E 1 101 ? -32.806 100.080 44.402 1.00 42.61 101 LEU E CA 1
ATOM 5564 C C . LEU E 1 101 ? -32.773 99.106 45.559 1.00 43.95 101 LEU E C 1
ATOM 5565 O O . LEU E 1 101 ? -31.720 98.733 46.069 1.00 44.12 101 LEU E O 1
ATOM 5570 N N . GLN E 1 102 ? -33.967 98.688 45.945 1.00 46.30 102 GLN E N 1
ATOM 5571 C CA . GLN E 1 102 ? -34.166 97.754 47.029 1.00 48.75 102 GLN E CA 1
ATOM 5572 C C . GLN E 1 102 ? -33.251 96.539 46.862 1.00 49.55 102 GLN E C 1
ATOM 5573 O O . GLN E 1 102 ? -32.439 96.245 47.739 1.00 50.21 102 GLN E O 1
ATOM 5579 N N . ALA E 1 103 ? -33.376 95.846 45.730 1.00 49.66 103 ALA E N 1
ATOM 5580 C CA . ALA E 1 103 ? -32.562 94.665 45.451 1.00 49.29 103 ALA E CA 1
ATOM 5581 C C . ALA E 1 103 ? -31.068 94.997 45.426 1.00 49.36 103 ALA E C 1
ATOM 5582 O O . ALA E 1 103 ? -30.246 94.267 45.987 1.00 47.72 103 ALA E O 1
ATOM 5584 N N . ALA E 1 104 ? -30.727 96.102 44.771 1.00 49.60 104 ALA E N 1
ATOM 5585 C CA . ALA E 1 104 ? -29.338 96.543 44.658 1.00 50.57 104 ALA E CA 1
ATOM 5586 C C . ALA E 1 104 ? -28.697 96.713 46.032 1.00 51.00 104 ALA E C 1
ATOM 5587 O O . ALA E 1 104 ? -27.545 96.336 46.241 1.00 50.85 104 ALA E O 1
ATOM 5589 N N . GLU E 1 105 ? -29.453 97.284 46.963 1.00 51.39 105 GLU E N 1
ATOM 5590 C CA . GLU E 1 105 ? -28.958 97.517 48.309 1.00 52.16 105 GLU E CA 1
ATOM 5591 C C . GLU E 1 105 ? -28.797 96.234 49.111 1.00 52.37 105 GLU E C 1
ATOM 5592 O O . GLU E 1 105 ? -27.952 96.161 50.006 1.00 52.58 105 GLU E O 1
ATOM 5598 N N . ARG E 1 106 ? -29.594 95.218 48.806 1.00 51.26 106 ARG E N 1
ATOM 5599 C CA . ARG E 1 106 ? -29.451 93.977 49.546 1.00 51.96 106 ARG E CA 1
ATOM 5600 C C . ARG E 1 106 ? -28.435 93.069 48.847 1.00 51.88 106 ARG E C 1
ATOM 5601 O O . ARG E 1 106 ? -27.761 92.264 49.500 1.00 52.51 106 ARG E O 1
ATOM 5609 N N . LEU E 1 107 ? -28.306 93.225 47.528 1.00 50.62 107 LEU E N 1
ATOM 5610 C CA . LEU E 1 107 ? -27.359 92.432 46.729 1.00 47.84 107 LEU E CA 1
ATOM 5611 C C . LEU E 1 107 ? -25.955 93.023 46.713 1.00 46.25 107 LEU E C 1
ATOM 5612 O O . LEU E 1 107 ? -24.970 92.294 46.760 1.00 44.50 107 LEU E O 1
ATOM 5617 N N . TRP E 1 108 ? -25.876 94.348 46.626 1.00 45.18 108 TRP E N 1
ATOM 5618 C CA . TRP E 1 108 ? -24.601 95.050 46.579 1.00 44.54 108 TRP E CA 1
ATOM 5619 C C . TRP E 1 108 ? -24.641 96.259 47.506 1.00 44.99 108 TRP E C 1
ATOM 5620 O O . TRP E 1 108 ? -24.573 97.404 47.071 1.00 44.85 108 TRP E O 1
ATOM 5631 N N . LEU E 1 109 ? -24.762 95.983 48.796 1.00 46.12 109 LEU E N 1
ATOM 5632 C CA . LEU E 1 109 ? -24.809 97.023 49.804 1.00 48.22 109 LEU E CA 1
ATOM 5633 C C . LEU E 1 109 ? -23.777 98.136 49.597 1.00 48.96 109 LEU E C 1
ATOM 5634 O O . LEU E 1 109 ? -22.580 97.872 49.463 1.00 49.05 109 LEU E O 1
ATOM 5639 N N . ASP E 1 110 ? -24.268 99.374 49.566 1.00 49.18 110 ASP E N 1
ATOM 5640 C CA . ASP E 1 110 ? -23.449 100.575 49.404 1.00 49.24 110 ASP E CA 1
ATOM 5641 C C . ASP E 1 110 ? -22.785 100.799 48.044 1.00 47.67 110 ASP E C 1
ATOM 5642 O O . ASP E 1 110 ? -21.923 101.671 47.916 1.00 48.38 110 ASP E O 1
ATOM 5647 N N . THR E 1 111 ? -23.182 100.034 47.031 1.00 44.63 111 THR E N 1
ATOM 5648 C CA . THR E 1 111 ? -22.613 100.211 45.699 1.00 41.75 111 THR E CA 1
ATOM 5649 C C . THR E 1 111 ? -23.492 101.169 44.900 1.00 40.68 111 THR E C 1
ATOM 5650 O O . THR E 1 111 ? -24.710 101.029 44.869 1.00 41.05 111 THR E O 1
ATOM 5654 N N . PRO E 1 112 ? -22.884 102.156 44.238 1.00 38.92 112 PRO E N 1
ATOM 5655 C CA . PRO E 1 112 ? -23.654 103.121 43.446 1.00 38.24 112 PRO E CA 1
ATOM 5656 C C . PRO E 1 112 ? -24.367 102.506 42.237 1.00 36.44 112 PRO E C 1
ATOM 5657 O O . PRO E 1 112 ? -23.875 101.558 41.625 1.00 35.60 112 PRO E O 1
ATOM 5661 N N . VAL E 1 113 ? -25.536 103.055 41.911 1.00 34.16 113 VAL E N 1
ATOM 5662 C CA . VAL E 1 113 ? -26.328 102.575 40.785 1.00 31.57 113 VAL E CA 1
ATOM 5663 C C . VAL E 1 113 ? -26.265 103.541 39.597 1.00 30.86 113 VAL E C 1
ATOM 5664 O O . VAL E 1 113 ? -26.301 104.769 39.756 1.00 30.43 113 VAL E O 1
ATOM 5668 N N . TYR E 1 114 ? -26.162 102.969 38.406 1.00 28.78 114 TYR E N 1
ATOM 5669 C CA . TYR E 1 114 ? -26.099 103.744 37.182 1.00 28.45 114 TYR E CA 1
ATOM 5670 C C . TYR E 1 114 ? -27.100 103.200 36.171 1.00 29.10 114 TYR E C 1
ATOM 5671 O O . TYR E 1 114 ? -27.411 102.010 36.169 1.00 29.48 114 TYR E O 1
ATOM 5680 N N . LEU E 1 115 ? -27.606 104.080 35.317 1.00 31.64 115 LEU E N 1
ATOM 5681 C CA . LEU E 1 115 ? -28.530 103.681 34.266 1.00 33.62 115 LEU E CA 1
ATOM 5682 C C . LEU E 1 115 ? -28.485 104.723 33.155 1.00 34.78 115 LEU E C 1
ATOM 5683 O O . LEU E 1 115 ? -28.091 105.871 33.376 1.00 33.10 115 LEU E O 1
ATOM 5688 N N . SER E 1 116 ? -28.847 104.302 31.951 1.00 37.35 116 SER E N 1
ATOM 5689 C CA . SER E 1 116 ? -28.862 105.201 30.799 1.00 40.40 116 SER E CA 1
ATOM 5690 C C . SER E 1 116 ? -30.324 105.500 30.480 1.00 42.25 116 SER E C 1
ATOM 5691 O O . SER E 1 116 ? -31.086 104.594 30.135 1.00 41.18 116 SER E O 1
ATOM 5694 N N . ALA E 1 117 ? -30.709 106.767 30.588 1.00 44.32 117 ALA E N 1
ATOM 5695 C CA . ALA E 1 117 ? -32.094 107.159 30.348 1.00 47.71 117 ALA E CA 1
ATOM 5696 C C . ALA E 1 117 ? -32.317 108.147 29.210 1.00 50.39 117 ALA E C 1
ATOM 5697 O O . ALA E 1 117 ? -31.399 108.876 28.811 1.00 51.40 117 ALA E O 1
ATOM 5699 N N . GLN E 1 118 ? -33.556 108.181 28.713 1.00 52.97 118 GLN E N 1
ATOM 5700 C CA . GLN E 1 118 ? -33.928 109.103 27.650 1.00 54.21 118 GLN E CA 1
ATOM 5701 C C . GLN E 1 118 ? -33.623 110.499 28.183 1.00 55.56 118 GLN E C 1
ATOM 5702 O O . GLN E 1 118 ? -33.851 110.776 29.355 1.00 53.60 118 GLN E O 1
ATOM 5708 N N . ALA E 1 119 ? -33.092 111.363 27.323 1.00 58.90 119 ALA E N 1
ATOM 5709 C CA . ALA E 1 119 ? -32.713 112.724 27.706 1.00 63.01 119 ALA E CA 1
ATOM 5710 C C . ALA E 1 119 ? -33.750 113.524 28.501 1.00 65.55 119 ALA E C 1
ATOM 5711 O O . ALA E 1 119 ? -33.427 114.095 29.549 1.00 65.89 119 ALA E O 1
ATOM 5713 N N . HIS E 1 120 ? -34.986 113.573 28.006 1.00 67.51 120 HIS E N 1
ATOM 5714 C CA . HIS E 1 120 ? -36.039 114.329 28.676 1.00 69.24 120 HIS E CA 1
ATOM 5715 C C . HIS E 1 120 ? -36.374 113.811 30.075 1.00 68.83 120 HIS E C 1
ATOM 5716 O O . HIS E 1 120 ? -36.625 114.600 30.989 1.00 68.39 120 HIS E O 1
ATOM 5723 N N . LEU E 1 121 ? -36.372 112.491 30.240 1.00 68.39 121 LEU E N 1
ATOM 5724 C CA . LEU E 1 121 ? -36.676 111.866 31.527 1.00 67.33 121 LEU E CA 1
ATOM 5725 C C . LEU E 1 121 ? -35.591 112.062 32.593 1.00 66.16 121 LEU E C 1
ATOM 5726 O O . LEU E 1 121 ? -35.566 111.347 33.597 1.00 66.02 121 LEU E O 1
ATOM 5731 N N . GLN E 1 122 ? -34.702 113.029 32.374 1.00 65.18 122 GLN E N 1
ATOM 5732 C CA . GLN E 1 122 ? -33.624 113.315 33.319 1.00 64.16 122 GLN E CA 1
ATOM 5733 C C . GLN E 1 122 ? -34.245 113.877 34.589 1.00 63.74 122 GLN E C 1
ATOM 5734 O O . GLN E 1 122 ? -33.553 114.441 35.449 1.00 64.96 122 GLN E O 1
ATOM 5740 N N . ALA E 1 123 ? -35.559 113.719 34.702 1.00 61.53 123 ALA E N 1
ATOM 5741 C CA . ALA E 1 123 ? -36.284 114.228 35.852 1.00 58.48 123 ALA E CA 1
ATOM 5742 C C . ALA E 1 123 ? -36.927 113.119 36.666 1.00 56.19 123 ALA E C 1
ATOM 5743 O O . ALA E 1 123 ? -36.773 113.083 37.886 1.00 54.74 123 ALA E O 1
ATOM 5745 N N . TYR E 1 124 ? -37.641 112.217 35.993 1.00 54.97 124 TYR E N 1
ATOM 5746 C CA . TYR E 1 124 ? -38.311 111.111 36.677 1.00 54.98 124 TYR E CA 1
ATOM 5747 C C . TYR E 1 124 ? -37.310 110.274 37.457 1.00 54.30 124 TYR E C 1
ATOM 5748 O O . TYR E 1 124 ? -37.606 109.778 38.543 1.00 54.06 124 TYR E O 1
ATOM 5757 N N . TYR E 1 125 ? -36.120 110.116 36.898 1.00 53.03 125 TYR E N 1
ATOM 5758 C CA . TYR E 1 125 ? -35.082 109.360 37.570 1.00 52.74 125 TYR E CA 1
ATOM 5759 C C . TYR E 1 125 ? -34.467 110.228 38.671 1.00 52.87 125 TYR E C 1
ATOM 5760 O O . TYR E 1 125 ? -34.271 109.764 39.797 1.00 53.47 125 TYR E O 1
ATOM 5769 N N . GLY E 1 126 ? -34.180 111.489 38.357 1.00 53.24 126 GLY E N 1
ATOM 5770 C CA . GLY E 1 126 ? -33.624 112.372 39.367 1.00 53.32 126 GLY E CA 1
ATOM 5771 C C . GLY E 1 126 ? -34.456 112.235 40.633 1.00 53.84 126 GLY E C 1
ATOM 5772 O O . GLY E 1 126 ? -33.922 112.217 41.745 1.00 52.56 126 GLY E O 1
ATOM 5773 N N . ARG E 1 127 ? -35.772 112.108 40.455 1.00 54.38 127 ARG E N 1
ATOM 5774 C CA . ARG E 1 127 ? -36.705 111.967 41.574 1.00 53.95 127 ARG E CA 1
ATOM 5775 C C . ARG E 1 127 ? -36.180 110.991 42.620 1.00 52.54 127 ARG E C 1
ATOM 5776 O O . ARG E 1 127 ? -36.304 111.229 43.823 1.00 51.30 127 ARG E O 1
ATOM 5784 N N . TYR E 1 128 ? -35.582 109.898 42.153 1.00 49.02 128 TYR E N 1
ATOM 5785 C CA . TYR E 1 128 ? -35.061 108.877 43.041 1.00 46.49 128 TYR E CA 1
ATOM 5786 C C . TYR E 1 128 ? -33.630 109.109 43.497 1.00 46.48 128 TYR E C 1
ATOM 5787 O O . TYR E 1 128 ? -33.033 108.246 44.127 1.00 46.03 128 TYR E O 1
ATOM 5796 N N . GLY E 1 129 ? -33.088 110.281 43.178 1.00 47.01 129 GLY E N 1
ATOM 5797 C CA . GLY E 1 129 ? -31.732 110.605 43.583 1.00 47.12 129 GLY E CA 1
ATOM 5798 C C . GLY E 1 129 ? -30.677 110.447 42.501 1.00 48.14 129 GLY E C 1
ATOM 5799 O O . GLY E 1 129 ? -29.477 110.510 42.780 1.00 49.08 129 GLY E O 1
ATOM 5800 N N . PHE E 1 130 ? -31.110 110.231 41.263 1.00 47.21 130 PHE E N 1
ATOM 5801 C CA . PHE E 1 130 ? -30.165 110.066 40.167 1.00 45.27 130 PHE E CA 1
ATOM 5802 C C . PHE E 1 130 ? -29.723 111.426 39.662 1.00 44.97 130 PHE E C 1
ATOM 5803 O O . PHE E 1 130 ? -30.426 112.418 39.836 1.00 44.73 130 PHE E O 1
ATOM 5811 N N . VAL E 1 131 ? -28.546 111.457 39.049 1.00 45.89 131 VAL E N 1
ATOM 5812 C CA . VAL E 1 131 ? -27.973 112.687 38.510 1.00 45.34 131 VAL E CA 1
ATOM 5813 C C . VAL E 1 131 ? -27.161 112.423 37.243 1.00 45.00 131 VAL E C 1
ATOM 5814 O O . VAL E 1 131 ? -26.437 111.427 37.149 1.00 44.94 131 VAL E O 1
ATOM 5818 N N . ALA E 1 132 ? -27.282 113.325 36.275 1.00 43.75 132 ALA E N 1
ATOM 5819 C CA . ALA E 1 132 ? -26.557 113.189 35.023 1.00 43.28 132 ALA E CA 1
ATOM 5820 C C . ALA E 1 132 ? -25.046 113.165 35.271 1.00 43.64 132 ALA E C 1
ATOM 5821 O O . ALA E 1 132 ? -24.530 113.982 36.036 1.00 44.35 132 ALA E O 1
ATOM 5823 N N . VAL E 1 133 ? -24.348 112.230 34.621 1.00 42.87 133 VAL E N 1
ATOM 5824 C CA . VAL E 1 133 ? -22.895 112.093 34.756 1.00 42.00 133 VAL E CA 1
ATOM 5825 C C . VAL E 1 133 ? -22.176 112.073 33.415 1.00 43.09 133 VAL E C 1
ATOM 5826 O O . VAL E 1 133 ? -20.954 111.989 33.368 1.00 43.58 133 VAL E O 1
ATOM 5830 N N . THR E 1 134 ? -22.924 112.135 32.324 1.00 43.53 134 THR E N 1
ATOM 5831 C CA . THR E 1 134 ? -22.303 112.126 31.008 1.00 44.61 134 THR E CA 1
ATOM 5832 C C . THR E 1 134 ? -22.930 113.181 30.124 1.00 47.23 134 THR E C 1
ATOM 5833 O O . THR E 1 134 ? -23.946 113.784 30.474 1.00 48.00 134 THR E O 1
ATOM 5837 N N . GLU E 1 135 ? -22.322 113.402 28.967 1.00 49.60 135 GLU E N 1
ATOM 5838 C CA . GLU E 1 135 ? -22.858 114.363 28.026 1.00 50.42 135 GLU E CA 1
ATOM 5839 C C . GLU E 1 135 ? -24.052 113.641 27.424 1.00 49.73 135 GLU E C 1
ATOM 5840 O O . GLU E 1 135 ? -24.241 112.449 27.670 1.00 49.96 135 GLU E O 1
ATOM 5846 N N . VAL E 1 136 ? -24.866 114.344 26.651 1.00 49.64 136 VAL E N 1
ATOM 5847 C CA . VAL E 1 136 ? -26.032 113.718 26.044 1.00 49.13 136 VAL E CA 1
ATOM 5848 C C . VAL E 1 136 ? -25.617 112.990 24.754 1.00 48.28 136 VAL E C 1
ATOM 5849 O O . VAL E 1 136 ? -24.862 113.530 23.949 1.00 48.61 136 VAL E O 1
ATOM 5853 N N . TYR E 1 137 ? -26.090 111.758 24.571 1.00 47.44 137 TYR E N 1
ATOM 5854 C CA . TYR E 1 137 ? -25.732 110.969 23.384 1.00 47.48 137 TYR E CA 1
ATOM 5855 C C . TYR E 1 137 ? -26.893 110.168 22.772 1.00 47.80 137 TYR E C 1
ATOM 5856 O O . TYR E 1 137 ? -27.925 109.975 23.406 1.00 47.16 137 TYR E O 1
ATOM 5865 N N . LEU E 1 138 ? -26.712 109.699 21.539 1.00 47.96 138 LEU E N 1
ATOM 5866 C CA . LEU E 1 138 ? -27.748 108.930 20.847 1.00 47.96 138 LEU E CA 1
ATOM 5867 C C . LEU E 1 138 ? -27.595 107.431 21.065 1.00 47.59 138 LEU E C 1
ATOM 5868 O O . LEU E 1 138 ? -26.496 106.894 20.943 1.00 47.09 138 LEU E O 1
ATOM 5873 N N . GLU E 1 139 ? -28.705 106.754 21.365 1.00 47.94 139 GLU E N 1
ATOM 5874 C CA . GLU E 1 139 ? -28.664 105.316 21.625 1.00 49.67 139 GLU E CA 1
ATOM 5875 C C . GLU E 1 139 ? -29.753 104.583 20.808 1.00 50.43 139 GLU E C 1
ATOM 5876 O O . GLU E 1 139 ? -30.282 105.122 19.788 1.00 49.95 139 GLU E O 1
ATOM 5882 N N . PRO E 1 143 ? -31.528 109.232 22.006 1.00 58.55 143 PRO E N 1
ATOM 5883 C CA . PRO E 1 143 ? -31.177 110.505 22.657 1.00 59.20 143 PRO E CA 1
ATOM 5884 C C . PRO E 1 143 ? -31.170 110.395 24.188 1.00 60.01 143 PRO E C 1
ATOM 5885 O O . PRO E 1 143 ? -31.997 111.012 24.868 1.00 60.81 143 PRO E O 1
ATOM 5889 N N . HIS E 1 144 ? -30.212 109.630 24.717 1.00 59.07 144 HIS E N 1
ATOM 5890 C CA . HIS E 1 144 ? -30.087 109.381 26.156 1.00 57.12 144 HIS E CA 1
ATOM 5891 C C . HIS E 1 144 ? -28.986 110.145 26.898 1.00 55.22 144 HIS E C 1
ATOM 5892 O O . HIS E 1 144 ? -28.263 110.960 26.321 1.00 54.74 144 HIS E O 1
ATOM 5899 N N . ILE E 1 145 ? -28.878 109.859 28.194 1.00 52.60 145 ILE E N 1
ATOM 5900 C CA . ILE E 1 145 ? -27.883 110.476 29.062 1.00 50.63 145 ILE E CA 1
ATOM 5901 C C . ILE E 1 145 ? -27.620 109.520 30.222 1.00 49.43 145 ILE E C 1
ATOM 5902 O O . ILE E 1 145 ? -28.538 108.856 30.705 1.00 48.75 145 ILE E O 1
ATOM 5907 N N . GLY E 1 146 ? -26.358 109.450 30.644 1.00 48.21 146 GLY E N 1
ATOM 5908 C CA . GLY E 1 146 ? -25.963 108.571 31.729 1.00 45.43 146 GLY E CA 1
ATOM 5909 C C . GLY E 1 146 ? -26.141 109.224 33.083 1.00 45.02 146 GLY E C 1
ATOM 5910 O O . GLY E 1 146 ? -25.656 110.336 33.318 1.00 43.24 146 GLY E O 1
ATOM 5919 N N . ARG E 1 148 ? -26.403 108.524 37.593 1.00 42.80 148 ARG E N 1
ATOM 5920 C CA . ARG E 1 148 ? -25.997 107.665 38.704 1.00 44.95 148 ARG E CA 1
ATOM 5921 C C . ARG E 1 148 ? -26.392 108.232 40.060 1.00 45.34 148 ARG E C 1
ATOM 5922 O O . ARG E 1 148 ? -26.643 109.428 40.212 1.00 46.10 148 ARG E O 1
ATOM 5930 N N . ARG E 1 149 ? -26.456 107.357 41.052 1.00 47.02 149 ARG E N 1
ATOM 5931 C CA . ARG E 1 149 ? -26.791 107.788 42.394 1.00 48.25 149 ARG E CA 1
ATOM 5932 C C . ARG E 1 149 ? -26.078 106.905 43.415 1.00 49.05 149 ARG E C 1
ATOM 5933 O O . ARG E 1 149 ? -25.877 105.707 43.189 1.00 47.94 149 ARG E O 1
ATOM 5941 N N . ALA E 1 150 ? -25.683 107.514 44.531 1.00 51.26 150 ALA E N 1
ATOM 5942 C CA . ALA E 1 150 ? -24.978 106.818 45.600 1.00 52.69 150 ALA E CA 1
ATOM 5943 C C . ALA E 1 150 ? -25.775 105.633 46.145 1.00 53.94 150 ALA E C 1
ATOM 5944 O O . ALA E 1 150 ? -26.926 105.432 45.694 1.00 53.87 150 ALA E O 1
ATOM 5947 N N . LEU F 1 3 ? -19.410 70.021 13.629 1.00 57.50 3 LEU F N 1
ATOM 5948 C CA . LEU F 1 3 ? -20.830 70.474 13.576 1.00 57.54 3 LEU F CA 1
ATOM 5949 C C . LEU F 1 3 ? -21.742 69.537 14.355 1.00 56.41 3 LEU F C 1
ATOM 5950 O O . LEU F 1 3 ? -21.960 68.397 13.953 1.00 56.61 3 LEU F O 1
ATOM 5955 N N . ASP F 1 4 ? -22.283 70.025 15.465 1.00 55.20 4 ASP F N 1
ATOM 5956 C CA . ASP F 1 4 ? -23.179 69.228 16.298 1.00 53.91 4 ASP F CA 1
ATOM 5957 C C . ASP F 1 4 ? -24.644 69.600 16.038 1.00 52.13 4 ASP F C 1
ATOM 5958 O O . ASP F 1 4 ? -25.126 70.646 16.491 1.00 50.25 4 ASP F O 1
ATOM 5963 N N . TRP F 1 5 ? -25.344 68.749 15.294 1.00 50.18 5 TRP F N 1
ATOM 5964 C CA . TRP F 1 5 ? -26.744 68.999 14.998 1.00 48.56 5 TRP F CA 1
ATOM 5965 C C . TRP F 1 5 ? -27.614 68.375 16.082 1.00 48.52 5 TRP F C 1
ATOM 5966 O O . TRP F 1 5 ? -27.325 67.284 16.586 1.00 49.02 5 TRP F O 1
ATOM 5977 N N . THR F 1 6 ? -28.683 69.078 16.433 1.00 47.20 6 THR F N 1
ATOM 5978 C CA . THR F 1 6 ? -29.604 68.616 17.451 1.00 46.11 6 THR F CA 1
ATOM 5979 C C . THR F 1 6 ? -31.005 69.158 17.157 1.00 45.71 6 THR F C 1
ATOM 5980 O O . THR F 1 6 ? -31.168 70.299 16.721 1.00 45.87 6 THR F O 1
ATOM 5984 N N . CYS F 1 7 ? -32.015 68.322 17.360 1.00 44.58 7 CYS F N 1
ATOM 5985 C CA . CYS F 1 7 ? -33.391 68.736 17.151 1.00 44.59 7 CYS F CA 1
ATOM 5986 C C . CYS F 1 7 ? -34.093 68.456 18.466 1.00 45.24 7 CYS F C 1
ATOM 5987 O O . CYS F 1 7 ? -34.581 67.349 18.694 1.00 46.26 7 CYS F O 1
ATOM 5990 N N . LYS F 1 8 ? -34.143 69.463 19.332 1.00 44.32 8 LYS F N 1
ATOM 5991 C CA . LYS F 1 8 ? -34.741 69.287 20.643 1.00 42.92 8 LYS F CA 1
ATOM 5992 C C . LYS F 1 8 ? -36.183 69.755 20.767 1.00 42.21 8 LYS F C 1
ATOM 5993 O O . LYS F 1 8 ? -36.606 70.716 20.133 1.00 42.23 8 LYS F O 1
ATOM 5999 N N . HIS F 1 9 ? -36.936 69.036 21.589 1.00 41.49 9 HIS F N 1
ATOM 6000 C CA . HIS F 1 9 ? -38.323 69.361 21.869 1.00 38.85 9 HIS F CA 1
ATOM 6001 C C . HIS F 1 9 ? -38.248 70.549 22.833 1.00 39.24 9 HIS F C 1
ATOM 6002 O O . HIS F 1 9 ? -37.535 70.486 23.830 1.00 39.41 9 HIS F O 1
ATOM 6009 N N . HIS F 1 10 ? -38.968 71.629 22.544 1.00 38.53 10 HIS F N 1
ATOM 6010 C CA . HIS F 1 10 ? -38.909 72.819 23.388 1.00 37.71 10 HIS F CA 1
ATOM 6011 C C . HIS F 1 10 ? -38.782 72.587 24.885 1.00 39.22 10 HIS F C 1
ATOM 6012 O O . HIS F 1 10 ? -38.244 73.429 25.604 1.00 38.90 10 HIS F O 1
ATOM 6019 N N . ALA F 1 11 ? -39.262 71.448 25.360 1.00 39.83 11 ALA F N 1
ATOM 6020 C CA . ALA F 1 11 ? -39.174 71.144 26.784 1.00 40.88 11 ALA F CA 1
ATOM 6021 C C . ALA F 1 11 ? -37.755 70.739 27.213 1.00 40.55 11 ALA F C 1
ATOM 6022 O O . ALA F 1 11 ? -37.422 70.802 28.395 1.00 40.38 11 ALA F O 1
ATOM 6024 N N . ASP F 1 12 ? -36.931 70.326 26.252 1.00 40.14 12 ASP F N 1
ATOM 6025 C CA . ASP F 1 12 ? -35.553 69.908 26.524 1.00 40.60 12 ASP F CA 1
ATOM 6026 C C . ASP F 1 12 ? -34.544 71.047 26.373 1.00 40.70 12 ASP F C 1
ATOM 6027 O O . ASP F 1 12 ? -33.348 70.865 26.614 1.00 40.98 12 ASP F O 1
ATOM 6032 N N . LEU F 1 13 ? -35.016 72.215 25.958 1.00 39.53 13 LEU F N 1
ATOM 6033 C CA . LEU F 1 13 ? -34.118 73.341 25.777 1.00 37.71 13 LEU F CA 1
ATOM 6034 C C . LEU F 1 13 ? -33.503 73.734 27.099 1.00 37.20 13 LEU F C 1
ATOM 6035 O O . LEU F 1 13 ? -34.061 73.461 28.159 1.00 36.44 13 LEU F O 1
ATOM 6040 N N . THR F 1 14 ? -32.344 74.375 27.016 1.00 37.48 14 THR F N 1
ATOM 6041 C CA . THR F 1 14 ? -31.644 74.896 28.185 1.00 38.28 14 THR F CA 1
ATOM 6042 C C . THR F 1 14 ? -31.670 76.420 28.021 1.00 39.69 14 THR F C 1
ATOM 6043 O O . THR F 1 14 ? -31.802 76.918 26.897 1.00 38.91 14 THR F O 1
ATOM 6047 N N . LEU F 1 15 ? -31.545 77.162 29.118 1.00 39.94 15 LEU F N 1
ATOM 6048 C CA . LEU F 1 15 ? -31.559 78.619 29.031 1.00 40.28 15 LEU F CA 1
ATOM 6049 C C . LEU F 1 15 ? -30.623 79.109 27.932 1.00 42.13 15 LEU F C 1
ATOM 6050 O O . LEU F 1 15 ? -31.033 79.868 27.044 1.00 43.81 15 LEU F O 1
ATOM 6055 N N . LYS F 1 16 ? -29.368 78.672 27.989 1.00 41.61 16 LYS F N 1
ATOM 6056 C CA . LYS F 1 16 ? -28.378 79.068 26.994 1.00 41.40 16 LYS F CA 1
ATOM 6057 C C . LYS F 1 16 ? -28.916 78.851 25.593 1.00 39.65 16 LYS F C 1
ATOM 6058 O O . LYS F 1 16 ? -28.890 79.758 24.764 1.00 38.84 16 LYS F O 1
ATOM 6064 N N . GLU F 1 17 ? -29.403 77.642 25.335 1.00 37.44 17 GLU F N 1
ATOM 6065 C CA . GLU F 1 17 ? -29.942 77.302 24.019 1.00 36.36 17 GLU F CA 1
ATOM 6066 C C . GLU F 1 17 ? -31.060 78.250 23.565 1.00 33.56 17 GLU F C 1
ATOM 6067 O O . GLU F 1 17 ? -31.059 78.713 22.426 1.00 31.07 17 GLU F O 1
ATOM 6073 N N . LEU F 1 18 ? -32.000 78.534 24.465 1.00 31.25 18 LEU F N 1
ATOM 6074 C CA . LEU F 1 18 ? -33.129 79.402 24.165 1.00 31.32 18 LEU F CA 1
ATOM 6075 C C . LEU F 1 18 ? -32.642 80.798 23.810 1.00 30.85 18 LEU F C 1
ATOM 6076 O O . LEU F 1 18 ? -33.076 81.399 22.826 1.00 30.86 18 LEU F O 1
ATOM 6081 N N . TYR F 1 19 ? -31.735 81.301 24.628 1.00 29.71 19 TYR F N 1
ATOM 6082 C CA . TYR F 1 19 ? -31.185 82.626 24.439 1.00 29.27 19 TYR F CA 1
ATOM 6083 C C . TYR F 1 19 ? -30.474 82.750 23.098 1.00 29.95 19 TYR F C 1
ATOM 6084 O O . TYR F 1 19 ? -30.695 83.707 22.341 1.00 29.46 19 TYR F O 1
ATOM 6093 N N . ALA F 1 20 ? -29.623 81.776 22.802 1.00 30.00 20 ALA F N 1
ATOM 6094 C CA . ALA F 1 20 ? -28.879 81.772 21.551 1.00 28.20 20 ALA F CA 1
ATOM 6095 C C . ALA F 1 20 ? -29.801 81.740 20.332 1.00 26.12 20 ALA F C 1
ATOM 6096 O O . ALA F 1 20 ? -29.593 82.479 19.377 1.00 25.50 20 ALA F O 1
ATOM 6098 N N . LEU F 1 21 ? -30.817 80.888 20.359 1.00 24.74 21 LEU F N 1
ATOM 6099 C CA . LEU F 1 21 ? -31.714 80.805 19.214 1.00 25.29 21 LEU F CA 1
ATOM 6100 C C . LEU F 1 21 ? -32.487 82.113 19.053 1.00 23.23 21 LEU F C 1
ATOM 6101 O O . LEU F 1 21 ? -32.719 82.561 17.931 1.00 22.60 21 LEU F O 1
ATOM 6106 N N . LEU F 1 22 ? -32.867 82.733 20.166 1.00 21.94 22 LEU F N 1
ATOM 6107 C CA . LEU F 1 22 ? -33.571 84.006 20.095 1.00 23.27 22 LEU F CA 1
ATOM 6108 C C . LEU F 1 22 ? -32.551 85.072 19.659 1.00 24.61 22 LEU F C 1
ATOM 6109 O O . LEU F 1 22 ? -32.824 85.904 18.771 1.00 22.67 22 LEU F O 1
ATOM 6114 N N . GLN F 1 23 ? -31.359 85.019 20.246 1.00 24.57 23 GLN F N 1
ATOM 6115 C CA . GLN F 1 23 ? -30.323 85.966 19.871 1.00 25.12 23 GLN F CA 1
ATOM 6116 C C . GLN F 1 23 ? -30.046 85.857 18.365 1.00 23.81 23 GLN F C 1
ATOM 6117 O O . GLN F 1 23 ? -30.045 86.860 17.657 1.00 19.88 23 GLN F O 1
ATOM 6123 N N . LEU F 1 24 ? -29.844 84.642 17.866 1.00 22.48 24 LEU F N 1
ATOM 6124 C CA . LEU F 1 24 ? -29.580 84.479 16.439 1.00 22.68 24 LEU F CA 1
ATOM 6125 C C . LEU F 1 24 ? -30.724 84.972 15.543 1.00 23.58 24 LEU F C 1
ATOM 6126 O O . LEU F 1 24 ? -30.477 85.628 14.538 1.00 23.75 24 LEU F O 1
ATOM 6131 N N . ARG F 1 25 ? -31.969 84.646 15.899 1.00 24.59 25 ARG F N 1
ATOM 6132 C CA . ARG F 1 25 ? -33.141 85.053 15.112 1.00 24.20 25 ARG F CA 1
ATOM 6133 C C . ARG F 1 25 ? -33.316 86.577 15.083 1.00 24.19 25 ARG F C 1
ATOM 6134 O O . ARG F 1 25 ? -33.677 87.156 14.049 1.00 23.75 25 ARG F O 1
ATOM 6142 N N . THR F 1 26 ? -33.061 87.224 16.214 1.00 24.04 26 THR F N 1
ATOM 6143 C CA . THR F 1 26 ? -33.201 88.672 16.277 1.00 24.69 26 THR F CA 1
ATOM 6144 C C . THR F 1 26 ? -32.142 89.379 15.444 1.00 26.62 26 THR F C 1
ATOM 6145 O O . THR F 1 26 ? -32.441 90.327 14.689 1.00 24.92 26 THR F O 1
ATOM 6149 N N . GLU F 1 27 ? -30.903 88.924 15.558 1.00 27.58 27 GLU F N 1
ATOM 6150 C CA . GLU F 1 27 ? -29.873 89.605 14.806 1.00 30.76 27 GLU F CA 1
ATOM 6151 C C . GLU F 1 27 ? -30.074 89.520 13.294 1.00 29.09 27 GLU F C 1
ATOM 6152 O O . GLU F 1 27 ? -29.746 90.459 12.584 1.00 28.27 27 GLU F O 1
ATOM 6158 N N . VAL F 1 28 ? -30.650 88.427 12.805 1.00 29.34 28 VAL F N 1
ATOM 6159 C CA . VAL F 1 28 ? -30.894 88.299 11.370 1.00 29.01 28 VAL F CA 1
ATOM 6160 C C . VAL F 1 28 ? -32.237 88.883 10.929 1.00 28.86 28 VAL F C 1
ATOM 6161 O O . VAL F 1 28 ? -32.294 89.781 10.091 1.00 29.63 28 VAL F O 1
ATOM 6165 N N . PHE F 1 29 ? -33.314 88.374 11.510 1.00 28.71 29 PHE F N 1
ATOM 6166 C CA . PHE F 1 29 ? -34.662 88.814 11.171 1.00 27.97 29 PHE F CA 1
ATOM 6167 C C . PHE F 1 29 ? -35.015 90.231 11.612 1.00 28.12 29 PHE F C 1
ATOM 6168 O O . PHE F 1 29 ? -35.847 90.892 10.979 1.00 27.83 29 PHE F O 1
ATOM 6176 N N . VAL F 1 30 ? -34.387 90.702 12.684 1.00 26.85 30 VAL F N 1
ATOM 6177 C CA . VAL F 1 30 ? -34.646 92.050 13.163 1.00 27.49 30 VAL F CA 1
ATOM 6178 C C . VAL F 1 30 ? -33.570 93.036 12.713 1.00 29.25 30 VAL F C 1
ATOM 6179 O O . VAL F 1 30 ? -33.863 94.000 12.004 1.00 28.47 30 VAL F O 1
ATOM 6183 N N . VAL F 1 31 ? -32.321 92.795 13.104 1.00 30.49 31 VAL F N 1
ATOM 6184 C CA . VAL F 1 31 ? -31.265 93.742 12.755 1.00 31.68 31 VAL F CA 1
ATOM 6185 C C . VAL F 1 31 ? -30.825 93.791 11.295 1.00 32.80 31 VAL F C 1
ATOM 6186 O O . VAL F 1 31 ? -31.039 94.814 10.643 1.00 33.30 31 VAL F O 1
ATOM 6190 N N . GLU F 1 32 ? -30.215 92.727 10.775 1.00 33.52 32 GLU F N 1
ATOM 6191 C CA . GLU F 1 32 ? -29.782 92.744 9.376 1.00 35.40 32 GLU F CA 1
ATOM 6192 C C . GLU F 1 32 ? -30.921 93.229 8.471 1.00 35.50 32 GLU F C 1
ATOM 6193 O O . GLU F 1 32 ? -30.741 94.131 7.649 1.00 35.22 32 GLU F O 1
ATOM 6199 N N . GLN F 1 33 ? -32.098 92.634 8.646 1.00 35.18 33 GLN F N 1
ATOM 6200 C CA . GLN F 1 33 ? -33.273 92.974 7.858 1.00 34.08 33 GLN F CA 1
ATOM 6201 C C . GLN F 1 33 ? -33.918 94.309 8.211 1.00 33.32 33 GLN F C 1
ATOM 6202 O O . GLN F 1 33 ? -34.806 94.772 7.496 1.00 32.74 33 GLN F O 1
ATOM 6208 N N . LYS F 1 34 ? -33.494 94.925 9.310 1.00 32.56 34 LYS F N 1
ATOM 6209 C CA . LYS F 1 34 ? -34.080 96.205 9.720 1.00 32.45 34 LYS F CA 1
ATOM 6210 C C . LYS F 1 34 ? -35.589 96.077 9.797 1.00 30.97 34 LYS F C 1
ATOM 6211 O O . LYS F 1 34 ? -36.319 96.916 9.270 1.00 32.15 34 LYS F O 1
ATOM 6217 N N . CYS F 1 35 ? -36.050 95.021 10.453 1.00 28.90 35 CYS F N 1
ATOM 6218 C CA . CYS F 1 35 ? -37.472 94.769 10.594 1.00 28.51 35 CYS F CA 1
ATOM 6219 C C . CYS F 1 35 ? -37.831 94.676 12.064 1.00 28.34 35 CYS F C 1
ATOM 6220 O O . CYS F 1 35 ? -37.709 93.619 12.685 1.00 26.15 35 CYS F O 1
ATOM 6223 N N . PRO F 1 36 ? -38.281 95.793 12.644 1.00 28.47 36 PRO F N 1
ATOM 6224 C CA . PRO F 1 36 ? -38.649 95.786 14.058 1.00 28.39 36 PRO F CA 1
ATOM 6225 C C . PRO F 1 36 ? -39.996 95.098 14.293 1.00 29.14 36 PRO F C 1
ATOM 6226 O O . PRO F 1 36 ? -41.033 95.752 14.395 1.00 30.82 36 PRO F O 1
ATOM 6230 N N . TYR F 1 37 ? -39.984 93.773 14.371 1.00 27.91 37 TYR F N 1
ATOM 6231 C CA . TYR F 1 37 ? -41.223 93.048 14.602 1.00 28.31 37 TYR F CA 1
ATOM 6232 C C . TYR F 1 37 ? -41.106 92.118 15.823 1.00 29.78 37 TYR F C 1
ATOM 6233 O O . TYR F 1 37 ? -40.007 91.900 16.357 1.00 28.14 37 TYR F O 1
ATOM 6242 N N . GLN F 1 38 ? -42.239 91.586 16.281 1.00 28.64 38 GLN F N 1
ATOM 6243 C CA . GLN F 1 38 ? -42.219 90.701 17.436 1.00 26.39 38 GLN F CA 1
ATOM 6244 C C . GLN F 1 38 ? -41.611 89.338 17.131 1.00 25.97 38 GLN F C 1
ATOM 6245 O O . GLN F 1 38 ? -42.310 88.386 16.779 1.00 23.61 38 GLN F O 1
ATOM 6251 N N . GLU F 1 39 ? -40.293 89.256 17.273 1.00 26.40 39 GLU F N 1
ATOM 6252 C CA . GLU F 1 39 ? -39.568 88.017 17.020 1.00 25.58 39 GLU F CA 1
ATOM 6253 C C . GLU F 1 39 ? -40.027 86.901 17.973 1.00 23.91 39 GLU F C 1
ATOM 6254 O O . GLU F 1 39 ? -40.194 85.744 17.572 1.00 23.66 39 GLU F O 1
ATOM 6260 N N . VAL F 1 40 ? -40.244 87.268 19.229 1.00 20.53 40 VAL F N 1
ATOM 6261 C CA . VAL F 1 40 ? -40.659 86.327 20.254 1.00 21.86 40 VAL F CA 1
ATOM 6262 C C . VAL F 1 40 ? -42.177 86.219 20.152 1.00 21.55 40 VAL F C 1
ATOM 6263 O O . VAL F 1 40 ? -42.905 86.864 20.909 1.00 21.79 40 VAL F O 1
ATOM 6267 N N . ASP F 1 41 ? -42.633 85.387 19.213 1.00 21.79 41 ASP F N 1
ATOM 6268 C CA . ASP F 1 41 ? -44.054 85.214 18.908 1.00 22.62 41 ASP F CA 1
ATOM 6269 C C . ASP F 1 41 ? -44.920 84.307 19.792 1.00 23.70 41 ASP F C 1
ATOM 6270 O O . ASP F 1 41 ? -46.125 84.171 19.542 1.00 24.58 41 ASP F O 1
ATOM 6275 N N . GLY F 1 42 ? -44.327 83.686 20.804 1.00 22.45 42 GLY F N 1
ATOM 6276 C CA . GLY F 1 42 ? -45.104 82.850 21.696 1.00 23.65 42 GLY F CA 1
ATOM 6277 C C . GLY F 1 42 ? -45.400 81.463 21.174 1.00 26.90 42 GLY F C 1
ATOM 6278 O O . GLY F 1 42 ? -46.219 80.749 21.749 1.00 27.43 42 GLY F O 1
ATOM 6279 N N . LEU F 1 43 ? -44.738 81.067 20.094 1.00 26.85 43 LEU F N 1
ATOM 6280 C CA . LEU F 1 43 ? -44.967 79.743 19.544 1.00 28.92 43 LEU F CA 1
ATOM 6281 C C . LEU F 1 43 ? -43.767 78.832 19.761 1.00 30.69 43 LEU F C 1
ATOM 6282 O O . LEU F 1 43 ? -43.708 77.733 19.207 1.00 32.97 43 LEU F O 1
ATOM 6287 N N . ASP F 1 44 ? -42.828 79.281 20.591 1.00 31.34 44 ASP F N 1
ATOM 6288 C CA . ASP F 1 44 ? -41.606 78.527 20.862 1.00 31.04 44 ASP F CA 1
ATOM 6289 C C . ASP F 1 44 ? -41.625 77.512 22.019 1.00 30.74 44 ASP F C 1
ATOM 6290 O O . ASP F 1 44 ? -40.873 76.536 21.980 1.00 29.94 44 ASP F O 1
ATOM 6295 N N . LEU F 1 45 ? -42.468 77.722 23.032 1.00 28.74 45 LEU F N 1
ATOM 6296 C CA . LEU F 1 45 ? -42.518 76.798 24.179 1.00 29.74 45 LEU F CA 1
ATOM 6297 C C . LEU F 1 45 ? -43.928 76.248 24.440 1.00 29.88 45 LEU F C 1
ATOM 6298 O O . LEU F 1 45 ? -44.429 76.295 25.562 1.00 30.91 45 LEU F O 1
ATOM 6303 N N . VAL F 1 46 ? -44.559 75.718 23.398 1.00 29.65 46 VAL F N 1
ATOM 6304 C CA . VAL F 1 46 ? -45.911 75.185 23.510 1.00 29.39 46 VAL F CA 1
ATOM 6305 C C . VAL F 1 46 ? -46.056 73.914 22.677 1.00 30.59 46 VAL F C 1
ATOM 6306 O O . VAL F 1 46 ? -45.388 73.766 21.649 1.00 30.09 46 VAL F O 1
ATOM 6310 N N . GLY F 1 47 ? -46.936 73.015 23.123 1.00 29.88 47 GLY F N 1
ATOM 6311 C CA . GLY F 1 47 ? -47.188 71.772 22.409 1.00 31.41 47 GLY F CA 1
ATOM 6312 C C . GLY F 1 47 ? -45.963 70.933 22.102 1.00 32.59 47 GLY F C 1
ATOM 6313 O O . GLY F 1 47 ? -45.237 70.537 23.012 1.00 34.56 47 GLY F O 1
ATOM 6314 N N . ASP F 1 48 ? -45.729 70.653 20.824 1.00 32.73 48 ASP F N 1
ATOM 6315 C CA . ASP F 1 48 ? -44.573 69.856 20.435 1.00 35.32 48 ASP F CA 1
ATOM 6316 C C . ASP F 1 48 ? -43.625 70.569 19.485 1.00 35.79 48 ASP F C 1
ATOM 6317 O O . ASP F 1 48 ? -42.960 69.925 18.667 1.00 37.57 48 ASP F O 1
ATOM 6322 N N . THR F 1 49 ? -43.552 71.893 19.578 1.00 34.92 49 THR F N 1
ATOM 6323 C CA . THR F 1 49 ? -42.636 72.618 18.709 1.00 34.60 49 THR F CA 1
ATOM 6324 C C . THR F 1 49 ? -41.212 72.069 18.957 1.00 33.87 49 THR F C 1
ATOM 6325 O O . THR F 1 49 ? -40.841 71.755 20.086 1.00 32.91 49 THR F O 1
ATOM 6329 N N . HIS F 1 50 ? -40.429 71.946 17.897 1.00 33.20 50 HIS F N 1
ATOM 6330 C CA . HIS F 1 50 ? -39.062 71.470 18.017 1.00 34.18 50 HIS F CA 1
ATOM 6331 C C . HIS F 1 50 ? -38.113 72.532 17.490 1.00 36.04 50 HIS F C 1
ATOM 6332 O O . HIS F 1 50 ? -38.489 73.359 16.654 1.00 36.93 50 HIS F O 1
ATOM 6339 N N . HIS F 1 51 ? -36.875 72.492 17.970 1.00 37.02 51 HIS F N 1
ATOM 6340 C CA . HIS F 1 51 ? -35.866 73.461 17.575 1.00 37.59 51 HIS F CA 1
ATOM 6341 C C . HIS F 1 51 ? -34.644 72.756 17.018 1.00 38.10 51 HIS F C 1
ATOM 6342 O O . HIS F 1 51 ? -33.912 72.116 17.768 1.00 38.82 51 HIS F O 1
ATOM 6349 N N . LEU F 1 52 ? -34.453 72.874 15.700 1.00 39.08 52 LEU F N 1
ATOM 6350 C CA . LEU F 1 52 ? -33.332 72.272 14.972 1.00 39.41 52 LEU F CA 1
ATOM 6351 C C . LEU F 1 52 ? -32.158 73.217 15.134 1.00 40.39 52 LEU F C 1
ATOM 6352 O O . LEU F 1 52 ? -32.248 74.385 14.755 1.00 41.20 52 LEU F O 1
ATOM 6365 N N . ALA F 1 54 ? -27.680 73.795 14.948 1.00 43.82 54 ALA F N 1
ATOM 6366 C CA . ALA F 1 54 ? -26.364 73.343 14.556 1.00 44.40 54 ALA F CA 1
ATOM 6367 C C . ALA F 1 54 ? -25.394 74.200 15.349 1.00 44.61 54 ALA F C 1
ATOM 6368 O O . ALA F 1 54 ? -25.347 75.418 15.172 1.00 45.01 54 ALA F O 1
ATOM 6370 N N . TRP F 1 55 ? -24.651 73.567 16.250 1.00 45.59 55 TRP F N 1
ATOM 6371 C CA . TRP F 1 55 ? -23.668 74.273 17.064 1.00 47.78 55 TRP F CA 1
ATOM 6372 C C . TRP F 1 55 ? -22.239 73.912 16.661 1.00 50.38 55 TRP F C 1
ATOM 6373 O O . TRP F 1 55 ? -21.961 72.799 16.217 1.00 51.39 55 TRP F O 1
ATOM 6384 N N . ARG F 1 56 ? -21.323 74.851 16.832 1.00 52.72 56 ARG F N 1
ATOM 6385 C CA . ARG F 1 56 ? -19.939 74.596 16.473 1.00 55.00 56 ARG F CA 1
ATOM 6386 C C . ARG F 1 56 ? -19.029 75.353 17.414 1.00 55.81 56 ARG F C 1
ATOM 6387 O O . ARG F 1 56 ? -18.784 76.546 17.237 1.00 54.55 56 ARG F O 1
ATOM 6395 N N . ASP F 1 57 ? -18.547 74.631 18.422 1.00 57.47 57 ASP F N 1
ATOM 6396 C CA . ASP F 1 57 ? -17.653 75.161 19.443 1.00 58.10 57 ASP F CA 1
ATOM 6397 C C . ASP F 1 57 ? -17.925 76.612 19.785 1.00 56.84 57 ASP F C 1
ATOM 6398 O O . ASP F 1 57 ? -17.175 77.513 19.386 1.00 57.26 57 ASP F O 1
ATOM 6403 N N . GLY F 1 58 ? -19.014 76.831 20.516 1.00 54.81 58 GLY F N 1
ATOM 6404 C CA . GLY F 1 58 ? -19.361 78.175 20.930 1.00 53.43 58 GLY F CA 1
ATOM 6405 C C . GLY F 1 58 ? -20.714 78.687 20.486 1.00 50.30 58 GLY F C 1
ATOM 6406 O O . GLY F 1 58 ? -21.686 78.593 21.222 1.00 50.81 58 GLY F O 1
ATOM 6407 N N . GLN F 1 59 ? -20.768 79.232 19.278 1.00 48.52 59 GLN F N 1
ATOM 6408 C CA . GLN F 1 59 ? -21.995 79.798 18.739 1.00 47.96 59 GLN F CA 1
ATOM 6409 C C . GLN F 1 59 ? -22.889 78.888 17.927 1.00 47.25 59 GLN F C 1
ATOM 6410 O O . GLN F 1 59 ? -22.476 77.833 17.427 1.00 47.16 59 GLN F O 1
ATOM 6416 N N . LEU F 1 60 ? -24.131 79.352 17.806 1.00 45.54 60 LEU F N 1
ATOM 6417 C CA . LEU F 1 60 ? -25.190 78.691 17.070 1.00 42.27 60 LEU F CA 1
ATOM 6418 C C . LEU F 1 60 ? -25.059 79.221 15.641 1.00 41.42 60 LEU F C 1
ATOM 6419 O O . LEU F 1 60 ? -25.152 80.434 15.409 1.00 38.55 60 LEU F O 1
ATOM 6424 N N . LEU F 1 61 ? -24.849 78.320 14.685 1.00 40.38 61 LEU F N 1
ATOM 6425 C CA . LEU F 1 61 ? -24.666 78.741 13.299 1.00 39.06 61 LEU F CA 1
ATOM 6426 C C . LEU F 1 61 ? -25.840 78.447 12.353 1.00 38.51 61 LEU F C 1
ATOM 6427 O O . LEU F 1 61 ? -25.927 79.021 11.266 1.00 38.45 61 LEU F O 1
ATOM 6432 N N . ALA F 1 62 ? -26.749 77.568 12.756 1.00 36.98 62 ALA F N 1
ATOM 6433 C CA . ALA F 1 62 ? -27.896 77.255 11.911 1.00 35.65 62 ALA F CA 1
ATOM 6434 C C . ALA F 1 62 ? -29.080 76.993 12.814 1.00 33.82 62 ALA F C 1
ATOM 6435 O O . ALA F 1 62 ? -28.901 76.508 13.926 1.00 31.94 62 ALA F O 1
ATOM 6437 N N . TYR F 1 63 ? -30.282 77.316 12.342 1.00 31.94 63 TYR F N 1
ATOM 6438 C CA . TYR F 1 63 ? -31.478 77.121 13.149 1.00 31.34 63 TYR F CA 1
ATOM 6439 C C . TYR F 1 63 ? -32.778 77.162 12.364 1.00 31.44 63 TYR F C 1
ATOM 6440 O O . TYR F 1 63 ? -32.876 77.846 11.343 1.00 31.07 63 TYR F O 1
ATOM 6449 N N . LEU F 1 64 ? -33.772 76.427 12.863 1.00 30.69 64 LEU F N 1
ATOM 6450 C CA . LEU F 1 64 ? -35.107 76.409 12.284 1.00 31.10 64 LEU F CA 1
ATOM 6451 C C . LEU F 1 64 ? -36.083 75.782 13.269 1.00 31.83 64 LEU F C 1
ATOM 6452 O O . LEU F 1 64 ? -35.714 74.909 14.058 1.00 33.86 64 LEU F O 1
ATOM 6457 N N . ARG F 1 65 ? -37.328 76.247 13.222 1.00 29.53 65 ARG F N 1
ATOM 6458 C CA . ARG F 1 65 ? -38.365 75.793 14.137 1.00 28.72 65 ARG F CA 1
ATOM 6459 C C . ARG F 1 65 ? -39.474 74.984 13.475 1.00 28.04 65 ARG F C 1
ATOM 6460 O O . ARG F 1 65 ? -39.918 75.288 12.367 1.00 26.80 65 ARG F O 1
ATOM 6468 N N . LEU F 1 66 ? -39.914 73.933 14.154 1.00 27.97 66 LEU F N 1
ATOM 6469 C CA . LEU F 1 66 ? -40.988 73.115 13.622 1.00 26.54 66 LEU F CA 1
ATOM 6470 C C . LEU F 1 66 ? -42.179 73.158 14.562 1.00 26.00 66 LEU F C 1
ATOM 6471 O O . LEU F 1 66 ? -42.036 72.888 15.757 1.00 27.40 66 LEU F O 1
ATOM 6476 N N . LEU F 1 67 ? -43.347 73.519 14.025 1.00 24.41 67 LEU F N 1
ATOM 6477 C CA . LEU F 1 67 ? -44.572 73.602 14.825 1.00 24.48 67 LEU F CA 1
ATOM 6478 C C . LEU F 1 67 ? -45.429 72.356 14.589 1.00 24.92 67 LEU F C 1
ATOM 6479 O O . LEU F 1 67 ? -45.698 71.992 13.440 1.00 24.07 67 LEU F O 1
ATOM 6484 N N . ASP F 1 68 ? -45.857 71.695 15.664 1.00 25.50 68 ASP F N 1
ATOM 6485 C CA . ASP F 1 68 ? -46.640 70.476 15.491 1.00 27.26 68 ASP F CA 1
ATOM 6486 C C . ASP F 1 68 ? -47.939 70.779 14.756 1.00 28.39 68 ASP F C 1
ATOM 6487 O O . ASP F 1 68 ? -48.556 71.821 14.970 1.00 27.91 68 ASP F O 1
ATOM 6492 N N . PRO F 1 69 ? -48.368 69.859 13.878 1.00 28.84 69 PRO F N 1
ATOM 6493 C CA . PRO F 1 69 ? -49.575 69.956 13.050 1.00 29.26 69 PRO F CA 1
ATOM 6494 C C . PRO F 1 69 ? -50.951 70.075 13.697 1.00 28.60 69 PRO F C 1
ATOM 6495 O O . PRO F 1 69 ? -51.851 70.686 13.110 1.00 26.78 69 PRO F O 1
ATOM 6499 N N . VAL F 1 70 ? -51.141 69.500 14.879 1.00 28.35 70 VAL F N 1
ATOM 6500 C CA . VAL F 1 70 ? -52.450 69.603 15.487 1.00 26.87 70 VAL F CA 1
ATOM 6501 C C . VAL F 1 70 ? -52.794 71.049 15.841 1.00 27.48 70 VAL F C 1
ATOM 6502 O O . VAL F 1 70 ? -53.959 71.420 15.865 1.00 27.54 70 VAL F O 1
ATOM 6506 N N . ARG F 1 71 ? -51.791 71.882 16.097 1.00 27.79 71 ARG F N 1
ATOM 6507 C CA . ARG F 1 71 ? -52.070 73.281 16.451 1.00 26.79 71 ARG F CA 1
ATOM 6508 C C . ARG F 1 71 ? -52.009 74.183 15.229 1.00 26.49 71 ARG F C 1
ATOM 6509 O O . ARG F 1 71 ? -52.111 75.409 15.337 1.00 25.52 71 ARG F O 1
ATOM 6517 N N . HIS F 1 72 ? -51.863 73.571 14.059 1.00 26.77 72 HIS F N 1
ATOM 6518 C CA . HIS F 1 72 ? -51.769 74.332 12.830 1.00 26.08 72 HIS F CA 1
ATOM 6519 C C . HIS F 1 72 ? -52.507 73.713 11.663 1.00 26.20 72 HIS F C 1
ATOM 6520 O O . HIS F 1 72 ? -51.948 73.489 10.589 1.00 26.84 72 HIS F O 1
ATOM 6527 N N . GLU F 1 73 ? -53.777 73.426 11.900 1.00 25.98 73 GLU F N 1
ATOM 6528 C CA . GLU F 1 73 ? -54.666 72.889 10.887 1.00 26.67 73 GLU F CA 1
ATOM 6529 C C . GLU F 1 73 ? -54.172 71.717 10.042 1.00 26.65 73 GLU F C 1
ATOM 6530 O O . GLU F 1 73 ? -54.359 71.692 8.826 1.00 25.56 73 GLU F O 1
ATOM 6536 N N . GLY F 1 74 ? -53.563 70.738 10.703 1.00 28.38 74 GLY F N 1
ATOM 6537 C CA . GLY F 1 74 ? -53.077 69.556 10.017 1.00 26.29 74 GLY F CA 1
ATOM 6538 C C . GLY F 1 74 ? -51.793 69.775 9.257 1.00 28.01 74 GLY F C 1
ATOM 6539 O O . GLY F 1 74 ? -51.450 68.974 8.392 1.00 28.81 74 GLY F O 1
ATOM 6540 N N . GLN F 1 75 ? -51.074 70.854 9.556 1.00 26.94 75 GLN F N 1
ATOM 6541 C CA . GLN F 1 75 ? -49.827 71.106 8.847 1.00 25.60 75 GLN F CA 1
ATOM 6542 C C . GLN F 1 75 ? -48.647 71.311 9.768 1.00 25.24 75 GLN F C 1
ATOM 6543 O O . GLN F 1 75 ? -48.766 71.908 10.832 1.00 25.63 75 GLN F O 1
ATOM 6549 N N . VAL F 1 76 ? -47.501 70.788 9.364 1.00 24.43 76 VAL F N 1
ATOM 6550 C CA . VAL F 1 76 ? -46.301 70.973 10.147 1.00 24.60 76 VAL F CA 1
ATOM 6551 C C . VAL F 1 76 ? -45.853 72.329 9.669 1.00 23.71 76 VAL F C 1
ATOM 6552 O O . VAL F 1 76 ? -45.892 72.610 8.478 1.00 25.56 76 VAL F O 1
ATOM 6556 N N . VAL F 1 77 ? -45.458 73.192 10.582 1.00 23.77 77 VAL F N 1
ATOM 6557 C CA . VAL F 1 77 ? -44.997 74.491 10.152 1.00 22.81 77 VAL F CA 1
ATOM 6558 C C . VAL F 1 77 ? -43.540 74.768 10.449 1.00 24.26 77 VAL F C 1
ATOM 6559 O O . VAL F 1 77 ? -43.119 74.814 11.593 1.00 24.78 77 VAL F O 1
ATOM 6563 N N . ILE F 1 78 ? -42.760 74.929 9.392 1.00 27.19 78 ILE F N 1
ATOM 6564 C CA . ILE F 1 78 ? -41.369 75.269 9.576 1.00 26.05 78 ILE F CA 1
ATOM 6565 C C . ILE F 1 78 ? -41.253 76.756 9.326 1.00 25.72 78 ILE F C 1
ATOM 6566 O O . ILE F 1 78 ? -41.875 77.290 8.414 1.00 24.66 78 ILE F O 1
ATOM 6571 N N . GLY F 1 79 ? -40.465 77.427 10.150 1.00 25.37 79 GLY F N 1
ATOM 6572 C CA . GLY F 1 79 ? -40.273 78.843 9.969 1.00 25.47 79 GLY F CA 1
ATOM 6573 C C . GLY F 1 79 ? -39.001 79.239 10.673 1.00 26.19 79 GLY F C 1
ATOM 6574 O O . GLY F 1 79 ? -38.288 78.385 11.205 1.00 28.44 79 GLY F O 1
ATOM 6575 N N . ARG F 1 80 ? -38.722 80.532 10.679 1.00 24.46 80 ARG F N 1
ATOM 6576 C CA . ARG F 1 80 ? -37.538 81.051 11.332 1.00 26.71 80 ARG F CA 1
ATOM 6577 C C . ARG F 1 80 ? -36.279 80.386 10.798 1.00 27.85 80 ARG F C 1
ATOM 6578 O O . ARG F 1 80 ? -35.316 80.174 11.525 1.00 28.22 80 ARG F O 1
ATOM 6586 N N . VAL F 1 81 ? -36.296 80.055 9.512 1.00 32.21 81 VAL F N 1
ATOM 6587 C CA . VAL F 1 81 ? -35.144 79.422 8.870 1.00 33.08 81 VAL F CA 1
ATOM 6588 C C . VAL F 1 81 ? -34.000 80.430 8.850 1.00 34.88 81 VAL F C 1
ATOM 6589 O O . VAL F 1 81 ? -34.056 81.414 8.113 1.00 35.88 81 VAL F O 1
ATOM 6593 N N . VAL F 1 82 ? -32.973 80.190 9.664 1.00 36.40 82 VAL F N 1
ATOM 6594 C CA . VAL F 1 82 ? -31.843 81.108 9.738 1.00 39.64 82 VAL F CA 1
ATOM 6595 C C . VAL F 1 82 ? -30.476 80.470 9.973 1.00 42.57 82 VAL F C 1
ATOM 6596 O O . VAL F 1 82 ? -30.345 79.475 10.693 1.00 42.75 82 VAL F O 1
ATOM 6600 N N . SER F 1 83 ? -29.457 81.076 9.367 1.00 44.86 83 SER F N 1
ATOM 6601 C CA . SER F 1 83 ? -28.072 80.630 9.515 1.00 46.82 83 SER F CA 1
ATOM 6602 C C . SER F 1 83 ? -27.192 81.867 9.718 1.00 47.71 83 SER F C 1
ATOM 6603 O O . SER F 1 83 ? -27.437 82.922 9.128 1.00 47.83 83 SER F O 1
ATOM 6606 N N . SER F 1 84 ? -26.184 81.735 10.573 1.00 49.23 84 SER F N 1
ATOM 6607 C CA . SER F 1 84 ? -25.276 82.832 10.883 1.00 50.78 84 SER F CA 1
ATOM 6608 C C . SER F 1 84 ? -24.510 83.276 9.642 1.00 52.66 84 SER F C 1
ATOM 6609 O O . SER F 1 84 ? -24.192 82.469 8.771 1.00 51.41 84 SER F O 1
ATOM 6612 N N . SER F 1 85 ? -24.231 84.574 9.569 1.00 55.24 85 SER F N 1
ATOM 6613 C CA . SER F 1 85 ? -23.504 85.152 8.447 1.00 57.94 85 SER F CA 1
ATOM 6614 C C . SER F 1 85 ? -22.018 84.803 8.532 1.00 60.07 85 SER F C 1
ATOM 6615 O O . SER F 1 85 ? -21.228 85.187 7.666 1.00 60.71 85 SER F O 1
ATOM 6618 N N . ALA F 1 86 ? -21.642 84.077 9.581 1.00 61.73 86 ALA F N 1
ATOM 6619 C CA . ALA F 1 86 ? -20.253 83.681 9.778 1.00 62.29 86 ALA F CA 1
ATOM 6620 C C . ALA F 1 86 ? -19.886 82.471 8.932 1.00 62.80 86 ALA F C 1
ATOM 6621 O O . ALA F 1 86 ? -18.963 82.533 8.128 1.00 63.58 86 ALA F O 1
ATOM 6623 N N . ALA F 1 87 ? -20.619 81.376 9.110 1.00 63.11 87 ALA F N 1
ATOM 6624 C CA . ALA F 1 87 ? -20.353 80.144 8.373 1.00 63.92 87 ALA F CA 1
ATOM 6625 C C . ALA F 1 87 ? -20.893 80.159 6.941 1.00 63.13 87 ALA F C 1
ATOM 6626 O O . ALA F 1 87 ? -20.700 79.207 6.183 1.00 64.52 87 ALA F O 1
ATOM 6628 N N . ARG F 1 88 ? -21.566 81.241 6.569 1.00 61.66 88 ARG F N 1
ATOM 6629 C CA . ARG F 1 88 ? -22.112 81.366 5.221 1.00 61.08 88 ARG F CA 1
ATOM 6630 C C . ARG F 1 88 ? -20.959 81.639 4.269 1.00 60.67 88 ARG F C 1
ATOM 6631 O O . ARG F 1 88 ? -19.851 81.966 4.721 1.00 59.70 88 ARG F O 1
ATOM 6639 N N . LEU F 1 92 ? -24.796 74.717 3.792 1.00 51.46 92 LEU F N 1
ATOM 6640 C CA . LEU F 1 92 ? -25.015 74.758 5.231 1.00 51.51 92 LEU F CA 1
ATOM 6641 C C . LEU F 1 92 ? -26.509 74.912 5.507 1.00 52.13 92 LEU F C 1
ATOM 6642 O O . LEU F 1 92 ? -27.093 74.179 6.312 1.00 52.23 92 LEU F O 1
ATOM 6647 N N . GLY F 1 93 ? -27.128 75.880 4.846 1.00 51.83 93 GLY F N 1
ATOM 6648 C CA . GLY F 1 93 ? -28.555 76.054 5.013 1.00 51.65 93 GLY F CA 1
ATOM 6649 C C . GLY F 1 93 ? -29.180 74.862 4.320 1.00 51.45 93 GLY F C 1
ATOM 6650 O O . GLY F 1 93 ? -30.259 74.394 4.683 1.00 50.49 93 GLY F O 1
ATOM 6651 N N . HIS F 1 94 ? -28.469 74.366 3.312 1.00 52.09 94 HIS F N 1
ATOM 6652 C CA . HIS F 1 94 ? -28.908 73.219 2.539 1.00 52.41 94 HIS F CA 1
ATOM 6653 C C . HIS F 1 94 ? -29.084 72.016 3.465 1.00 52.39 94 HIS F C 1
ATOM 6654 O O . HIS F 1 94 ? -29.955 71.173 3.249 1.00 53.31 94 HIS F O 1
ATOM 6661 N N . GLN F 1 95 ? -28.265 71.954 4.510 1.00 51.30 95 GLN F N 1
ATOM 6662 C CA . GLN F 1 95 ? -28.336 70.869 5.483 1.00 50.10 95 GLN F CA 1
ATOM 6663 C C . GLN F 1 95 ? -29.514 71.045 6.446 1.00 48.44 95 GLN F C 1
ATOM 6664 O O . GLN F 1 95 ? -30.101 70.067 6.906 1.00 47.38 95 GLN F O 1
ATOM 6670 N N . LEU F 1 96 ? -29.847 72.297 6.750 1.00 46.80 96 LEU F N 1
ATOM 6671 C CA . LEU F 1 96 ? -30.971 72.609 7.626 1.00 45.55 96 LEU F CA 1
ATOM 6672 C C . LEU F 1 96 ? -32.236 72.017 7.016 1.00 45.26 96 LEU F C 1
ATOM 6673 O O . LEU F 1 96 ? -32.929 71.218 7.637 1.00 45.25 96 LEU F O 1
ATOM 6686 N N . GLU F 1 98 ? -32.585 69.848 4.657 1.00 45.32 98 GLU F N 1
ATOM 6687 C CA . GLU F 1 98 ? -32.474 68.401 4.564 1.00 45.06 98 GLU F CA 1
ATOM 6688 C C . GLU F 1 98 ? -32.881 67.721 5.869 1.00 42.38 98 GLU F C 1
ATOM 6689 O O . GLU F 1 98 ? -33.747 66.847 5.888 1.00 40.20 98 GLU F O 1
ATOM 6695 N N . ARG F 1 99 ? -32.231 68.129 6.953 1.00 40.55 99 ARG F N 1
ATOM 6696 C CA . ARG F 1 99 ? -32.487 67.559 8.267 1.00 40.72 99 ARG F CA 1
ATOM 6697 C C . ARG F 1 99 ? -33.865 67.934 8.788 1.00 40.34 99 ARG F C 1
ATOM 6698 O O . ARG F 1 99 ? -34.490 67.179 9.539 1.00 39.01 99 ARG F O 1
ATOM 6706 N N . ALA F 1 100 ? -34.335 69.110 8.386 1.00 40.19 100 ALA F N 1
ATOM 6707 C CA . ALA F 1 100 ? -35.636 69.585 8.823 1.00 38.16 100 ALA F CA 1
ATOM 6708 C C . ALA F 1 100 ? -36.699 68.653 8.282 1.00 37.03 100 ALA F C 1
ATOM 6709 O O . ALA F 1 100 ? -37.473 68.080 9.039 1.00 37.01 100 ALA F O 1
ATOM 6711 N N . LEU F 1 101 ? -36.733 68.508 6.963 1.00 37.63 101 LEU F N 1
ATOM 6712 C CA . LEU F 1 101 ? -37.704 67.633 6.325 1.00 39.98 101 LEU F CA 1
ATOM 6713 C C . LEU F 1 101 ? -37.576 66.251 6.949 1.00 42.44 101 LEU F C 1
ATOM 6714 O O . LEU F 1 101 ? -38.557 65.591 7.299 1.00 44.17 101 LEU F O 1
ATOM 6719 N N . GLN F 1 102 ? -36.332 65.835 7.098 1.00 43.57 102 GLN F N 1
ATOM 6720 C CA . GLN F 1 102 ? -36.004 64.558 7.675 1.00 44.96 102 GLN F CA 1
ATOM 6721 C C . GLN F 1 102 ? -36.588 64.451 9.076 1.00 44.56 102 GLN F C 1
ATOM 6722 O O . GLN F 1 102 ? -37.069 63.387 9.465 1.00 46.30 102 GLN F O 1
ATOM 6728 N N . ALA F 1 103 ? -36.559 65.549 9.831 1.00 43.17 103 ALA F N 1
ATOM 6729 C CA . ALA F 1 103 ? -37.089 65.538 11.196 1.00 41.92 103 ALA F CA 1
ATOM 6730 C C . ALA F 1 103 ? -38.612 65.568 11.197 1.00 42.36 103 ALA F C 1
ATOM 6731 O O . ALA F 1 103 ? -39.263 65.018 12.088 1.00 41.73 103 ALA F O 1
ATOM 6733 N N . ALA F 1 104 ? -39.184 66.204 10.183 1.00 42.17 104 ALA F N 1
ATOM 6734 C CA . ALA F 1 104 ? -40.631 66.284 10.070 1.00 43.60 104 ALA F CA 1
ATOM 6735 C C . ALA F 1 104 ? -41.260 64.890 9.954 1.00 44.69 104 ALA F C 1
ATOM 6736 O O . ALA F 1 104 ? -42.319 64.619 10.525 1.00 43.69 104 ALA F O 1
ATOM 6738 N N . GLU F 1 105 ? -40.596 64.007 9.213 1.00 46.99 105 GLU F N 1
ATOM 6739 C CA . GLU F 1 105 ? -41.100 62.660 8.999 1.00 48.36 105 GLU F CA 1
ATOM 6740 C C . GLU F 1 105 ? -41.004 61.735 10.205 1.00 48.42 105 GLU F C 1
ATOM 6741 O O . GLU F 1 105 ? -41.879 60.898 10.417 1.00 48.76 105 GLU F O 1
ATOM 6747 N N . ARG F 1 106 ? -39.944 61.871 10.991 1.00 48.12 106 ARG F N 1
ATOM 6748 C CA . ARG F 1 106 ? -39.794 61.011 12.154 1.00 48.49 106 ARG F CA 1
ATOM 6749 C C . ARG F 1 106 ? -40.597 61.538 13.329 1.00 47.86 106 ARG F C 1
ATOM 6750 O O . ARG F 1 106 ? -40.709 60.875 14.358 1.00 49.04 106 ARG F O 1
ATOM 6758 N N . LEU F 1 107 ? -41.167 62.728 13.177 1.00 45.94 107 LEU F N 1
ATOM 6759 C CA . LEU F 1 107 ? -41.965 63.317 14.247 1.00 43.83 107 LEU F CA 1
ATOM 6760 C C . LEU F 1 107 ? -43.451 63.283 13.919 1.00 42.42 107 LEU F C 1
ATOM 6761 O O . LEU F 1 107 ? -44.291 63.058 14.793 1.00 40.80 107 LEU F O 1
ATOM 6766 N N . TRP F 1 108 ? -43.769 63.510 12.650 1.00 41.09 108 TRP F N 1
ATOM 6767 C CA . TRP F 1 108 ? -45.155 63.527 12.200 1.00 40.08 108 TRP F CA 1
ATOM 6768 C C . TRP F 1 108 ? -45.187 62.959 10.787 1.00 41.68 108 TRP F C 1
ATOM 6769 O O . TRP F 1 108 ? -45.302 63.684 9.801 1.00 41.59 108 TRP F O 1
ATOM 6780 N N . LEU F 1 109 ? -45.069 61.642 10.714 1.00 43.84 109 LEU F N 1
ATOM 6781 C CA . LEU F 1 109 ? -45.061 60.909 9.456 1.00 45.41 109 LEU F CA 1
ATOM 6782 C C . LEU F 1 109 ? -46.179 61.259 8.469 1.00 45.71 109 LEU F C 1
ATOM 6783 O O . LEU F 1 109 ? -47.346 61.366 8.843 1.00 45.49 109 LEU F O 1
ATOM 6788 N N . ASP F 1 110 ? -45.802 61.426 7.202 1.00 47.16 110 ASP F N 1
ATOM 6789 C CA . ASP F 1 110 ? -46.746 61.734 6.124 1.00 48.28 110 ASP F CA 1
ATOM 6790 C C . ASP F 1 110 ? -47.390 63.113 6.173 1.00 47.45 110 ASP F C 1
ATOM 6791 O O . ASP F 1 110 ? -47.972 63.561 5.182 1.00 49.78 110 ASP F O 1
ATOM 6796 N N . THR F 1 111 ? -47.289 63.788 7.310 1.00 44.59 111 THR F N 1
ATOM 6797 C CA . THR F 1 111 ? -47.889 65.104 7.448 1.00 42.17 111 THR F CA 1
ATOM 6798 C C . THR F 1 111 ? -47.241 66.117 6.521 1.00 40.23 111 THR F C 1
ATOM 6799 O O . THR F 1 111 ? -46.020 66.248 6.502 1.00 40.83 111 THR F O 1
ATOM 6803 N N . PRO F 1 112 ? -48.051 66.850 5.742 1.00 38.90 112 PRO F N 1
ATOM 6804 C CA . PRO F 1 112 ? -47.517 67.860 4.821 1.00 36.90 112 PRO F CA 1
ATOM 6805 C C . PRO F 1 112 ? -46.843 68.989 5.591 1.00 34.87 112 PRO F C 1
ATOM 6806 O O . PRO F 1 112 ? -47.223 69.280 6.723 1.00 33.87 112 PRO F O 1
ATOM 6810 N N . VAL F 1 113 ? -45.839 69.607 4.974 1.00 32.65 113 VAL F N 1
ATOM 6811 C CA . VAL F 1 113 ? -45.092 70.693 5.595 1.00 31.23 113 VAL F CA 1
ATOM 6812 C C . VAL F 1 113 ? -45.302 72.046 4.898 1.00 30.52 113 VAL F C 1
ATOM 6813 O O . VAL F 1 113 ? -45.291 72.142 3.672 1.00 29.86 113 VAL F O 1
ATOM 6817 N N . TYR F 1 114 ? -45.486 73.087 5.701 1.00 28.50 114 TYR F N 1
ATOM 6818 C CA . TYR F 1 114 ? -45.707 74.432 5.198 1.00 28.40 114 TYR F CA 1
ATOM 6819 C C . TYR F 1 114 ? -44.709 75.405 5.812 1.00 29.28 114 TYR F C 1
ATOM 6820 O O . TYR F 1 114 ? -44.175 75.181 6.903 1.00 30.43 114 TYR F O 1
ATOM 6829 N N . LEU F 1 115 ? -44.454 76.489 5.099 1.00 29.68 115 LEU F N 1
ATOM 6830 C CA . LEU F 1 115 ? -43.562 77.505 5.600 1.00 31.71 115 LEU F CA 1
ATOM 6831 C C . LEU F 1 115 ? -43.869 78.806 4.875 1.00 31.24 115 LEU F C 1
ATOM 6832 O O . LEU F 1 115 ? -44.343 78.796 3.737 1.00 32.46 115 LEU F O 1
ATOM 6837 N N . SER F 1 116 ? -43.670 79.921 5.568 1.00 31.38 116 SER F N 1
ATOM 6838 C CA . SER F 1 116 ? -43.904 81.236 4.980 1.00 32.09 116 SER F CA 1
ATOM 6839 C C . SER F 1 116 ? -42.534 81.683 4.522 1.00 31.32 116 SER F C 1
ATOM 6840 O O . SER F 1 116 ? -41.765 82.244 5.297 1.00 32.05 116 SER F O 1
ATOM 6843 N N . ALA F 1 117 ? -42.217 81.408 3.268 1.00 30.04 117 ALA F N 1
ATOM 6844 C CA . ALA F 1 117 ? -40.925 81.787 2.732 1.00 30.45 117 ALA F CA 1
ATOM 6845 C C . ALA F 1 117 ? -40.905 83.225 2.250 1.00 30.89 117 ALA F C 1
ATOM 6846 O O . ALA F 1 117 ? -41.934 83.760 1.811 1.00 31.50 117 ALA F O 1
ATOM 6848 N N . GLN F 1 118 ? -39.734 83.852 2.331 1.00 29.90 118 GLN F N 1
ATOM 6849 C CA . GLN F 1 118 ? -39.596 85.212 1.824 1.00 30.82 118 GLN F CA 1
ATOM 6850 C C . GLN F 1 118 ? -39.742 85.022 0.326 1.00 28.04 118 GLN F C 1
ATOM 6851 O O . GLN F 1 118 ? -39.224 84.050 -0.228 1.00 25.01 118 GLN F O 1
ATOM 6857 N N . ALA F 1 119 ? -40.456 85.933 -0.322 1.00 27.92 119 ALA F N 1
ATOM 6858 C CA . ALA F 1 119 ? -40.692 85.834 -1.759 1.00 29.40 119 ALA F CA 1
ATOM 6859 C C . ALA F 1 119 ? -39.440 85.622 -2.626 1.00 29.93 119 ALA F C 1
ATOM 6860 O O . ALA F 1 119 ? -39.482 84.888 -3.619 1.00 29.64 119 ALA F O 1
ATOM 6862 N N . HIS F 1 120 ? -38.330 86.251 -2.266 1.00 28.32 120 HIS F N 1
ATOM 6863 C CA . HIS F 1 120 ? -37.144 86.100 -3.084 1.00 30.10 120 HIS F CA 1
ATOM 6864 C C . HIS F 1 120 ? -36.487 84.733 -2.967 1.00 30.32 120 HIS F C 1
ATOM 6865 O O . HIS F 1 120 ? -35.544 84.437 -3.689 1.00 31.07 120 HIS F O 1
ATOM 6872 N N . LEU F 1 121 ? -36.995 83.882 -2.084 1.00 30.15 121 LEU F N 1
ATOM 6873 C CA . LEU F 1 121 ? -36.412 82.549 -1.946 1.00 31.57 121 LEU F CA 1
ATOM 6874 C C . LEU F 1 121 ? -37.319 81.456 -2.485 1.00 31.58 121 LEU F C 1
ATOM 6875 O O . LEU F 1 121 ? -37.047 80.265 -2.293 1.00 31.37 121 LEU F O 1
ATOM 6880 N N . GLN F 1 122 ? -38.389 81.866 -3.165 1.00 31.45 122 GLN F N 1
ATOM 6881 C CA . GLN F 1 122 ? -39.354 80.922 -3.727 1.00 32.90 122 GLN F CA 1
ATOM 6882 C C . GLN F 1 122 ? -38.644 79.839 -4.530 1.00 33.83 122 GLN F C 1
ATOM 6883 O O . GLN F 1 122 ? -38.874 78.660 -4.318 1.00 35.86 122 GLN F O 1
ATOM 6889 N N . ALA F 1 123 ? -37.784 80.254 -5.454 1.00 35.35 123 ALA F N 1
ATOM 6890 C CA . ALA F 1 123 ? -37.039 79.328 -6.303 1.00 36.59 123 ALA F CA 1
ATOM 6891 C C . ALA F 1 123 ? -36.261 78.344 -5.449 1.00 36.99 123 ALA F C 1
ATOM 6892 O O . ALA F 1 123 ? -36.291 77.130 -5.675 1.00 36.88 123 ALA F O 1
ATOM 6894 N N . TYR F 1 124 ? -35.562 78.897 -4.465 1.00 37.09 124 TYR F N 1
ATOM 6895 C CA . TYR F 1 124 ? -34.753 78.127 -3.538 1.00 37.57 124 TYR F CA 1
ATOM 6896 C C . TYR F 1 124 ? -35.543 77.009 -2.857 1.00 36.83 124 TYR F C 1
ATOM 6897 O O . TYR F 1 124 ? -35.191 75.839 -2.968 1.00 36.06 124 TYR F O 1
ATOM 6906 N N . TYR F 1 125 ? -36.619 77.368 -2.164 1.00 36.57 125 TYR F N 1
ATOM 6907 C CA . TYR F 1 125 ? -37.436 76.370 -1.475 1.00 35.90 125 TYR F CA 1
ATOM 6908 C C . TYR F 1 125 ? -38.093 75.386 -2.444 1.00 36.58 125 TYR F C 1
ATOM 6909 O O . TYR F 1 125 ? -38.489 74.283 -2.053 1.00 35.13 125 TYR F O 1
ATOM 6918 N N . GLY F 1 126 ? -38.197 75.785 -3.710 1.00 37.32 126 GLY F N 1
ATOM 6919 C CA . GLY F 1 126 ? -38.779 74.907 -4.707 1.00 38.88 126 GLY F CA 1
ATOM 6920 C C . GLY F 1 126 ? -37.872 73.707 -4.914 1.00 39.99 126 GLY F C 1
ATOM 6921 O O . 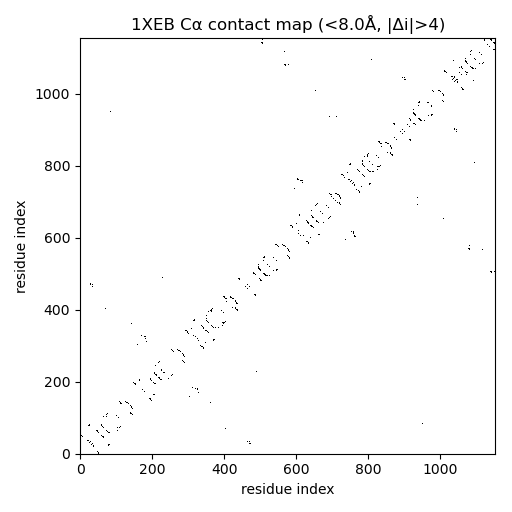GLY F 1 126 ? -38.333 72.595 -5.181 1.00 37.62 126 GLY F O 1
ATOM 6922 N N . ARG F 1 127 ? -36.571 73.940 -4.768 1.00 41.72 127 ARG F N 1
ATOM 6923 C CA . ARG F 1 127 ? -35.579 72.894 -4.938 1.00 44.99 127 ARG F CA 1
ATOM 6924 C C . ARG F 1 127 ? -35.734 71.784 -3.902 1.00 43.65 127 ARG F C 1
ATOM 6925 O O . ARG F 1 127 ? -35.079 70.747 -3.989 1.00 43.51 127 ARG F O 1
ATOM 6933 N N . TYR F 1 128 ? -36.617 71.994 -2.933 1.00 40.64 128 TYR F N 1
ATOM 6934 C CA . TYR F 1 128 ? -36.842 70.995 -1.897 1.00 38.04 128 TYR F CA 1
ATOM 6935 C C . TYR F 1 128 ? -38.248 70.444 -1.940 1.00 36.08 128 TYR F C 1
ATOM 6936 O O . TYR F 1 128 ? -38.679 69.803 -0.999 1.00 36.21 128 TYR F O 1
ATOM 6945 N N . GLY F 1 129 ? -38.962 70.698 -3.031 1.00 35.34 129 GLY F N 1
ATOM 6946 C CA . GLY F 1 129 ? -40.318 70.195 -3.146 1.00 34.36 129 GLY F CA 1
ATOM 6947 C C . GLY F 1 129 ? -41.430 71.182 -2.797 1.00 33.91 129 GLY F C 1
ATOM 6948 O O . GLY F 1 129 ? -42.603 70.950 -3.138 1.00 33.74 129 GLY F O 1
ATOM 6949 N N . PHE F 1 130 ? -41.092 72.281 -2.133 1.00 31.08 130 PHE F N 1
ATOM 6950 C CA . PHE F 1 130 ? -42.119 73.251 -1.767 1.00 31.15 130 PHE F CA 1
ATOM 6951 C C . PHE F 1 130 ? -42.762 73.888 -2.985 1.00 30.15 130 PHE F C 1
ATOM 6952 O O . PHE F 1 130 ? -42.111 74.180 -3.984 1.00 29.31 130 PHE F O 1
ATOM 6960 N N . VAL F 1 131 ? -44.066 74.078 -2.890 1.00 29.92 131 VAL F N 1
ATOM 6961 C CA . VAL F 1 131 ? -44.841 74.654 -3.971 1.00 30.08 131 VAL F CA 1
ATOM 6962 C C . VAL F 1 131 ? -45.668 75.793 -3.394 1.00 29.62 131 VAL F C 1
ATOM 6963 O O . VAL F 1 131 ? -46.177 75.704 -2.277 1.00 31.19 131 VAL F O 1
ATOM 6967 N N . ALA F 1 132 ? -45.805 76.863 -4.157 1.00 27.22 132 ALA F N 1
ATOM 6968 C CA . ALA F 1 132 ? -46.541 78.023 -3.690 1.00 25.50 132 ALA F CA 1
ATOM 6969 C C . ALA F 1 132 ? -48.017 77.722 -3.444 1.00 22.94 132 ALA F C 1
ATOM 6970 O O . ALA F 1 132 ? -48.655 77.148 -4.306 1.00 25.32 132 ALA F O 1
ATOM 6972 N N . VAL F 1 133 ? -48.546 78.080 -2.270 1.00 20.44 133 VAL F N 1
ATOM 6973 C CA . VAL F 1 133 ? -49.973 77.873 -1.984 1.00 21.32 133 VAL F CA 1
ATOM 6974 C C . VAL F 1 133 ? -50.714 79.201 -1.818 1.00 22.03 133 VAL F C 1
ATOM 6975 O O . VAL F 1 133 ? -51.924 79.237 -1.665 1.00 22.35 133 VAL F O 1
ATOM 6979 N N . THR F 1 134 ? -49.983 80.303 -1.880 1.00 23.65 134 THR F N 1
ATOM 6980 C CA . THR F 1 134 ? -50.617 81.607 -1.769 1.00 24.81 134 THR F CA 1
ATOM 6981 C C . THR F 1 134 ? -49.961 82.547 -2.744 1.00 26.73 134 THR F C 1
ATOM 6982 O O . THR F 1 134 ? -48.874 82.281 -3.250 1.00 24.23 134 THR F O 1
ATOM 6986 N N . GLU F 1 135 ? -50.633 83.654 -3.016 1.00 29.25 135 GLU F N 1
ATOM 6987 C CA . GLU F 1 135 ? -50.056 84.653 -3.889 1.00 31.18 135 GLU F CA 1
ATOM 6988 C C . GLU F 1 135 ? -49.001 85.317 -2.996 1.00 29.07 135 GLU F C 1
ATOM 6989 O O . GLU F 1 135 ? -48.913 85.014 -1.804 1.00 27.02 135 GLU F O 1
ATOM 6995 N N . VAL F 1 136 ? -48.178 86.195 -3.553 1.00 28.02 136 VAL F N 1
ATOM 6996 C CA . VAL F 1 136 ? -47.188 86.872 -2.731 1.00 26.29 136 VAL F CA 1
ATOM 6997 C C . VAL F 1 136 ? -47.895 87.979 -1.966 1.00 26.46 136 VAL F C 1
ATOM 6998 O O . VAL F 1 136 ? -48.802 88.617 -2.500 1.00 24.85 136 VAL F O 1
ATOM 7002 N N . TYR F 1 137 ? -47.504 88.186 -0.707 1.00 26.66 137 TYR F N 1
ATOM 7003 C CA . TYR F 1 137 ? -48.100 89.242 0.124 1.00 27.20 137 TYR F CA 1
ATOM 7004 C C . TYR F 1 137 ? -47.010 89.941 0.914 1.00 28.06 137 TYR F C 1
ATOM 7005 O O . TYR F 1 137 ? -45.879 89.485 0.944 1.00 30.69 137 TYR F O 1
ATOM 7014 N N . LEU F 1 138 ? -47.349 91.050 1.548 1.00 29.96 138 LEU F N 1
ATOM 7015 C CA . LEU F 1 138 ? -46.379 91.809 2.327 1.00 32.53 138 LEU F CA 1
ATOM 7016 C C . LEU F 1 138 ? -46.620 91.632 3.812 1.00 34.05 138 LEU F C 1
ATOM 7017 O O . LEU F 1 138 ? -47.761 91.557 4.257 1.00 34.66 138 LEU F O 1
ATOM 7022 N N . GLU F 1 139 ? -45.538 91.583 4.577 1.00 35.83 139 GLU F N 1
ATOM 7023 C CA . GLU F 1 139 ? -45.620 91.429 6.020 1.00 36.66 139 GLU F CA 1
ATOM 7024 C C . GLU F 1 139 ? -44.450 92.194 6.625 1.00 36.69 139 GLU F C 1
ATOM 7025 O O . GLU F 1 139 ? -43.295 91.835 6.404 1.00 35.20 139 GLU F O 1
ATOM 7031 N N . ASP F 1 140 ? -44.743 93.236 7.397 1.00 37.07 140 ASP F N 1
ATOM 7032 C CA . ASP F 1 140 ? -43.685 94.050 7.983 1.00 38.72 140 ASP F CA 1
ATOM 7033 C C . ASP F 1 140 ? -42.830 94.571 6.828 1.00 39.44 140 ASP F C 1
ATOM 7034 O O . ASP F 1 140 ? -41.603 94.630 6.921 1.00 40.28 140 ASP F O 1
ATOM 7039 N N . ASP F 1 141 ? -43.497 94.903 5.728 1.00 39.99 141 ASP F N 1
ATOM 7040 C CA . ASP F 1 141 ? -42.842 95.441 4.538 1.00 42.10 141 ASP F CA 1
ATOM 7041 C C . ASP F 1 141 ? -41.851 94.523 3.819 1.00 42.40 141 ASP F C 1
ATOM 7042 O O . ASP F 1 141 ? -40.981 95.000 3.094 1.00 42.46 141 ASP F O 1
ATOM 7047 N N . ILE F 1 142 ? -41.968 93.215 4.026 1.00 41.64 142 ILE F N 1
ATOM 7048 C CA . ILE F 1 142 ? -41.091 92.274 3.348 1.00 40.44 142 ILE F CA 1
ATOM 7049 C C . ILE F 1 142 ? -41.987 91.259 2.656 1.00 38.73 142 ILE F C 1
ATOM 7050 O O . ILE F 1 142 ? -42.869 90.667 3.277 1.00 37.90 142 ILE F O 1
ATOM 7055 N N . PRO F 1 143 ? -41.793 91.072 1.339 1.00 36.28 143 PRO F N 1
ATOM 7056 C CA . PRO F 1 143 ? -42.588 90.135 0.550 1.00 35.06 143 PRO F CA 1
ATOM 7057 C C . PRO F 1 143 ? -42.409 88.665 0.942 1.00 34.41 143 PRO F C 1
ATOM 7058 O O . PRO F 1 143 ? -41.287 88.202 1.157 1.00 35.38 143 PRO F O 1
ATOM 7062 N N . HIS F 1 144 ? -43.526 87.945 1.047 1.00 31.53 144 HIS F N 1
ATOM 7063 C CA . HIS F 1 144 ? -43.512 86.530 1.402 1.00 30.91 144 HIS F CA 1
ATOM 7064 C C . HIS F 1 144 ? -44.479 85.762 0.523 1.00 30.82 144 HIS F C 1
ATOM 7065 O O . HIS F 1 144 ? -45.330 86.349 -0.159 1.00 30.47 144 HIS F O 1
ATOM 7072 N N . ILE F 1 145 ? -44.341 84.441 0.539 1.00 29.60 145 ILE F N 1
ATOM 7073 C CA . ILE F 1 145 ? -45.233 83.582 -0.223 1.00 26.48 145 ILE F CA 1
ATOM 7074 C C . ILE F 1 145 ? -45.390 82.281 0.548 1.00 25.76 145 ILE F C 1
ATOM 7075 O O . ILE F 1 145 ? -44.409 81.701 1.018 1.00 23.98 145 ILE F O 1
ATOM 7080 N N . GLY F 1 146 ? -46.636 81.847 0.719 1.00 25.30 146 GLY F N 1
ATOM 7081 C CA . GLY F 1 146 ? -46.884 80.614 1.442 1.00 25.46 146 GLY F CA 1
ATOM 7082 C C . GLY F 1 146 ? -46.579 79.407 0.581 1.00 24.55 146 GLY F C 1
ATOM 7083 O O . GLY F 1 146 ? -46.996 79.357 -0.570 1.00 22.53 146 GLY F O 1
ATOM 7092 N N . ARG F 1 148 ? -46.198 74.905 0.489 1.00 29.38 148 ARG F N 1
ATOM 7093 C CA . ARG F 1 148 ? -46.356 73.638 1.189 1.00 33.66 148 ARG F CA 1
ATOM 7094 C C . ARG F 1 148 ? -45.675 72.488 0.460 1.00 34.55 148 ARG F C 1
ATOM 7095 O O . ARG F 1 148 ? -45.391 72.563 -0.736 1.00 33.86 148 ARG F O 1
ATOM 7103 N N . ARG F 1 149 ? -45.407 71.425 1.209 1.00 36.67 149 ARG F N 1
ATOM 7104 C CA . ARG F 1 149 ? -44.750 70.256 0.671 1.00 39.03 149 ARG F CA 1
ATOM 7105 C C . ARG F 1 149 ? -45.366 68.968 1.202 1.00 41.13 149 ARG F C 1
ATOM 7106 O O . ARG F 1 149 ? -45.533 68.800 2.410 1.00 39.88 149 ARG F O 1
ATOM 7114 N N . ALA F 1 150 ? -45.705 68.064 0.292 1.00 43.45 150 ALA F N 1
ATOM 7115 C CA . ALA F 1 150 ? -46.266 66.773 0.667 1.00 48.82 150 ALA F CA 1
ATOM 7116 C C . ALA F 1 150 ? -46.266 65.852 -0.543 1.00 52.04 150 ALA F C 1
ATOM 7117 O O . ALA F 1 150 ? -47.097 64.913 -0.559 1.00 54.94 150 ALA F O 1
ATOM 7120 N N . LEU G 1 3 ? 13.642 111.545 28.342 1.00 67.77 3 LEU G N 1
ATOM 7121 C CA . LEU G 1 3 ? 12.283 111.010 28.026 1.00 67.30 3 LEU G CA 1
ATOM 7122 C C . LEU G 1 3 ? 11.418 112.008 27.271 1.00 66.39 3 LEU G C 1
ATOM 7123 O O . LEU G 1 3 ? 11.385 113.193 27.597 1.00 67.15 3 LEU G O 1
ATOM 7128 N N . ASP G 1 4 ? 10.714 111.513 26.262 1.00 65.23 4 ASP G N 1
ATOM 7129 C CA . ASP G 1 4 ? 9.817 112.340 25.468 1.00 64.52 4 ASP G CA 1
ATOM 7130 C C . ASP G 1 4 ? 8.393 111.812 25.650 1.00 63.69 4 ASP G C 1
ATOM 7131 O O . ASP G 1 4 ? 8.036 110.758 25.120 1.00 64.31 4 ASP G O 1
ATOM 7136 N N . TRP G 1 5 ? 7.586 112.537 26.418 1.00 61.96 5 TRP G N 1
ATOM 7137 C CA . TRP G 1 5 ? 6.213 112.120 26.660 1.00 59.38 5 TRP G CA 1
ATOM 7138 C C . TRP G 1 5 ? 5.288 112.643 25.578 1.00 58.74 5 TRP G C 1
ATOM 7139 O O . TRP G 1 5 ? 5.619 113.576 24.843 1.00 58.00 5 TRP G O 1
ATOM 7150 N N . THR G 1 6 ? 4.118 112.028 25.486 1.00 57.97 6 THR G N 1
ATOM 7151 C CA . THR G 1 6 ? 3.136 112.417 24.499 1.00 56.67 6 THR G CA 1
ATOM 7152 C C . THR G 1 6 ? 1.847 111.640 24.752 1.00 55.80 6 THR G C 1
ATOM 7153 O O . THR G 1 6 ? 1.873 110.453 25.095 1.00 55.31 6 THR G O 1
ATOM 7157 N N . CYS G 1 7 ? 0.723 112.332 24.623 1.00 54.52 7 CYS G N 1
ATOM 7158 C CA . CYS G 1 7 ? -0.582 111.721 24.817 1.00 53.81 7 CYS G CA 1
ATOM 7159 C C . CYS G 1 7 ? -1.414 112.037 23.587 1.00 53.30 7 CYS G C 1
ATOM 7160 O O . CYS G 1 7 ? -2.038 113.095 23.509 1.00 53.55 7 CYS G O 1
ATOM 7163 N N . LYS G 1 8 ? -1.427 111.111 22.636 1.00 51.88 8 LYS G N 1
ATOM 7164 C CA . LYS G 1 8 ? -2.158 111.310 21.398 1.00 52.41 8 LYS G CA 1
ATOM 7165 C C . LYS G 1 8 ? -3.486 110.571 21.311 1.00 51.56 8 LYS G C 1
ATOM 7166 O O . LYS G 1 8 ? -3.678 109.514 21.906 1.00 51.49 8 LYS G O 1
ATOM 7172 N N . HIS G 1 9 ? -4.397 111.144 20.541 1.00 50.59 9 HIS G N 1
ATOM 7173 C CA . HIS G 1 9 ? -5.690 110.536 20.296 1.00 49.46 9 HIS G CA 1
ATOM 7174 C C . HIS G 1 9 ? -5.351 109.372 19.358 1.00 47.99 9 HIS G C 1
ATOM 7175 O O . HIS G 1 9 ? -4.432 109.480 18.541 1.00 48.92 9 HIS G O 1
ATOM 7182 N N . HIS G 1 10 ? -6.066 108.259 19.481 1.00 45.53 10 HIS G N 1
ATOM 7183 C CA . HIS G 1 10 ? -5.785 107.083 18.659 1.00 44.04 10 HIS G CA 1
ATOM 7184 C C . HIS G 1 10 ? -5.842 107.345 17.165 1.00 43.74 10 HIS G C 1
ATOM 7185 O O . HIS G 1 10 ? -5.353 106.548 16.366 1.00 44.23 10 HIS G O 1
ATOM 7192 N N . ALA G 1 11 ? -6.446 108.456 16.781 1.00 43.89 11 ALA G N 1
ATOM 7193 C CA . ALA G 1 11 ? -6.537 108.779 15.368 1.00 44.73 11 ALA G CA 1
ATOM 7194 C C . ALA G 1 11 ? -5.200 109.309 14.832 1.00 44.25 11 ALA G C 1
ATOM 7195 O O . ALA G 1 11 ? -4.962 109.288 13.622 1.00 42.01 11 ALA G O 1
ATOM 7197 N N . ASP G 1 12 ? -4.330 109.756 15.741 1.00 43.71 12 ASP G N 1
ATOM 7198 C CA . ASP G 1 12 ? -3.027 110.302 15.366 1.00 43.98 12 ASP G CA 1
ATOM 7199 C C . ASP G 1 12 ? -1.860 109.318 15.482 1.00 43.44 12 ASP G C 1
ATOM 7200 O O . ASP G 1 12 ? -0.731 109.639 15.114 1.00 43.67 12 ASP G O 1
ATOM 7205 N N . LEU G 1 13 ? -2.113 108.126 16.000 1.00 42.76 13 LEU G N 1
ATOM 7206 C CA . LEU G 1 13 ? -1.044 107.150 16.124 1.00 41.85 13 LEU G CA 1
ATOM 7207 C C . LEU G 1 13 ? -0.415 106.827 14.769 1.00 42.79 13 LEU G C 1
ATOM 7208 O O . LEU G 1 13 ? -1.094 106.826 13.743 1.00 41.45 13 LEU G O 1
ATOM 7213 N N . THR G 1 14 ? 0.885 106.545 14.778 1.00 42.81 14 THR G N 1
ATOM 7214 C CA . THR G 1 14 ? 1.601 106.167 13.564 1.00 43.34 14 THR G CA 1
ATOM 7215 C C . THR G 1 14 ? 1.763 104.652 13.676 1.00 43.92 14 THR G C 1
ATOM 7216 O O . THR G 1 14 ? 1.595 104.099 14.761 1.00 43.99 14 THR G O 1
ATOM 7220 N N . LEU G 1 15 ? 2.089 103.981 12.574 1.00 44.34 15 LEU G N 1
ATOM 7221 C CA . LEU G 1 15 ? 2.263 102.532 12.600 1.00 44.44 15 LEU G CA 1
ATOM 7222 C C . LEU G 1 15 ? 3.283 102.086 13.642 1.00 45.22 15 LEU G C 1
ATOM 7223 O O . LEU G 1 15 ? 3.054 101.108 14.362 1.00 44.78 15 LEU G O 1
ATOM 7228 N N . LYS G 1 16 ? 4.406 102.799 13.725 1.00 44.79 16 LYS G N 1
ATOM 7229 C CA . LYS G 1 16 ? 5.444 102.444 14.692 1.00 44.81 16 LYS G CA 1
ATOM 7230 C C . LYS G 1 16 ? 4.953 102.593 16.130 1.00 43.23 16 LYS G C 1
ATOM 7231 O O . LYS G 1 16 ? 5.293 101.787 17.000 1.00 41.99 16 LYS G O 1
ATOM 7237 N N . GLU G 1 17 ? 4.152 103.626 16.375 1.00 41.68 17 GLU G N 1
ATOM 7238 C CA . GLU G 1 17 ? 3.619 103.866 17.707 1.00 41.29 17 GLU G CA 1
ATOM 7239 C C . GLU G 1 17 ? 2.687 102.734 18.100 1.00 39.96 17 GLU G C 1
ATOM 7240 O O . GLU G 1 17 ? 2.857 102.126 19.161 1.00 40.70 17 GLU G O 1
ATOM 7246 N N . LEU G 1 18 ? 1.715 102.439 17.237 1.00 37.67 18 LEU G N 1
ATOM 7247 C CA . LEU G 1 18 ? 0.755 101.372 17.507 1.00 36.60 18 LEU G CA 1
ATOM 7248 C C . LEU G 1 18 ? 1.488 100.051 17.729 1.00 36.78 18 LEU G C 1
ATOM 7249 O O . LEU G 1 18 ? 1.259 99.353 18.720 1.00 35.13 18 LEU G O 1
ATOM 7254 N N . TYR G 1 19 ? 2.369 99.706 16.800 1.00 36.73 19 TYR G N 1
ATOM 7255 C CA . TYR G 1 19 ? 3.127 98.476 16.939 1.00 37.59 19 TYR G CA 1
ATOM 7256 C C . TYR G 1 19 ? 3.871 98.507 18.266 1.00 38.66 19 TYR G C 1
ATOM 7257 O O . TYR G 1 19 ? 3.753 97.596 19.092 1.00 39.34 19 TYR G O 1
ATOM 7266 N N . ALA G 1 20 ? 4.625 99.582 18.469 1.00 38.39 20 ALA G N 1
ATOM 7267 C CA . ALA G 1 20 ? 5.416 99.741 19.677 1.00 37.21 20 ALA G CA 1
ATOM 7268 C C . ALA G 1 20 ? 4.625 99.515 20.957 1.00 37.27 20 ALA G C 1
ATOM 7269 O O . ALA G 1 20 ? 5.013 98.694 21.799 1.00 37.31 20 ALA G O 1
ATOM 7271 N N . LEU G 1 21 ? 3.509 100.226 21.106 1.00 36.29 21 LEU G N 1
ATOM 7272 C CA . LEU G 1 21 ? 2.703 100.085 22.316 1.00 34.19 21 LEU G CA 1
ATOM 7273 C C . LEU G 1 21 ? 2.118 98.677 22.506 1.00 32.38 21 LEU G C 1
ATOM 7274 O O . LEU G 1 21 ? 1.992 98.200 23.641 1.00 29.25 21 LEU G O 1
ATOM 7279 N N . LEU G 1 22 ? 1.775 98.004 21.408 1.00 31.57 22 LEU G N 1
ATOM 7280 C CA . LEU G 1 22 ? 1.245 96.649 21.519 1.00 32.42 22 LEU G CA 1
ATOM 7281 C C . LEU G 1 22 ? 2.368 95.692 21.895 1.00 32.47 22 LEU G C 1
ATOM 7282 O O . LEU G 1 22 ? 2.164 94.766 22.673 1.00 30.82 22 LEU G O 1
ATOM 7287 N N . GLN G 1 23 ? 3.555 95.921 21.339 1.00 34.00 23 GLN G N 1
ATOM 7288 C CA . GLN G 1 23 ? 4.696 95.056 21.625 1.00 35.41 23 GLN G CA 1
ATOM 7289 C C . GLN G 1 23 ? 5.049 95.098 23.102 1.00 33.58 23 GLN G C 1
ATOM 7290 O O . GLN G 1 23 ? 5.260 94.059 23.729 1.00 34.12 23 GLN G O 1
ATOM 7296 N N . LEU G 1 24 ? 5.103 96.294 23.667 1.00 32.66 24 LEU G N 1
ATOM 7297 C CA . LEU G 1 24 ? 5.430 96.408 25.079 1.00 33.57 24 LEU G CA 1
ATOM 7298 C C . LEU G 1 24 ? 4.331 95.767 25.917 1.00 34.39 24 LEU G C 1
ATOM 7299 O O . LEU G 1 24 ? 4.598 94.945 26.795 1.00 34.05 24 LEU G O 1
ATOM 7304 N N . ARG G 1 25 ? 3.090 96.146 25.634 1.00 36.03 25 ARG G N 1
ATOM 7305 C CA . ARG G 1 25 ? 1.954 95.612 26.370 1.00 36.95 25 ARG G CA 1
ATOM 7306 C C . ARG G 1 25 ? 1.917 94.104 26.316 1.00 37.21 25 ARG G C 1
ATOM 7307 O O . ARG G 1 25 ? 1.435 93.456 27.237 1.00 39.34 25 ARG G O 1
ATOM 7315 N N . THR G 1 26 ? 2.435 93.543 25.238 1.00 38.32 26 THR G N 1
ATOM 7316 C CA . THR G 1 26 ? 2.440 92.101 25.091 1.00 39.22 26 THR G CA 1
ATOM 7317 C C . THR G 1 26 ? 3.554 91.451 25.898 1.00 41.11 26 THR G C 1
ATOM 7318 O O . THR G 1 26 ? 3.329 90.434 26.555 1.00 41.87 26 THR G O 1
ATOM 7322 N N . GLU G 1 27 ? 4.748 92.040 25.862 1.00 42.84 27 GLU G N 1
ATOM 7323 C CA . GLU G 1 27 ? 5.885 91.465 26.579 1.00 44.45 27 GLU G CA 1
ATOM 7324 C C . GLU G 1 27 ? 5.715 91.451 28.098 1.00 43.84 27 GLU G C 1
ATOM 7325 O O . GLU G 1 27 ? 6.229 90.561 28.766 1.00 44.91 27 GLU G O 1
ATOM 7331 N N . VAL G 1 28 ? 4.987 92.425 28.637 1.00 43.38 28 VAL G N 1
ATOM 7332 C CA . VAL G 1 28 ? 4.770 92.504 30.081 1.00 41.44 28 VAL G CA 1
ATOM 7333 C C . VAL G 1 28 ? 3.554 91.689 30.522 1.00 41.54 28 VAL G C 1
ATOM 7334 O O . VAL G 1 28 ? 3.685 90.693 31.244 1.00 39.80 28 VAL G O 1
ATOM 7338 N N . PHE G 1 29 ? 2.378 92.128 30.072 1.00 40.61 29 PHE G N 1
ATOM 7339 C CA . PHE G 1 29 ? 1.113 91.489 30.416 1.00 39.36 29 PHE G CA 1
ATOM 7340 C C . PHE G 1 29 ? 1.016 90.069 29.910 1.00 39.22 29 PHE G C 1
ATOM 7341 O O . PHE G 1 29 ? 0.602 89.179 30.638 1.00 39.27 29 PHE G O 1
ATOM 7349 N N . VAL G 1 30 ? 1.396 89.853 28.658 1.00 40.56 30 VAL G N 1
ATOM 7350 C CA . VAL G 1 30 ? 1.313 88.519 28.089 1.00 41.06 30 VAL G CA 1
ATOM 7351 C C . VAL G 1 30 ? 2.518 87.612 28.351 1.00 43.20 30 VAL G C 1
ATOM 7352 O O . VAL G 1 30 ? 2.334 86.457 28.735 1.00 43.70 30 VAL G O 1
ATOM 7356 N N . VAL G 1 31 ? 3.740 88.114 28.157 1.00 43.92 31 VAL G N 1
ATOM 7357 C CA . VAL G 1 31 ? 4.923 87.274 28.358 1.00 45.84 31 VAL G CA 1
ATOM 7358 C C . VAL G 1 31 ? 5.494 87.183 29.777 1.00 46.88 31 VAL G C 1
ATOM 7359 O O . VAL G 1 31 ? 5.438 86.120 30.392 1.00 47.08 31 VAL G O 1
ATOM 7363 N N . GLU G 1 32 ? 6.056 88.266 30.306 1.00 47.11 32 GLU G N 1
ATOM 7364 C CA . GLU G 1 32 ? 6.620 88.166 31.647 1.00 49.15 32 GLU G CA 1
ATOM 7365 C C . GLU G 1 32 ? 5.573 87.940 32.725 1.00 50.28 32 GLU G C 1
ATOM 7366 O O . GLU G 1 32 ? 5.899 87.481 33.819 1.00 52.67 32 GLU G O 1
ATOM 7372 N N . GLN G 1 33 ? 4.313 88.236 32.427 1.00 50.70 33 GLN G N 1
ATOM 7373 C CA . GLN G 1 33 ? 3.269 87.992 33.407 1.00 50.18 33 GLN G CA 1
ATOM 7374 C C . GLN G 1 33 ? 2.622 86.638 33.158 1.00 49.13 33 GLN G C 1
ATOM 7375 O O . GLN G 1 33 ? 1.707 86.248 33.871 1.00 49.63 33 GLN G O 1
ATOM 7381 N N . LYS G 1 34 ? 3.104 85.932 32.136 1.00 49.25 34 LYS G N 1
ATOM 7382 C CA . LYS G 1 34 ? 2.625 84.588 31.789 1.00 49.57 34 LYS G CA 1
ATOM 7383 C C . LYS G 1 34 ? 1.107 84.456 31.618 1.00 49.86 34 LYS G C 1
ATOM 7384 O O . LYS G 1 34 ? 0.471 83.669 32.321 1.00 51.13 34 LYS G O 1
ATOM 7390 N N . CYS G 1 35 ? 0.524 85.180 30.671 1.00 48.83 35 CYS G N 1
ATOM 7391 C CA . CYS G 1 35 ? -0.923 85.124 30.495 1.00 46.76 35 CYS G CA 1
ATOM 7392 C C . CYS G 1 35 ? -1.354 85.127 29.032 1.00 44.20 35 CYS G C 1
ATOM 7393 O O . CYS G 1 35 ? -1.314 86.161 28.377 1.00 43.25 35 CYS G O 1
ATOM 7396 N N . PRO G 1 36 ? -1.773 83.965 28.504 1.00 43.02 36 PRO G N 1
ATOM 7397 C CA . PRO G 1 36 ? -2.213 83.844 27.111 1.00 42.57 36 PRO G CA 1
ATOM 7398 C C . PRO G 1 36 ? -3.609 84.412 26.827 1.00 42.51 36 PRO G C 1
ATOM 7399 O O . PRO G 1 36 ? -4.508 83.680 26.405 1.00 41.89 36 PRO G O 1
ATOM 7403 N N . TYR G 1 37 ? -3.782 85.717 27.046 1.00 42.51 37 TYR G N 1
ATOM 7404 C CA . TYR G 1 37 ? -5.076 86.378 26.821 1.00 41.96 37 TYR G CA 1
ATOM 7405 C C . TYR G 1 37 ? -5.041 87.325 25.620 1.00 40.25 37 TYR G C 1
ATOM 7406 O O . TYR G 1 37 ? -3.975 87.668 25.119 1.00 39.54 37 TYR G O 1
ATOM 7415 N N . GLN G 1 38 ? -6.215 87.751 25.169 1.00 38.53 38 GLN G N 1
ATOM 7416 C CA . GLN G 1 38 ? -6.294 88.633 24.024 1.00 36.07 38 GLN G CA 1
ATOM 7417 C C . GLN G 1 38 ? -5.890 90.039 24.413 1.00 35.63 38 GLN G C 1
ATOM 7418 O O . GLN G 1 38 ? -6.689 90.813 24.936 1.00 35.22 38 GLN G O 1
ATOM 7424 N N . GLU G 1 39 ? -4.630 90.356 24.153 1.00 33.78 39 GLU G N 1
ATOM 7425 C CA . GLU G 1 39 ? -4.074 91.664 24.468 1.00 32.43 39 GLU G CA 1
ATOM 7426 C C . GLU G 1 39 ? -4.661 92.755 23.575 1.00 30.37 39 GLU G C 1
ATOM 7427 O O . GLU G 1 39 ? -4.821 93.901 24.002 1.00 27.80 39 GLU G O 1
ATOM 7433 N N . VAL G 1 40 ? -4.962 92.394 22.332 1.00 28.81 40 VAL G N 1
ATOM 7434 C CA . VAL G 1 40 ? -5.521 93.340 21.375 1.00 28.21 40 VAL G CA 1
ATOM 7435 C C . VAL G 1 40 ? -7.045 93.280 21.559 1.00 29.26 40 VAL G C 1
ATOM 7436 O O . VAL G 1 40 ? -7.771 92.669 20.763 1.00 28.38 40 VAL G O 1
ATOM 7440 N N . ASP G 1 41 ? -7.506 93.933 22.624 1.00 29.15 41 ASP G N 1
ATOM 7441 C CA . ASP G 1 41 ? -8.910 93.923 23.026 1.00 30.77 41 ASP G CA 1
ATOM 7442 C C . ASP G 1 41 ? -9.907 94.722 22.201 1.00 31.03 41 ASP G C 1
ATOM 7443 O O . ASP G 1 41 ? -11.103 94.695 22.480 1.00 32.67 41 ASP G O 1
ATOM 7448 N N . GLY G 1 42 ? -9.427 95.435 21.196 1.00 30.92 42 GLY G N 1
ATOM 7449 C CA . GLY G 1 42 ? -10.336 96.197 20.370 1.00 29.11 42 GLY G CA 1
ATOM 7450 C C . GLY G 1 42 ? -10.758 97.524 20.956 1.00 29.52 42 GLY G C 1
ATOM 7451 O O . GLY G 1 42 ? -11.642 98.171 20.400 1.00 31.70 42 GLY G O 1
ATOM 7452 N N . LEU G 1 43 ? -10.147 97.950 22.059 1.00 26.85 43 LEU G N 1
ATOM 7453 C CA . LEU G 1 43 ? -10.519 99.232 22.648 1.00 26.75 43 LEU G CA 1
ATOM 7454 C C . LEU G 1 43 ? -9.527 100.346 22.327 1.00 27.71 43 LEU G C 1
ATOM 7455 O O . LEU G 1 43 ? -9.717 101.497 22.746 1.00 27.84 43 LEU G O 1
ATOM 7460 N N . ASP G 1 44 ? -8.494 100.014 21.553 1.00 28.52 44 ASP G N 1
ATOM 7461 C CA . ASP G 1 44 ? -7.443 100.973 21.207 1.00 27.83 44 ASP G CA 1
ATOM 7462 C C . ASP G 1 44 ? -7.714 101.995 20.108 1.00 28.45 44 ASP G C 1
ATOM 7463 O O . ASP G 1 44 ? -7.224 103.130 20.190 1.00 28.80 44 ASP G O 1
ATOM 7468 N N . LEU G 1 45 ? -8.493 101.614 19.098 1.00 28.65 45 LEU G N 1
ATOM 7469 C CA . LEU G 1 45 ? -8.780 102.507 17.978 1.00 29.69 45 LEU G CA 1
ATOM 7470 C C . LEU G 1 45 ? -10.258 102.900 17.821 1.00 30.79 45 LEU G C 1
ATOM 7471 O O . LEU G 1 45 ? -10.817 102.814 16.720 1.00 32.67 45 LEU G O 1
ATOM 7476 N N . VAL G 1 46 ? -10.885 103.334 18.913 1.00 30.25 46 VAL G N 1
ATOM 7477 C CA . VAL G 1 46 ? -12.287 103.749 18.883 1.00 30.61 46 VAL G CA 1
ATOM 7478 C C . VAL G 1 46 ? -12.579 104.998 19.700 1.00 30.78 46 VAL G C 1
ATOM 7479 O O . VAL G 1 46 ? -11.839 105.352 20.631 1.00 28.18 46 VAL G O 1
ATOM 7483 N N . GLY G 1 47 ? -13.676 105.659 19.342 1.00 31.31 47 GLY G N 1
ATOM 7484 C CA . GLY G 1 47 ? -14.085 106.864 20.039 1.00 34.25 47 GLY G CA 1
ATOM 7485 C C . GLY G 1 47 ? -12.947 107.845 20.250 1.00 36.23 47 GLY G C 1
ATOM 7486 O O . GLY G 1 47 ? -12.337 108.320 19.287 1.00 35.90 47 GLY G O 1
ATOM 7487 N N . ASP G 1 48 ? -12.663 108.151 21.514 1.00 37.48 48 ASP G N 1
ATOM 7488 C CA . ASP G 1 48 ? -11.590 109.079 21.845 1.00 37.78 48 ASP G CA 1
ATOM 7489 C C . ASP G 1 48 ? -10.592 108.489 22.837 1.00 38.19 48 ASP G C 1
ATOM 7490 O O . ASP G 1 48 ? -10.096 109.200 23.709 1.00 37.69 48 ASP G O 1
ATOM 7495 N N . THR G 1 49 ? -10.292 107.197 22.727 1.00 38.87 49 THR G N 1
ATOM 7496 C CA . THR G 1 49 ? -9.321 106.650 23.659 1.00 39.30 49 THR G CA 1
ATOM 7497 C C . THR G 1 49 ? -7.982 107.300 23.312 1.00 39.47 49 THR G C 1
ATOM 7498 O O . THR G 1 49 ? -7.688 107.584 22.150 1.00 39.62 49 THR G O 1
ATOM 7502 N N . HIS G 1 50 ? -7.196 107.566 24.343 1.00 39.80 50 HIS G N 1
ATOM 7503 C CA . HIS G 1 50 ? -5.905 108.216 24.195 1.00 39.46 50 HIS G CA 1
ATOM 7504 C C . HIS G 1 50 ? -4.784 107.286 24.609 1.00 39.61 50 HIS G C 1
ATOM 7505 O O . HIS G 1 50 ? -4.991 106.359 25.401 1.00 38.83 50 HIS G O 1
ATOM 7512 N N . HIS G 1 51 ? -3.597 107.541 24.070 1.00 39.65 51 HIS G N 1
ATOM 7513 C CA . HIS G 1 51 ? -2.428 106.725 24.365 1.00 41.51 51 HIS G CA 1
ATOM 7514 C C . HIS G 1 51 ? -1.261 107.564 24.881 1.00 42.76 51 HIS G C 1
ATOM 7515 O O . HIS G 1 51 ? -0.704 108.388 24.157 1.00 43.68 51 HIS G O 1
ATOM 7522 N N . LEU G 1 52 ? -0.900 107.344 26.138 1.00 43.45 52 LEU G N 1
ATOM 7523 C CA . LEU G 1 52 ? 0.188 108.071 26.773 1.00 44.37 52 LEU G CA 1
ATOM 7524 C C . LEU G 1 52 ? 1.475 107.246 26.703 1.00 46.02 52 LEU G C 1
ATOM 7525 O O . LEU G 1 52 ? 1.536 106.122 27.212 1.00 43.98 52 LEU G O 1
ATOM 7538 N N . ALA G 1 54 ? 6.055 107.286 26.704 1.00 55.11 54 ALA G N 1
ATOM 7539 C CA . ALA G 1 54 ? 7.315 107.953 27.005 1.00 56.74 54 ALA G CA 1
ATOM 7540 C C . ALA G 1 54 ? 8.416 107.244 26.220 1.00 57.93 54 ALA G C 1
ATOM 7541 O O . ALA G 1 54 ? 8.719 106.073 26.478 1.00 57.72 54 ALA G O 1
ATOM 7543 N N . TRP G 1 55 ? 9.000 107.960 25.258 1.00 59.51 55 TRP G N 1
ATOM 7544 C CA . TRP G 1 55 ? 10.059 107.410 24.411 1.00 61.05 55 TRP G CA 1
ATOM 7545 C C . TRP G 1 55 ? 11.479 107.785 24.833 1.00 62.61 55 TRP G C 1
ATOM 7546 O O . TRP G 1 55 ? 11.754 108.925 25.213 1.00 62.04 55 TRP G O 1
ATOM 7557 N N . ARG G 1 56 ? 12.380 106.812 24.739 1.00 65.27 56 ARG G N 1
ATOM 7558 C CA . ARG G 1 56 ? 13.776 107.003 25.122 1.00 67.69 56 ARG G CA 1
ATOM 7559 C C . ARG G 1 56 ? 14.725 106.531 24.024 1.00 67.73 56 ARG G C 1
ATOM 7560 O O . ARG G 1 56 ? 15.247 105.412 24.074 1.00 67.88 56 ARG G O 1
ATOM 7568 N N . ASP G 1 57 ? 14.947 107.390 23.038 1.00 67.70 57 ASP G N 1
ATOM 7569 C CA . ASP G 1 57 ? 15.837 107.072 21.931 1.00 67.41 57 ASP G CA 1
ATOM 7570 C C . ASP G 1 57 ? 15.478 105.752 21.245 1.00 66.66 57 ASP G C 1
ATOM 7571 O O . ASP G 1 57 ? 16.119 104.720 21.473 1.00 66.66 57 ASP G O 1
ATOM 7576 N N . GLY G 1 58 ? 14.436 105.794 20.416 1.00 65.35 58 GLY G N 1
ATOM 7577 C CA . GLY G 1 58 ? 14.015 104.617 19.675 1.00 63.95 58 GLY G CA 1
ATOM 7578 C C . GLY G 1 58 ? 13.313 103.499 20.426 1.00 62.78 58 GLY G C 1
ATOM 7579 O O . GLY G 1 58 ? 13.065 102.431 19.856 1.00 62.66 58 GLY G O 1
ATOM 7580 N N . GLN G 1 59 ? 12.992 103.717 21.698 1.00 60.49 59 GLN G N 1
ATOM 7581 C CA . GLN G 1 59 ? 12.302 102.685 22.468 1.00 58.23 59 GLN G CA 1
ATOM 7582 C C . GLN G 1 59 ? 11.253 103.260 23.438 1.00 57.60 59 GLN G C 1
ATOM 7583 O O . GLN G 1 59 ? 11.495 104.218 24.181 1.00 56.33 59 GLN G O 1
ATOM 7589 N N . LEU G 1 60 ? 10.071 102.651 23.375 1.00 56.79 60 LEU G N 1
ATOM 7590 C CA . LEU G 1 60 ? 8.921 103.011 24.189 1.00 54.27 60 LEU G CA 1
ATOM 7591 C C . LEU G 1 60 ? 9.172 102.412 25.564 1.00 53.82 60 LEU G C 1
ATOM 7592 O O . LEU G 1 60 ? 9.332 101.193 25.692 1.00 52.97 60 LEU G O 1
ATOM 7597 N N . LEU G 1 61 ? 9.220 103.266 26.585 1.00 53.10 61 LEU G N 1
ATOM 7598 C CA . LEU G 1 61 ? 9.484 102.815 27.954 1.00 52.77 61 LEU G CA 1
ATOM 7599 C C . LEU G 1 61 ? 8.292 102.827 28.921 1.00 52.68 61 LEU G C 1
ATOM 7600 O O . LEU G 1 61 ? 8.222 101.995 29.828 1.00 52.87 61 LEU G O 1
ATOM 7605 N N . ALA G 1 62 ? 7.365 103.767 28.750 1.00 51.11 62 ALA G N 1
ATOM 7606 C CA . ALA G 1 62 ? 6.198 103.820 29.628 1.00 49.65 62 ALA G CA 1
ATOM 7607 C C . ALA G 1 62 ? 4.935 104.060 28.809 1.00 48.05 62 ALA G C 1
ATOM 7608 O O . ALA G 1 62 ? 4.927 104.871 27.883 1.00 48.21 62 ALA G O 1
ATOM 7610 N N . TYR G 1 63 ? 3.870 103.345 29.150 1.00 45.56 63 TYR G N 1
ATOM 7611 C CA . TYR G 1 63 ? 2.608 103.478 28.436 1.00 42.87 63 TYR G CA 1
ATOM 7612 C C . TYR G 1 63 ? 1.398 103.089 29.269 1.00 42.44 63 TYR G C 1
ATOM 7613 O O . TYR G 1 63 ? 1.447 102.154 30.079 1.00 42.43 63 TYR G O 1
ATOM 7622 N N . LEU G 1 64 ? 0.310 103.820 29.057 1.00 41.95 64 LEU G N 1
ATOM 7623 C CA . LEU G 1 64 ? -0.964 103.533 29.703 1.00 42.08 64 LEU G CA 1
ATOM 7624 C C . LEU G 1 64 ? -2.046 104.084 28.766 1.00 41.27 64 LEU G C 1
ATOM 7625 O O . LEU G 1 64 ? -1.776 104.977 27.950 1.00 41.27 64 LEU G O 1
ATOM 7630 N N . ARG G 1 65 ? -3.256 103.538 28.880 1.00 38.92 65 ARG G N 1
ATOM 7631 C CA . ARG G 1 65 ? -4.368 103.922 28.025 1.00 36.67 65 ARG G CA 1
ATOM 7632 C C . ARG G 1 65 ? -5.511 104.623 28.756 1.00 35.84 65 ARG G C 1
ATOM 7633 O O . ARG G 1 65 ? -5.769 104.363 29.933 1.00 36.32 65 ARG G O 1
ATOM 7641 N N . LEU G 1 66 ? -6.181 105.524 28.041 1.00 35.08 66 LEU G N 1
ATOM 7642 C CA . LEU G 1 66 ? -7.325 106.257 28.575 1.00 34.49 66 LEU G CA 1
ATOM 7643 C C . LEU G 1 66 ? -8.532 106.046 27.658 1.00 34.71 66 LEU G C 1
ATOM 7644 O O . LEU G 1 66 ? -8.485 106.307 26.451 1.00 34.06 66 LEU G O 1
ATOM 7649 N N . LEU G 1 67 ? -9.609 105.536 28.243 1.00 34.86 67 LEU G N 1
ATOM 7650 C CA . LEU G 1 67 ? -10.846 105.270 27.525 1.00 32.43 67 LEU G CA 1
ATOM 7651 C C . LEU G 1 67 ? -11.749 106.456 27.846 1.00 33.34 67 LEU G C 1
ATOM 7652 O O . LEU G 1 67 ? -11.825 106.846 29.015 1.00 32.62 67 LEU G O 1
ATOM 7657 N N . ASP G 1 68 ? -12.417 107.034 26.837 1.00 32.62 68 ASP G N 1
ATOM 7658 C CA . ASP G 1 68 ? -13.281 108.192 27.081 1.00 34.04 68 ASP G CA 1
ATOM 7659 C C . ASP G 1 68 ? -14.541 107.837 27.890 1.00 34.39 68 ASP G C 1
ATOM 7660 O O . ASP G 1 68 ? -15.158 106.785 27.688 1.00 33.78 68 ASP G O 1
ATOM 7665 N N . PRO G 1 69 ? -14.936 108.735 28.811 1.00 33.47 69 PRO G N 1
ATOM 7666 C CA . PRO G 1 69 ? -16.071 108.651 29.734 1.00 33.37 69 PRO G CA 1
ATOM 7667 C C . PRO G 1 69 ? -17.438 108.286 29.183 1.00 34.21 69 PRO G C 1
ATOM 7668 O O . PRO G 1 69 ? -18.130 107.450 29.758 1.00 34.47 69 PRO G O 1
ATOM 7672 N N . VAL G 1 70 ? -17.828 108.914 28.081 1.00 34.76 70 VAL G N 1
ATOM 7673 C CA . VAL G 1 70 ? -19.127 108.662 27.478 1.00 34.78 70 VAL G CA 1
ATOM 7674 C C . VAL G 1 70 ? -19.333 107.193 27.137 1.00 34.72 70 VAL G C 1
ATOM 7675 O O . VAL G 1 70 ? -20.450 106.679 27.204 1.00 34.23 70 VAL G O 1
ATOM 7679 N N . ARG G 1 71 ? -18.255 106.517 26.767 1.00 34.03 71 ARG G N 1
ATOM 7680 C CA . ARG G 1 71 ? -18.334 105.104 26.405 1.00 32.06 71 ARG G CA 1
ATOM 7681 C C . ARG G 1 71 ? -18.149 104.183 27.599 1.00 29.70 71 ARG G C 1
ATOM 7682 O O . ARG G 1 71 ? -18.047 102.968 27.434 1.00 27.74 71 ARG G O 1
ATOM 7690 N N . HIS G 1 72 ? -18.104 104.752 28.798 1.00 28.01 72 HIS G N 1
ATOM 7691 C CA . HIS G 1 72 ? -17.890 103.946 29.993 1.00 29.55 72 HIS G CA 1
ATOM 7692 C C . HIS G 1 72 ? -18.615 104.483 31.228 1.00 31.53 72 HIS G C 1
ATOM 7693 O O . HIS G 1 72 ? -18.011 104.783 32.265 1.00 31.93 72 HIS G O 1
ATOM 7700 N N . GLU G 1 73 ? -19.930 104.618 31.080 1.00 32.88 73 GLU G N 1
ATOM 7701 C CA . GLU G 1 73 ? -20.811 105.068 32.146 1.00 31.11 73 GLU G CA 1
ATOM 7702 C C . GLU G 1 73 ? -20.378 106.302 32.947 1.00 32.27 73 GLU G C 1
ATOM 7703 O O . GLU G 1 73 ? -20.503 106.320 34.173 1.00 32.66 73 GLU G O 1
ATOM 7709 N N . GLY G 1 74 ? -19.883 107.333 32.269 1.00 31.84 74 GLY G N 1
ATOM 7710 C CA . GLY G 1 74 ? -19.490 108.547 32.974 1.00 34.05 74 GLY G CA 1
ATOM 7711 C C . GLY G 1 74 ? -18.190 108.468 33.754 1.00 36.66 74 GLY G C 1
ATOM 7712 O O . GLY G 1 74 ? -17.969 109.242 34.690 1.00 36.21 74 GLY G O 1
ATOM 7713 N N . GLN G 1 75 ? -17.322 107.542 33.350 1.00 39.08 75 GLN G N 1
ATOM 7714 C CA . GLN G 1 75 ? -16.035 107.344 33.996 1.00 39.02 75 GLN G CA 1
ATOM 7715 C C . GLN G 1 75 ? -14.889 107.205 33.001 1.00 38.96 75 GLN G C 1
ATOM 7716 O O . GLN G 1 75 ? -14.947 106.386 32.087 1.00 38.74 75 GLN G O 1
ATOM 7722 N N . VAL G 1 76 ? -13.849 108.012 33.160 1.00 38.63 76 VAL G N 1
ATOM 7723 C CA . VAL G 1 76 ? -12.697 107.870 32.276 1.00 37.34 76 VAL G CA 1
ATOM 7724 C C . VAL G 1 76 ? -11.980 106.653 32.868 1.00 36.09 76 VAL G C 1
ATOM 7725 O O . VAL G 1 76 ? -11.767 106.579 34.075 1.00 35.04 76 VAL G O 1
ATOM 7729 N N . VAL G 1 77 ? -11.643 105.694 32.015 1.00 35.63 77 VAL G N 1
ATOM 7730 C CA . VAL G 1 77 ? -10.989 104.464 32.445 1.00 36.23 77 VAL G CA 1
ATOM 7731 C C . VAL G 1 77 ? -9.511 104.372 32.088 1.00 36.54 77 VAL G C 1
ATOM 7732 O O . VAL G 1 77 ? -9.139 104.458 30.922 1.00 35.88 77 VAL G O 1
ATOM 7736 N N . ILE G 1 78 ? -8.677 104.191 33.108 1.00 37.34 78 ILE G N 1
ATOM 7737 C CA . ILE G 1 78 ? -7.238 104.044 32.932 1.00 35.41 78 ILE G CA 1
ATOM 7738 C C . ILE G 1 78 ? -6.933 102.559 32.936 1.00 33.60 78 ILE G C 1
ATOM 7739 O O . ILE G 1 78 ? -7.478 101.816 33.745 1.00 34.62 78 ILE G O 1
ATOM 7744 N N . GLY G 1 79 ? -6.054 102.129 32.041 1.00 32.61 79 GLY G N 1
ATOM 7745 C CA . GLY G 1 79 ? -5.703 100.726 31.987 1.00 31.21 79 GLY G CA 1
ATOM 7746 C C . GLY G 1 79 ? -4.427 100.493 31.210 1.00 30.76 79 GLY G C 1
ATOM 7747 O O . GLY G 1 79 ? -3.892 101.413 30.595 1.00 27.87 79 GLY G O 1
ATOM 7748 N N . ARG G 1 80 ? -3.956 99.249 31.230 1.00 32.22 80 ARG G N 1
ATOM 7749 C CA . ARG G 1 80 ? -2.741 98.857 30.530 1.00 34.20 80 ARG G CA 1
ATOM 7750 C C . ARG G 1 80 ? -1.575 99.749 30.958 1.00 34.94 80 ARG G C 1
ATOM 7751 O O . ARG G 1 80 ? -0.794 100.223 30.131 1.00 36.49 80 ARG G O 1
ATOM 7759 N N . VAL G 1 81 ? -1.478 99.989 32.260 1.00 34.47 81 VAL G N 1
ATOM 7760 C CA . VAL G 1 81 ? -0.412 100.809 32.813 1.00 35.86 81 VAL G CA 1
ATOM 7761 C C . VAL G 1 81 ? 0.848 99.952 32.802 1.00 37.35 81 VAL G C 1
ATOM 7762 O O . VAL G 1 81 ? 0.983 99.024 33.608 1.00 35.92 81 VAL G O 1
ATOM 7766 N N . VAL G 1 82 ? 1.767 100.256 31.888 1.00 38.84 82 VAL G N 1
ATOM 7767 C CA . VAL G 1 82 ? 2.986 99.461 31.772 1.00 41.39 82 VAL G CA 1
ATOM 7768 C C . VAL G 1 82 ? 4.263 100.282 31.613 1.00 43.22 82 VAL G C 1
ATOM 7769 O O . VAL G 1 82 ? 4.244 101.407 31.115 1.00 43.87 82 VAL G O 1
ATOM 7773 N N . SER G 1 83 ? 5.378 99.698 32.033 1.00 46.16 83 SER G N 1
ATOM 7774 C CA . SER G 1 83 ? 6.681 100.353 31.947 1.00 48.72 83 SER G CA 1
ATOM 7775 C C . SER G 1 83 ? 7.717 99.307 31.584 1.00 49.53 83 SER G C 1
ATOM 7776 O O . SER G 1 83 ? 7.694 98.194 32.117 1.00 48.61 83 SER G O 1
ATOM 7779 N N . SER G 1 84 ? 8.620 99.670 30.679 1.00 51.84 84 SER G N 1
ATOM 7780 C CA . SER G 1 84 ? 9.672 98.762 30.240 1.00 55.03 84 SER G CA 1
ATOM 7781 C C . SER G 1 84 ? 10.359 98.154 31.456 1.00 57.39 84 SER G C 1
ATOM 7782 O O . SER G 1 84 ? 10.674 98.853 32.422 1.00 57.56 84 SER G O 1
ATOM 7785 N N . SER G 1 85 ? 10.576 96.846 31.406 1.00 60.31 85 SER G N 1
ATOM 7786 C CA . SER G 1 85 ? 11.214 96.129 32.499 1.00 63.18 85 SER G CA 1
ATOM 7787 C C . SER G 1 85 ? 12.681 96.552 32.623 1.00 64.49 85 SER G C 1
ATOM 7788 O O . SER G 1 85 ? 13.273 96.519 33.707 1.00 64.12 85 SER G O 1
ATOM 7791 N N . ALA G 1 86 ? 13.260 96.958 31.500 1.00 66.02 86 ALA G N 1
ATOM 7792 C CA . ALA G 1 86 ? 14.650 97.386 31.468 1.00 67.18 86 ALA G CA 1
ATOM 7793 C C . ALA G 1 86 ? 14.861 98.724 32.178 1.00 68.11 86 ALA G C 1
ATOM 7794 O O . ALA G 1 86 ? 15.911 98.948 32.789 1.00 68.58 86 ALA G O 1
ATOM 7796 N N . ALA G 1 87 ? 13.862 99.603 32.105 1.00 68.69 87 ALA G N 1
ATOM 7797 C CA . ALA G 1 87 ? 13.947 100.930 32.718 1.00 69.34 87 ALA G CA 1
ATOM 7798 C C . ALA G 1 87 ? 13.362 101.020 34.125 1.00 69.90 87 ALA G C 1
ATOM 7799 O O . ALA G 1 87 ? 13.004 102.103 34.582 1.00 69.48 87 ALA G O 1
ATOM 7801 N N . ARG G 1 88 ? 13.274 99.885 34.810 1.00 71.62 88 ARG G N 1
ATOM 7802 C CA . ARG G 1 88 ? 12.733 99.845 36.166 1.00 72.93 88 ARG G CA 1
ATOM 7803 C C . ARG G 1 88 ? 13.607 100.609 37.153 1.00 72.02 88 ARG G C 1
ATOM 7804 O O . ARG G 1 88 ? 14.819 100.689 36.990 1.00 72.50 88 ARG G O 1
ATOM 7812 N N . GLY G 1 89 ? 12.977 101.177 38.175 1.00 71.45 89 GLY G N 1
ATOM 7813 C CA . GLY G 1 89 ? 13.717 101.922 39.175 1.00 70.08 89 GLY G CA 1
ATOM 7814 C C . GLY G 1 89 ? 13.955 103.382 38.830 1.00 69.59 89 GLY G C 1
ATOM 7815 O O . GLY G 1 89 ? 14.446 104.144 39.665 1.00 70.03 89 GLY G O 1
ATOM 7816 N N . GLN G 1 90 ? 13.615 103.779 37.606 1.00 68.13 90 GLN G N 1
ATOM 7817 C CA . GLN G 1 90 ? 13.801 105.165 37.176 1.00 66.85 90 GLN G CA 1
ATOM 7818 C C . GLN G 1 90 ? 12.616 106.048 37.582 1.00 65.56 90 GLN G C 1
ATOM 7819 O O . GLN G 1 90 ? 12.537 107.221 37.204 1.00 65.32 90 GLN G O 1
ATOM 7825 N N . GLY G 1 91 ? 11.703 105.475 38.364 1.00 64.06 91 GLY G N 1
ATOM 7826 C CA . GLY G 1 91 ? 10.537 106.212 38.819 1.00 61.38 91 GLY G CA 1
ATOM 7827 C C . GLY G 1 91 ? 9.637 106.623 37.673 1.00 59.13 91 GLY G C 1
ATOM 7828 O O . GLY G 1 91 ? 9.270 107.785 37.549 1.00 58.31 91 GLY G O 1
ATOM 7829 N N . LEU G 1 92 ? 9.287 105.661 36.829 1.00 57.35 92 LEU G N 1
ATOM 7830 C CA . LEU G 1 92 ? 8.430 105.926 35.683 1.00 56.47 92 LEU G CA 1
ATOM 7831 C C . LEU G 1 92 ? 6.969 105.811 36.066 1.00 54.95 92 LEU G C 1
ATOM 7832 O O . LEU G 1 92 ? 6.162 106.672 35.721 1.00 53.77 92 LEU G O 1
ATOM 7837 N N . GLY G 1 93 ? 6.642 104.737 36.780 1.00 54.58 93 GLY G N 1
ATOM 7838 C CA . GLY G 1 93 ? 5.275 104.507 37.208 1.00 55.31 93 GLY G CA 1
ATOM 7839 C C . GLY G 1 93 ? 4.662 105.777 37.747 1.00 55.90 93 GLY G C 1
ATOM 7840 O O . GLY G 1 93 ? 3.566 106.182 37.345 1.00 55.94 93 GLY G O 1
ATOM 7841 N N . HIS G 1 94 ? 5.380 106.421 38.658 1.00 55.91 94 HIS G N 1
ATOM 7842 C CA . HIS G 1 94 ? 4.893 107.657 39.232 1.00 55.90 94 HIS G CA 1
ATOM 7843 C C . HIS G 1 94 ? 4.729 108.704 38.146 1.00 55.35 94 HIS G C 1
ATOM 7844 O O . HIS G 1 94 ? 3.727 109.415 38.117 1.00 56.23 94 HIS G O 1
ATOM 7851 N N . GLN G 1 95 ? 5.695 108.793 37.242 1.00 54.41 95 GLN G N 1
ATOM 7852 C CA . GLN G 1 95 ? 5.593 109.770 36.166 1.00 55.03 95 GLN G CA 1
ATOM 7853 C C . GLN G 1 95 ? 4.377 109.458 35.292 1.00 53.77 95 GLN G C 1
ATOM 7854 O O . GLN G 1 95 ? 3.697 110.365 34.810 1.00 52.45 95 GLN G O 1
ATOM 7860 N N . LEU G 1 96 ? 4.100 108.172 35.107 1.00 52.56 96 LEU G N 1
ATOM 7861 C CA . LEU G 1 96 ? 2.962 107.754 34.302 1.00 52.43 96 LEU G CA 1
ATOM 7862 C C . LEU G 1 96 ? 1.658 108.190 34.945 1.00 52.71 96 LEU G C 1
ATOM 7863 O O . LEU G 1 96 ? 0.893 108.954 34.369 1.00 51.61 96 LEU G O 1
ATOM 7876 N N . GLU G 1 98 ? 0.914 110.293 37.370 1.00 58.84 98 GLU G N 1
ATOM 7877 C CA . GLU G 1 98 ? 0.739 111.734 37.517 1.00 58.94 98 GLU G CA 1
ATOM 7878 C C . GLU G 1 98 ? 0.404 112.401 36.180 1.00 57.83 98 GLU G C 1
ATOM 7879 O O . GLU G 1 98 ? -0.503 113.234 36.100 1.00 56.74 98 GLU G O 1
ATOM 7885 N N . ARG G 1 99 ? 1.129 112.025 35.130 1.00 56.90 99 ARG G N 1
ATOM 7886 C CA . ARG G 1 99 ? 0.893 112.599 33.814 1.00 56.05 99 ARG G CA 1
ATOM 7887 C C . ARG G 1 99 ? -0.429 112.065 33.270 1.00 55.55 99 ARG G C 1
ATOM 7888 O O . ARG G 1 99 ? -1.084 112.712 32.447 1.00 54.96 99 ARG G O 1
ATOM 7896 N N . ALA G 1 100 ? -0.819 110.882 33.736 1.00 54.55 100 ALA G N 1
ATOM 7897 C CA . ALA G 1 100 ? -2.076 110.273 33.309 1.00 54.46 100 ALA G CA 1
ATOM 7898 C C . ALA G 1 100 ? -3.228 111.133 33.807 1.00 54.15 100 ALA G C 1
ATOM 7899 O O . ALA G 1 100 ? -4.027 111.654 33.023 1.00 53.16 100 ALA G O 1
ATOM 7901 N N . LEU G 1 101 ? -3.298 111.282 35.124 1.00 54.16 101 LEU G N 1
ATOM 7902 C CA . LEU G 1 101 ? -4.345 112.071 35.738 1.00 54.89 101 LEU G CA 1
ATOM 7903 C C . LEU G 1 101 ? -4.349 113.491 35.213 1.00 56.35 101 LEU G C 1
ATOM 7904 O O . LEU G 1 101 ? -5.382 114.158 35.210 1.00 56.58 101 LEU G O 1
ATOM 7909 N N . GLN G 1 102 ? -3.193 113.955 34.757 1.00 58.15 102 GLN G N 1
ATOM 7910 C CA . GLN G 1 102 ? -3.086 115.310 34.228 1.00 59.16 102 GLN G CA 1
ATOM 7911 C C . GLN G 1 102 ? -3.923 115.461 32.953 1.00 58.65 102 GLN G C 1
ATOM 7912 O O . GLN G 1 102 ? -4.795 116.330 32.865 1.00 58.38 102 GLN G O 1
ATOM 7918 N N . ALA G 1 103 ? -3.655 114.603 31.971 1.00 58.30 103 ALA G N 1
ATOM 7919 C CA . ALA G 1 103 ? -4.366 114.627 30.699 1.00 56.93 103 ALA G CA 1
ATOM 7920 C C . ALA G 1 103 ? -5.853 114.376 30.902 1.00 57.17 103 ALA G C 1
ATOM 7921 O O . ALA G 1 103 ? -6.684 114.871 30.139 1.00 56.19 103 ALA G O 1
ATOM 7923 N N . ALA G 1 104 ? -6.185 113.601 31.931 1.00 57.31 104 ALA G N 1
ATOM 7924 C CA . ALA G 1 104 ? -7.579 113.290 32.225 1.00 57.63 104 ALA G CA 1
ATOM 7925 C C . ALA G 1 104 ? -8.346 114.571 32.533 1.00 58.03 104 ALA G C 1
ATOM 7926 O O . ALA G 1 104 ? -9.420 114.811 31.980 1.00 56.78 104 ALA G O 1
ATOM 7928 N N . GLU G 1 105 ? -7.780 115.395 33.410 1.00 58.96 105 GLU G N 1
ATOM 7929 C CA . GLU G 1 105 ? -8.401 116.657 33.796 1.00 59.61 105 GLU G CA 1
ATOM 7930 C C . GLU G 1 105 ? -8.598 117.597 32.606 1.00 58.33 105 GLU G C 1
ATOM 7931 O O . GLU G 1 105 ? -9.579 118.336 32.566 1.00 58.29 105 GLU G O 1
ATOM 7937 N N . ARG G 1 106 ? -7.679 117.590 31.642 1.00 56.33 106 ARG G N 1
ATOM 7938 C CA . ARG G 1 106 ? -7.854 118.463 30.479 1.00 55.49 106 ARG G CA 1
ATOM 7939 C C . ARG G 1 106 ? -8.812 117.867 29.449 1.00 53.77 106 ARG G C 1
ATOM 7940 O O . ARG G 1 106 ? -9.766 118.523 29.031 1.00 54.10 106 ARG G O 1
ATOM 7948 N N . LEU G 1 107 ? -8.557 116.622 29.054 1.00 52.51 107 LEU G N 1
ATOM 7949 C CA . LEU G 1 107 ? -9.392 115.911 28.080 1.00 51.18 107 LEU G CA 1
ATOM 7950 C C . LEU G 1 107 ? -10.842 115.735 28.538 1.00 50.84 107 LEU G C 1
ATOM 7951 O O . LEU G 1 107 ? -11.768 115.878 27.740 1.00 50.51 107 LEU G O 1
ATOM 7956 N N . TRP G 1 108 ? -11.025 115.421 29.820 1.00 50.04 108 TRP G N 1
ATOM 7957 C CA . TRP G 1 108 ? -12.356 115.202 30.394 1.00 49.49 108 TRP G CA 1
ATOM 7958 C C . TRP G 1 108 ? -12.476 115.844 31.782 1.00 50.20 108 TRP G C 1
ATOM 7959 O O . TRP G 1 108 ? -12.688 115.162 32.785 1.00 49.14 108 TRP G O 1
ATOM 7970 N N . LEU G 1 109 ? -12.352 117.166 31.822 1.00 51.27 109 LEU G N 1
ATOM 7971 C CA . LEU G 1 109 ? -12.414 117.916 33.068 1.00 52.46 109 LEU G CA 1
ATOM 7972 C C . LEU G 1 109 ? -13.552 117.520 34.004 1.00 52.39 109 LEU G C 1
ATOM 7973 O O . LEU G 1 109 ? -14.700 117.375 33.580 1.00 53.29 109 LEU G O 1
ATOM 7978 N N . ASP G 1 110 ? -13.210 117.350 35.280 1.00 51.86 110 ASP G N 1
ATOM 7979 C CA . ASP G 1 110 ? -14.164 116.987 36.329 1.00 51.38 110 ASP G CA 1
ATOM 7980 C C . ASP G 1 110 ? -14.929 115.700 36.078 1.00 49.16 110 ASP G C 1
ATOM 7981 O O . ASP G 1 110 ? -16.147 115.634 36.250 1.00 49.59 110 ASP G O 1
ATOM 7986 N N . THR G 1 111 ? -14.209 114.673 35.664 1.00 46.80 111 THR G N 1
ATOM 7987 C CA . THR G 1 111 ? -14.824 113.386 35.421 1.00 43.79 111 THR G CA 1
ATOM 7988 C C . THR G 1 111 ? -14.031 112.397 36.249 1.00 42.36 111 THR G C 1
ATOM 7989 O O . THR G 1 111 ? -12.803 112.387 36.201 1.00 42.95 111 THR G O 1
ATOM 7993 N N . PRO G 1 112 ? -14.721 111.561 37.034 1.00 40.49 112 PRO G N 1
ATOM 7994 C CA . PRO G 1 112 ? -14.042 110.573 37.872 1.00 38.90 112 PRO G CA 1
ATOM 7995 C C . PRO G 1 112 ? -13.242 109.565 37.050 1.00 38.22 112 PRO G C 1
ATOM 7996 O O . PRO G 1 112 ? -13.686 109.137 35.986 1.00 40.65 112 PRO G O 1
ATOM 8000 N N . VAL G 1 113 ? -12.058 109.207 37.538 1.00 36.04 113 VAL G N 1
ATOM 8001 C CA . VAL G 1 113 ? -11.210 108.247 36.859 1.00 34.43 113 VAL G CA 1
ATOM 8002 C C . VAL G 1 113 ? -11.331 106.882 37.521 1.00 35.32 113 VAL G C 1
ATOM 8003 O O . VAL G 1 113 ? -11.408 106.764 38.751 1.00 34.18 113 VAL G O 1
ATOM 8007 N N . TYR G 1 114 ? -11.341 105.848 36.690 1.00 35.01 114 TYR G N 1
ATOM 8008 C CA . TYR G 1 114 ? -11.462 104.480 37.171 1.00 34.86 114 TYR G CA 1
ATOM 8009 C C . TYR G 1 114 ? -10.335 103.638 36.623 1.00 35.54 114 TYR G C 1
ATOM 8010 O O . TYR G 1 114 ? -9.799 103.925 35.559 1.00 37.36 114 TYR G O 1
ATOM 8019 N N . LEU G 1 115 ? -9.968 102.610 37.371 1.00 36.47 115 LEU G N 1
ATOM 8020 C CA . LEU G 1 115 ? -8.939 101.693 36.940 1.00 37.65 115 LEU G CA 1
ATOM 8021 C C . LEU G 1 115 ? -9.068 100.435 37.752 1.00 38.06 115 LEU G C 1
ATOM 8022 O O . LEU G 1 115 ? -9.523 100.462 38.890 1.00 37.71 115 LEU G O 1
ATOM 8027 N N . SER G 1 116 ? -8.705 99.328 37.125 1.00 40.74 116 SER G N 1
ATOM 8028 C CA . SER G 1 116 ? -8.753 98.015 37.738 1.00 43.25 116 SER G CA 1
ATOM 8029 C C . SER G 1 116 ? -7.342 97.672 38.200 1.00 45.50 116 SER G C 1
ATOM 8030 O O . SER G 1 116 ? -6.603 96.983 37.495 1.00 47.52 116 SER G O 1
ATOM 8033 N N . ALA G 1 117 ? -6.974 98.152 39.383 1.00 47.34 117 ALA G N 1
ATOM 8034 C CA . ALA G 1 117 ? -5.640 97.913 39.919 1.00 49.73 117 ALA G CA 1
ATOM 8035 C C . ALA G 1 117 ? -5.449 96.549 40.578 1.00 51.71 117 ALA G C 1
ATOM 8036 O O . ALA G 1 117 ? -6.393 95.945 41.091 1.00 52.70 117 ALA G O 1
ATOM 8038 N N . GLN G 1 118 ? -4.213 96.063 40.558 1.00 54.58 118 GLN G N 1
ATOM 8039 C CA . GLN G 1 118 ? -3.895 94.776 41.166 1.00 56.59 118 GLN G CA 1
ATOM 8040 C C . GLN G 1 118 ? -4.020 94.893 42.676 1.00 55.89 118 GLN G C 1
ATOM 8041 O O . GLN G 1 118 ? -3.393 95.745 43.298 1.00 55.53 118 GLN G O 1
ATOM 8047 N N . ALA G 1 119 ? -4.846 94.025 43.243 1.00 56.41 119 ALA G N 1
ATOM 8048 C CA . ALA G 1 119 ? -5.131 93.990 44.673 1.00 57.06 119 ALA G CA 1
ATOM 8049 C C . ALA G 1 119 ? -4.101 94.592 45.637 1.00 57.80 119 ALA G C 1
ATOM 8050 O O . ALA G 1 119 ? -4.445 95.447 46.459 1.00 56.52 119 ALA G O 1
ATOM 8052 N N . HIS G 1 120 ? -2.848 94.158 45.539 1.00 59.35 120 HIS G N 1
ATOM 8053 C CA . HIS G 1 120 ? -1.802 94.639 46.441 1.00 60.73 120 HIS G CA 1
ATOM 8054 C C . HIS G 1 120 ? -1.380 96.107 46.291 1.00 61.33 120 HIS G C 1
ATOM 8055 O O . HIS G 1 120 ? -0.621 96.627 47.116 1.00 61.06 120 HIS G O 1
ATOM 8062 N N . LEU G 1 121 ? -1.875 96.784 45.261 1.00 60.84 121 LEU G N 1
ATOM 8063 C CA . LEU G 1 121 ? -1.510 98.178 45.056 1.00 60.35 121 LEU G CA 1
ATOM 8064 C C . LEU G 1 121 ? -2.568 99.185 45.497 1.00 60.46 121 LEU G C 1
ATOM 8065 O O . LEU G 1 121 ? -2.531 100.348 45.085 1.00 60.45 121 LEU G O 1
ATOM 8070 N N . GLN G 1 122 ? -3.501 98.745 46.339 1.00 60.05 122 GLN G N 1
ATOM 8071 C CA . GLN G 1 122 ? -4.554 99.626 46.830 1.00 60.05 122 GLN G CA 1
ATOM 8072 C C . GLN G 1 122 ? -3.941 100.832 47.516 1.00 61.12 122 GLN G C 1
ATOM 8073 O O . GLN G 1 122 ? -4.281 101.977 47.214 1.00 60.30 122 GLN G O 1
ATOM 8079 N N . ALA G 1 123 ? -3.035 100.570 48.449 1.00 62.42 123 ALA G N 1
ATOM 8080 C CA . ALA G 1 123 ? -2.373 101.645 49.171 1.00 63.92 123 ALA G CA 1
ATOM 8081 C C . ALA G 1 123 ? -1.707 102.580 48.172 1.00 64.74 123 ALA G C 1
ATOM 8082 O O . ALA G 1 123 ? -1.803 103.801 48.288 1.00 65.34 123 ALA G O 1
ATOM 8084 N N . TYR G 1 124 ? -1.037 101.997 47.184 1.00 65.35 124 TYR G N 1
ATOM 8085 C CA . TYR G 1 124 ? -0.350 102.776 46.159 1.00 66.05 124 TYR G CA 1
ATOM 8086 C C . TYR G 1 124 ? -1.273 103.850 45.597 1.00 65.10 124 TYR G C 1
ATOM 8087 O O . TYR G 1 124 ? -1.078 105.043 45.843 1.00 64.14 124 TYR G O 1
ATOM 8096 N N . TYR G 1 125 ? -2.274 103.410 44.839 1.00 64.51 125 TYR G N 1
ATOM 8097 C CA . TYR G 1 125 ? -3.243 104.311 44.222 1.00 63.91 125 TYR G CA 1
ATOM 8098 C C . TYR G 1 125 ? -4.075 105.059 45.257 1.00 64.83 125 TYR G C 1
ATOM 8099 O O . TYR G 1 125 ? -4.585 106.148 44.980 1.00 64.70 125 TYR G O 1
ATOM 8108 N N . GLY G 1 126 ? -4.211 104.474 46.445 1.00 65.71 126 GLY G N 1
ATOM 8109 C CA . GLY G 1 126 ? -4.968 105.125 47.498 1.00 66.12 126 GLY G CA 1
ATOM 8110 C C . GLY G 1 126 ? -4.320 106.465 47.779 1.00 66.64 126 GLY G C 1
ATOM 8111 O O . GLY G 1 126 ? -4.988 107.435 48.141 1.00 66.59 126 GLY G O 1
ATOM 8112 N N . ARG G 1 127 ? -3.004 106.509 47.594 1.00 67.38 127 ARG G N 1
ATOM 8113 C CA . ARG G 1 127 ? -2.225 107.720 47.816 1.00 68.05 127 ARG G CA 1
ATOM 8114 C C . ARG G 1 127 ? -2.426 108.711 46.668 1.00 66.21 127 ARG G C 1
ATOM 8115 O O . ARG G 1 127 ? -1.990 109.858 46.748 1.00 66.14 127 ARG G O 1
ATOM 8123 N N . TYR G 1 128 ? -3.075 108.260 45.599 1.00 64.55 128 TYR G N 1
ATOM 8124 C CA . TYR G 1 128 ? -3.346 109.113 44.442 1.00 63.01 128 TYR G CA 1
ATOM 8125 C C . TYR G 1 128 ? -4.763 109.670 44.504 1.00 62.23 128 TYR G C 1
ATOM 8126 O O . TYR G 1 128 ? -5.140 110.538 43.711 1.00 62.52 128 TYR G O 1
ATOM 8135 N N . GLY G 1 129 ? -5.542 109.162 45.454 1.00 61.08 129 GLY G N 1
ATOM 8136 C CA . GLY G 1 129 ? -6.912 109.612 45.611 1.00 58.39 129 GLY G CA 1
ATOM 8137 C C . GLY G 1 129 ? -7.908 108.578 45.121 1.00 56.01 129 GLY G C 1
ATOM 8138 O O . GLY G 1 129 ? -9.098 108.861 44.990 1.00 55.91 129 GLY G O 1
ATOM 8139 N N . PHE G 1 130 ? -7.413 107.377 44.845 1.00 53.18 130 PHE G N 1
ATOM 8140 C CA . PHE G 1 130 ? -8.251 106.287 44.375 1.00 50.58 130 PHE G CA 1
ATOM 8141 C C . PHE G 1 130 ? -8.825 105.516 45.543 1.00 49.52 130 PHE G C 1
ATOM 8142 O O . PHE G 1 130 ? -8.169 105.338 46.565 1.00 49.22 130 PHE G O 1
ATOM 8150 N N . VAL G 1 131 ? -10.061 105.065 45.382 1.00 47.78 131 VAL G N 1
ATOM 8151 C CA . VAL G 1 131 ? -10.743 104.304 46.417 1.00 45.77 131 VAL G CA 1
ATOM 8152 C C . VAL G 1 131 ? -11.345 103.054 45.780 1.00 44.01 131 VAL G C 1
ATOM 8153 O O . VAL G 1 131 ? -11.883 103.106 44.673 1.00 43.80 131 VAL G O 1
ATOM 8157 N N . ALA G 1 132 ? -11.246 101.930 46.474 1.00 42.12 132 ALA G N 1
ATOM 8158 C CA . ALA G 1 132 ? -11.797 100.680 45.959 1.00 41.47 132 ALA G CA 1
ATOM 8159 C C . ALA G 1 132 ? -13.314 100.817 45.826 1.00 40.42 132 ALA G C 1
ATOM 8160 O O . ALA G 1 132 ? -13.951 101.496 46.631 1.00 38.91 132 ALA G O 1
ATOM 8162 N N . VAL G 1 133 ? -13.883 100.177 44.807 1.00 40.52 133 VAL G N 1
ATOM 8163 C CA . VAL G 1 133 ? -15.324 100.221 44.580 1.00 39.39 133 VAL G CA 1
ATOM 8164 C C . VAL G 1 133 ? -15.896 98.834 44.322 1.00 41.12 133 VAL G C 1
ATOM 8165 O O . VAL G 1 133 ? -17.103 98.672 44.160 1.00 42.92 133 VAL G O 1
ATOM 8169 N N . THR G 1 134 ? -15.037 97.825 44.279 1.00 41.94 134 THR G N 1
ATOM 8170 C CA . THR G 1 134 ? -15.532 96.466 44.081 1.00 45.31 134 THR G CA 1
ATOM 8171 C C . THR G 1 134 ? -14.856 95.517 45.039 1.00 47.23 134 THR G C 1
ATOM 8172 O O . THR G 1 134 ? -14.051 95.921 45.873 1.00 46.88 134 THR G O 1
ATOM 8176 N N . GLU G 1 135 ? -15.199 94.243 44.907 1.00 49.69 135 GLU G N 1
ATOM 8177 C CA . GLU G 1 135 ? -14.582 93.216 45.717 1.00 52.24 135 GLU G CA 1
ATOM 8178 C C . GLU G 1 135 ? -13.288 92.922 44.958 1.00 53.29 135 GLU G C 1
ATOM 8179 O O . GLU G 1 135 ? -12.959 93.629 43.994 1.00 52.86 135 GLU G O 1
ATOM 8185 N N . VAL G 1 136 ? -12.543 91.905 45.380 1.00 53.02 136 VAL G N 1
ATOM 8186 C CA . VAL G 1 136 ? -11.315 91.560 44.674 1.00 52.59 136 VAL G CA 1
ATOM 8187 C C . VAL G 1 136 ? -11.735 90.532 43.630 1.00 51.92 136 VAL G C 1
ATOM 8188 O O . VAL G 1 136 ? -12.575 89.681 43.908 1.00 52.13 136 VAL G O 1
ATOM 8192 N N . TYR G 1 137 ? -11.180 90.605 42.426 1.00 51.23 137 TYR G N 1
ATOM 8193 C CA . TYR G 1 137 ? -11.584 89.658 41.392 1.00 50.61 137 TYR G CA 1
ATOM 8194 C C . TYR G 1 137 ? -10.474 89.261 40.436 1.00 51.69 137 TYR G C 1
ATOM 8195 O O . TYR G 1 137 ? -9.389 89.850 40.445 1.00 49.63 137 TYR G O 1
ATOM 8204 N N . LEU G 1 138 ? -10.762 88.259 39.607 1.00 54.07 138 LEU G N 1
ATOM 8205 C CA . LEU G 1 138 ? -9.791 87.757 38.633 1.00 56.67 138 LEU G CA 1
ATOM 8206 C C . LEU G 1 138 ? -9.937 88.317 37.223 1.00 57.78 138 LEU G C 1
ATOM 8207 O O . LEU G 1 138 ? -10.969 88.151 36.577 1.00 57.88 138 LEU G O 1
ATOM 8212 N N . GLU G 1 139 ? -8.879 88.970 36.756 1.00 60.31 139 GLU G N 1
ATOM 8213 C CA . GLU G 1 139 ? -8.818 89.543 35.410 1.00 62.25 139 GLU G CA 1
ATOM 8214 C C . GLU G 1 139 ? -7.844 88.613 34.691 1.00 63.79 139 GLU G C 1
ATOM 8215 O O . GLU G 1 139 ? -6.682 88.972 34.457 1.00 64.29 139 GLU G O 1
ATOM 8221 N N . ASP G 1 140 ? -8.333 87.415 34.363 1.00 64.54 140 ASP G N 1
ATOM 8222 C CA . ASP G 1 140 ? -7.534 86.371 33.728 1.00 65.23 140 ASP G CA 1
ATOM 8223 C C . ASP G 1 140 ? -6.639 85.766 34.811 1.00 65.54 140 ASP G C 1
ATOM 8224 O O . ASP G 1 140 ? -5.437 86.043 34.878 1.00 65.05 140 ASP G O 1
ATOM 8229 N N . ASP G 1 141 ? -7.251 84.944 35.663 1.00 66.07 141 ASP G N 1
ATOM 8230 C CA . ASP G 1 141 ? -6.558 84.283 36.769 1.00 66.03 141 ASP G CA 1
ATOM 8231 C C . ASP G 1 141 ? -5.511 85.149 37.460 1.00 64.45 141 ASP G C 1
ATOM 8232 O O . ASP G 1 141 ? -4.322 84.826 37.464 1.00 64.98 141 ASP G O 1
ATOM 8237 N N . ILE G 1 142 ? -5.974 86.252 38.047 1.00 62.63 142 ILE G N 1
ATOM 8238 C CA . ILE G 1 142 ? -5.103 87.182 38.759 1.00 60.98 142 ILE G CA 1
ATOM 8239 C C . ILE G 1 142 ? -5.956 88.235 39.492 1.00 59.00 142 ILE G C 1
ATOM 8240 O O . ILE G 1 142 ? -6.740 88.958 38.879 1.00 57.98 142 ILE G O 1
ATOM 8245 N N . PRO G 1 143 ? -5.808 88.319 40.826 1.00 57.69 143 PRO G N 1
ATOM 8246 C CA . PRO G 1 143 ? -6.519 89.240 41.720 1.00 55.78 143 PRO G CA 1
ATOM 8247 C C . PRO G 1 143 ? -6.409 90.741 41.456 1.00 53.60 143 PRO G C 1
ATOM 8248 O O . PRO G 1 143 ? -5.332 91.341 41.530 1.00 52.92 143 PRO G O 1
ATOM 8252 N N . HIS G 1 144 ? -7.562 91.335 41.163 1.00 50.87 144 HIS G N 1
ATOM 8253 C CA . HIS G 1 144 ? -7.666 92.758 40.894 1.00 48.81 144 HIS G CA 1
ATOM 8254 C C . HIS G 1 144 ? -8.765 93.361 41.760 1.00 46.50 144 HIS G C 1
ATOM 8255 O O . HIS G 1 144 ? -9.561 92.652 42.375 1.00 44.55 144 HIS G O 1
ATOM 8262 N N . ILE G 1 145 ? -8.809 94.683 41.782 1.00 45.58 145 ILE G N 1
ATOM 8263 C CA . ILE G 1 145 ? -9.805 95.398 42.559 1.00 44.71 145 ILE G CA 1
ATOM 8264 C C . ILE G 1 145 ? -10.110 96.715 41.839 1.00 43.23 145 ILE G C 1
ATOM 8265 O O . ILE G 1 145 ? -9.197 97.418 41.408 1.00 43.12 145 ILE G O 1
ATOM 8270 N N . GLY G 1 146 ? -11.394 97.026 41.694 1.00 42.02 146 GLY G N 1
ATOM 8271 C CA . GLY G 1 146 ? -11.800 98.244 41.014 1.00 42.21 146 GLY G CA 1
ATOM 8272 C C . GLY G 1 146 ? -11.611 99.448 41.903 1.00 42.96 146 GLY G C 1
ATOM 8273 O O . GLY G 1 146 ? -11.897 99.392 43.100 1.00 42.99 146 GLY G O 1
ATOM 8282 N N . ARG G 1 148 ? -11.752 103.983 42.018 1.00 46.87 148 ARG G N 1
ATOM 8283 C CA . ARG G 1 148 ? -12.058 105.234 41.368 1.00 47.32 148 ARG G CA 1
ATOM 8284 C C . ARG G 1 148 ? -11.622 106.431 42.178 1.00 46.21 148 ARG G C 1
ATOM 8285 O O . ARG G 1 148 ? -11.653 106.437 43.404 1.00 46.39 148 ARG G O 1
ATOM 8293 N N . ARG G 1 149 ? -11.205 107.452 41.453 1.00 45.40 149 ARG G N 1
ATOM 8294 C CA . ARG G 1 149 ? -10.750 108.694 42.042 1.00 45.49 149 ARG G CA 1
ATOM 8295 C C . ARG G 1 149 ? -11.743 109.775 41.592 1.00 45.47 149 ARG G C 1
ATOM 8296 O O . ARG G 1 149 ? -11.963 109.901 40.359 1.00 44.57 149 ARG G O 1
ATOM 8304 N N . LEU H 1 3 ? -14.584 86.957 -0.792 1.00 59.78 3 LEU H N 1
ATOM 8305 C CA . LEU H 1 3 ? -13.261 87.218 -0.145 1.00 58.38 3 LEU H CA 1
ATOM 8306 C C . LEU H 1 3 ? -12.435 88.244 -0.903 1.00 58.00 3 LEU H C 1
ATOM 8307 O O . LEU H 1 3 ? -12.323 88.204 -2.127 1.00 57.51 3 LEU H O 1
ATOM 8312 N N . ASP H 1 4 ? -11.852 89.170 -0.159 1.00 58.25 4 ASP H N 1
ATOM 8313 C CA . ASP H 1 4 ? -11.015 90.193 -0.757 1.00 58.41 4 ASP H CA 1
ATOM 8314 C C . ASP H 1 4 ? -9.596 90.030 -0.243 1.00 56.75 4 ASP H C 1
ATOM 8315 O O . ASP H 1 4 ? -9.344 90.115 0.958 1.00 55.25 4 ASP H O 1
ATOM 8320 N N . TRP H 1 5 ? -8.674 89.786 -1.168 1.00 55.48 5 TRP H N 1
ATOM 8321 C CA . TRP H 1 5 ? -7.281 89.587 -0.816 1.00 55.20 5 TRP H CA 1
ATOM 8322 C C . TRP H 1 5 ? -6.396 90.775 -1.155 1.00 54.20 5 TRP H C 1
ATOM 8323 O O . TRP H 1 5 ? -6.650 91.499 -2.114 1.00 55.47 5 TRP H O 1
ATOM 8334 N N . THR H 1 6 ? -5.357 90.972 -0.350 1.00 51.75 6 THR H N 1
ATOM 8335 C CA . THR H 1 6 ? -4.388 92.036 -0.585 1.00 49.48 6 THR H CA 1
ATOM 8336 C C . THR H 1 6 ? -3.053 91.614 0.025 1.00 47.99 6 THR H C 1
ATOM 8337 O O . THR H 1 6 ? -3.004 90.920 1.046 1.00 45.61 6 THR H O 1
ATOM 8341 N N . CYS H 1 7 ? -1.975 92.024 -0.629 1.00 46.50 7 CYS H N 1
ATOM 8342 C CA . CYS H 1 7 ? -0.635 91.713 -0.176 1.00 46.37 7 CYS H CA 1
ATOM 8343 C C . CYS H 1 7 ? 0.123 93.036 -0.037 1.00 46.74 7 CYS H C 1
ATOM 8344 O O . CYS H 1 7 ? 0.759 93.505 -0.984 1.00 47.94 7 CYS H O 1
ATOM 8347 N N . LYS H 1 8 ? 0.050 93.630 1.149 1.00 45.28 8 LYS H N 1
ATOM 8348 C CA . LYS H 1 8 ? 0.686 94.917 1.398 1.00 44.59 8 LYS H CA 1
ATOM 8349 C C . LYS H 1 8 ? 2.086 94.912 1.997 1.00 43.02 8 LYS H C 1
ATOM 8350 O O . LYS H 1 8 ? 2.423 94.120 2.885 1.00 41.62 8 LYS H O 1
ATOM 8356 N N . HIS H 1 9 ? 2.898 95.826 1.492 1.00 42.26 9 HIS H N 1
ATOM 8357 C CA . HIS H 1 9 ? 4.230 96.028 2.017 1.00 42.04 9 HIS H CA 1
ATOM 8358 C C . HIS H 1 9 ? 3.859 96.728 3.328 1.00 42.54 9 HIS H C 1
ATOM 8359 O O . HIS H 1 9 ? 3.031 97.642 3.325 1.00 42.77 9 HIS H O 1
ATOM 8366 N N . HIS H 1 10 ? 4.434 96.292 4.442 1.00 42.68 10 HIS H N 1
ATOM 8367 C CA . HIS H 1 10 ? 4.085 96.865 5.741 1.00 43.92 10 HIS H CA 1
ATOM 8368 C C . HIS H 1 10 ? 3.996 98.382 5.751 1.00 43.50 10 HIS H C 1
ATOM 8369 O O . HIS H 1 10 ? 3.141 98.958 6.420 1.00 43.55 10 HIS H O 1
ATOM 8376 N N . ALA H 1 11 ? 4.861 99.030 4.989 1.00 43.39 11 ALA H N 1
ATOM 8377 C CA . ALA H 1 11 ? 4.863 100.483 4.927 1.00 44.41 11 ALA H CA 1
ATOM 8378 C C . ALA H 1 11 ? 3.530 101.079 4.460 1.00 43.85 11 ALA H C 1
ATOM 8379 O O . ALA H 1 11 ? 3.244 102.247 4.736 1.00 42.63 11 ALA H O 1
ATOM 8381 N N . ASP H 1 12 ? 2.718 100.284 3.766 1.00 42.92 12 ASP H N 1
ATOM 8382 C CA . ASP H 1 12 ? 1.439 100.777 3.261 1.00 43.14 12 ASP H CA 1
ATOM 8383 C C . ASP H 1 12 ? 0.228 100.386 4.108 1.00 42.99 12 ASP H C 1
ATOM 8384 O O . ASP H 1 12 ? -0.908 100.720 3.762 1.00 41.50 12 ASP H O 1
ATOM 8389 N N . LEU H 1 13 ? 0.461 99.684 5.212 1.00 42.61 13 LEU H N 1
ATOM 8390 C CA . LEU H 1 13 ? -0.640 99.265 6.078 1.00 41.49 13 LEU H CA 1
ATOM 8391 C C . LEU H 1 13 ? -1.326 100.458 6.733 1.00 41.23 13 LEU H C 1
ATOM 8392 O O . LEU H 1 13 ? -0.729 101.530 6.872 1.00 41.74 13 LEU H O 1
ATOM 8397 N N . THR H 1 14 ? -2.590 100.262 7.111 1.00 40.13 14 THR H N 1
ATOM 8398 C CA . THR H 1 14 ? -3.378 101.279 7.806 1.00 39.48 14 THR H CA 1
ATOM 8399 C C . THR H 1 14 ? -3.376 100.857 9.278 1.00 39.37 14 THR H C 1
ATOM 8400 O O . THR H 1 14 ? -3.065 99.705 9.590 1.00 40.00 14 THR H O 1
ATOM 8404 N N . LEU H 1 15 ? -3.716 101.775 10.177 1.00 38.18 15 LEU H N 1
ATOM 8405 C CA . LEU H 1 15 ? -3.737 101.453 11.599 1.00 37.45 15 LEU H CA 1
ATOM 8406 C C . LEU H 1 15 ? -4.677 100.286 11.903 1.00 38.10 15 LEU H C 1
ATOM 8407 O O . LEU H 1 15 ? -4.380 99.449 12.754 1.00 38.28 15 LEU H O 1
ATOM 8412 N N . LYS H 1 16 ? -5.800 100.233 11.190 1.00 39.10 16 LYS H N 1
ATOM 8413 C CA . LYS H 1 16 ? -6.818 99.191 11.369 1.00 40.11 16 LYS H CA 1
ATOM 8414 C C . LYS H 1 16 ? -6.303 97.836 10.900 1.00 38.54 16 LYS H C 1
ATOM 8415 O O . LYS H 1 16 ? -6.507 96.818 11.564 1.00 38.25 16 LYS H O 1
ATOM 8421 N N . GLU H 1 17 ? -5.645 97.844 9.745 1.00 37.91 17 GLU H N 1
ATOM 8422 C CA . GLU H 1 17 ? -5.069 96.641 9.157 1.00 36.51 17 GLU H CA 1
ATOM 8423 C C . GLU H 1 17 ? -4.060 95.997 10.102 1.00 35.44 17 GLU H C 1
ATOM 8424 O O . GLU H 1 17 ? -4.140 94.795 10.391 1.00 32.23 17 GLU H O 1
ATOM 8430 N N . LEU H 1 18 ? -3.117 96.805 10.588 1.00 33.69 18 LEU H N 1
ATOM 8431 C CA . LEU H 1 18 ? -2.091 96.307 11.498 1.00 33.26 18 LEU H CA 1
ATOM 8432 C C . LEU H 1 18 ? -2.754 95.777 12.752 1.00 32.37 18 LEU H C 1
ATOM 8433 O O . LEU H 1 18 ? -2.451 94.677 13.196 1.00 34.29 18 LEU H O 1
ATOM 8438 N N . TYR H 1 19 ? -3.661 96.564 13.315 1.00 31.28 19 TYR H N 1
ATOM 8439 C CA . TYR H 1 19 ? -4.356 96.172 14.533 1.00 32.97 19 TYR H CA 1
ATOM 8440 C C . TYR H 1 19 ? -5.054 94.829 14.331 1.00 33.13 19 TYR H C 1
ATOM 8441 O O . TYR H 1 19 ? -4.819 93.868 15.079 1.00 31.82 19 TYR H O 1
ATOM 8450 N N . ALA H 1 20 ? -5.890 94.761 13.298 1.00 32.82 20 ALA H N 1
ATOM 8451 C CA . ALA H 1 20 ? -6.623 93.541 12.991 1.00 34.04 20 ALA H CA 1
ATOM 8452 C C . ALA H 1 20 ? -5.709 92.338 12.820 1.00 33.95 20 ALA H C 1
ATOM 8453 O O . ALA H 1 20 ? -5.992 91.269 13.357 1.00 34.86 20 ALA H O 1
ATOM 8455 N N . LEU H 1 21 ? -4.610 92.512 12.088 1.00 33.32 21 LEU H N 1
ATOM 8456 C CA . LEU H 1 21 ? -3.709 91.395 11.834 1.00 32.93 21 LEU H CA 1
ATOM 8457 C C . LEU H 1 21 ? -3.031 90.886 13.095 1.00 31.53 21 LEU H C 1
ATOM 8458 O O . LEU H 1 21 ? -2.819 89.688 13.259 1.00 30.57 21 LEU H O 1
ATOM 8463 N N . LEU H 1 22 ? -2.706 91.789 14.002 1.00 31.72 22 LEU H N 1
ATOM 8464 C CA . LEU H 1 22 ? -2.084 91.368 15.242 1.00 30.51 22 LEU H CA 1
ATOM 8465 C C . LEU H 1 22 ? -3.190 90.792 16.136 1.00 31.35 22 LEU H C 1
ATOM 8466 O O . LEU H 1 22 ? -2.957 89.914 16.965 1.00 29.50 22 LEU H O 1
ATOM 8471 N N . GLN H 1 23 ? -4.406 91.295 15.941 1.00 33.15 23 GLN H N 1
ATOM 8472 C CA . GLN H 1 23 ? -5.568 90.853 16.701 1.00 34.31 23 GLN H CA 1
ATOM 8473 C C . GLN H 1 23 ? -5.864 89.378 16.374 1.00 33.83 23 GLN H C 1
ATOM 8474 O O . GLN H 1 23 ? -6.042 88.554 17.276 1.00 33.97 23 GLN H O 1
ATOM 8480 N N . LEU H 1 24 ? -5.895 89.040 15.090 1.00 31.33 24 LEU H N 1
ATOM 8481 C CA . LEU H 1 24 ? -6.147 87.658 14.701 1.00 32.65 24 LEU H CA 1
ATOM 8482 C C . LEU H 1 24 ? -4.972 86.760 15.088 1.00 33.34 24 LEU H C 1
ATOM 8483 O O . LEU H 1 24 ? -5.151 85.608 15.490 1.00 33.00 24 LEU H O 1
ATOM 8488 N N . ARG H 1 25 ? -3.763 87.283 14.961 1.00 34.01 25 ARG H N 1
ATOM 8489 C CA . ARG H 1 25 ? -2.601 86.476 15.289 1.00 35.13 25 ARG H CA 1
ATOM 8490 C C . ARG H 1 25 ? -2.562 86.117 16.770 1.00 35.28 25 ARG H C 1
ATOM 8491 O O . ARG H 1 25 ? -2.251 84.990 17.133 1.00 37.00 25 ARG H O 1
ATOM 8499 N N . THR H 1 26 ? -2.908 87.071 17.619 1.00 36.62 26 THR H N 1
ATOM 8500 C CA . THR H 1 26 ? -2.919 86.843 19.056 1.00 37.69 26 THR H CA 1
ATOM 8501 C C . THR H 1 26 ? -4.044 85.883 19.416 1.00 38.60 26 THR H C 1
ATOM 8502 O O . THR H 1 26 ? -3.884 84.989 20.253 1.00 38.44 26 THR H O 1
ATOM 8506 N N . GLU H 1 27 ? -5.183 86.073 18.766 1.00 39.85 27 GLU H N 1
ATOM 8507 C CA . GLU H 1 27 ? -6.352 85.249 19.018 1.00 40.62 27 GLU H CA 1
ATOM 8508 C C . GLU H 1 27 ? -6.082 83.763 18.851 1.00 40.08 27 GLU H C 1
ATOM 8509 O O . GLU H 1 27 ? -6.594 82.946 19.616 1.00 39.68 27 GLU H O 1
ATOM 8515 N N . VAL H 1 28 ? -5.276 83.417 17.854 1.00 39.42 28 VAL H N 1
ATOM 8516 C CA . VAL H 1 28 ? -4.966 82.016 17.579 1.00 38.71 28 VAL H CA 1
ATOM 8517 C C . VAL H 1 28 ? -3.650 81.495 18.178 1.00 38.95 28 VAL H C 1
ATOM 8518 O O . VAL H 1 28 ? -3.649 80.498 18.897 1.00 38.74 28 VAL H O 1
ATOM 8522 N N . PHE H 1 29 ? -2.537 82.160 17.882 1.00 37.78 29 PHE H N 1
ATOM 8523 C CA . PHE H 1 29 ? -1.240 81.714 18.382 1.00 38.03 29 PHE H CA 1
ATOM 8524 C C . PHE H 1 29 ? -1.014 81.936 19.877 1.00 39.73 29 PHE H C 1
ATOM 8525 O O . PHE H 1 29 ? -0.249 81.197 20.496 1.00 41.69 29 PHE H O 1
ATOM 8533 N N . VAL H 1 30 ? -1.666 82.943 20.461 1.00 41.48 30 VAL H N 1
ATOM 8534 C CA . VAL H 1 30 ? -1.517 83.222 21.899 1.00 41.42 30 VAL H CA 1
ATOM 8535 C C . VAL H 1 30 ? -2.676 82.681 22.738 1.00 42.37 30 VAL H C 1
ATOM 8536 O O . VAL H 1 30 ? -2.465 81.997 23.737 1.00 41.55 30 VAL H O 1
ATOM 8540 N N . VAL H 1 31 ? -3.901 82.992 22.323 1.00 44.23 31 VAL H N 1
ATOM 8541 C CA . VAL H 1 31 ? -5.084 82.572 23.060 1.00 43.94 31 VAL H CA 1
ATOM 8542 C C . VAL H 1 31 ? -5.596 81.159 22.781 1.00 45.34 31 VAL H C 1
ATOM 8543 O O . VAL H 1 31 ? -5.536 80.307 23.669 1.00 45.06 31 VAL H O 1
ATOM 8547 N N . GLU H 1 32 ? -6.088 80.876 21.580 1.00 46.78 32 GLU H N 1
ATOM 8548 C CA . GLU H 1 32 ? -6.588 79.522 21.366 1.00 49.74 32 GLU H CA 1
ATOM 8549 C C . GLU H 1 32 ? -5.510 78.442 21.461 1.00 50.86 32 GLU H C 1
ATOM 8550 O O . GLU H 1 32 ? -5.816 77.294 21.774 1.00 51.28 32 GLU H O 1
ATOM 8556 N N . GLN H 1 33 ? -4.250 78.799 21.223 1.00 52.45 33 GLN H N 1
ATOM 8557 C CA . GLN H 1 33 ? -3.175 77.814 21.318 1.00 53.44 33 GLN H CA 1
ATOM 8558 C C . GLN H 1 33 ? -2.525 77.806 22.698 1.00 54.21 33 GLN H C 1
ATOM 8559 O O . GLN H 1 33 ? -1.620 77.013 22.965 1.00 53.97 33 GLN H O 1
ATOM 8565 N N . LYS H 1 34 ? -2.997 78.696 23.569 1.00 54.42 34 LYS H N 1
ATOM 8566 C CA . LYS H 1 34 ? -2.515 78.780 24.944 1.00 54.50 34 LYS H CA 1
ATOM 8567 C C . LYS H 1 34 ? -1.007 78.953 25.076 1.00 54.86 34 LYS H C 1
ATOM 8568 O O . LYS H 1 34 ? -0.380 78.394 25.981 1.00 55.00 34 LYS H O 1
ATOM 8574 N N . CYS H 1 35 ? -0.428 79.737 24.177 1.00 55.11 35 CYS H N 1
ATOM 8575 C CA . CYS H 1 35 ? 1.009 79.982 24.181 1.00 55.35 35 CYS H CA 1
ATOM 8576 C C . CYS H 1 35 ? 1.351 81.450 24.440 1.00 54.62 35 CYS H C 1
ATOM 8577 O O . CYS H 1 35 ? 1.288 82.285 23.537 1.00 54.42 35 CYS H O 1
ATOM 8580 N N . PRO H 1 36 ? 1.728 81.781 25.681 1.00 53.63 36 PRO H N 1
ATOM 8581 C CA . PRO H 1 36 ? 2.073 83.161 26.030 1.00 53.63 36 PRO H CA 1
ATOM 8582 C C . PRO H 1 36 ? 3.475 83.595 25.595 1.00 53.30 36 PRO H C 1
ATOM 8583 O O . PRO H 1 36 ? 4.375 83.744 26.424 1.00 54.21 36 PRO H O 1
ATOM 8587 N N . TYR H 1 37 ? 3.651 83.813 24.292 1.00 52.71 37 TYR H N 1
ATOM 8588 C CA . TYR H 1 37 ? 4.942 84.233 23.748 1.00 50.40 37 TYR H CA 1
ATOM 8589 C C . TYR H 1 37 ? 4.867 85.651 23.169 1.00 49.30 37 TYR H C 1
ATOM 8590 O O . TYR H 1 37 ? 3.808 86.277 23.188 1.00 49.11 37 TYR H O 1
ATOM 8599 N N . GLN H 1 38 ? 5.985 86.157 22.652 1.00 48.22 38 GLN H N 1
ATOM 8600 C CA . GLN H 1 38 ? 6.009 87.504 22.084 1.00 46.04 38 GLN H CA 1
ATOM 8601 C C . GLN H 1 38 ? 5.476 87.516 20.656 1.00 44.92 38 GLN H C 1
ATOM 8602 O O . GLN H 1 38 ? 6.240 87.453 19.684 1.00 45.61 38 GLN H O 1
ATOM 8608 N N . GLU H 1 39 ? 4.152 87.594 20.543 1.00 41.57 39 GLU H N 1
ATOM 8609 C CA . GLU H 1 39 ? 3.498 87.620 19.248 1.00 37.87 39 GLU H CA 1
ATOM 8610 C C . GLU H 1 39 ? 4.036 88.775 18.429 1.00 35.58 39 GLU H C 1
ATOM 8611 O O . GLU H 1 39 ? 4.279 88.626 17.234 1.00 34.81 39 GLU H O 1
ATOM 8617 N N . VAL H 1 40 ? 4.212 89.923 19.076 1.00 33.42 40 VAL H N 1
ATOM 8618 C CA . VAL H 1 40 ? 4.723 91.116 18.409 1.00 33.17 40 VAL H CA 1
ATOM 8619 C C . VAL H 1 40 ? 6.241 91.015 18.429 1.00 33.49 40 VAL H C 1
ATOM 8620 O O . VAL H 1 40 ? 6.876 91.609 19.292 1.00 32.31 40 VAL H O 1
ATOM 8624 N N . ASP H 1 41 ? 6.806 90.272 17.473 1.00 34.07 41 ASP H N 1
ATOM 8625 C CA . ASP H 1 41 ? 8.253 90.031 17.392 1.00 34.58 41 ASP H CA 1
ATOM 8626 C C . ASP H 1 41 ? 9.139 91.085 16.722 1.00 36.14 41 ASP H C 1
ATOM 8627 O O . ASP H 1 41 ? 10.356 90.902 16.641 1.00 40.34 41 ASP H O 1
ATOM 8632 N N . GLY H 1 42 ? 8.550 92.172 16.240 1.00 36.21 42 GLY H N 1
ATOM 8633 C CA . GLY H 1 42 ? 9.341 93.227 15.618 1.00 35.89 42 GLY H CA 1
ATOM 8634 C C . GLY H 1 42 ? 9.702 93.028 14.157 1.00 36.89 42 GLY H C 1
ATOM 8635 O O . GLY H 1 42 ? 10.242 93.940 13.524 1.00 36.14 42 GLY H O 1
ATOM 8636 N N . LEU H 1 43 ? 9.403 91.844 13.624 1.00 35.62 43 LEU H N 1
ATOM 8637 C CA . LEU H 1 43 ? 9.699 91.524 12.234 1.00 35.16 43 LEU H CA 1
ATOM 8638 C C . LEU H 1 43 ? 8.593 91.935 11.267 1.00 34.31 43 LEU H C 1
ATOM 8639 O O . LEU H 1 43 ? 8.650 91.600 10.089 1.00 35.79 43 LEU H O 1
ATOM 8644 N N . ASP H 1 44 ? 7.605 92.680 11.748 1.00 33.17 44 ASP H N 1
ATOM 8645 C CA . ASP H 1 44 ? 6.484 93.091 10.899 1.00 32.97 44 ASP H CA 1
ATOM 8646 C C . ASP H 1 44 ? 6.636 94.400 10.125 1.00 33.59 44 ASP H C 1
ATOM 8647 O O . ASP H 1 44 ? 6.093 94.543 9.030 1.00 33.51 44 ASP H O 1
ATOM 8652 N N . LEU H 1 45 ? 7.360 95.360 10.692 1.00 34.52 45 LEU H N 1
ATOM 8653 C CA . LEU H 1 45 ? 7.513 96.659 10.045 1.00 34.89 45 LEU H CA 1
ATOM 8654 C C . LEU H 1 45 ? 8.965 96.958 9.681 1.00 35.68 45 LEU H C 1
ATOM 8655 O O . LEU H 1 45 ? 9.408 98.107 9.751 1.00 35.24 45 LEU H O 1
ATOM 8660 N N . VAL H 1 46 ? 9.700 95.919 9.298 1.00 36.46 46 VAL H N 1
ATOM 8661 C CA . VAL H 1 46 ? 11.103 96.070 8.920 1.00 37.13 46 VAL H CA 1
ATOM 8662 C C . VAL H 1 46 ? 11.332 95.692 7.460 1.00 38.92 46 VAL H C 1
ATOM 8663 O O . VAL H 1 46 ? 10.532 94.968 6.858 1.00 37.62 46 VAL H O 1
ATOM 8667 N N . GLY H 1 47 ? 12.428 96.196 6.898 1.00 40.14 47 GLY H N 1
ATOM 8668 C CA . GLY H 1 47 ? 12.773 95.902 5.516 1.00 40.22 47 GLY H CA 1
ATOM 8669 C C . GLY H 1 47 ? 11.590 95.869 4.569 1.00 39.90 47 GLY H C 1
ATOM 8670 O O . GLY H 1 47 ? 10.880 96.867 4.426 1.00 40.52 47 GLY H O 1
ATOM 8671 N N . ASP H 1 48 ? 11.369 94.722 3.930 1.00 38.73 48 ASP H N 1
ATOM 8672 C CA . ASP H 1 48 ? 10.261 94.587 2.993 1.00 39.84 48 ASP H CA 1
ATOM 8673 C C . ASP H 1 48 ? 9.314 93.437 3.326 1.00 39.00 48 ASP H C 1
ATOM 8674 O O . ASP H 1 48 ? 8.897 92.697 2.430 1.00 41.35 48 ASP H O 1
ATOM 8679 N N . THR H 1 49 ? 8.965 93.264 4.595 1.00 36.85 49 THR H N 1
ATOM 8680 C CA . THR H 1 49 ? 8.057 92.175 4.912 1.00 36.21 49 THR H CA 1
ATOM 8681 C C . THR H 1 49 ? 6.690 92.506 4.331 1.00 34.16 49 THR H C 1
ATOM 8682 O O . THR H 1 49 ? 6.279 93.661 4.286 1.00 33.02 49 THR H O 1
ATOM 8686 N N . HIS H 1 50 ? 5.991 91.486 3.872 1.00 34.43 50 HIS H N 1
ATOM 8687 C CA . HIS H 1 50 ? 4.690 91.703 3.269 1.00 35.61 50 HIS H CA 1
ATOM 8688 C C . HIS H 1 50 ? 3.634 91.015 4.087 1.00 36.55 50 HIS H C 1
ATOM 8689 O O . HIS H 1 50 ? 3.926 90.072 4.825 1.00 38.05 50 HIS H O 1
ATOM 8696 N N . HIS H 1 51 ? 2.405 91.495 3.955 1.00 37.42 51 HIS H N 1
ATOM 8697 C CA . HIS H 1 51 ? 1.282 90.932 4.694 1.00 39.01 51 HIS H CA 1
ATOM 8698 C C . HIS H 1 51 ? 0.154 90.497 3.761 1.00 40.36 51 HIS H C 1
ATOM 8699 O O . HIS H 1 51 ? -0.437 91.318 3.052 1.00 39.56 51 HIS H O 1
ATOM 8706 N N . LEU H 1 52 ? -0.120 89.194 3.755 1.00 42.17 52 LEU H N 1
ATOM 8707 C CA . LEU H 1 52 ? -1.180 88.627 2.925 1.00 43.65 52 LEU H CA 1
ATOM 8708 C C . LEU H 1 52 ? -2.447 88.523 3.774 1.00 44.54 52 LEU H C 1
ATOM 8709 O O . LEU H 1 52 ? -2.481 87.781 4.760 1.00 42.82 52 LEU H O 1
ATOM 8722 N N . ALA H 1 54 ? -6.915 88.283 3.922 1.00 50.09 54 ALA H N 1
ATOM 8723 C CA . ALA H 1 54 ? -8.178 87.885 3.307 1.00 51.29 54 ALA H CA 1
ATOM 8724 C C . ALA H 1 54 ? -9.287 88.497 4.148 1.00 52.45 54 ALA H C 1
ATOM 8725 O O . ALA H 1 54 ? -9.550 88.049 5.272 1.00 51.71 54 ALA H O 1
ATOM 8727 N N . TRP H 1 55 ? -9.925 89.531 3.600 1.00 54.66 55 TRP H N 1
ATOM 8728 C CA . TRP H 1 55 ? -10.997 90.241 4.293 1.00 56.06 55 TRP H CA 1
ATOM 8729 C C . TRP H 1 55 ? -12.401 89.894 3.836 1.00 56.35 55 TRP H C 1
ATOM 8730 O O . TRP H 1 55 ? -12.609 89.404 2.728 1.00 56.28 55 TRP H O 1
ATOM 8741 N N . ARG H 1 56 ? -13.364 90.183 4.702 1.00 57.49 56 ARG H N 1
ATOM 8742 C CA . ARG H 1 56 ? -14.760 89.916 4.412 1.00 58.85 56 ARG H CA 1
ATOM 8743 C C . ARG H 1 56 ? -15.607 90.506 5.533 1.00 58.75 56 ARG H C 1
ATOM 8744 O O . ARG H 1 56 ? -15.454 90.127 6.693 1.00 59.00 56 ARG H O 1
ATOM 8752 N N . ASP H 1 57 ? -16.488 91.440 5.185 1.00 59.35 57 ASP H N 1
ATOM 8753 C CA . ASP H 1 57 ? -17.364 92.074 6.167 1.00 59.12 57 ASP H CA 1
ATOM 8754 C C . ASP H 1 57 ? -16.566 92.865 7.190 1.00 58.20 57 ASP H C 1
ATOM 8755 O O . ASP H 1 57 ? -16.931 92.932 8.362 1.00 57.80 57 ASP H O 1
ATOM 8760 N N . GLY H 1 58 ? -15.469 93.462 6.741 1.00 57.85 58 GLY H N 1
ATOM 8761 C CA . GLY H 1 58 ? -14.640 94.236 7.644 1.00 56.94 58 GLY H CA 1
ATOM 8762 C C . GLY H 1 58 ? -13.875 93.395 8.652 1.00 56.11 58 GLY H C 1
ATOM 8763 O O . GLY H 1 58 ? -13.166 93.947 9.500 1.00 56.85 58 GLY H O 1
ATOM 8764 N N . GLN H 1 59 ? -14.016 92.069 8.582 1.00 53.27 59 GLN H N 1
ATOM 8765 C CA . GLN H 1 59 ? -13.294 91.189 9.509 1.00 51.74 59 GLN H CA 1
ATOM 8766 C C . GLN H 1 59 ? -12.225 90.398 8.749 1.00 50.23 59 GLN H C 1
ATOM 8767 O O . GLN H 1 59 ? -12.444 89.992 7.599 1.00 50.46 59 GLN H O 1
ATOM 8773 N N . LEU H 1 60 ? -11.072 90.201 9.391 1.00 48.29 60 LEU H N 1
ATOM 8774 C CA . LEU H 1 60 ? -9.959 89.465 8.792 1.00 47.35 60 LEU H CA 1
ATOM 8775 C C . LEU H 1 60 ? -10.159 87.973 9.057 1.00 45.35 60 LEU H C 1
ATOM 8776 O O . LEU H 1 60 ? -10.318 87.567 10.204 1.00 45.58 60 LEU H O 1
ATOM 8781 N N . LEU H 1 61 ? -10.153 87.157 8.004 1.00 44.07 61 LEU H N 1
ATOM 8782 C CA . LEU H 1 61 ? -10.369 85.712 8.156 1.00 43.06 61 LEU H CA 1
ATOM 8783 C C . LEU H 1 61 ? -9.122 84.843 7.980 1.00 41.84 61 LEU H C 1
ATOM 8784 O O . LEU H 1 61 ? -8.989 83.801 8.622 1.00 42.55 61 LEU H O 1
ATOM 8789 N N . ALA H 1 62 ? -8.225 85.257 7.093 1.00 41.48 62 ALA H N 1
ATOM 8790 C CA . ALA H 1 62 ? -6.993 84.506 6.841 1.00 40.55 62 ALA H CA 1
ATOM 8791 C C . ALA H 1 62 ? -5.820 85.471 6.747 1.00 39.95 62 ALA H C 1
ATOM 8792 O O . ALA H 1 62 ? -5.992 86.642 6.375 1.00 37.48 62 ALA H O 1
ATOM 8794 N N . TYR H 1 63 ? -4.630 84.971 7.070 1.00 39.14 63 TYR H N 1
ATOM 8795 C CA . TYR H 1 63 ? -3.439 85.801 7.060 1.00 39.49 63 TYR H CA 1
ATOM 8796 C C . TYR H 1 63 ? -2.140 84.986 7.042 1.00 39.76 63 TYR H C 1
ATOM 8797 O O . TYR H 1 63 ? -2.131 83.783 7.312 1.00 40.94 63 TYR H O 1
ATOM 8806 N N . LEU H 1 64 ? -1.045 85.652 6.693 1.00 40.10 64 LEU H N 1
ATOM 8807 C CA . LEU H 1 64 ? 0.284 85.041 6.711 1.00 40.58 64 LEU H CA 1
ATOM 8808 C C . LEU H 1 64 ? 1.315 86.137 6.445 1.00 39.36 64 LEU H C 1
ATOM 8809 O O . LEU H 1 64 ? 1.008 87.144 5.808 1.00 39.79 64 LEU H O 1
ATOM 8814 N N . ARG H 1 65 ? 2.528 85.952 6.948 1.00 38.21 65 ARG H N 1
ATOM 8815 C CA . ARG H 1 65 ? 3.568 86.965 6.797 1.00 37.65 65 ARG H CA 1
ATOM 8816 C C . ARG H 1 65 ? 4.678 86.570 5.838 1.00 36.89 65 ARG H C 1
ATOM 8817 O O . ARG H 1 65 ? 5.045 85.404 5.740 1.00 37.30 65 ARG H O 1
ATOM 8825 N N . LEU H 1 66 ? 5.208 87.554 5.126 1.00 38.19 66 LEU H N 1
ATOM 8826 C CA . LEU H 1 66 ? 6.297 87.309 4.185 1.00 38.80 66 LEU H CA 1
ATOM 8827 C C . LEU H 1 66 ? 7.494 88.198 4.499 1.00 38.00 66 LEU H C 1
ATOM 8828 O O . LEU H 1 66 ? 7.450 89.408 4.292 1.00 38.58 66 LEU H O 1
ATOM 8833 N N . LEU H 1 67 ? 8.549 87.586 5.026 1.00 37.64 67 LEU H N 1
ATOM 8834 C CA . LEU H 1 67 ? 9.786 88.285 5.353 1.00 37.04 67 LEU H CA 1
ATOM 8835 C C . LEU H 1 67 ? 10.690 88.174 4.120 1.00 37.69 67 LEU H C 1
ATOM 8836 O O . LEU H 1 67 ? 10.908 87.064 3.613 1.00 36.56 67 LEU H O 1
ATOM 8841 N N . ASP H 1 68 ? 11.213 89.308 3.642 1.00 37.22 68 ASP H N 1
ATOM 8842 C CA . ASP H 1 68 ? 12.061 89.325 2.444 1.00 38.09 68 ASP H CA 1
ATOM 8843 C C . ASP H 1 68 ? 13.456 88.725 2.650 1.00 37.58 68 ASP H C 1
ATOM 8844 O O . ASP H 1 68 ? 13.970 88.695 3.765 1.00 37.81 68 ASP H O 1
ATOM 8849 N N . PRO H 1 69 ? 14.095 88.262 1.561 1.00 37.00 69 PRO H N 1
ATOM 8850 C CA . PRO H 1 69 ? 15.428 87.644 1.597 1.00 37.62 69 PRO H CA 1
ATOM 8851 C C . PRO H 1 69 ? 16.656 88.535 1.801 1.00 37.78 69 PRO H C 1
ATOM 8852 O O . PRO H 1 69 ? 17.701 88.045 2.210 1.00 36.35 69 PRO H O 1
ATOM 8856 N N . VAL H 1 70 ? 16.548 89.826 1.510 1.00 38.58 70 VAL H N 1
ATOM 8857 C CA . VAL H 1 70 ? 17.703 90.697 1.670 1.00 39.80 70 VAL H CA 1
ATOM 8858 C C . VAL H 1 70 ? 18.006 90.994 3.139 1.00 40.50 70 VAL H C 1
ATOM 8859 O O . VAL H 1 70 ? 19.166 91.061 3.536 1.00 39.39 70 VAL H O 1
ATOM 8863 N N . ARG H 1 71 ? 16.959 91.142 3.948 1.00 41.65 71 ARG H N 1
ATOM 8864 C CA . ARG H 1 71 ? 17.124 91.448 5.365 1.00 41.39 71 ARG H CA 1
ATOM 8865 C C . ARG H 1 71 ? 17.218 90.215 6.266 1.00 41.64 71 ARG H C 1
ATOM 8866 O O . ARG H 1 71 ? 17.649 90.319 7.409 1.00 41.72 71 ARG H O 1
ATOM 8874 N N . HIS H 1 72 ? 16.828 89.048 5.758 1.00 43.45 72 HIS H N 1
ATOM 8875 C CA . HIS H 1 72 ? 16.856 87.826 6.565 1.00 44.31 72 HIS H CA 1
ATOM 8876 C C . HIS H 1 72 ? 17.493 86.589 5.923 1.00 45.22 72 HIS H C 1
ATOM 8877 O O . HIS H 1 72 ? 16.796 85.611 5.601 1.00 47.54 72 HIS H O 1
ATOM 8884 N N . GLU H 1 73 ? 18.803 86.619 5.731 1.00 43.46 73 GLU H N 1
ATOM 8885 C CA . GLU H 1 73 ? 19.507 85.464 5.180 1.00 42.90 73 GLU H CA 1
ATOM 8886 C C . GLU H 1 73 ? 19.098 84.890 3.811 1.00 41.43 73 GLU H C 1
ATOM 8887 O O . GLU H 1 73 ? 18.911 83.684 3.664 1.00 40.60 73 GLU H O 1
ATOM 8893 N N . GLY H 1 74 ? 18.984 85.754 2.813 1.00 40.55 74 GLY H N 1
ATOM 8894 C CA . GLY H 1 74 ? 18.665 85.309 1.467 1.00 41.75 74 GLY H CA 1
ATOM 8895 C C . GLY H 1 74 ? 17.640 84.205 1.267 1.00 41.84 74 GLY H C 1
ATOM 8896 O O . GLY H 1 74 ? 17.824 83.311 0.432 1.00 43.36 74 GLY H O 1
ATOM 8897 N N . GLN H 1 75 ? 16.570 84.255 2.047 1.00 39.94 75 GLN H N 1
ATOM 8898 C CA . GLN H 1 75 ? 15.476 83.308 1.935 1.00 37.59 75 GLN H CA 1
ATOM 8899 C C . GLN H 1 75 ? 14.221 84.136 2.185 1.00 37.88 75 GLN H C 1
ATOM 8900 O O . GLN H 1 75 ? 14.233 85.057 3.007 1.00 34.23 75 GLN H O 1
ATOM 8906 N N . VAL H 1 76 ? 13.155 83.846 1.448 1.00 37.81 76 VAL H N 1
ATOM 8907 C CA . VAL H 1 76 ? 11.892 84.526 1.689 1.00 38.96 76 VAL H CA 1
ATOM 8908 C C . VAL H 1 76 ? 11.257 83.584 2.702 1.00 37.93 76 VAL H C 1
ATOM 8909 O O . VAL H 1 76 ? 11.190 82.375 2.471 1.00 38.97 76 VAL H O 1
ATOM 8913 N N . VAL H 1 77 ? 10.826 84.126 3.833 1.00 36.51 77 VAL H N 1
ATOM 8914 C CA . VAL H 1 77 ? 10.242 83.303 4.874 1.00 35.57 77 VAL H CA 1
ATOM 8915 C C . VAL H 1 77 ? 8.745 83.510 4.996 1.00 36.11 77 VAL H C 1
ATOM 8916 O O . VAL H 1 77 ? 8.266 84.645 5.059 1.00 36.02 77 VAL H O 1
ATOM 8920 N N . ILE H 1 78 ? 8.023 82.396 5.033 1.00 35.32 78 ILE H N 1
ATOM 8921 C CA . ILE H 1 78 ? 6.571 82.387 5.179 1.00 35.15 78 ILE H CA 1
ATOM 8922 C C . ILE H 1 78 ? 6.294 82.070 6.642 1.00 35.08 78 ILE H C 1
ATOM 8923 O O . ILE H 1 78 ? 6.806 81.076 7.166 1.00 33.91 78 ILE H O 1
ATOM 8928 N N . GLY H 1 79 ? 5.489 82.900 7.299 1.00 34.45 79 GLY H N 1
ATOM 8929 C CA . GLY H 1 79 ? 5.174 82.649 8.696 1.00 35.39 79 GLY H CA 1
ATOM 8930 C C . GLY H 1 79 ? 3.823 83.174 9.147 1.00 34.36 79 GLY H C 1
ATOM 8931 O O . GLY H 1 79 ? 3.065 83.719 8.358 1.00 33.40 79 GLY H O 1
ATOM 8932 N N . ARG H 1 80 ? 3.531 83.011 10.431 1.00 35.43 80 ARG H N 1
ATOM 8933 C CA . ARG H 1 80 ? 2.272 83.469 10.997 1.00 36.77 80 ARG H CA 1
ATOM 8934 C C . ARG H 1 80 ? 1.088 83.077 10.116 1.00 38.70 80 ARG H C 1
ATOM 8935 O O . ARG H 1 80 ? 0.147 83.863 9.935 1.00 40.21 80 ARG H O 1
ATOM 8943 N N . VAL H 1 81 ? 1.138 81.870 9.561 1.00 38.70 81 VAL H N 1
ATOM 8944 C CA . VAL H 1 81 ? 0.061 81.405 8.699 1.00 39.64 81 VAL H CA 1
ATOM 8945 C C . VAL H 1 81 ? -1.141 81.139 9.584 1.00 40.70 81 VAL H C 1
ATOM 8946 O O . VAL H 1 81 ? -1.113 80.237 10.417 1.00 39.03 81 VAL H O 1
ATOM 8950 N N . VAL H 1 82 ? -2.198 81.919 9.420 1.00 41.43 82 VAL H N 1
ATOM 8951 C CA . VAL H 1 82 ? -3.363 81.698 10.258 1.00 44.62 82 VAL H CA 1
ATOM 8952 C C . VAL H 1 82 ? -4.694 81.881 9.557 1.00 46.08 82 VAL H C 1
ATOM 8953 O O . VAL H 1 82 ? -4.819 82.641 8.598 1.00 47.10 82 VAL H O 1
ATOM 8957 N N . SER H 1 83 ? -5.693 81.164 10.048 1.00 48.09 83 SER H N 1
ATOM 8958 C CA . SER H 1 83 ? -7.035 81.251 9.500 1.00 50.04 83 SER H CA 1
ATOM 8959 C C . SER H 1 83 ? -7.984 81.303 10.686 1.00 50.74 83 SER H C 1
ATOM 8960 O O . SER H 1 83 ? -7.822 80.544 11.645 1.00 51.02 83 SER H O 1
ATOM 8963 N N . SER H 1 84 ? -8.959 82.204 10.632 1.00 51.54 84 SER H N 1
ATOM 8964 C CA . SER H 1 84 ? -9.930 82.337 11.711 1.00 52.47 84 SER H CA 1
ATOM 8965 C C . SER H 1 84 ? -10.805 81.082 11.827 1.00 53.75 84 SER H C 1
ATOM 8966 O O . SER H 1 84 ? -11.153 80.466 10.815 1.00 52.43 84 SER H O 1
ATOM 8969 N N . SER H 1 85 ? -11.156 80.723 13.063 1.00 54.85 85 SER H N 1
ATOM 8970 C CA . SER H 1 85 ? -11.984 79.546 13.358 1.00 56.89 85 SER H CA 1
ATOM 8971 C C . SER H 1 85 ? -13.264 79.474 12.508 1.00 57.29 85 SER H C 1
ATOM 8972 O O . SER H 1 85 ? -13.573 78.446 11.896 1.00 56.63 85 SER H O 1
ATOM 8975 N N . ALA H 1 86 ? -14.003 80.577 12.487 1.00 57.58 86 ALA H N 1
ATOM 8976 C CA . ALA H 1 86 ? -15.243 80.668 11.736 1.00 58.75 86 ALA H CA 1
ATOM 8977 C C . ALA H 1 86 ? -15.090 80.258 10.278 1.00 59.42 86 ALA H C 1
ATOM 8978 O O . ALA H 1 86 ? -16.086 80.145 9.563 1.00 60.39 86 ALA H O 1
ATOM 8980 N N . ALA H 1 87 ? -13.855 80.039 9.831 1.00 59.45 87 ALA H N 1
ATOM 8981 C CA . ALA H 1 87 ? -13.623 79.659 8.437 1.00 59.63 87 ALA H CA 1
ATOM 8982 C C . ALA H 1 87 ? -12.470 78.683 8.222 1.00 58.98 87 ALA H C 1
ATOM 8983 O O . ALA H 1 87 ? -11.477 79.015 7.577 1.00 60.12 87 ALA H O 1
ATOM 8985 N N . ARG H 1 88 ? -12.605 77.477 8.764 1.00 58.48 88 ARG H N 1
ATOM 8986 C CA . ARG H 1 88 ? -11.574 76.453 8.597 1.00 58.20 88 ARG H CA 1
ATOM 8987 C C . ARG H 1 88 ? -12.201 75.227 7.944 1.00 58.51 88 ARG H C 1
ATOM 8988 O O . ARG H 1 88 ? -13.331 74.838 8.316 1.00 58.20 88 ARG H O 1
ATOM 8996 N N . GLY H 1 91 ? -11.652 75.751 2.300 1.00 46.19 91 GLY H N 1
ATOM 8997 C CA . GLY H 1 91 ? -10.321 75.579 1.740 1.00 48.68 91 GLY H CA 1
ATOM 8998 C C . GLY H 1 91 ? -9.469 76.842 1.666 1.00 48.91 91 GLY H C 1
ATOM 8999 O O . GLY H 1 91 ? -8.893 77.147 0.615 1.00 48.72 91 GLY H O 1
ATOM 9000 N N . LEU H 1 92 ? -9.387 77.580 2.774 1.00 49.43 92 LEU H N 1
ATOM 9001 C CA . LEU H 1 92 ? -8.581 78.805 2.835 1.00 49.12 92 LEU H CA 1
ATOM 9002 C C . LEU H 1 92 ? -7.094 78.471 3.001 1.00 49.12 92 LEU H C 1
ATOM 9003 O O . LEU H 1 92 ? -6.226 79.112 2.407 1.00 48.02 92 LEU H O 1
ATOM 9008 N N . GLY H 1 93 ? -6.805 77.461 3.812 1.00 49.27 93 GLY H N 1
ATOM 9009 C CA . GLY H 1 93 ? -5.424 77.067 4.000 1.00 50.65 93 GLY H CA 1
ATOM 9010 C C . GLY H 1 93 ? -4.758 76.935 2.643 1.00 51.39 93 GLY H C 1
ATOM 9011 O O . GLY H 1 93 ? -3.587 77.278 2.477 1.00 52.73 93 GLY H O 1
ATOM 9012 N N . HIS H 1 94 ? -5.518 76.448 1.664 1.00 51.11 94 HIS H N 1
ATOM 9013 C CA . HIS H 1 94 ? -5.008 76.267 0.310 1.00 50.61 94 HIS H CA 1
ATOM 9014 C C . HIS H 1 94 ? -4.833 77.595 -0.422 1.00 51.36 94 HIS H C 1
ATOM 9015 O O . HIS H 1 94 ? -3.870 77.772 -1.163 1.00 52.57 94 HIS H O 1
ATOM 9022 N N . GLN H 1 95 ? -5.775 78.514 -0.237 1.00 51.60 95 GLN H N 1
ATOM 9023 C CA . GLN H 1 95 ? -5.702 79.812 -0.900 1.00 52.50 95 GLN H CA 1
ATOM 9024 C C . GLN H 1 95 ? -4.568 80.669 -0.354 1.00 51.76 95 GLN H C 1
ATOM 9025 O O . GLN H 1 95 ? -3.998 81.489 -1.074 1.00 51.90 95 GLN H O 1
ATOM 9031 N N . LEU H 1 96 ? -4.246 80.472 0.919 1.00 50.87 96 LEU H N 1
ATOM 9032 C CA . LEU H 1 96 ? -3.172 81.208 1.566 1.00 50.19 96 LEU H CA 1
ATOM 9033 C C . LEU H 1 96 ? -1.828 80.881 0.918 1.00 51.08 96 LEU H C 1
ATOM 9034 O O . LEU H 1 96 ? -1.136 81.765 0.403 1.00 49.95 96 LEU H O 1
ATOM 9047 N N . GLU H 1 98 ? -1.033 79.255 -1.883 1.00 50.94 98 GLU H N 1
ATOM 9048 C CA . GLU H 1 98 ? -0.957 79.551 -3.302 1.00 50.88 98 GLU H CA 1
ATOM 9049 C C . GLU H 1 98 ? -0.840 81.036 -3.611 1.00 49.22 98 GLU H C 1
ATOM 9050 O O . GLU H 1 98 ? -0.110 81.424 -4.519 1.00 47.12 98 GLU H O 1
ATOM 9056 N N . ARG H 1 99 ? -1.554 81.871 -2.868 1.00 48.39 99 ARG H N 1
ATOM 9057 C CA . ARG H 1 99 ? -1.467 83.308 -3.100 1.00 48.38 99 ARG H CA 1
ATOM 9058 C C . ARG H 1 99 ? -0.130 83.864 -2.608 1.00 48.40 99 ARG H C 1
ATOM 9059 O O . ARG H 1 99 ? 0.331 84.910 -3.076 1.00 48.01 99 ARG H O 1
ATOM 9067 N N . ALA H 1 100 ? 0.493 83.146 -1.677 1.00 47.12 100 ALA H N 1
ATOM 9068 C CA . ALA H 1 100 ? 1.764 83.560 -1.099 1.00 46.72 100 ALA H CA 1
ATOM 9069 C C . ALA H 1 100 ? 2.936 83.205 -2.005 1.00 46.38 100 ALA H C 1
ATOM 9070 O O . ALA H 1 100 ? 3.790 84.049 -2.295 1.00 44.36 100 ALA H O 1
ATOM 9072 N N . LEU H 1 101 ? 2.979 81.948 -2.433 1.00 45.47 101 LEU H N 1
ATOM 9073 C CA . LEU H 1 101 ? 4.037 81.491 -3.320 1.00 45.49 101 LEU H CA 1
ATOM 9074 C C . LEU H 1 101 ? 4.017 82.364 -4.571 1.00 46.78 101 LEU H C 1
ATOM 9075 O O . LEU H 1 101 ? 5.053 82.590 -5.222 1.00 47.23 101 LEU H O 1
ATOM 9080 N N . GLN H 1 102 ? 2.823 82.872 -4.875 1.00 45.76 102 GLN H N 1
ATOM 9081 C CA . GLN H 1 102 ? 2.591 83.732 -6.030 1.00 45.62 102 GLN H CA 1
ATOM 9082 C C . GLN H 1 102 ? 3.204 85.107 -5.782 1.00 45.27 102 GLN H C 1
ATOM 9083 O O . GLN H 1 102 ? 3.695 85.756 -6.707 1.00 44.45 102 GLN H O 1
ATOM 9089 N N . ALA H 1 103 ? 3.156 85.543 -4.526 1.00 43.95 103 ALA H N 1
ATOM 9090 C CA . ALA H 1 103 ? 3.705 86.827 -4.135 1.00 43.55 103 ALA H CA 1
ATOM 9091 C C . ALA H 1 103 ? 5.224 86.689 -4.073 1.00 44.66 103 ALA H C 1
ATOM 9092 O O . ALA H 1 103 ? 5.960 87.629 -4.393 1.00 44.84 103 ALA H O 1
ATOM 9094 N N . ALA H 1 104 ? 5.687 85.513 -3.656 1.00 43.89 104 ALA H N 1
ATOM 9095 C CA . ALA H 1 104 ? 7.114 85.247 -3.587 1.00 44.57 104 ALA H CA 1
ATOM 9096 C C . ALA H 1 104 ? 7.649 85.330 -5.016 1.00 45.46 104 ALA H C 1
ATOM 9097 O O . ALA H 1 104 ? 8.789 85.730 -5.243 1.00 45.50 104 ALA H O 1
ATOM 9099 N N . GLU H 1 105 ? 6.798 84.963 -5.972 1.00 46.23 105 GLU H N 1
ATOM 9100 C CA . GLU H 1 105 ? 7.130 84.980 -7.396 1.00 47.29 105 GLU H CA 1
ATOM 9101 C C . GLU H 1 105 ? 7.364 86.387 -7.948 1.00 46.25 105 GLU H C 1
ATOM 9102 O O . GLU H 1 105 ? 8.352 86.630 -8.639 1.00 46.76 105 GLU H O 1
ATOM 9108 N N . ARG H 1 106 ? 6.443 87.305 -7.667 1.00 44.77 106 ARG H N 1
ATOM 9109 C CA . ARG H 1 106 ? 6.576 88.676 -8.142 1.00 43.45 106 ARG H CA 1
ATOM 9110 C C . ARG H 1 106 ? 7.721 89.356 -7.424 1.00 42.28 106 ARG H C 1
ATOM 9111 O O . ARG H 1 106 ? 8.706 89.758 -8.031 1.00 43.21 106 ARG H O 1
ATOM 9119 N N . LEU H 1 107 ? 7.566 89.470 -6.112 1.00 40.94 107 LEU H N 1
ATOM 9120 C CA . LEU H 1 107 ? 8.526 90.142 -5.254 1.00 41.09 107 LEU H CA 1
ATOM 9121 C C . LEU H 1 107 ? 9.962 89.640 -5.244 1.00 41.37 107 LEU H C 1
ATOM 9122 O O . LEU H 1 107 ? 10.898 90.443 -5.315 1.00 41.99 107 LEU H O 1
ATOM 9127 N N . TRP H 1 108 ? 10.144 88.326 -5.163 1.00 41.04 108 TRP H N 1
ATOM 9128 C CA . TRP H 1 108 ? 11.487 87.766 -5.086 1.00 41.47 108 TRP H CA 1
ATOM 9129 C C . TRP H 1 108 ? 11.713 86.570 -5.997 1.00 43.13 108 TRP H C 1
ATOM 9130 O O . TRP H 1 108 ? 12.087 85.491 -5.535 1.00 44.72 108 TRP H O 1
ATOM 9141 N N . LEU H 1 109 ? 11.499 86.782 -7.292 1.00 43.29 109 LEU H N 1
ATOM 9142 C CA . LEU H 1 109 ? 11.669 85.754 -8.308 1.00 43.12 109 LEU H CA 1
ATOM 9143 C C . LEU H 1 109 ? 12.828 84.791 -8.097 1.00 43.95 109 LEU H C 1
ATOM 9144 O O . LEU H 1 109 ? 13.971 85.198 -7.913 1.00 43.59 10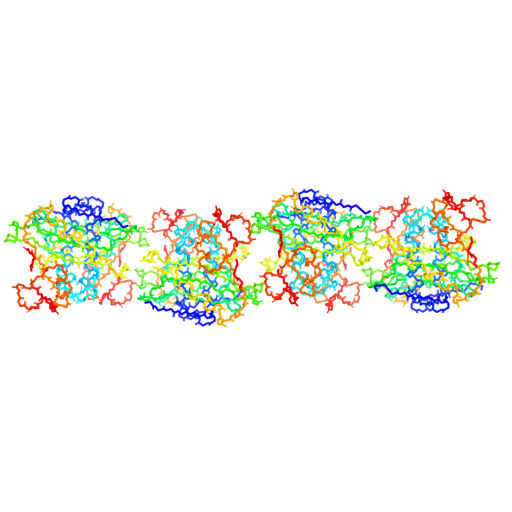9 LEU H O 1
ATOM 9149 N N . ASP H 1 110 ? 12.518 83.501 -8.147 1.00 45.26 110 ASP H N 1
ATOM 9150 C CA . ASP H 1 110 ? 13.518 82.456 -8.007 1.00 44.85 110 ASP H CA 1
ATOM 9151 C C . ASP H 1 110 ? 14.265 82.422 -6.677 1.00 43.32 110 ASP H C 1
ATOM 9152 O O . ASP H 1 110 ? 15.247 81.693 -6.528 1.00 44.75 110 ASP H O 1
ATOM 9157 N N . THR H 1 111 ? 13.813 83.208 -5.710 1.00 41.09 111 THR H N 1
ATOM 9158 C CA . THR H 1 111 ? 14.440 83.197 -4.390 1.00 39.82 111 THR H CA 1
ATOM 9159 C C . THR H 1 111 ? 13.769 82.065 -3.608 1.00 39.83 111 THR H C 1
ATOM 9160 O O . THR H 1 111 ? 12.551 82.046 -3.462 1.00 41.31 111 THR H O 1
ATOM 9164 N N . PRO H 1 112 ? 14.549 81.101 -3.104 1.00 40.46 112 PRO H N 1
ATOM 9165 C CA . PRO H 1 112 ? 13.942 79.996 -2.351 1.00 40.76 112 PRO H CA 1
ATOM 9166 C C . PRO H 1 112 ? 13.112 80.461 -1.151 1.00 41.49 112 PRO H C 1
ATOM 9167 O O . PRO H 1 112 ? 13.435 81.465 -0.511 1.00 42.29 112 PRO H O 1
ATOM 9171 N N . VAL H 1 113 ? 12.039 79.733 -0.852 1.00 40.42 113 VAL H N 1
ATOM 9172 C CA . VAL H 1 113 ? 11.165 80.101 0.256 1.00 39.00 113 VAL H CA 1
ATOM 9173 C C . VAL H 1 113 ? 11.317 79.105 1.397 1.00 38.25 113 VAL H C 1
ATOM 9174 O O . VAL H 1 113 ? 11.511 77.914 1.160 1.00 38.52 113 VAL H O 1
ATOM 9178 N N . TYR H 1 114 ? 11.229 79.593 2.633 1.00 37.53 114 TYR H N 1
ATOM 9179 C CA . TYR H 1 114 ? 11.392 78.733 3.807 1.00 37.87 114 TYR H CA 1
ATOM 9180 C C . TYR H 1 114 ? 10.326 79.002 4.866 1.00 38.75 114 TYR H C 1
ATOM 9181 O O . TYR H 1 114 ? 9.737 80.079 4.898 1.00 39.80 114 TYR H O 1
ATOM 9190 N N . LEU H 1 115 ? 10.062 78.008 5.708 1.00 40.03 115 LEU H N 1
ATOM 9191 C CA . LEU H 1 115 ? 9.116 78.166 6.804 1.00 42.01 115 LEU H CA 1
ATOM 9192 C C . LEU H 1 115 ? 9.255 77.051 7.831 1.00 43.33 115 LEU H C 1
ATOM 9193 O O . LEU H 1 115 ? 9.703 75.943 7.519 1.00 40.75 115 LEU H O 1
ATOM 9198 N N . SER H 1 116 ? 8.908 77.377 9.073 1.00 46.79 116 SER H N 1
ATOM 9199 C CA . SER H 1 116 ? 8.963 76.424 10.177 1.00 50.61 116 SER H CA 1
ATOM 9200 C C . SER H 1 116 ? 7.554 75.915 10.389 1.00 52.65 116 SER H C 1
ATOM 9201 O O . SER H 1 116 ? 6.616 76.711 10.465 1.00 52.34 116 SER H O 1
ATOM 9204 N N . ALA H 1 117 ? 7.392 74.603 10.494 1.00 55.57 117 ALA H N 1
ATOM 9205 C CA . ALA H 1 117 ? 6.052 74.063 10.676 1.00 58.99 117 ALA H CA 1
ATOM 9206 C C . ALA H 1 117 ? 6.003 72.877 11.618 1.00 60.92 117 ALA H C 1
ATOM 9207 O O . ALA H 1 117 ? 7.038 72.337 11.997 1.00 61.62 117 ALA H O 1
ATOM 9209 N N . GLN H 1 118 ? 4.787 72.478 11.984 1.00 62.97 118 GLN H N 1
ATOM 9210 C CA . GLN H 1 118 ? 4.573 71.344 12.877 1.00 64.88 118 GLN H CA 1
ATOM 9211 C C . GLN H 1 118 ? 4.807 70.071 12.072 1.00 65.42 118 GLN H C 1
ATOM 9212 O O . GLN H 1 118 ? 4.337 69.946 10.948 1.00 65.08 118 GLN H O 1
ATOM 9218 N N . ALA H 1 119 ? 5.531 69.126 12.654 1.00 66.79 119 ALA H N 1
ATOM 9219 C CA . ALA H 1 119 ? 5.852 67.883 11.964 1.00 68.78 119 ALA H CA 1
ATOM 9220 C C . ALA H 1 119 ? 4.661 67.090 11.443 1.00 69.96 119 ALA H C 1
ATOM 9221 O O . ALA H 1 119 ? 4.823 66.249 10.553 1.00 69.87 119 ALA H O 1
ATOM 9223 N N . HIS H 1 120 ? 3.471 67.345 11.984 1.00 71.10 120 HIS H N 1
ATOM 9224 C CA . HIS H 1 120 ? 2.295 66.603 11.540 1.00 72.24 120 HIS H CA 1
ATOM 9225 C C . HIS H 1 120 ? 1.770 67.086 10.185 1.00 72.52 120 HIS H C 1
ATOM 9226 O O . HIS H 1 120 ? 1.550 66.275 9.281 1.00 72.65 120 HIS H O 1
ATOM 9233 N N . LEU H 1 121 ? 1.581 68.395 10.031 1.00 72.09 121 LEU H N 1
ATOM 9234 C CA . LEU H 1 121 ? 1.109 68.932 8.756 1.00 71.08 121 LEU H CA 1
ATOM 9235 C C . LEU H 1 121 ? 2.289 69.138 7.801 1.00 69.95 121 LEU H C 1
ATOM 9236 O O . LEU H 1 121 ? 2.349 70.123 7.059 1.00 69.42 121 LEU H O 1
ATOM 9241 N N . GLN H 1 122 ? 3.221 68.185 7.831 1.00 68.62 122 GLN H N 1
ATOM 9242 C CA . GLN H 1 122 ? 4.419 68.212 6.995 1.00 67.40 122 GLN H CA 1
ATOM 9243 C C . GLN H 1 122 ? 4.024 67.940 5.548 1.00 67.51 122 GLN H C 1
ATOM 9244 O O . GLN H 1 122 ? 4.401 68.679 4.634 1.00 67.26 122 GLN H O 1
ATOM 9250 N N . ALA H 1 123 ? 3.256 66.871 5.357 1.00 67.47 123 ALA H N 1
ATOM 9251 C CA . ALA H 1 123 ? 2.788 66.471 4.034 1.00 66.66 123 ALA H CA 1
ATOM 9252 C C . ALA H 1 123 ? 2.017 67.607 3.384 1.00 65.86 123 ALA H C 1
ATOM 9253 O O . ALA H 1 123 ? 2.100 67.818 2.176 1.00 64.46 123 ALA H O 1
ATOM 9255 N N . TYR H 1 124 ? 1.265 68.335 4.199 1.00 66.22 124 TYR H N 1
ATOM 9256 C CA . TYR H 1 124 ? 0.475 69.452 3.710 1.00 67.71 124 TYR H CA 1
ATOM 9257 C C . TYR H 1 124 ? 1.340 70.491 3.007 1.00 67.61 124 TYR H C 1
ATOM 9258 O O . TYR H 1 124 ? 0.979 70.981 1.934 1.00 68.91 124 TYR H O 1
ATOM 9267 N N . TYR H 1 125 ? 2.476 70.834 3.604 1.00 66.41 125 TYR H N 1
ATOM 9268 C CA . TYR H 1 125 ? 3.362 71.816 2.996 1.00 64.67 125 TYR H CA 1
ATOM 9269 C C . TYR H 1 125 ? 4.113 71.208 1.828 1.00 63.89 125 TYR H C 1
ATOM 9270 O O . TYR H 1 125 ? 4.691 71.921 1.011 1.00 64.00 125 TYR H O 1
ATOM 9279 N N . GLY H 1 126 ? 4.099 69.883 1.749 1.00 62.97 126 GLY H N 1
ATOM 9280 C CA . GLY H 1 126 ? 4.749 69.214 0.641 1.00 61.65 126 GLY H CA 1
ATOM 9281 C C . GLY H 1 126 ? 3.876 69.399 -0.589 1.00 61.57 126 GLY H C 1
ATOM 9282 O O . GLY H 1 126 ? 4.329 69.230 -1.722 1.00 61.88 126 GLY H O 1
ATOM 9283 N N . ARG H 1 127 ? 2.612 69.752 -0.361 1.00 61.04 127 ARG H N 1
ATOM 9284 C CA . ARG H 1 127 ? 1.660 69.978 -1.449 1.00 59.70 127 ARG H CA 1
ATOM 9285 C C . ARG H 1 127 ? 2.072 71.217 -2.244 1.00 59.10 127 ARG H C 1
ATOM 9286 O O . ARG H 1 127 ? 1.591 71.443 -3.357 1.00 59.60 127 ARG H O 1
ATOM 9294 N N . TYR H 1 128 ? 2.955 72.026 -1.665 1.00 57.00 128 TYR H N 1
ATOM 9295 C CA . TYR H 1 128 ? 3.385 73.247 -2.322 1.00 54.62 128 TYR H CA 1
ATOM 9296 C C . TYR H 1 128 ? 4.883 73.327 -2.576 1.00 53.44 128 TYR H C 1
ATOM 9297 O O . TYR H 1 128 ? 5.447 74.417 -2.682 1.00 53.61 128 TYR H O 1
ATOM 9306 N N . GLY H 1 129 ? 5.523 72.164 -2.669 1.00 51.85 129 GLY H N 1
ATOM 9307 C CA . GLY H 1 129 ? 6.947 72.114 -2.964 1.00 49.78 129 GLY H CA 1
ATOM 9308 C C . GLY H 1 129 ? 7.965 72.236 -1.842 1.00 48.46 129 GLY H C 1
ATOM 9309 O O . GLY H 1 129 ? 9.152 72.424 -2.106 1.00 47.78 129 GLY H O 1
ATOM 9310 N N . PHE H 1 130 ? 7.522 72.128 -0.598 1.00 47.04 130 PHE H N 1
ATOM 9311 C CA . PHE H 1 130 ? 8.438 72.233 0.523 1.00 46.04 130 PHE H CA 1
ATOM 9312 C C . PHE H 1 130 ? 8.942 70.871 0.949 1.00 46.29 130 PHE H C 1
ATOM 9313 O O . PHE H 1 130 ? 8.176 69.920 1.057 1.00 47.04 130 PHE H O 1
ATOM 9321 N N . VAL H 1 131 ? 10.245 70.784 1.177 1.00 45.70 131 VAL H N 1
ATOM 9322 C CA . VAL H 1 131 ? 10.884 69.551 1.607 1.00 45.57 131 VAL H CA 1
ATOM 9323 C C . VAL H 1 131 ? 11.463 69.803 2.995 1.00 45.88 131 VAL H C 1
ATOM 9324 O O . VAL H 1 131 ? 11.936 70.903 3.281 1.00 46.96 131 VAL H O 1
ATOM 9328 N N . ALA H 1 132 ? 11.423 68.801 3.864 1.00 43.98 132 ALA H N 1
ATOM 9329 C CA . ALA H 1 132 ? 11.982 68.969 5.193 1.00 41.77 132 ALA H CA 1
ATOM 9330 C C . ALA H 1 132 ? 13.503 68.971 5.065 1.00 41.17 132 ALA H C 1
ATOM 9331 O O . ALA H 1 132 ? 14.071 68.114 4.387 1.00 41.43 132 ALA H O 1
ATOM 9333 N N . VAL H 1 133 ? 14.163 69.935 5.702 1.00 39.33 133 VAL H N 1
ATOM 9334 C CA . VAL H 1 133 ? 15.622 70.012 5.654 1.00 38.35 133 VAL H CA 1
ATOM 9335 C C . VAL H 1 133 ? 16.275 69.918 7.032 1.00 37.41 133 VAL H C 1
ATOM 9336 O O . VAL H 1 133 ? 17.488 69.822 7.146 1.00 36.90 133 VAL H O 1
ATOM 9340 N N . THR H 1 134 ? 15.466 69.940 8.079 1.00 37.20 134 THR H N 1
ATOM 9341 C CA . THR H 1 134 ? 15.996 69.838 9.423 1.00 37.28 134 THR H CA 1
ATOM 9342 C C . THR H 1 134 ? 15.467 68.578 10.097 1.00 38.59 134 THR H C 1
ATOM 9343 O O . THR H 1 134 ? 14.691 67.824 9.515 1.00 38.48 134 THR H O 1
ATOM 9347 N N . GLU H 1 135 ? 15.919 68.359 11.326 1.00 40.39 135 GLU H N 1
ATOM 9348 C CA . GLU H 1 135 ? 15.495 67.238 12.150 1.00 41.23 135 GLU H CA 1
ATOM 9349 C C . GLU H 1 135 ? 14.245 67.812 12.822 1.00 41.64 135 GLU H C 1
ATOM 9350 O O . GLU H 1 135 ? 13.946 68.991 12.659 1.00 41.51 135 GLU H O 1
ATOM 9356 N N . VAL H 1 136 ? 13.520 67.004 13.581 1.00 43.21 136 VAL H N 1
ATOM 9357 C CA . VAL H 1 136 ? 12.329 67.511 14.250 1.00 43.87 136 VAL H CA 1
ATOM 9358 C C . VAL H 1 136 ? 12.759 68.252 15.521 1.00 44.02 136 VAL H C 1
ATOM 9359 O O . VAL H 1 136 ? 13.608 67.769 16.265 1.00 42.38 136 VAL H O 1
ATOM 9363 N N . TYR H 1 137 ? 12.184 69.425 15.763 1.00 45.19 137 TYR H N 1
ATOM 9364 C CA . TYR H 1 137 ? 12.543 70.201 16.946 1.00 47.26 137 TYR H CA 1
ATOM 9365 C C . TYR H 1 137 ? 11.323 70.825 17.612 1.00 49.40 137 TYR H C 1
ATOM 9366 O O . TYR H 1 137 ? 10.276 70.984 16.989 1.00 49.62 137 TYR H O 1
ATOM 9375 N N . LEU H 1 138 ? 11.479 71.202 18.876 1.00 51.50 138 LEU H N 1
ATOM 9376 C CA . LEU H 1 138 ? 10.389 71.776 19.647 1.00 55.21 138 LEU H CA 1
ATOM 9377 C C . LEU H 1 138 ? 10.267 73.293 19.635 1.00 56.81 138 LEU H C 1
ATOM 9378 O O . LEU H 1 138 ? 11.206 74.013 19.951 1.00 55.34 138 LEU H O 1
ATOM 9383 N N . GLU H 1 139 ? 9.086 73.766 19.261 1.00 59.92 139 GLU H N 1
ATOM 9384 C CA . GLU H 1 139 ? 8.795 75.194 19.238 1.00 63.50 139 GLU H CA 1
ATOM 9385 C C . GLU H 1 139 ? 7.715 75.325 20.311 1.00 64.00 139 GLU H C 1
ATOM 9386 O O . GLU H 1 139 ? 6.664 74.686 20.216 1.00 63.27 139 GLU H O 1
ATOM 9392 N N . ASP H 1 140 ? 7.982 76.131 21.337 1.00 65.13 140 ASP H N 1
ATOM 9393 C CA . ASP H 1 140 ? 7.043 76.305 22.445 1.00 65.64 140 ASP H CA 1
ATOM 9394 C C . ASP H 1 140 ? 6.384 74.979 22.821 1.00 65.82 140 ASP H C 1
ATOM 9395 O O . ASP H 1 140 ? 5.162 74.872 22.948 1.00 65.46 140 ASP H O 1
ATOM 9400 N N . ASP H 1 141 ? 7.232 73.967 22.970 1.00 65.81 141 ASP H N 1
ATOM 9401 C CA . ASP H 1 141 ? 6.837 72.619 23.360 1.00 64.88 141 ASP H CA 1
ATOM 9402 C C . ASP H 1 141 ? 6.123 71.760 22.322 1.00 63.75 141 ASP H C 1
ATOM 9403 O O . ASP H 1 141 ? 5.855 70.581 22.573 1.00 62.84 141 ASP H O 1
ATOM 9408 N N . ILE H 1 142 ? 5.820 72.336 21.161 1.00 63.07 142 ILE H N 1
ATOM 9409 C CA . ILE H 1 142 ? 5.131 71.594 20.109 1.00 61.45 142 ILE H CA 1
ATOM 9410 C C . ILE H 1 142 ? 6.088 71.266 18.951 1.00 60.39 142 ILE H C 1
ATOM 9411 O O . ILE H 1 142 ? 6.722 72.157 18.378 1.00 60.48 142 ILE H O 1
ATOM 9416 N N . PRO H 1 143 ? 6.206 69.970 18.598 1.00 58.97 143 PRO H N 1
ATOM 9417 C CA . PRO H 1 143 ? 7.081 69.491 17.523 1.00 57.87 143 PRO H CA 1
ATOM 9418 C C . PRO H 1 143 ? 6.934 70.143 16.148 1.00 57.14 143 PRO H C 1
ATOM 9419 O O . PRO H 1 143 ? 5.868 70.104 15.524 1.00 57.24 143 PRO H O 1
ATOM 9423 N N . HIS H 1 144 ? 8.032 70.739 15.690 1.00 55.78 144 HIS H N 1
ATOM 9424 C CA . HIS H 1 144 ? 8.092 71.409 14.397 1.00 53.50 144 HIS H CA 1
ATOM 9425 C C . HIS H 1 144 ? 9.238 70.873 13.557 1.00 51.19 144 HIS H C 1
ATOM 9426 O O . HIS H 1 144 ? 10.046 70.068 14.023 1.00 52.21 144 HIS H O 1
ATOM 9433 N N . ILE H 1 145 ? 9.305 71.341 12.317 1.00 48.70 145 ILE H N 1
ATOM 9434 C CA . ILE H 1 145 ? 10.358 70.940 11.397 1.00 47.18 145 ILE H CA 1
ATOM 9435 C C . ILE H 1 145 ? 10.546 72.060 10.374 1.00 46.08 145 ILE H C 1
ATOM 9436 O O . ILE H 1 145 ? 9.582 72.712 9.975 1.00 45.45 145 ILE H O 1
ATOM 9441 N N . GLY H 1 146 ? 11.794 72.301 9.982 1.00 45.86 146 GLY H N 1
ATOM 9442 C CA . GLY H 1 146 ? 12.083 73.358 9.029 1.00 46.45 146 GLY H CA 1
ATOM 9443 C C . GLY H 1 146 ? 12.007 72.856 7.607 1.00 47.89 146 GLY H C 1
ATOM 9444 O O . GLY H 1 146 ? 12.544 71.794 7.296 1.00 47.12 146 GLY H O 1
ATOM 9453 N N . ARG H 1 148 ? 11.960 73.990 3.172 1.00 51.99 148 ARG H N 1
ATOM 9454 C CA . ARG H 1 148 ? 12.264 74.975 2.129 1.00 53.30 148 ARG H CA 1
ATOM 9455 C C . ARG H 1 148 ? 11.934 74.500 0.715 1.00 52.88 148 ARG H C 1
ATOM 9456 O O . ARG H 1 148 ? 12.025 73.311 0.395 1.00 51.87 148 ARG H O 1
ATOM 9464 N N . ARG H 1 149 ? 11.544 75.453 -0.124 1.00 52.30 149 ARG H N 1
ATOM 9465 C CA . ARG H 1 149 ? 11.202 75.182 -1.515 1.00 51.76 149 ARG H CA 1
ATOM 9466 C C . ARG H 1 149 ? 12.128 75.987 -2.435 1.00 50.56 149 ARG H C 1
ATOM 9467 O O . ARG H 1 149 ? 12.270 77.202 -2.280 1.00 49.36 149 ARG H O 1
ATOM 9475 N N . ALA H 1 150 ? 12.751 75.313 -3.392 1.00 50.68 150 ALA H N 1
ATOM 9476 C CA . ALA H 1 150 ? 13.671 75.976 -4.307 1.00 52.15 150 ALA H CA 1
ATOM 9477 C C . ALA H 1 150 ? 12.961 76.918 -5.270 1.00 53.63 150 ALA H C 1
ATOM 9478 O O . ALA H 1 150 ? 13.470 78.049 -5.476 1.00 53.93 150 ALA H O 1
#

InterPro domains:
  IPR000182 GNAT domain [PF13673] (34-148)
  IPR000182 GNAT domain [PS51186] (8-150)
  IPR016181 Acyl-CoA N-acyltransferase [SSF55729] (3-149)

Sequence (1154 aa):
SLDWTCKHHADLTLKELYALLQLRTEVFVVEQKCPYQEVDGLDLVGDTHHLAWRDGQLLAYLRLLDPVRHEGQVVIGRVVSSSAARGQGLGHQLERALQAAERLWLDTPVYLSAQAHLQAYYGRYGFVAVTEVYLEDDIPHIGRRASLDWTCKHHADLTLKELYALLQLRTEVFVVEQKCPYQEVDGLDLVGDTHHLAWRDGQLLAYLRLLDPVRHEGQVVIGRVVSSSAARQGLGHQLERALQAAERLWLDTPVYLSAQAHLQAYYGRYGFVAVTEVYLEDDIPHIGRRASLDWTCKHHADLTLKELYALLQLRTEVFVVEQKCPYQEVDGLDLVGDTHHLAWRDGQLLAYLRLLDPVRHEGQVVIGRVVSSSAARGQGLGHQLERALQAAERLWLDTPVYLSAQAHLQAYYGRYGFVAVTEVYLEDDIPHIGRRALDWTCKHHADLTLKELYALLQLRTEVFVVEQKCPYQEVDGLDLVGDTHHLAWRDGQLLAYLRLLDPVRHEGQVVIGRVVSSSAARGQGLGHQLERALQAAERLWLDTPVYLSAQAHLQAYYGRYGFVAVTEVYLEDDIPHIGRRASLDWTCKHHADLTLKELYALLQLRTEVFVVEQKCPYQEVDGLDLVGDTHHLAWRDGQLLAYLRLLDPVRHEGQVVIGRVVSSSAARGQGLGHQLERALQAAERLWLDTPVYLSAQAHLQAYYGRYGFVAVTEVYLEPHIGRRALDWTCKHHADLTLKELYALLQLRTEVFVVEQKCPYQEVDGLDLVGDTHHLAWRDGQLLAYLRLLDPVRHEGQVVIGRVVSSSAARLGHQLERALQAAERLWLDTPVYLSAQAHLQAYYGRYGFVAVTEVYLEDDIPHIGRRALDWTCKHHADLTLKELYALLQLRTEVFVVEQKCPYQEVDGLDLVGDTHHLAWRDGQLLAYLRLLDPVRHEGQVVIGRVVSSSAARGQGLGHQLERALQAAERLWLDTPVYLSAQAHLQAYYGRYGFVAVTEVYLEDDIPHIGRRLDWTCKHHADLTLKELYALLQLRTEVFVVEQKCPYQEVDGLDLVGDTHHLAWRDGQLLAYLRLLDPVRHEGQVVIGRVVSSSAARGLGHQLERALQAAERLWLDTPVYLSAQAHLQAYYGRYGFVAVTEVYLEDDIPHIGRRA

CATH classification: 3.40.630.30

B-factor: mean 37.48, std 12.04, range [3.97, 85.46]

Organism: Pseudomonas aeruginosa (strain ATCC 15692 / DSM 22644 / CIP 104116 / JCM 14847 / LMG 12228 / 1C / PRS 101 / PAO1) (NCBI:txid208964)

Secondary structure (DSSP, 8-state):
--B---EEGGG--HHHHHHHHHHHIIIIIIITT----S--S-TTSTT-EE--EETTEE-EEEEEE-STTTTT-EEEEEEEE-GGGTTSSHHHH--HHHHHHHHHHTTPPEEE-EESTTHHHHHTTTB---S--EEETTEEEE--B-/--B---EEGGG--HHHHHHHHHHHIIIIIIITT--S-S--S-TTSTT-EE--EETTEE-EEEEEE-GGGTTT-EEEEEEEE-GGG--HHHHH--HHHHHHHHHHTT--EEE-EEGGGHHHHHTTT----S--EESSSSEEE--B-/-PBP--EEGGG--HHHHHHHHHHHIIIIIIITT----S--S-TTSTT-EE--EETTEE-EEEEEE-GGGTTT-EEEEEEEE-GGGTTSSHHHH--HHHHHHHHHHTT--EE--EETTSHHHHHTTT----S--EEETTEEEE--B-/-B---EEGGG--HHHHHHHHHHHIIIIIIITT--S-S--S-SSSTT-EE--EETTEE-EEEEEE-GGGTTSSEEEEEEEE-GGGTTSSHHHH--HHHHHHHHHSTT--EEE-EEGGGHHHHHTTT----S--EEETTEEEE--B-/--B---EETTT--HHHHHHHHHHHIIIIIIITT----S--S-SSSTT-EE--EETTEE-EEEEEE-GGGGTT-EEEEEEEE-TTT--HHHHHH--HHHHHHHHHSTT--EE--EESTTTTTTGGGT----S-EE---EE--B-/-B---EEGGG--HHHHHHHHHHHIIIIIIITT-------S-SSSTT-EE--EETTEE-EEEEEE-GGGTTT-EEEEEEEE-TTT--TTT--HHHHHHHHHSTT--EE--EEGGGHHHHHTTT----S-EEEETTEEEE--B-/-B---EETTS--HHHHHHHHHHHIIIIIIITT--S-S--S-SSSTT-EE--B-SS-B-EEEEEE-GGGTTT-EEEEEEEE-STTTTSSHHHH--HHHHHHHHHTTT--EEE-EEGGGHHHHHTTT----S-EEESSSSEEE---/-B---EEGGG--HHHHHHHHHHHIIIIIIITT--S-S--S-SSSTT-EE--EETTEE-EEEEEE-TTTTTT-EEEEEEEE-GGG--HHHH--HHHHHHHHHTTT--EE--EESTTHHHHHTTT----S--EEETTEEEE--B-

Solvent-accessible surface area: 53287 Å² total

Radius of gyration: 44.56 Å; Cα contacts (8 Å, |Δi|>4): 2240; chains: 8; bounding box: 142×58×59 Å

Foldseek 3Di:
DWDKDKAFLVPDDPLRVCQLLVQLCCPVPNVVVNPDDSVPPQRHDDGKMKITDDPSHDFWIKIWGDQVVPVQAIEIDSGDGHPVPPPPCVVVVVVVVVVVCCVPPNPTKHKYKAFPPCQVVCVVVQDDFDADWDDDSNTTITMIHD/DWDKDKAFLVPDDPLRVCQLLVQLCVPVPPPVVDPDCSVPVQRNDDGKIKMTDDPHHDFWIWIWGDCVVPPQATEIDSGDGDPVPDPVVVVVSVVVVVCCCVVPNPGKYKYKAQVVCPVVVVVVQDDFDADWDDDRNGTITMIHD/DKDKDKDWLVPDDPLRVVQLLVQLCVPVPPPVVNPDDSPDPQRRDDGKMKIIDDPSHDFWIKIWHDQVVPPQAIEIDSTGGDPVPPPPPVVVVNVVVVVVCCVVPNPTKYKYKAQVVCQVVVVVVQDDFDADWDDDSNGIITMIHD/DDKDKAFLVPDDPVRVVQLLVQLCVVVCNPVVQPDDSPPVQRNDDRKIKIDDDPRHDFWIKIWHAQVVPVQAIEIDSGDGDPVPPPPCVSVVCVVVVVVCCVVPNPGKHKYKAQVVPPVPCVVVADDFPADWDADSNTTITMIGD/DKDKDKDFLVPADPLRVVQLLVQLCVPPPPVVVDPDDSPPVQRNDDRKMKIIDDPSHFFWIKIWHDQVVPPQEIEIDSGDGDPVPDDPVVSVVSVVRVVCCCVVPNPTKYKYKAQPVVQPVVVVVVDHFDADQDPCSITMIHD/DDKDKAFLVPDDPVRVCQLLVQLCCVVCPVVVQPDCSVPVQRRDDGKIKIDDDVDHDFWIKIWHDQVVPPQEIEIESGDGDPPPPPSVVCCVVVVVCCVVPNPGKYKYWAFVVCQVVVVVVADDFPADWDADSRTITTMIHD/DDKDKAWLVPDDPCRVVQLLVQLCCVVPNPVPFPDDSPPVQRRDDGKIWIDDDVSHDFWIKIWHDQVVPPQEIEIGSGDGHPVCPPVCVSVVVVVVVVVCCVVPNPTKYKYWAAPVCQVVCVVVVDDFDADWDDPRHGTTTMID/DDKDKAFLVPDDPLRVCQLLVQLCVVVCNPVVFPDPSPPVQRNDDGKIKIDDDPSHDFWIWIWRAQVVPPQATEIGSGDGHPVDDVVSVVNVVVVVVCCVPPNPGKHKYKAAPVCQVVVVVVADDFDADWDDDSRGIITMIHD

Nearest PDB structures (foldseek):
  1xeb-assembly5_E  TM=1.007E+00  e=2.890E-30  Pseudomonas aeruginosa
  1xeb-assembly2_B  TM=9.881E-01  e=1.995E-25  Pseudomonas aeruginosa
  1xeb-assembly8_H  TM=9.771E-01  e=5.890E-25  Pseudomonas aeruginosa
  3efa-assembly1_A-2  TM=8.006E-01  e=4.836E-06  Lactiplantibacillus plantarum WCFS1
  6nbw-assembly1_N  TM=7.041E-01  e=4.491E-05  Homo sapiens